Protein 2D1G (pdb70)

Organism: Francisella tularensis subsp. novicida (strain ATCC 15482 / CCUG 33449 / U112) (NCBI:txid401614)

Foldseek 3Di:
DQAADDLPDDDDFFDFLVVAAWPFLFSAEEEEAFAAAFCQQEDQCPPDDPPDPPFQDDDADPPQDDAPHQDPCQQPPNLEPDGADEDDQPDFAAFWDQFQVLLVVCCPVPSNYCLQPRRHDPCDPCCVPHRPSLRYHYHCSRLVQVSVLLQQFEWARQEFAQGGAGQLSLLLCLFAQFQALKAWPVGPVVQDDPSGGRYQAFASQALQQHSQAPLHDPPGIHMAHDDFFTVLVVCQVVSAFEAEAFAQLQAPDADVLRGYRHDWDAAPNRFIDGQDHRSNNNLSRYSQQRLHSSDDPPDLSCQRHDDNNSRYYHNVSQVSCQVVSRHGSYYYYAGRVQQSCGGPRHHSLSVLLVVQVVQLSCCPTPCLQNYKYKYKYSHNSSHRDSDPRDFAPCCPPPNRNDDGGHIIMTIRGLFFDTSYYHHDNFYSLLSVLQVCNTNPHDRRGPRRSVVVGHHPPVRGDSPDDGTRDRFRADSRRSHGD/DFADDADDAFDFLCVAAWPFLFSAEEEAAFAAAFCQQEDQCPPDDPPDPPFFDGDADPPQDDAPHQDPCQQPVNLAPDGEDEDDLPDFQAFWAQFQVLLVVCCPVPSNHCLQPRRHVRPCLRYHYHCSQLVQVSVQLQQFEWARFEFAQGGGHQLSLLQCLFAQFQAQKAWPVGPPVQDDLSGGRYQAFFNQALCCDPQEPLHDPPGTHMAHDDFDTNLVVCQVVSFQAAEAFFQLQAPDADVLGGYRHDWDAAPNGFIDGQDHRSNDNLSRYSQQHQHRSDAPPDLSQHSHDDNNSRYYHNVSQQSCQLVSRRTSYYYYYGRPQQSPGGPNHHSLSVLLVVQVVLLQCQQAPCLQNYKYKYKYSHNSSHRDNDSRDFAPCCVPINRNDRGGHIIITIRGQFFDTSYYDHDNFYSLLSVLQVCNTNVHDNRDPRRSSVVGDHPPVRGDSPDDGTRHRFRADSNRSHGDPSPD

InterPro domains:
  IPR007312 Phosphoesterase [PF04185] (55-470)
  IPR007312 Phosphoesterase [PTHR31956] (41-489)
  IPR017850 Alkaline-phosphatase-like, core domain superfamily [G3DSA:3.40.720.10] (44-214)
  IPR017850 Alkaline-phosphatase-like, core domain superfamily [G3DSA:3.40.720.10] (215-514)

B-factor: mean 25.63, std 3.67, range [2.12, 47.81]

CATH classification: 3.40.720.10

Solvent-accessible surface area: 31640 Å² total; per-residue (Å²): 55,50,144,36,42,119,34,49,91,151,157,140,97,21,104,50,1,71,100,28,189,23,83,12,50,0,46,1,0,0,0,0,1,0,1,1,4,0,0,1,6,1,0,4,30,10,19,98,23,140,51,37,108,88,41,12,139,8,108,34,104,153,131,24,28,76,14,12,7,16,39,140,53,3,44,91,99,14,58,10,101,86,60,10,70,51,5,50,48,112,58,41,2,19,25,0,13,27,79,11,90,59,5,56,43,2,5,24,16,16,16,10,28,75,4,47,80,54,0,17,67,134,80,87,41,22,57,100,107,10,110,8,12,4,1,3,26,2,2,0,0,0,2,0,0,5,0,17,0,2,4,34,0,0,0,0,2,9,0,0,4,4,10,16,6,4,2,0,1,3,1,0,1,0,0,2,0,3,1,3,21,0,61,11,79,57,36,82,114,146,20,5,33,75,78,20,0,6,38,31,0,5,0,27,18,0,1,0,0,0,34,42,3,152,0,14,60,59,139,36,6,1,0,42,15,71,73,20,117,0,0,0,15,50,0,39,154,108,20,5,10,2,0,0,0,1,2,8,4,143,21,78,58,100,72,73,76,29,0,16,1,45,26,100,26,81,6,96,70,53,51,67,17,71,20,1,5,0,22,3,0,0,0,0,0,13,90,94,5,9,3,24,57,5,66,62,20,52,72,50,140,43,3,0,2,43,18,101,0,37,0,0,1,18,25,44,16,0,31,78,1,6,96,75,72,46,4,0,0,0,0,0,0,2,2,17,0,48,19,1,4,22,5,29,40,0,0,6,24,4,1,5,26,17,0,0,72,4,0,18,106,0,0,107,21,169,16,12,87,19,0,0,0,0,0,1,0,3,5,1,1,3,2,8,0,15,17,60,12,17,41,3,42,23,6,74,67,135,1,3,54,2,12,0,8,0,1,0,1,0,0,0,0,4,32,0,36,61,22,42,5,0,10,28,13,1,3,1,0,0,1,0,69,0,0,10,87,1,5,54,19,52,43,1,19,160,33,0,0,1,102,66,8,37,26,0,55,31,0,8,42,62,145,70,109,103,111,14,148,106,13,53,0,34,29,128,36,0,57,103,148,72,141,36,58,137,90,146,142,95,15,102,50,1,67,103,30,120,23,83,11,52,0,44,1,0,0,0,0,0,0,1,2,3,0,0,2,8,1,0,4,36,10,18,96,24,139,47,38,107,88,30,13,138,9,108,36,97,114,137,20,33,72,14,11,6,16,41,151,58,4,42,104,102,16,59,10,101,93,61,10,73,56,13,55,33,98,143,49,7,25,45,13,40,30,87,10,93,54,4,57,40,3,6,25,16,17,16,11,29,76,4,40,82,54,0,57,97,134,6,34,1,2,3,26,3,4,0,0,0,2,0,0,5,0,19,0,2,4,32,0,0,0,0,3,8,0,0,5,4,11,16,6,4,3,0,1,3,2,0,1,0,0,3,0,4,1,3,18,6,54,18,100,64,34,78,115,145,20,6,49,73,82,22,0,6,40,30,0,4,0,38,40,0,1,0,1,13,34,54,5,154,0,15,60,78,138,43,12,12,0,18,18,82,73,22,112,1,0,0,46,46,0,42,134,114,20,5,11,1,0,0,0,1,2,7,3,135,14,78,57,112,71,70,81,23,0,15,1,47,24,104,25,83,6,71,60,54,50,68,14,76,20,1,5,0,24,5,0,0,0,0,0,20,61,78,9,11,3,22,55,4,58,62,19,51,76,56,47,46,3,0,2,43,18,101,0,38,0,0,1,17,24,40,15,0,30,77,0,6,41,79,76,50,3,0,0,0,0,0,0,1,3,15,0,49,20,0,4,23,5,29,40,0,0,6,34,10,1,5,45,15,0,0,71,3,0,19,53,0,0,60,4,118,16,7,96,20,0,0,0,0,0,1,0,4,5,1,1,4,1,8,0,16,18,60,12,18,41,3,41,26,5,71,68,128,0,4,54,3,14,0,9,0,1,0,1,0,0,0,0,4,32,0,42,61,24,45,5,0,10,26,12,2,2,1,0,0,1,0,68,0,0,10,85,1,7,54,21,50,42,1,20,142,37,0,0,1,112,72,9,39,26,0,59,31,0,9,44,61,144,57,166,156,88,16,146,88,17,50,0,40,26,148,36,0,60,100,138,179,87,84,176

Radius of gyration: 29.23 Å; Cα contacts (8 Å, |Δi|>4): 2659; chains: 2; bounding box: 73×78×80 Å

Secondary structure (DSSP, 8-state):
--SPPP-----BPPPPGGGS--SSS--EEEEEEE-S--HHHHHTTTT-----TTSPP-PPPTTPPP-S---HHHHHS-SSSS--EEPPTTS-PPP----HHHHHHHHGGGT---HHHHHS---HHHHHHHTTGGGEE--TTTSHHHHHHHHHSEEESSEE-SSSS-HHHHHHHHHHS---SEE-TT--TTTEETTEE-S-PEESS-GGGSTTSTTS-TTS-EEEE-S---HHHHHHHHT--EEEEETT-S-SEEETTEEE---EEE-TTS-EEES--GGG-GGGGSGGG--TT-PPPS-GGGTTSBSTTTTEEEHHHHHHHHHTT---SEEEEE--GGGS--TTT--HHHHHHHHHHHHHHHHTSTTGGGEEEEEEES--TT------PPPPTTTTSTT------B--EEEESTTBPTTEEE---EETHHHHHHHHHHHT---S-TT-GGGG---SGGGB-SS-SSPPPP--B-TTT-SB-/--PPP--BPPPPGGGS--SSS--EEEEEEE-S--HHHHHTTTT-----TTS----PPTTPPP-S---HHHHHS-SSSS--EEPPTTS-PPP----HHHHHHHHGGGT---HHHHH--TTGGGEE--TTTSHHHHHHHHHSEEESSEE-SSSS-HHHHHHHHHHS---SEE-TT-STTTEETTEE-S-PEESS-GGGSTTSTTS-TTS-EEEE-S---HHHHHHHHT--EEEEETT-S-SEEETTEEE---EEE-TTS-EEES--GGG-GGGGSSTT--TT-PPPS-GGGTTSBSTTTTEEETHHHHHHHHTT---SEEEEE--GGGS--TTT--HHHHHHHHHHHHHHHHHSTTGGGEEEEEEES--TT------PPPPTTTTSTT------B--EEEESTTBPSSEEE---EETHHHHHHHHHHHT---S-TT-GGGG---SGGGB-SS-SSPPPP--B-TTT--B-----

Structure (mmCIF, N/CA/C/O backbone):
data_2D1G
#
_entry.id   2D1G
#
_cell.length_a   112.081
_cell.length_b   144.399
_cell.length_c   123.859
_cell.angle_alpha   90.00
_cell.angle_beta   90.00
_cell.angle_gamma   90.00
#
_symmetry.space_group_name_H-M   'C 2 2 21'
#
loop_
_entity.id
_entity.type
_entity.pdbx_description
1 polymer 'acid phosphatase'
2 non-polymer 'VANADATE ION'
3 non-polymer 'UNKNOWN ATOM OR ION'
4 non-polymer 2-{2-[2-2-(METHOXY-ETHOXY)-ETHOXY]-ETHOXY}-ETHANOL
5 non-polymer 2-ETHOXYETHANOL
6 non-polymer DECAVANADATE
7 non-polymer 'TRIETHYLENE GLYCOL'
8 water water
#
loop_
_atom_site.group_PDB
_atom_site.id
_atom_site.type_symbol
_atom_site.label_atom_id
_atom_site.label_alt_id
_atom_site.label_comp_id
_atom_site.label_asym_id
_atom_site.label_entity_id
_atom_site.label_seq_id
_atom_site.pdbx_PDB_ins_code
_atom_site.Cartn_x
_atom_site.Cartn_y
_atom_site.Cartn_z
_atom_site.occupancy
_atom_site.B_iso_or_equiv
_atom_site.auth_seq_id
_atom_site.auth_comp_id
_atom_site.auth_asym_id
_atom_site.auth_atom_id
_atom_site.pdbx_PDB_model_num
ATOM 1 N N . ASN A 1 5 ? 35.993 31.459 -19.646 1.00 24.81 5 ASN A N 1
ATOM 2 C CA . ASN A 1 5 ? 37.384 31.911 -19.283 1.00 23.76 5 ASN A CA 1
ATOM 3 C C . ASN A 1 5 ? 38.398 30.764 -19.301 1.00 23.96 5 ASN A C 1
ATOM 4 O O . ASN A 1 5 ? 39.334 30.714 -18.487 1.00 22.80 5 ASN A O 1
ATOM 9 N N . SER A 1 6 ? 38.212 29.846 -20.248 1.00 24.22 6 SER A N 1
ATOM 10 C CA . SER A 1 6 ? 39.144 28.724 -20.368 1.00 24.70 6 SER A CA 1
ATOM 11 C C . SER A 1 6 ? 40.562 29.179 -20.712 1.00 24.59 6 SER A C 1
ATOM 12 O O . SER A 1 6 ? 41.527 28.514 -20.330 1.00 25.62 6 SER A O 1
ATOM 15 N N . LYS A 1 7 ? 40.681 30.301 -21.424 1.00 24.90 7 LYS A N 1
ATOM 16 C CA . LYS A 1 7 ? 41.995 30.864 -21.793 1.00 25.16 7 LYS A CA 1
ATOM 17 C C . LYS A 1 7 ? 42.119 32.322 -21.359 1.00 25.73 7 LYS A C 1
ATOM 18 O O . LYS A 1 7 ? 41.109 33.027 -21.271 1.00 25.04 7 LYS A O 1
ATOM 24 N N . PRO A 1 8 ? 43.356 32.775 -21.072 1.00 26.20 8 PRO A N 1
ATOM 25 C CA . PRO A 1 8 ? 43.608 34.160 -20.668 1.00 26.42 8 PRO A CA 1
ATOM 26 C C . PRO A 1 8 ? 43.116 35.192 -21.663 1.00 26.60 8 PRO A C 1
ATOM 27 O O . PRO A 1 8 ? 43.253 35.007 -22.876 1.00 26.08 8 PRO A O 1
ATOM 31 N N . ASN A 1 9 ? 42.533 36.266 -21.138 1.00 26.66 9 ASN A N 1
ATOM 32 C CA . ASN A 1 9 ? 42.192 37.427 -21.947 1.00 27.75 9 ASN A CA 1
ATOM 33 C C . ASN A 1 9 ? 43.447 38.075 -22.519 1.00 28.44 9 ASN A C 1
ATOM 34 O O . ASN A 1 9 ? 44.557 37.823 -22.043 1.00 28.22 9 ASN A O 1
ATOM 39 N N . ASP A 1 10 ? 43.272 38.885 -23.560 1.00 29.52 10 ASP A N 1
ATOM 40 C CA . ASP A 1 10 ? 44.328 39.778 -24.005 1.00 30.42 10 ASP A CA 1
ATOM 41 C C . ASP A 1 10 ? 44.457 40.944 -23.015 1.00 30.75 10 ASP A C 1
ATOM 42 O O . ASP A 1 10 ? 43.455 41.545 -22.635 1.00 30.85 10 ASP A O 1
ATOM 47 N N . TYR A 1 11 ? 45.684 41.272 -22.614 1.00 30.71 11 TYR A N 1
ATOM 48 C CA . TYR A 1 11 ? 45.924 42.319 -21.608 1.00 30.76 11 TYR A CA 1
ATOM 49 C C . TYR A 1 11 ? 46.123 43.724 -22.196 1.00 32.20 11 TYR A C 1
ATOM 50 O O . TYR A 1 11 ? 46.425 44.682 -21.470 1.00 31.75 11 TYR A O 1
ATOM 59 N N . GLY A 1 12 ? 45.941 43.837 -23.508 1.00 33.66 12 GLY A N 1
ATOM 60 C CA . GLY A 1 12 ? 45.927 45.132 -24.176 1.00 35.60 12 GLY A CA 1
ATOM 61 C C . GLY A 1 12 ? 47.307 45.730 -24.319 1.00 36.70 12 GLY A C 1
ATOM 62 O O . GLY A 1 12 ? 48.291 45.001 -24.463 1.00 36.71 12 GLY A O 1
ATOM 63 N N . THR A 1 13 ? 47.371 47.061 -24.256 1.00 37.84 13 THR A N 1
ATOM 64 C CA . THR A 1 13 ? 48.618 47.797 -24.479 1.00 38.63 13 THR A CA 1
ATOM 65 C C . THR A 1 13 ? 49.703 47.369 -23.491 1.00 39.21 13 THR A C 1
ATOM 66 O O . THR A 1 13 ? 49.533 47.477 -22.272 1.00 39.20 13 THR A O 1
ATOM 68 N N . LEU A 1 14 ? 50.800 46.854 -24.039 1.00 39.76 14 LEU A N 1
ATOM 69 C CA . LEU A 1 14 ? 51.944 46.412 -23.243 1.00 40.71 14 LEU A CA 1
ATOM 70 C C . LEU A 1 14 ? 52.818 47.597 -22.828 1.00 41.10 14 LEU A C 1
ATOM 71 O O . LEU A 1 14 ? 53.774 47.442 -22.062 1.00 41.87 14 LEU A O 1
ATOM 73 N N . GLN A 1 19 ? 62.521 49.684 -14.881 1.00 30.53 19 GLN A N 1
ATOM 74 C CA . GLN A 1 19 ? 63.401 49.134 -13.852 1.00 29.73 19 GLN A CA 1
ATOM 75 C C . GLN A 1 19 ? 64.084 50.231 -13.019 1.00 29.21 19 GLN A C 1
ATOM 76 O O . GLN A 1 19 ? 64.827 51.051 -13.543 1.00 29.35 19 GLN A O 1
ATOM 82 N N . LYS A 1 20 ? 63.797 50.251 -11.717 1.00 28.50 20 LYS A N 1
ATOM 83 C CA . LYS A 1 20 ? 64.290 51.299 -10.827 1.00 27.80 20 LYS A CA 1
ATOM 84 C C . LYS A 1 20 ? 64.419 50.790 -9.396 1.00 27.05 20 LYS A C 1
ATOM 85 O O . LYS A 1 20 ? 63.455 50.331 -8.782 1.00 26.08 20 LYS A O 1
ATOM 91 N N . LEU A 1 21 ? 65.635 50.899 -8.875 1.00 26.20 21 LEU A N 1
ATOM 92 C CA . LEU A 1 21 ? 65.963 50.408 -7.549 1.00 26.00 21 LEU A CA 1
ATOM 93 C C . LEU A 1 21 ? 65.591 51.449 -6.492 1.00 25.38 21 LEU A C 1
ATOM 94 O O . LEU A 1 21 ? 66.060 52.590 -6.538 1.00 25.69 21 LEU A O 1
ATOM 99 N N . PHE A 1 22 ? 64.739 51.053 -5.549 1.00 25.01 22 PHE A N 1
ATOM 100 C CA . PHE A 1 22 ? 64.335 51.940 -4.468 1.00 24.87 22 PHE A CA 1
ATOM 101 C C . PHE A 1 22 ? 65.376 51.924 -3.357 1.00 25.01 22 PHE A C 1
ATOM 102 O O . PHE A 1 22 ? 66.200 50.984 -3.280 1.00 25.19 22 PHE A O 1
ATOM 110 N N . ASN A 1 23 ? 65.370 52.969 -2.522 1.00 25.07 23 ASN A N 1
ATOM 111 C CA . ASN A 1 23 ? 66.309 53.041 -1.390 1.00 26.30 23 ASN A CA 1
ATOM 112 C C . ASN A 1 23 ? 65.804 52.068 -0.336 1.00 26.13 23 ASN A C 1
ATOM 113 O O . ASN A 1 23 ? 64.611 51.754 -0.304 1.00 25.97 23 ASN A O 1
ATOM 118 N N . ASN A 1 24 ? 66.713 51.603 0.518 1.00 25.95 24 ASN A N 1
ATOM 119 C CA . ASN A 1 24 ? 66.352 50.694 1.604 1.00 26.01 24 ASN A CA 1
ATOM 120 C C . ASN A 1 24 ? 65.314 51.310 2.555 1.00 25.57 24 ASN A C 1
ATOM 121 O O . ASN A 1 24 ? 65.437 52.479 2.943 1.00 25.09 24 ASN A O 1
ATOM 126 N N . ALA A 1 25 ? 64.299 50.520 2.922 1.00 25.46 25 ALA A N 1
ATOM 127 C CA . ALA A 1 25 ? 63.218 50.977 3.805 1.00 25.43 25 ALA A CA 1
ATOM 128 C C . ALA A 1 25 ? 63.720 51.633 5.086 1.00 25.55 25 ALA A C 1
ATOM 129 O O . ALA A 1 25 ? 63.071 52.538 5.610 1.00 25.86 25 ALA A O 1
ATOM 131 N N . ASN A 1 26 ? 64.884 51.194 5.567 1.00 25.72 26 ASN A N 1
ATOM 132 C CA . ASN A 1 26 ? 65.465 51.738 6.791 1.00 25.81 26 ASN A CA 1
ATOM 133 C C . ASN A 1 26 ? 65.940 53.184 6.675 1.00 26.00 26 ASN A C 1
ATOM 134 O O . ASN A 1 26 ? 66.180 53.837 7.688 1.00 26.36 26 ASN A O 1
ATOM 139 N N . THR A 1 27 ? 66.077 53.680 5.450 1.00 25.76 27 THR A N 1
ATOM 140 C CA . THR A 1 27 ? 66.562 55.045 5.219 1.00 26.04 27 THR A CA 1
ATOM 141 C C . THR A 1 27 ? 65.389 56.018 5.110 1.00 26.18 27 THR A C 1
ATOM 142 O O . THR A 1 27 ? 65.582 57.232 5.168 1.00 26.30 27 THR A O 1
ATOM 146 N N . LEU A 1 28 ? 64.183 55.467 4.952 1.00 26.17 28 LEU A N 1
ATOM 147 C CA . LEU A 1 28 ? 62.961 56.249 4.777 1.00 26.58 28 LEU A CA 1
ATOM 148 C C . LEU A 1 28 ? 62.558 57.078 5.999 1.00 27.24 28 LEU A C 1
ATOM 149 O O . LEU A 1 28 ? 62.674 56.623 7.150 1.00 27.94 28 LEU A O 1
ATOM 154 N N . LYS A 1 29 ? 62.073 58.292 5.735 1.00 27.70 29 LYS A N 1
ATOM 155 C CA . LYS A 1 29 ? 61.414 59.119 6.751 1.00 28.31 29 LYS A CA 1
ATOM 156 C C . LYS A 1 29 ? 60.013 58.559 7.065 1.00 27.29 29 LYS A C 1
ATOM 157 O O . LYS A 1 29 ? 59.190 58.339 6.152 1.00 27.35 29 LYS A O 1
ATOM 163 N N . THR A 1 30 ? 59.744 58.321 8.349 1.00 26.45 30 THR A N 1
ATOM 164 C CA . THR A 1 30 ? 58.423 57.773 8.777 1.00 26.40 30 THR A CA 1
ATOM 165 C C . THR A 1 30 ? 57.923 58.567 9.984 1.00 26.16 30 THR A C 1
ATOM 166 O O . THR A 1 30 ? 58.720 59.225 10.656 1.00 25.32 30 THR A O 1
ATOM 170 N N . THR A 1 31 ? 56.622 58.502 10.263 1.00 25.91 31 THR A N 1
ATOM 171 C CA . THR A 1 31 ? 56.026 59.276 11.361 1.00 25.57 31 THR A CA 1
ATOM 172 C C . THR A 1 31 ? 56.308 58.628 12.710 1.00 24.94 31 THR A C 1
ATOM 173 O O . THR A 1 31 ? 56.457 59.316 13.721 1.00 25.92 31 THR A O 1
ATOM 177 N N . THR A 1 32 ? 56.429 57.305 12.692 1.00 25.14 32 THR A N 1
ATOM 178 C CA . THR A 1 32 ? 56.644 56.478 13.882 1.00 25.52 32 THR A CA 1
ATOM 179 C C . THR A 1 32 ? 57.958 55.694 13.703 1.00 25.98 32 THR A C 1
ATOM 180 O O . THR A 1 32 ? 58.543 55.729 12.611 1.00 26.05 32 THR A O 1
ATOM 184 N N . PRO A 1 33 ? 58.433 55.000 14.768 1.00 26.18 33 PRO A N 1
ATOM 185 C CA . PRO A 1 33 ? 59.606 54.098 14.690 1.00 26.30 33 PRO A CA 1
ATOM 186 C C . PRO A 1 33 ? 59.472 52.897 13.751 1.00 25.66 33 PRO A C 1
ATOM 187 O O . PRO A 1 33 ? 60.483 52.222 13.478 1.00 25.05 33 PRO A O 1
ATOM 191 N N . ILE A 1 34 ? 58.257 52.634 13.264 1.00 25.83 34 ILE A N 1
ATOM 192 C CA . ILE A 1 34 ? 58.022 51.507 12.387 1.00 24.96 34 ILE A CA 1
ATOM 193 C C . ILE A 1 34 ? 58.571 51.817 11.004 1.00 25.40 34 ILE A C 1
ATOM 194 O O . ILE A 1 34 ? 58.103 52.748 10.325 1.00 25.32 34 ILE A O 1
ATOM 199 N N . LYS A 1 35 ? 59.571 51.038 10.607 1.00 24.28 35 LYS A N 1
ATOM 200 C CA . LYS A 1 35 ? 60.148 51.127 9.275 1.00 24.75 35 LYS A CA 1
ATOM 201 C C . LYS A 1 35 ? 59.659 50.000 8.371 1.00 24.43 35 LYS A C 1
ATOM 202 O O . LYS A 1 35 ? 59.898 50.019 7.165 1.00 24.21 35 LYS A O 1
ATOM 208 N N . HIS A 1 36 ? 59.020 49.004 8.967 1.00 24.36 36 HIS A N 1
ATOM 209 C CA . HIS A 1 36 ? 58.506 47.849 8.227 1.00 24.04 36 HIS A CA 1
ATOM 210 C C . HIS A 1 36 ? 57.168 47.406 8.794 1.00 24.05 36 HIS A C 1
ATOM 211 O O . HIS A 1 36 ? 57.064 47.114 9.984 1.00 24.06 36 HIS A O 1
ATOM 218 N N . VAL A 1 37 ? 56.144 47.373 7.951 1.00 23.62 37 VAL A N 1
ATOM 219 C CA . VAL A 1 37 ? 54.871 46.767 8.324 1.00 23.71 37 VAL A CA 1
ATOM 220 C C . VAL A 1 37 ? 54.690 45.480 7.522 1.00 23.78 37 VAL A C 1
ATOM 221 O O . VAL A 1 37 ? 54.982 45.432 6.314 1.00 24.28 37 VAL A O 1
ATOM 225 N N . VAL A 1 38 ? 54.267 44.421 8.214 1.00 24.02 38 VAL A N 1
ATOM 226 C CA . VAL A 1 38 ? 54.002 43.134 7.564 1.00 23.46 38 VAL A CA 1
ATOM 227 C C . VAL A 1 38 ? 52.551 42.797 7.827 1.00 23.15 38 VAL A C 1
ATOM 228 O O . VAL A 1 38 ? 52.152 42.652 8.982 1.00 23.57 38 VAL A O 1
ATOM 232 N N . ILE A 1 39 ? 51.768 42.693 6.765 1.00 23.53 39 ILE A N 1
ATOM 233 C CA . ILE A 1 39 ? 50.341 42.467 6.932 1.00 23.59 39 ILE A CA 1
ATOM 234 C C . ILE A 1 39 ? 50.035 41.026 6.532 1.00 23.65 39 ILE A C 1
ATOM 235 O O . ILE A 1 39 ? 50.047 40.686 5.342 1.00 24.41 39 ILE A O 1
ATOM 240 N N . ILE A 1 40 ? 49.754 40.188 7.534 1.00 23.76 40 ILE A N 1
ATOM 241 C CA . ILE A 1 40 ? 49.440 38.772 7.326 1.00 22.99 40 ILE A CA 1
ATOM 242 C C . ILE A 1 40 ? 47.929 38.652 7.194 1.00 23.77 40 ILE A C 1
ATOM 243 O O . ILE A 1 40 ? 47.171 38.779 8.182 1.00 23.61 40 ILE A O 1
ATOM 248 N N . PHE A 1 41 ? 47.487 38.440 5.956 1.00 23.01 41 PHE A N 1
ATOM 249 C CA . PHE A 1 41 ? 46.062 38.530 5.638 1.00 23.73 41 PHE A CA 1
ATOM 250 C C . PHE A 1 41 ? 45.410 37.148 5.606 1.00 24.46 41 PHE A C 1
ATOM 251 O O . PHE A 1 41 ? 45.415 36.479 4.580 1.00 24.99 41 PHE A O 1
ATOM 259 N N . GLN A 1 42 ? 44.859 36.722 6.746 1.00 24.18 42 GLN A N 1
ATOM 260 C CA . GLN A 1 42 ? 44.281 35.388 6.890 1.00 24.08 42 GLN A CA 1
ATOM 261 C C . GLN A 1 42 ? 42.819 35.362 6.418 1.00 23.58 42 GLN A C 1
ATOM 262 O O . GLN A 1 42 ? 42.233 36.412 6.132 1.00 24.23 42 GLN A O 1
ATOM 268 N N . GLU A 1 43 ? 42.218 34.170 6.387 1.00 23.75 43 GLU A N 1
ATOM 269 C CA . GLU A 1 43 ? 40.903 33.977 5.766 1.00 23.13 43 GLU A CA 1
ATOM 270 C C . GLU A 1 43 ? 39.831 33.521 6.728 1.00 22.95 43 GLU A C 1
ATOM 271 O O . GLU A 1 43 ? 40.037 32.584 7.507 1.00 23.61 43 GLU A O 1
ATOM 277 N N . ASN A 1 44 ? 38.675 34.171 6.658 1.00 23.13 44 ASN A N 1
ATOM 278 C CA . ASN A 1 44 ? 37.421 33.487 6.934 1.00 23.45 44 ASN A CA 1
ATOM 279 C C . ASN A 1 44 ? 37.189 33.032 8.361 1.00 23.83 44 ASN A C 1
ATOM 280 O O . ASN A 1 44 ? 36.850 31.876 8.610 1.00 24.04 44 ASN A O 1
ATOM 285 N N . ASN A 1 45 ? 37.332 33.960 9.294 1.00 24.50 45 ASN A N 1
ATOM 286 C CA . ASN A 1 45 ? 36.939 33.677 10.666 1.00 24.36 45 ASN A CA 1
ATOM 287 C C . ASN A 1 45 ? 36.429 34.946 11.305 1.00 24.19 45 ASN A C 1
ATOM 288 O O . ASN A 1 45 ? 37.041 36.001 11.151 1.00 24.08 45 ASN A O 1
ATOM 293 N N . SER A 1 46 ? 35.295 34.865 12.007 1.00 24.22 46 SER A N 1
ATOM 294 C CA . SER A 1 46 ? 34.761 36.071 12.656 1.00 24.03 46 SER A CA 1
ATOM 295 C C . SER A 1 46 ? 35.496 36.309 13.966 1.00 23.71 46 SER A C 1
ATOM 296 O O . SER A 1 46 ? 36.151 35.406 14.491 1.00 23.70 46 SER A O 1
ATOM 299 N N . PHE A 1 47 ? 35.334 37.505 14.526 1.00 23.29 47 PHE A N 1
ATOM 300 C CA . PHE A 1 47 ? 35.905 37.736 15.850 1.00 23.05 47 PHE A CA 1
ATOM 301 C C . PHE A 1 47 ? 35.411 36.701 16.883 1.00 23.55 47 PHE A C 1
ATOM 302 O O . PHE A 1 47 ? 36.213 36.060 17.573 1.00 23.60 47 PHE A O 1
ATOM 310 N N . ASP A 1 48 ? 34.097 36.502 16.971 1.00 23.09 48 ASP A N 1
ATOM 311 C CA . ASP A 1 48 ? 33.580 35.608 18.017 1.00 23.88 48 ASP A CA 1
ATOM 312 C C . ASP A 1 48 ? 34.071 34.186 17.835 1.00 23.80 48 ASP A C 1
ATOM 313 O O . ASP A 1 48 ? 34.292 33.467 18.821 1.00 23.75 48 ASP A O 1
ATOM 318 N N . ARG A 1 49 ? 34.276 33.781 16.583 1.00 23.79 49 ARG A N 1
ATOM 319 C CA . ARG A 1 49 ? 34.653 32.399 16.337 1.00 24.22 49 ARG A CA 1
ATOM 320 C C . ARG A 1 49 ? 36.034 32.136 16.912 1.00 24.39 49 ARG A C 1
ATOM 321 O O . ARG A 1 49 ? 36.281 31.075 17.474 1.00 24.88 49 ARG A O 1
ATOM 329 N N . TYR A 1 50 ? 36.928 33.103 16.772 1.00 24.58 50 TYR A N 1
ATOM 330 C CA . TYR A 1 50 ? 38.307 32.911 17.208 1.00 24.44 50 TYR A CA 1
ATOM 331 C C . TYR A 1 50 ? 38.577 33.457 18.615 1.00 24.51 50 TYR A C 1
ATOM 332 O O . TYR A 1 50 ? 39.396 32.891 19.342 1.00 24.87 50 TYR A O 1
ATOM 341 N N . PHE A 1 51 ? 37.895 34.537 18.995 1.00 24.07 51 PHE A N 1
ATOM 342 C CA . PHE A 1 51 ? 38.212 35.237 20.262 1.00 23.94 51 PHE A CA 1
ATOM 343 C C . PHE A 1 51 ? 37.005 35.509 21.184 1.00 24.25 51 PHE A C 1
ATOM 344 O O . PHE A 1 51 ? 37.175 36.112 22.252 1.00 23.73 51 PHE A O 1
ATOM 352 N N . GLY A 1 52 ? 35.796 35.112 20.758 1.00 23.58 52 GLY A N 1
ATOM 353 C CA . GLY A 1 52 ? 34.591 35.265 21.584 1.00 23.99 52 GLY A CA 1
ATOM 354 C C . GLY A 1 52 ? 34.707 34.686 22.982 1.00 23.71 52 GLY A C 1
ATOM 355 O O . GLY A 1 52 ? 34.185 35.255 23.937 1.00 23.23 52 GLY A O 1
ATOM 356 N N . MET A 1 53 ? 35.421 33.568 23.099 1.00 24.38 53 MET A N 1
ATOM 357 C CA . MET A 1 53 ? 35.616 32.882 24.383 1.00 25.45 53 MET A CA 1
ATOM 358 C C . MET A 1 53 ? 36.901 33.292 25.127 1.00 25.49 53 MET A C 1
ATOM 359 O O . MET A 1 53 ? 37.127 32.844 26.254 1.00 25.94 53 MET A O 1
ATOM 364 N N . TYR A 1 54 ? 37.727 34.137 24.496 1.00 25.13 54 TYR A N 1
ATOM 365 C CA . TYR A 1 54 ? 38.971 34.655 25.081 1.00 24.99 54 TYR A CA 1
ATOM 366 C C . TYR A 1 54 ? 38.738 35.397 26.396 1.00 25.16 54 TYR A C 1
ATOM 367 O O . TYR A 1 54 ? 37.832 36.219 26.474 1.00 24.93 54 TYR A O 1
ATOM 376 N N . PRO A 1 55 ? 39.584 35.148 27.417 1.00 25.21 55 PRO A N 1
ATOM 377 C CA . PRO A 1 55 ? 40.725 34.226 27.496 1.00 25.20 55 PRO A CA 1
ATOM 378 C C . PRO A 1 55 ? 40.458 32.892 28.229 1.00 25.33 55 PRO A C 1
ATOM 379 O O . PRO A 1 55 ? 41.335 32.413 28.967 1.00 25.11 55 PRO A O 1
ATOM 383 N N . ASN A 1 56 ? 39.266 32.314 28.045 1.00 25.52 56 ASN A N 1
ATOM 384 C CA . ASN A 1 56 ? 38.856 31.112 28.786 1.00 25.98 56 ASN A CA 1
ATOM 385 C C . ASN A 1 56 ? 38.823 29.868 27.912 1.00 25.99 56 ASN A C 1
ATOM 386 O O . ASN A 1 56 ? 37.961 29.733 27.037 1.00 25.94 56 ASN A O 1
ATOM 391 N N . ALA A 1 57 ? 39.772 28.973 28.149 1.00 25.68 57 ALA A N 1
ATOM 392 C CA . ALA A 1 57 ? 39.854 27.697 27.426 1.00 25.54 57 ALA A CA 1
ATOM 393 C C . ALA A 1 57 ? 39.406 26.529 28.294 1.00 25.54 57 ALA A C 1
ATOM 394 O O . ALA A 1 57 ? 39.518 26.576 29.522 1.00 25.17 57 ALA A O 1
ATOM 396 N N . LYS A 1 58 ? 38.922 25.471 27.648 1.00 25.75 58 LYS A N 1
ATOM 397 C CA . LYS A 1 58 ? 38.440 24.259 28.342 1.00 26.46 58 LYS A CA 1
ATOM 398 C C . LYS A 1 58 ? 39.575 23.433 28.961 1.00 26.13 58 LYS A C 1
ATOM 399 O O . LYS A 1 58 ? 39.412 22.823 30.038 1.00 26.41 58 LYS A O 1
ATOM 405 N N . ASN A 1 59 ? 40.719 23.405 28.281 1.00 25.44 59 ASN A N 1
ATOM 406 C CA . ASN A 1 59 ? 41.871 22.601 28.703 1.00 25.66 59 ASN A CA 1
ATOM 407 C C . ASN A 1 59 ? 41.550 21.116 28.974 1.00 25.49 59 ASN A C 1
ATOM 408 O O . ASN A 1 59 ? 41.871 20.587 30.048 1.00 25.95 59 ASN A O 1
ATOM 413 N N . PRO A 1 60 ? 40.924 20.423 27.997 1.00 25.53 60 PRO A N 1
ATOM 414 C CA . PRO A 1 60 ? 40.789 18.974 28.183 1.00 25.62 60 PRO A CA 1
ATOM 415 C C . PRO A 1 60 ? 42.154 18.300 28.067 1.00 25.70 60 PRO A C 1
ATOM 416 O O . PRO A 1 60 ? 43.050 18.840 27.411 1.00 25.45 60 PRO A O 1
ATOM 420 N N . GLU A 1 61 ? 42.309 17.148 28.719 1.00 25.94 61 GLU A N 1
ATOM 421 C CA . GLU A 1 61 ? 43.591 16.453 28.794 1.00 26.19 61 GLU A CA 1
ATOM 422 C C . GLU A 1 61 ? 44.188 16.216 27.408 1.00 26.23 61 GLU A C 1
ATOM 423 O O . GLU A 1 61 ? 43.478 15.848 26.467 1.00 26.17 61 GLU A O 1
ATOM 425 N N . GLY A 1 62 ? 45.486 16.480 27.282 1.00 26.36 62 GLY A N 1
ATOM 426 C CA . GLY A 1 62 ? 46.210 16.223 26.043 1.00 26.00 62 GLY A CA 1
ATOM 427 C C . GLY A 1 62 ? 46.229 17.348 25.023 1.00 26.08 62 GLY A C 1
ATOM 428 O O . GLY A 1 62 ? 47.058 17.336 24.114 1.00 26.48 62 GLY A O 1
ATOM 429 N N . GLU A 1 63 ? 45.317 18.313 25.146 1.00 25.63 63 GLU A N 1
ATOM 430 C CA . GLU A 1 63 ? 45.288 19.441 24.200 1.00 25.54 63 GLU A CA 1
ATOM 431 C C . GLU A 1 63 ? 46.208 20.556 24.707 1.00 25.49 63 GLU A C 1
ATOM 432 O O . GLU A 1 63 ? 46.428 20.657 25.921 1.00 25.17 63 GLU A O 1
ATOM 438 N N . PRO A 1 64 ? 46.779 21.374 23.790 1.00 25.20 64 PRO A N 1
ATOM 439 C CA . PRO A 1 64 ? 47.703 22.420 24.255 1.00 25.12 64 PRO A CA 1
ATOM 440 C C . PRO A 1 64 ? 47.043 23.337 25.300 1.00 25.35 64 PRO A C 1
ATOM 441 O O . PRO A 1 64 ? 45.967 23.879 25.056 1.00 24.71 64 PRO A O 1
ATOM 445 N N . LYS A 1 65 ? 47.670 23.472 26.470 1.00 25.41 65 LYS A N 1
ATOM 446 C CA . LYS A 1 65 ? 47.039 24.198 27.593 1.00 25.64 65 LYS A CA 1
ATOM 447 C C . LYS A 1 65 ? 47.174 25.731 27.501 1.00 25.99 65 LYS A C 1
ATOM 448 O O . LYS A 1 65 ? 48.251 26.242 27.173 1.00 26.05 65 LYS A O 1
ATOM 454 N N . PHE A 1 66 ? 46.067 26.436 27.776 1.00 25.46 66 PHE A N 1
ATOM 455 C CA . PHE A 1 66 ? 45.986 27.909 27.880 1.00 26.11 66 PHE A CA 1
ATOM 456 C C . PHE A 1 66 ? 45.309 28.097 29.253 1.00 26.50 66 PHE A C 1
ATOM 457 O O . PHE A 1 66 ? 44.115 27.859 29.395 1.00 27.68 66 PHE A O 1
ATOM 465 N N . VAL A 1 67 ? 46.001 28.596 30.264 1.00 27.62 67 VAL A N 1
ATOM 466 C CA . VAL A 1 67 ? 45.710 29.794 31.094 1.00 26.89 67 VAL A CA 1
ATOM 467 C C . VAL A 1 67 ? 46.113 31.264 30.884 1.00 25.83 67 VAL A C 1
ATOM 468 O O . VAL A 1 67 ? 47.279 31.602 30.651 1.00 25.64 67 VAL A O 1
ATOM 472 N N . ALA A 1 68 ? 45.115 32.126 31.080 1.00 24.35 68 ALA A N 1
ATOM 473 C CA . ALA A 1 68 ? 45.259 33.569 30.968 1.00 23.11 68 ALA A CA 1
ATOM 474 C C . ALA A 1 68 ? 46.183 34.125 32.043 1.00 22.64 68 ALA A C 1
ATOM 475 O O . ALA A 1 68 ? 46.183 33.676 33.209 1.00 21.63 68 ALA A O 1
ATOM 477 N N . LYS A 1 69 ? 46.966 35.112 31.625 1.00 22.12 69 LYS A N 1
ATOM 478 C CA . LYS A 1 69 ? 47.784 35.901 32.524 1.00 22.23 69 LYS A CA 1
ATOM 479 C C . LYS A 1 69 ? 46.910 36.752 33.424 1.00 22.51 69 LYS A C 1
ATOM 480 O O . LYS A 1 69 ? 45.754 37.078 33.081 1.00 22.07 69 LYS A O 1
ATOM 486 N N . GLU A 1 70 ? 47.463 37.089 34.585 1.00 22.48 70 GLU A N 1
ATOM 487 C CA . GLU A 1 70 ? 46.905 38.112 35.468 1.00 23.22 70 GLU A CA 1
ATOM 488 C C . GLU A 1 70 ? 46.670 39.403 34.686 1.00 23.79 70 GLU A C 1
ATOM 489 O O . GLU A 1 70 ? 47.505 39.803 33.869 1.00 23.98 70 GLU A O 1
ATOM 495 N N . ASN A 1 71 ? 45.541 40.053 34.959 1.00 24.05 71 ASN A N 1
ATOM 496 C CA . ASN A 1 71 ? 45.205 41.352 34.366 1.00 25.53 71 ASN A CA 1
ATOM 497 C C . ASN A 1 71 ? 45.002 41.309 32.842 1.00 25.19 71 ASN A C 1
ATOM 498 O O . ASN A 1 71 ? 45.233 42.301 32.160 1.00 26.01 71 ASN A O 1
ATOM 503 N N . THR A 1 72 ? 44.590 40.160 32.304 1.00 24.42 72 THR A N 1
ATOM 504 C CA . THR A 1 72 ? 44.144 40.099 30.906 1.00 24.14 72 THR A CA 1
ATOM 505 C C . THR A 1 72 ? 42.860 40.915 30.757 1.00 24.67 72 THR A C 1
ATOM 506 O O . THR A 1 72 ? 41.897 40.685 31.489 1.00 24.27 72 THR A O 1
ATOM 510 N N . PRO A 1 73 ? 42.861 41.903 29.844 1.00 25.11 73 PRO A N 1
ATOM 511 C CA . PRO A 1 73 ? 41.682 42.728 29.622 1.00 25.79 73 PRO A CA 1
ATOM 512 C C . PRO A 1 73 ? 40.544 41.903 29.039 1.00 26.00 73 PRO A C 1
ATOM 513 O O . PRO A 1 73 ? 40.778 40.851 28.431 1.00 26.27 73 PRO A O 1
ATOM 517 N N . ASN A 1 74 ? 39.317 42.362 29.247 1.00 26.31 74 ASN A N 1
ATOM 518 C CA . ASN A 1 74 ? 38.176 41.685 28.661 1.00 26.79 74 ASN A CA 1
ATOM 519 C C . ASN A 1 74 ? 37.940 42.150 27.236 1.00 26.43 74 ASN A C 1
ATOM 520 O O . ASN A 1 74 ? 38.288 43.288 26.882 1.00 26.00 74 ASN A O 1
ATOM 525 N N . VAL A 1 75 ? 37.407 41.237 26.430 1.00 24.82 75 VAL A N 1
ATOM 526 C CA . VAL A 1 75 ? 37.004 41.523 25.059 1.00 24.38 75 VAL A CA 1
ATOM 527 C C . VAL A 1 75 ? 35.486 41.582 25.006 1.00 23.57 75 VAL A C 1
ATOM 528 O O . VAL A 1 75 ? 34.804 41.019 25.878 1.00 23.57 75 VAL A O 1
ATOM 532 N N . ASN A 1 76 ? 34.971 42.282 24.001 1.00 23.45 76 ASN A N 1
ATOM 533 C CA . ASN A 1 76 ? 33.563 42.234 23.656 1.00 23.26 76 ASN A CA 1
ATOM 534 C C . ASN A 1 76 ? 33.249 40.874 23.011 1.00 23.36 76 ASN A C 1
ATOM 535 O O . ASN A 1 76 ? 33.138 40.750 21.782 1.00 23.04 76 ASN A O 1
ATOM 540 N N . GLY A 1 77 ? 33.101 39.847 23.855 1.00 23.81 77 GLY A N 1
ATOM 541 C CA . GLY A 1 77 ? 32.943 38.473 23.364 1.00 23.32 77 GLY A CA 1
ATOM 542 C C . GLY A 1 77 ? 31.618 37.837 23.766 1.00 24.05 77 GLY A C 1
ATOM 543 O O . GLY A 1 77 ? 30.623 38.536 23.973 1.00 23.08 77 GLY A O 1
ATOM 544 N N . LEU A 1 78 ? 31.643 36.513 23.902 1.00 23.99 78 LEU A N 1
ATOM 545 C CA . LEU A 1 78 ? 30.455 35.706 24.171 1.00 24.36 78 LEU A CA 1
ATOM 546 C C . LEU A 1 78 ? 30.169 35.612 25.666 1.00 24.36 78 LEU A C 1
ATOM 547 O O . LEU A 1 78 ? 30.849 34.897 26.409 1.00 26.77 78 LEU A O 1
ATOM 552 N N . THR A 1 79 ? 29.132 36.314 26.097 1.00 23.97 79 THR A N 1
ATOM 553 C CA . THR A 1 79 ? 28.751 36.387 27.499 1.00 23.40 79 THR A CA 1
ATOM 554 C C . THR A 1 79 ? 27.941 35.147 27.887 1.00 23.22 79 THR A C 1
ATOM 555 O O . THR A 1 79 ? 27.472 34.420 27.006 1.00 22.78 79 THR A O 1
ATOM 559 N N . LYS A 1 80 ? 27.752 34.943 29.189 1.00 22.81 80 LYS A N 1
ATOM 560 C CA . LYS A 1 80 ? 26.825 33.913 29.675 1.00 22.90 80 LYS A CA 1
ATOM 561 C C . LYS A 1 80 ? 25.492 33.958 28.901 1.00 22.58 80 LYS A C 1
ATOM 562 O O . LYS A 1 80 ? 24.992 32.921 28.467 1.00 22.59 80 LYS A O 1
ATOM 568 N N . GLN A 1 81 ? 24.945 35.162 28.711 1.00 22.21 81 GLN A N 1
ATOM 569 C CA . GLN A 1 81 ? 23.657 35.323 28.025 1.00 22.28 81 GLN A CA 1
ATOM 570 C C . GLN A 1 81 ? 23.695 34.921 26.539 1.00 21.99 81 GLN A C 1
ATOM 571 O O . GLN A 1 81 ? 22.761 34.283 26.028 1.00 22.09 81 GLN A O 1
ATOM 577 N N . LEU A 1 82 ? 24.747 35.339 25.840 1.00 21.83 82 LEU A N 1
ATOM 578 C CA . LEU A 1 82 ? 24.910 34.981 24.432 1.00 21.57 82 LEU A CA 1
ATOM 579 C C . LEU A 1 82 ? 25.177 33.485 24.282 1.00 22.60 82 LEU A C 1
ATOM 580 O O . LEU A 1 82 ? 24.781 32.889 23.276 1.00 22.54 82 LEU A O 1
ATOM 585 N N . LEU A 1 83 ? 25.809 32.884 25.294 1.00 22.97 83 LEU A N 1
ATOM 586 C CA . LEU A 1 83 ? 26.098 31.439 25.282 1.00 24.62 83 LEU A CA 1
ATOM 587 C C . LEU A 1 83 ? 24.900 30.561 25.586 1.00 24.82 83 LEU A C 1
ATOM 588 O O . LEU A 1 83 ? 24.782 29.455 25.033 1.00 25.63 83 LEU A O 1
ATOM 593 N N . GLU A 1 84 ? 24.018 31.028 26.469 1.00 25.08 84 GLU A N 1
ATOM 594 C CA . GLU A 1 84 ? 22.935 30.177 26.985 1.00 25.04 84 GLU A CA 1
ATOM 595 C C . GLU A 1 84 ? 21.565 30.503 26.416 1.00 24.52 84 GLU A C 1
ATOM 596 O O . GLU A 1 84 ? 20.675 29.649 26.424 1.00 24.16 84 GLU A O 1
ATOM 602 N N . ASN A 1 85 ? 21.394 31.744 25.960 1.00 23.75 85 ASN A N 1
ATOM 603 C CA . ASN A 1 85 ? 20.108 32.250 25.496 1.00 23.29 85 ASN A CA 1
ATOM 604 C C . ASN A 1 85 ? 20.318 33.066 24.228 1.00 23.13 85 ASN A C 1
ATOM 605 O O . ASN A 1 85 ? 19.828 34.190 24.094 1.00 22.52 85 ASN A O 1
ATOM 610 N N . ASN A 1 86 ? 21.076 32.492 23.305 1.00 22.74 86 ASN A N 1
ATOM 611 C CA . ASN A 1 86 ? 21.365 33.156 22.046 1.00 22.79 86 ASN A CA 1
ATOM 612 C C . ASN A 1 86 ? 20.100 33.372 21.219 1.00 22.72 86 ASN A C 1
ATOM 613 O O . ASN A 1 86 ? 19.220 32.531 21.230 1.00 23.04 86 ASN A O 1
ATOM 618 N N . PRO A 1 87 ? 19.998 34.520 20.516 1.00 23.15 87 PRO A N 1
ATOM 619 C CA . PRO A 1 87 ? 18.849 34.782 19.625 1.00 22.96 87 PRO A CA 1
ATOM 620 C C . PRO A 1 87 ? 18.724 33.814 18.436 1.00 22.39 87 PRO A C 1
ATOM 621 O O . PRO A 1 87 ? 17.650 33.698 17.866 1.00 22.57 87 PRO A O 1
ATOM 625 N N . ASN A 1 88 ? 19.811 33.141 18.064 1.00 22.63 88 ASN A N 1
ATOM 626 C CA . ASN A 1 88 ? 19.765 32.162 16.974 1.00 21.80 88 ASN A CA 1
ATOM 627 C C . ASN A 1 88 ? 19.106 30.852 17.397 1.00 22.61 88 ASN A C 1
ATOM 628 O O . ASN A 1 88 ? 18.923 30.598 18.593 1.00 22.11 88 ASN A O 1
ATOM 633 N N . THR A 1 89 ? 18.725 30.030 16.417 1.00 22.18 89 THR A N 1
ATOM 634 C CA . THR A 1 89 ? 18.042 28.761 16.699 1.00 23.20 89 THR A CA 1
ATOM 635 C C . THR A 1 89 ? 18.959 27.711 17.324 1.00 22.96 89 THR A C 1
ATOM 636 O O . THR A 1 89 ? 18.489 26.690 17.833 1.00 22.83 89 THR A O 1
ATOM 640 N N . LYS A 1 90 ? 20.261 27.994 17.311 1.00 22.99 90 LYS A N 1
ATOM 641 C CA . LYS A 1 90 ? 21.262 27.173 17.976 1.00 23.15 90 LYS A CA 1
ATOM 642 C C . LYS A 1 90 ? 22.185 28.095 18.755 1.00 23.27 90 LYS A C 1
ATOM 643 O O . LYS A 1 90 ? 22.590 29.139 18.239 1.00 23.49 90 LYS A O 1
ATOM 649 N N . ASN A 1 91 ? 22.517 27.708 19.990 1.00 23.36 91 ASN A N 1
ATOM 650 C CA . ASN A 1 91 ? 23.491 28.450 20.801 1.00 22.73 91 ASN A CA 1
ATOM 651 C C . ASN A 1 91 ? 24.914 28.240 20.318 1.00 23.13 91 ASN A C 1
ATOM 652 O O . ASN A 1 91 ? 25.236 27.176 19.771 1.00 22.50 91 ASN A O 1
ATOM 657 N N . PRO A 1 92 ? 25.791 29.241 20.546 1.00 23.24 92 PRO A N 1
ATOM 658 C CA . PRO A 1 92 ? 27.217 29.037 20.336 1.00 23.28 92 PRO A CA 1
ATOM 659 C C . PRO A 1 92 ? 27.667 27.776 21.076 1.00 23.69 92 PRO A C 1
ATOM 660 O O . PRO A 1 92 ? 27.112 27.451 22.129 1.00 24.03 92 PRO A O 1
ATOM 664 N N . TYR A 1 93 ? 28.635 27.058 20.507 1.00 23.66 93 TYR A N 1
ATOM 665 C CA . TYR A 1 93 ? 29.143 25.815 21.096 1.00 23.65 93 TYR A CA 1
ATOM 666 C C . TYR A 1 93 ? 30.610 25.641 20.704 1.00 23.58 93 TYR A C 1
ATOM 667 O O . TYR A 1 93 ? 31.041 26.162 19.666 1.00 23.83 93 TYR A O 1
ATOM 676 N N . ARG A 1 94 ? 31.377 24.940 21.546 1.00 23.91 94 ARG A N 1
ATOM 677 C CA . ARG A 1 94 ? 32.822 24.813 21.342 1.00 23.38 94 ARG A CA 1
ATOM 678 C C . ARG A 1 94 ? 33.133 23.764 20.294 1.00 23.94 94 ARG A C 1
ATOM 679 O O . ARG A 1 94 ? 32.719 22.606 20.404 1.00 23.06 94 ARG A O 1
ATOM 687 N N . LEU A 1 95 ? 33.880 24.190 19.288 1.00 24.62 95 LEU A N 1
ATOM 688 C CA . LEU A 1 95 ? 34.375 23.311 18.261 1.00 25.81 95 LEU A CA 1
ATOM 689 C C . LEU A 1 95 ? 35.641 22.674 18.756 1.00 26.91 95 LEU A C 1
ATOM 690 O O . LEU A 1 95 ? 36.424 23.291 19.503 1.00 27.56 95 LEU A O 1
ATOM 695 N N . ASP A 1 96 ? 35.838 21.450 18.293 1.00 27.64 96 ASP A N 1
ATOM 696 C CA . ASP A 1 96 ? 36.988 20.663 18.612 1.00 28.51 96 ASP A CA 1
ATOM 697 C C . ASP A 1 96 ? 38.102 20.896 17.586 1.00 29.07 96 ASP A C 1
ATOM 698 O O . ASP A 1 96 ? 37.853 21.196 16.415 1.00 29.42 96 ASP A O 1
ATOM 703 N N . ARG A 1 97 ? 39.320 20.747 18.083 1.00 29.56 97 ARG A N 1
ATOM 704 C CA . ARG A 1 97 ? 40.579 20.720 17.341 1.00 30.35 97 ARG A CA 1
ATOM 705 C C . ARG A 1 97 ? 40.615 19.680 16.214 1.00 30.60 97 ARG A C 1
ATOM 706 O O . ARG A 1 97 ? 41.279 19.878 15.187 1.00 31.40 97 ARG A O 1
ATOM 714 N N . ASN A 1 98 ? 39.883 18.589 16.419 1.00 29.92 98 ASN A N 1
ATOM 715 C CA . ASN A 1 98 ? 40.145 17.307 15.770 1.00 30.25 98 ASN A CA 1
ATOM 716 C C . ASN A 1 98 ? 39.377 16.982 14.490 1.00 30.09 98 ASN A C 1
ATOM 717 O O . ASN A 1 98 ? 39.445 15.846 14.000 1.00 29.69 98 ASN A O 1
ATOM 722 N N . PHE A 1 99 ? 38.649 17.957 13.951 1.00 29.45 99 PHE A N 1
ATOM 723 C CA . PHE A 1 99 ? 37.847 17.715 12.754 1.00 29.24 99 PHE A CA 1
ATOM 724 C C . PHE A 1 99 ? 38.071 18.854 11.759 1.00 28.85 99 PHE A C 1
ATOM 725 O O . PHE A 1 99 ? 38.415 19.975 12.146 1.00 29.23 99 PHE A O 1
ATOM 733 N N . GLN A 1 100 ? 37.891 18.542 10.480 1.00 28.29 100 GLN A N 1
ATOM 734 C CA . GLN A 1 100 ? 37.992 19.518 9.408 1.00 27.00 100 GLN A CA 1
ATOM 735 C C . GLN A 1 100 ? 36.774 20.444 9.425 1.00 26.84 100 GLN A C 1
ATOM 736 O O . GLN A 1 100 ? 35.667 20.017 9.072 1.00 27.09 100 GLN A O 1
ATOM 742 N N . PRO A 1 101 ? 36.971 21.732 9.803 1.00 25.81 101 PRO A N 1
ATOM 743 C CA . PRO A 1 101 ? 35.818 22.633 9.823 1.00 25.81 101 PRO A CA 1
ATOM 744 C C . PRO A 1 101 ? 35.283 22.853 8.408 1.00 25.67 101 PRO A C 1
ATOM 745 O O . PRO A 1 101 ? 36.061 22.898 7.463 1.00 26.15 101 PRO A O 1
ATOM 749 N N . CYS A 1 102 ? 33.969 22.981 8.265 1.00 25.42 102 CYS A N 1
ATOM 750 C CA . CYS A 1 102 ? 33.378 23.356 6.976 1.00 25.26 102 CYS A CA 1
ATOM 751 C C . CYS A 1 102 ? 33.518 24.849 6.716 1.00 24.99 102 CYS A C 1
ATOM 752 O O . CYS A 1 102 ? 33.785 25.620 7.642 1.00 25.45 102 CYS A O 1
ATOM 755 N N . SER A 1 103 ? 33.327 25.250 5.460 1.00 24.52 103 SER A N 1
ATOM 756 C CA . SER A 1 103 ? 33.172 26.674 5.125 1.00 24.27 103 SER A CA 1
ATOM 757 C C . SER A 1 103 ? 31.685 27.049 5.042 1.00 23.59 103 SER A C 1
ATOM 758 O O . SER A 1 103 ? 30.898 26.398 4.325 1.00 23.70 103 SER A O 1
ATOM 761 N N . GLN A 1 104 ? 31.341 28.101 5.785 1.00 23.97 104 GLN A N 1
ATOM 762 C CA . GLN A 1 104 ? 29.997 28.658 5.854 1.00 23.79 104 GLN A CA 1
ATOM 763 C C . GLN A 1 104 ? 29.762 29.600 4.665 1.00 24.50 104 GLN A C 1
ATOM 764 O O . GLN A 1 104 ? 30.673 29.821 3.866 1.00 24.53 104 GLN A O 1
ATOM 770 N N . ASN A 1 105 ? 28.545 30.137 4.555 1.00 24.50 105 ASN A N 1
ATOM 771 C CA . ASN A 1 105 ? 28.185 31.056 3.471 1.00 25.03 105 ASN A CA 1
ATOM 772 C C . ASN A 1 105 ? 28.562 32.507 3.806 1.00 25.28 105 ASN A C 1
ATOM 773 O O . ASN A 1 105 ? 27.990 33.101 4.725 1.00 24.76 105 ASN A O 1
ATOM 778 N N . HIS A 1 106 ? 29.527 33.061 3.064 1.00 25.43 106 HIS A N 1
ATOM 779 C CA . HIS A 1 106 ? 30.001 34.456 3.278 1.00 25.35 106 HIS A CA 1
ATOM 780 C C . HIS A 1 106 ? 29.594 35.372 2.119 1.00 25.54 106 HIS A C 1
ATOM 781 O O . HIS A 1 106 ? 30.224 36.414 1.862 1.00 26.28 106 HIS A O 1
ATOM 788 N N . GLU A 1 107 ? 28.513 34.995 1.451 1.00 25.73 107 GLU A N 1
ATOM 789 C CA . GLU A 1 107 ? 27.955 35.855 0.434 1.00 26.53 107 GLU A CA 1
ATOM 790 C C . GLU A 1 107 ? 27.466 37.192 1.024 1.00 25.06 107 GLU A C 1
ATOM 791 O O . GLU A 1 107 ? 26.950 37.245 2.140 1.00 25.25 107 GLU A O 1
ATOM 797 N N . TYR A 1 108 ? 27.648 38.255 0.246 1.00 24.62 108 TYR A N 1
ATOM 798 C CA . TYR A 1 108 ? 27.223 39.616 0.612 1.00 24.66 108 TYR A CA 1
ATOM 799 C C . TYR A 1 108 ? 25.776 39.640 1.134 1.00 24.76 108 TYR A C 1
ATOM 800 O O . TYR A 1 108 ? 25.514 40.048 2.276 1.00 24.42 108 TYR A O 1
ATOM 809 N N . HIS A 1 109 ? 24.823 39.206 0.312 1.00 24.71 109 HIS A N 1
ATOM 810 C CA . HIS A 1 109 ? 23.422 39.267 0.718 1.00 25.01 109 HIS A CA 1
ATOM 811 C C . HIS A 1 109 ? 23.034 38.313 1.837 1.00 24.74 109 HIS A C 1
ATOM 812 O O . HIS A 1 109 ? 22.208 38.656 2.679 1.00 24.74 109 HIS A O 1
ATOM 819 N N . GLN A 1 110 ? 23.630 37.123 1.854 1.00 24.73 110 GLN A N 1
ATOM 820 C CA . GLN A 1 110 ? 23.270 36.136 2.876 1.00 23.68 110 GLN A CA 1
ATOM 821 C C . GLN A 1 110 ? 23.741 36.636 4.251 1.00 23.54 110 GLN A C 1
ATOM 822 O O . GLN A 1 110 ? 23.059 36.467 5.239 1.00 23.38 110 GLN A O 1
ATOM 828 N N . GLU A 1 111 ? 24.914 37.261 4.298 1.00 23.28 111 GLU A N 1
ATOM 829 C CA . GLU A 1 111 ? 25.435 37.818 5.551 1.00 23.38 111 GLU A CA 1
ATOM 830 C C . GLU A 1 111 ? 24.544 38.912 6.110 1.00 23.71 111 GLU A C 1
ATOM 831 O O . GLU A 1 111 ? 24.319 38.988 7.331 1.00 23.57 111 GLU A O 1
ATOM 837 N N . ILE A 1 112 ? 24.054 39.777 5.221 1.00 23.00 112 ILE A N 1
ATOM 838 C CA . ILE A 1 112 ? 23.113 40.830 5.616 1.00 22.65 112 ILE A CA 1
ATOM 839 C C . ILE A 1 112 ? 21.826 40.204 6.176 1.00 22.68 112 ILE A C 1
ATOM 840 O O . ILE A 1 112 ? 21.294 40.672 7.189 1.00 22.26 112 ILE A O 1
ATOM 845 N N . SER A 1 113 ? 21.362 39.131 5.538 1.00 22.70 113 SER A N 1
ATOM 846 C CA . SER A 1 113 ? 20.196 38.385 6.034 1.00 23.13 113 SER A CA 1
ATOM 847 C C . SER A 1 113 ? 20.410 37.746 7.430 1.00 22.58 113 SER A C 1
ATOM 848 O O . SER A 1 113 ? 19.496 37.760 8.253 1.00 22.75 113 SER A O 1
ATOM 851 N N . SER A 1 114 ? 21.609 37.232 7.712 1.00 23.10 114 SER A N 1
ATOM 852 C CA . SER A 1 114 ? 21.921 36.732 9.067 1.00 22.20 114 SER A CA 1
ATOM 853 C C . SER A 1 114 ? 21.772 37.818 10.134 1.00 22.61 114 SER A C 1
ATOM 854 O O . SER A 1 114 ? 21.219 37.568 11.208 1.00 21.27 114 SER A O 1
ATOM 857 N N . PHE A 1 115 ? 22.291 39.010 9.834 1.00 22.27 115 PHE A N 1
ATOM 858 C CA . PHE A 1 115 ? 22.206 40.158 10.752 1.00 22.20 115 PHE A CA 1
ATOM 859 C C . PHE A 1 115 ? 20.745 40.543 11.023 1.00 22.32 115 PHE A C 1
ATOM 860 O O . PHE A 1 115 ? 20.408 41.044 12.114 1.00 22.13 115 PHE A O 1
ATOM 868 N N . ASN A 1 116 ? 19.894 40.308 10.025 1.00 22.79 116 ASN A N 1
ATOM 869 C CA . ASN A 1 116 ? 18.446 40.428 10.155 1.00 22.44 116 ASN A CA 1
ATOM 870 C C . ASN A 1 116 ? 17.997 41.724 10.839 1.00 22.60 116 ASN A C 1
ATOM 871 O O . ASN A 1 116 ? 17.258 41.702 11.839 1.00 22.71 116 ASN A O 1
ATOM 876 N N . GLY A 1 117 ? 18.452 42.853 10.297 1.00 22.80 117 GLY A N 1
ATOM 877 C CA . GLY A 1 117 ? 17.998 44.168 10.753 1.00 23.02 117 GLY A CA 1
ATOM 878 C C . GLY A 1 117 ? 18.396 44.509 12.183 1.00 23.65 117 GLY A C 1
ATOM 879 O O . GLY A 1 117 ? 17.790 45.389 12.802 1.00 24.12 117 GLY A O 1
ATOM 880 N N . GLY A 1 118 ? 19.416 43.825 12.708 1.00 22.47 118 GLY A N 1
ATOM 881 C CA . GLY A 1 118 ? 19.918 44.102 14.052 1.00 23.23 118 GLY A CA 1
ATOM 882 C C . GLY A 1 118 ? 19.565 43.031 15.065 1.00 23.37 118 GLY A C 1
ATOM 883 O O . GLY A 1 118 ? 20.099 43.032 16.166 1.00 23.76 118 GLY A O 1
ATOM 884 N N . LEU A 1 119 ? 18.637 42.139 14.705 1.00 23.59 119 LEU A N 1
ATOM 885 C CA . LEU A 1 119 ? 18.306 41.010 15.575 1.00 23.18 119 LEU A CA 1
ATOM 886 C C . LEU A 1 119 ? 19.454 39.998 15.706 1.00 22.90 119 LEU A C 1
ATOM 887 O O . LEU A 1 119 ? 19.513 39.265 16.700 1.00 23.58 119 LEU A O 1
ATOM 892 N N . MET A 1 120 ? 20.330 39.938 14.701 1.00 23.28 120 MET A N 1
ATOM 893 C CA . MET A 1 120 ? 21.536 39.074 14.725 1.00 22.61 120 MET A CA 1
ATOM 894 C C . MET A 1 120 ? 21.167 37.612 15.014 1.00 23.50 120 MET A C 1
ATOM 895 O O . MET A 1 120 ? 21.897 36.889 15.711 1.00 23.36 120 MET A O 1
ATOM 900 N N . ASN A 1 121 ? 20.046 37.180 14.438 1.00 22.55 121 ASN A N 1
ATOM 901 C CA . ASN A 1 121 ? 19.385 35.945 14.869 1.00 22.61 121 ASN A CA 1
ATOM 902 C C . ASN A 1 121 ? 19.055 34.926 13.766 1.00 22.32 121 ASN A C 1
ATOM 903 O O . ASN A 1 121 ? 18.319 33.948 14.010 1.00 22.05 121 ASN A O 1
ATOM 908 N N . LYS A 1 122 ? 19.575 35.163 12.559 1.00 21.95 122 LYS A N 1
ATOM 909 C CA . LYS A 1 122 ? 19.293 34.279 11.408 1.00 21.96 122 LYS A CA 1
ATOM 910 C C . LYS A 1 122 ? 20.556 33.633 10.800 1.00 22.30 122 LYS A C 1
ATOM 911 O O . LYS A 1 122 ? 20.599 33.296 9.609 1.00 21.95 122 LYS A O 1
ATOM 917 N N . PHE A 1 123 ? 21.573 33.446 11.638 1.00 21.96 123 PHE A N 1
ATOM 918 C CA . PHE A 1 123 ? 22.818 32.842 11.188 1.00 22.29 123 PHE A CA 1
ATOM 919 C C . PHE A 1 123 ? 22.671 31.381 10.785 1.00 22.56 123 PHE A C 1
ATOM 920 O O . PHE A 1 123 ? 23.312 30.944 9.823 1.00 23.34 123 PHE A O 1
ATOM 928 N N . VAL A 1 124 ? 21.880 30.608 11.526 1.00 22.37 124 VAL A N 1
ATOM 929 C CA . VAL A 1 124 ? 21.661 29.216 11.139 1.00 22.23 124 VAL A CA 1
ATOM 930 C C . VAL A 1 124 ? 20.989 29.209 9.769 1.00 22.97 124 VAL A C 1
ATOM 931 O O . VAL A 1 124 ? 21.333 28.400 8.904 1.00 22.87 124 VAL A O 1
ATOM 935 N N . GLU A 1 125 ? 20.048 30.130 9.568 1.00 21.85 125 GLU A N 1
ATOM 936 C CA . GLU A 1 125 ? 19.299 30.166 8.312 1.00 23.14 125 GLU A CA 1
ATOM 937 C C . GLU A 1 125 ? 20.148 30.619 7.118 1.00 23.23 125 GLU A C 1
ATOM 938 O O . GLU A 1 125 ? 19.957 30.114 6.009 1.00 23.61 125 GLU A O 1
ATOM 944 N N . HIS A 1 126 ? 21.058 31.565 7.330 1.00 23.55 126 HIS A N 1
ATOM 945 C CA . HIS A 1 126 ? 21.743 32.199 6.209 1.00 23.86 126 HIS A CA 1
ATOM 946 C C . HIS A 1 126 ? 23.251 31.971 6.182 1.00 24.66 126 HIS A C 1
ATOM 947 O O . HIS A 1 126 ? 23.892 32.258 5.179 1.00 24.04 126 HIS A O 1
ATOM 954 N N . GLY A 1 127 ? 23.804 31.466 7.279 1.00 25.42 127 GLY A N 1
ATOM 955 C CA . GLY A 1 127 ? 25.255 31.211 7.365 1.00 27.20 127 GLY A CA 1
ATOM 956 C C . GLY A 1 127 ? 25.599 29.840 6.809 1.00 28.05 127 GLY A C 1
ATOM 957 O O . GLY A 1 127 ? 26.751 29.562 6.505 1.00 27.20 127 GLY A O 1
ATOM 958 N N . GLY A 1 128 ? 24.599 28.973 6.694 1.00 30.11 128 GLY A N 1
ATOM 959 C CA . GLY A 1 128 ? 24.774 27.647 6.091 1.00 32.04 128 GLY A CA 1
ATOM 960 C C . GLY A 1 128 ? 24.667 27.627 4.577 1.00 33.33 128 GLY A C 1
ATOM 961 O O . GLY A 1 128 ? 24.442 28.659 3.946 1.00 34.31 128 GLY A O 1
ATOM 962 N N . HIS A 1 129 ? 24.857 26.453 3.989 1.00 34.38 129 HIS A N 1
ATOM 963 C CA . HIS A 1 129 ? 24.625 26.249 2.566 1.00 35.24 129 HIS A CA 1
ATOM 964 C C . HIS A 1 129 ? 23.465 25.269 2.408 1.00 36.66 129 HIS A C 1
ATOM 965 O O . HIS A 1 129 ? 23.412 24.251 3.113 1.00 36.99 129 HIS A O 1
ATOM 972 N N . ASP A 1 130 ? 22.541 25.577 1.490 1.00 38.06 130 ASP A N 1
ATOM 973 C CA . ASP A 1 130 ? 21.357 24.731 1.229 1.00 39.12 130 ASP A CA 1
ATOM 974 C C . ASP A 1 130 ? 21.713 23.643 0.227 1.00 39.94 130 ASP A C 1
ATOM 975 O O . ASP A 1 130 ? 21.561 23.798 -0.994 1.00 40.54 130 ASP A O 1
ATOM 978 N N . ASN A 1 131 ? 22.141 22.515 0.780 1.00 40.27 131 ASN A N 1
ATOM 979 C CA . ASN A 1 131 ? 23.112 21.644 0.149 1.00 40.22 131 ASN A CA 1
ATOM 980 C C . ASN A 1 131 ? 23.126 20.361 0.974 1.00 39.73 131 ASN A C 1
ATOM 981 O O . ASN A 1 131 ? 23.051 20.410 2.204 1.00 39.97 131 ASN A O 1
ATOM 986 N N . ASP A 1 132 ? 23.231 19.220 0.298 1.00 39.23 132 ASP A N 1
ATOM 987 C CA . ASP A 1 132 ? 22.873 17.928 0.887 1.00 38.26 132 ASP A CA 1
ATOM 988 C C . ASP A 1 132 ? 23.525 17.433 2.204 1.00 37.54 132 ASP A C 1
ATOM 989 O O . ASP A 1 132 ? 22.847 17.486 3.225 1.00 38.07 132 ASP A O 1
ATOM 991 N N . THR A 1 133 ? 24.794 17.010 2.276 1.00 36.03 133 THR A N 1
ATOM 992 C CA . THR A 1 133 ? 26.020 17.536 1.652 1.00 34.41 133 THR A CA 1
ATOM 993 C C . THR A 1 133 ? 26.555 18.506 2.712 1.00 33.39 133 THR A C 1
ATOM 994 O O . THR A 1 133 ? 27.344 18.103 3.567 1.00 33.99 133 THR A O 1
ATOM 996 N N . TYR A 1 134 ? 26.090 19.752 2.698 1.00 31.70 134 TYR A N 1
ATOM 997 C CA . TYR A 1 134 ? 26.379 20.671 3.809 1.00 30.15 134 TYR A CA 1
ATOM 998 C C . TYR A 1 134 ? 25.567 20.264 5.033 1.00 30.44 134 TYR A C 1
ATOM 999 O O . TYR A 1 134 ? 26.100 20.191 6.135 1.00 30.27 134 TYR A O 1
ATOM 1008 N N . LYS A 1 135 ? 24.273 20.020 4.831 1.00 30.25 135 LYS A N 1
ATOM 1009 C CA . LYS A 1 135 ? 23.373 19.617 5.913 1.00 31.05 135 LYS A CA 1
ATOM 1010 C C . LYS A 1 135 ? 23.897 18.398 6.684 1.00 31.13 135 LYS A C 1
ATOM 1011 O O . LYS A 1 135 ? 23.841 18.368 7.920 1.00 31.64 135 LYS A O 1
ATOM 1013 N N . GLN A 1 136 ? 24.430 17.409 5.966 1.00 31.10 136 GLN A N 1
ATOM 1014 C CA . GLN A 1 136 ? 24.879 16.177 6.619 1.00 30.68 136 GLN A CA 1
ATOM 1015 C C . GLN A 1 136 ? 26.277 16.274 7.239 1.00 30.16 136 GLN A C 1
ATOM 1016 O O . GLN A 1 136 ? 26.560 15.585 8.219 1.00 30.09 136 GLN A O 1
ATOM 1019 N N . ASN A 1 137 ? 27.139 17.113 6.664 1.00 29.11 137 ASN A N 1
ATOM 1020 C CA . ASN A 1 137 ? 28.528 17.209 7.115 1.00 29.21 137 ASN A CA 1
ATOM 1021 C C . ASN A 1 137 ? 28.817 18.381 8.026 1.00 28.07 137 ASN A C 1
ATOM 1022 O O . ASN A 1 137 ? 29.786 18.341 8.789 1.00 28.35 137 ASN A O 1
ATOM 1027 N N . CYS A 1 138 ? 27.985 19.421 7.945 1.00 27.54 138 CYS A N 1
ATOM 1028 C CA . CYS A 1 138 ? 28.335 20.730 8.508 1.00 26.54 138 CYS A CA 1
ATOM 1029 C C . CYS A 1 138 ? 27.310 21.349 9.436 1.00 26.72 138 CYS A C 1
ATOM 1030 O O . CYS A 1 138 ? 27.589 22.378 10.043 1.00 26.53 138 CYS A O 1
ATOM 1033 N N . ASP A 1 139 ? 26.138 20.736 9.565 1.00 26.84 139 ASP A N 1
ATOM 1034 C CA . ASP A 1 139 ? 25.059 21.350 10.324 1.00 27.35 139 ASP A CA 1
ATOM 1035 C C . ASP A 1 139 ? 25.482 22.023 11.621 1.00 26.63 139 ASP A C 1
ATOM 1036 O O . ASP A 1 139 ? 26.121 21.409 12.468 1.00 27.05 139 ASP A O 1
ATOM 1041 N N . GLY A 1 140 ? 25.122 23.294 11.748 1.00 26.06 140 GLY A N 1
ATOM 1042 C CA . GLY A 1 140 ? 25.321 24.046 12.974 1.00 24.82 140 GLY A CA 1
ATOM 1043 C C . GLY A 1 140 ? 26.651 24.757 13.123 1.00 24.09 140 GLY A C 1
ATOM 1044 O O . GLY A 1 140 ? 26.810 25.534 14.055 1.00 23.01 140 GLY A O 1
ATOM 1045 N N . GLN A 1 141 ? 27.601 24.509 12.215 1.00 22.83 141 GLN A N 1
ATOM 1046 C CA . GLN A 1 141 ? 28.954 25.024 12.389 1.00 23.46 141 GLN A CA 1
ATOM 1047 C C . GLN A 1 141 ? 29.047 26.545 12.336 1.00 23.04 141 GLN A C 1
ATOM 1048 O O . GLN A 1 141 ? 30.026 27.116 12.802 1.00 23.33 141 GLN A O 1
ATOM 1054 N N . VAL A 1 142 ? 28.024 27.201 11.786 1.00 23.13 142 VAL A N 1
ATOM 1055 C CA . VAL A 1 142 ? 28.002 28.678 11.799 1.00 23.17 142 VAL A CA 1
ATOM 1056 C C . VAL A 1 142 ? 28.084 29.202 13.245 1.00 23.46 142 VAL A C 1
ATOM 1057 O O . VAL A 1 142 ? 28.608 30.293 13.489 1.00 23.64 142 VAL A O 1
ATOM 1061 N N . MET A 1 143 ? 27.569 28.417 14.194 1.00 23.63 143 MET A N 1
ATOM 1062 C CA . MET A 1 143 ? 27.553 28.841 15.619 1.00 23.47 143 MET A CA 1
ATOM 1063 C C . MET A 1 143 ? 28.784 28.369 16.417 1.00 23.59 143 MET A C 1
ATOM 1064 O O . MET A 1 143 ? 28.933 28.699 17.608 1.00 23.28 143 MET A O 1
ATOM 1069 N N . GLY A 1 144 ? 29.664 27.610 15.773 1.00 23.01 144 GLY A N 1
ATOM 1070 C CA . GLY A 1 144 ? 30.855 27.084 16.448 1.00 23.59 144 GLY A CA 1
ATOM 1071 C C . GLY A 1 144 ? 31.841 28.179 16.838 1.00 24.08 144 GLY A C 1
ATOM 1072 O O . GLY A 1 144 ? 32.017 29.165 16.111 1.00 24.81 144 GLY A O 1
ATOM 1073 N N . TYR A 1 145 ? 32.506 27.989 17.971 1.00 23.71 145 TYR A N 1
ATOM 1074 C CA . TYR A 1 145 ? 33.645 28.825 18.342 1.00 23.85 145 TYR A CA 1
ATOM 1075 C C . TYR A 1 145 ? 34.815 27.960 18.773 1.00 23.41 145 TYR A C 1
ATOM 1076 O O . TYR A 1 145 ? 34.643 26.856 19.312 1.00 24.39 145 TYR A O 1
ATOM 1085 N N . TYR A 1 146 ? 36.006 28.485 18.537 1.00 23.21 146 TYR A N 1
ATOM 1086 C CA . TYR A 1 146 ? 37.224 27.850 19.005 1.00 23.71 146 TYR A CA 1
ATOM 1087 C C . TYR A 1 146 ? 37.720 28.514 20.307 1.00 23.24 146 TYR A C 1
ATOM 1088 O O . TYR A 1 146 ? 37.377 29.671 20.614 1.00 23.64 146 TYR A O 1
ATOM 1097 N N . ASP A 1 147 ? 38.523 27.786 21.074 1.00 23.07 147 ASP A N 1
ATOM 1098 C CA . ASP A 1 147 ? 39.220 28.426 22.188 1.00 23.03 147 ASP A CA 1
ATOM 1099 C C . ASP A 1 147 ? 40.735 28.201 22.105 1.00 23.03 147 ASP A C 1
ATOM 1100 O O . ASP A 1 147 ? 41.236 27.691 21.097 1.00 23.19 147 ASP A O 1
ATOM 1105 N N . GLY A 1 148 ? 41.448 28.560 23.170 1.00 23.35 148 GLY A N 1
ATOM 1106 C CA . GLY A 1 148 ? 42.911 28.509 23.183 1.00 23.50 148 GLY A CA 1
ATOM 1107 C C . GLY A 1 148 ? 43.542 27.133 23.066 1.00 23.32 148 GLY A C 1
ATOM 1108 O O . GLY A 1 148 ? 44.759 27.034 22.933 1.00 23.67 148 GLY A O 1
ATOM 1109 N N . ASN A 1 149 ? 42.721 26.081 23.116 1.00 23.54 149 ASN A N 1
ATOM 1110 C CA . ASN A 1 149 ? 43.170 24.709 22.900 1.00 23.80 149 ASN A CA 1
ATOM 1111 C C . ASN A 1 149 ? 43.263 24.375 21.414 1.00 24.15 149 ASN A C 1
ATOM 1112 O O . ASN A 1 149 ? 43.802 23.327 21.031 1.00 24.56 149 ASN A O 1
ATOM 1117 N N . THR A 1 150 ? 42.708 25.253 20.587 1.00 24.76 150 THR A N 1
ATOM 1118 C CA . THR A 1 150 ? 42.754 25.055 19.143 1.00 24.84 150 THR A CA 1
ATOM 1119 C C . THR A 1 150 ? 43.543 26.195 18.496 1.00 24.67 150 THR A C 1
ATOM 1120 O O . THR A 1 150 ? 44.551 25.947 17.834 1.00 25.27 150 THR A O 1
ATOM 1124 N N . VAL A 1 151 ? 43.105 27.433 18.728 1.00 24.11 151 VAL A N 1
ATOM 1125 C CA . VAL A 1 151 ? 43.791 28.624 18.211 1.00 23.67 151 VAL A CA 1
ATOM 1126 C C . VAL A 1 151 ? 44.802 29.103 19.253 1.00 23.22 151 VAL A C 1
ATOM 1127 O O . VAL A 1 151 ? 44.782 30.248 19.709 1.00 23.13 151 VAL A O 1
ATOM 1131 N N . THR A 1 152 ? 45.698 28.193 19.618 1.00 22.95 152 THR A N 1
ATOM 1132 C CA . THR A 1 152 ? 46.599 28.406 20.750 1.00 23.03 152 THR A CA 1
ATOM 1133 C C . THR A 1 152 ? 47.567 29.566 20.488 1.00 22.92 152 THR A C 1
ATOM 1134 O O . THR A 1 152 ? 47.714 30.483 21.323 1.00 22.51 152 THR A O 1
ATOM 1138 N N . ALA A 1 153 ? 48.220 29.522 19.327 1.00 23.16 153 ALA A N 1
ATOM 1139 C CA . ALA A 1 153 ? 49.114 30.598 18.902 1.00 23.32 153 ALA A CA 1
ATOM 1140 C C . ALA A 1 153 ? 48.433 31.965 18.901 1.00 23.26 153 ALA A C 1
ATOM 1141 O O . ALA A 1 153 ? 48.970 32.914 19.459 1.00 22.83 153 ALA A O 1
ATOM 1143 N N . LEU A 1 154 ? 47.252 32.064 18.284 1.00 22.76 154 LEU A N 1
ATOM 1144 C CA . LEU A 1 154 ? 46.562 33.351 18.216 1.00 22.80 154 LEU A CA 1
ATOM 1145 C C . LEU A 1 154 ? 46.225 33.894 19.618 1.00 23.33 154 LEU A C 1
ATOM 1146 O O . LEU A 1 154 ? 46.384 35.089 19.891 1.00 23.05 154 LEU A O 1
ATOM 1151 N N . TRP A 1 155 ? 45.783 33.013 20.516 1.00 23.33 155 TRP A N 1
ATOM 1152 C CA . TRP A 1 155 ? 45.484 33.430 21.900 1.00 23.04 155 TRP A CA 1
ATOM 1153 C C . TRP A 1 155 ? 46.758 33.871 22.625 1.00 23.25 155 TRP A C 1
ATOM 1154 O O . TRP A 1 155 ? 46.731 34.844 23.379 1.00 23.87 155 TRP A O 1
ATOM 1165 N N . ASN A 1 156 ? 47.859 33.159 22.384 1.00 23.58 156 ASN A N 1
ATOM 1166 C CA . ASN A 1 156 ? 49.156 33.542 22.957 1.00 23.92 156 ASN A CA 1
ATOM 1167 C C . ASN A 1 156 ? 49.730 34.840 22.365 1.00 23.47 156 ASN A C 1
ATOM 1168 O O . ASN A 1 156 ? 50.327 35.630 23.091 1.00 23.34 156 ASN A O 1
ATOM 1173 N N . TYR A 1 157 ? 49.499 35.102 21.077 1.00 23.59 157 TYR A N 1
ATOM 1174 C CA . TYR A 1 157 ? 49.812 36.436 20.530 1.00 23.04 157 TYR A CA 1
ATOM 1175 C C . TYR A 1 157 ? 49.043 37.551 21.240 1.00 23.60 157 TYR A C 1
ATOM 1176 O O . TYR A 1 157 ? 49.641 38.562 21.624 1.00 23.48 157 TYR A O 1
ATOM 1185 N N . ALA A 1 158 ? 47.735 37.362 21.433 1.00 23.05 158 ALA A N 1
ATOM 1186 C CA . ALA A 1 158 ? 46.935 38.339 22.207 1.00 23.23 158 ALA A CA 1
ATOM 1187 C C . ALA A 1 158 ? 47.454 38.548 23.635 1.00 23.02 158 ALA A C 1
ATOM 1188 O O . ALA A 1 158 ? 47.467 39.670 24.144 1.00 23.25 158 ALA A O 1
ATOM 1190 N N . GLN A 1 159 ? 47.883 37.464 24.279 1.00 22.76 159 GLN A N 1
ATOM 1191 C CA . GLN A 1 159 ? 48.415 37.517 25.643 1.00 23.47 159 GLN A CA 1
ATOM 1192 C C . GLN A 1 159 ? 49.731 38.276 25.777 1.00 23.34 159 GLN A C 1
ATOM 1193 O O . GLN A 1 159 ? 50.125 38.662 26.894 1.00 23.05 159 GLN A O 1
ATOM 1199 N N . ASN A 1 160 ? 50.434 38.446 24.654 1.00 23.43 160 ASN A N 1
ATOM 1200 C CA . ASN A 1 160 ? 51.786 39.010 24.676 1.00 24.21 160 ASN A CA 1
ATOM 1201 C C . ASN A 1 160 ? 51.936 40.294 23.849 1.00 23.87 160 ASN A C 1
ATOM 1202 O O . ASN A 1 160 ? 52.957 40.987 23.939 1.00 24.49 160 ASN A O 1
ATOM 1207 N N . PHE A 1 161 ? 50.890 40.613 23.094 1.00 24.19 161 PHE A N 1
ATOM 1208 C CA . PHE A 1 161 ? 50.864 41.757 22.188 1.00 23.84 161 PHE A CA 1
ATOM 1209 C C . PHE A 1 161 ? 49.474 42.407 22.241 1.00 23.86 161 PHE A C 1
ATOM 1210 O O . PHE A 1 161 ? 48.824 42.379 23.285 1.00 23.49 161 PHE A O 1
ATOM 1218 N N . ALA A 1 162 ? 49.030 42.993 21.134 1.00 23.25 162 ALA A N 1
ATOM 1219 C CA . ALA A 1 162 ? 47.775 43.755 21.082 1.00 23.00 162 ALA A CA 1
ATOM 1220 C C . ALA A 1 162 ? 46.720 43.112 20.181 1.00 22.88 162 ALA A C 1
ATOM 1221 O O . ALA A 1 162 ? 47.021 42.586 19.098 1.00 22.57 162 ALA A O 1
ATOM 1223 N N . LEU A 1 163 ? 45.480 43.201 20.629 1.00 22.31 163 LEU A N 1
ATOM 1224 C CA . LEU A 1 163 ? 44.317 42.648 19.919 1.00 23.04 163 LEU A CA 1
ATOM 1225 C C . LEU A 1 163 ? 43.297 43.767 19.833 1.00 22.44 163 LEU A C 1
ATOM 1226 O O . LEU A 1 163 ? 43.160 44.544 20.780 1.00 22.83 163 LEU A O 1
ATOM 1231 N N . ASN A 1 164 ? 42.579 43.854 18.721 1.00 22.85 164 ASN A N 1
ATOM 1232 C CA . ASN A 1 164 ? 41.469 44.793 18.625 1.00 22.93 164 ASN A CA 1
ATOM 1233 C C . ASN A 1 164 ? 40.141 44.023 18.493 1.00 22.72 164 ASN A C 1
ATOM 1234 O O . ASN A 1 164 ? 40.025 43.140 17.635 1.00 23.39 164 ASN A O 1
ATOM 1239 N N . ASP A 1 165 ? 39.161 44.352 19.344 1.00 22.76 165 ASP A N 1
ATOM 1240 C CA . ASP A 1 165 ? 37.834 43.678 19.365 1.00 23.32 165 ASP A CA 1
ATOM 1241 C C . ASP A 1 165 ? 36.702 44.524 18.786 1.00 23.26 165 ASP A C 1
ATOM 1242 O O . ASP A 1 165 ? 35.514 44.271 19.074 1.00 23.21 165 ASP A O 1
ATOM 1247 N N . ASN A 1 166 ? 37.079 45.510 17.969 1.00 23.13 166 ASN A N 1
ATOM 1248 C CA . ASN A 1 166 ? 36.136 46.432 17.333 1.00 22.70 166 ASN A CA 1
ATOM 1249 C C . ASN A 1 166 ? 36.561 46.712 15.885 1.00 22.95 166 ASN A C 1
ATOM 1250 O O . ASN A 1 166 ? 36.463 47.861 15.410 1.00 23.03 166 ASN A O 1
ATOM 1255 N N . THR A 1 167 ? 37.031 45.662 15.199 1.00 23.10 167 THR A N 1
ATOM 1256 C CA . THR A 1 167 ? 37.481 45.741 13.807 1.00 23.43 167 THR A CA 1
ATOM 1257 C C . THR A 1 167 ? 36.539 44.992 12.849 1.00 23.56 167 THR A C 1
ATOM 1258 O O . THR A 1 167 ? 36.237 43.830 13.059 1.00 24.09 167 THR A O 1
ATOM 1262 N N . PHE A 1 168 ? 36.115 45.654 11.773 1.00 23.26 168 PHE A N 1
ATOM 1263 C CA . PHE A 1 168 ? 35.099 45.076 10.885 1.00 22.61 168 PHE A CA 1
ATOM 1264 C C . PHE A 1 168 ? 35.554 45.007 9.443 1.00 23.47 168 PHE A C 1
ATOM 1265 O O . PHE A 1 168 ? 36.384 45.813 9.006 1.00 23.75 168 PHE A O 1
ATOM 1273 N N . GLY A 1 169 ? 34.949 44.088 8.687 1.00 23.76 169 GLY A N 1
ATOM 1274 C CA . GLY A 1 169 ? 35.051 44.124 7.216 1.00 24.03 169 GLY A CA 1
ATOM 1275 C C . GLY A 1 169 ? 34.564 45.475 6.703 1.00 23.91 169 GLY A C 1
ATOM 1276 O O . GLY A 1 169 ? 33.546 45.982 7.151 1.00 24.20 169 GLY A O 1
ATOM 1277 N N . THR A 1 170 ? 35.262 46.041 5.723 1.00 23.52 170 THR A N 1
ATOM 1278 C CA . THR A 1 170 ? 34.847 47.336 5.183 1.00 23.31 170 THR A CA 1
ATOM 1279 C C . THR A 1 170 ? 33.442 47.236 4.548 1.00 23.56 170 THR A C 1
ATOM 1280 O O . THR A 1 170 ? 32.612 48.144 4.694 1.00 23.96 170 THR A O 1
ATOM 1284 N N . THR A 1 171 ? 33.169 46.117 3.880 1.00 23.46 171 THR A N 1
ATOM 1285 C CA . THR A 1 171 ? 31.801 45.835 3.405 1.00 23.47 171 THR A CA 1
ATOM 1286 C C . THR A 1 171 ? 31.377 44.490 3.965 1.00 23.59 171 THR A C 1
ATOM 1287 O O . THR A 1 171 ? 32.207 43.770 4.532 1.00 24.96 171 THR A O 1
ATOM 1291 N N . PHE A 1 172 ? 30.096 44.149 3.813 1.00 23.86 172 PHE A N 1
ATOM 1292 C CA . PHE A 1 172 ? 29.692 42.752 3.906 1.00 23.57 172 PHE A CA 1
ATOM 1293 C C . PHE A 1 172 ? 30.373 41.957 2.797 1.00 24.27 172 PHE A C 1
ATOM 1294 O O . PHE A 1 172 ? 30.927 42.529 1.852 1.00 24.57 172 PHE A O 1
ATOM 1302 N N . GLY A 1 173 ? 30.313 40.636 2.893 1.00 24.01 173 GLY A N 1
ATOM 1303 C CA . GLY A 1 173 ? 30.652 39.799 1.763 1.00 23.66 173 GLY A CA 1
ATOM 1304 C C . GLY A 1 173 ? 31.988 39.069 1.895 1.00 23.34 173 GLY A C 1
ATOM 1305 O O . GLY A 1 173 ? 32.631 39.076 2.950 1.00 24.09 173 GLY A O 1
ATOM 1306 N N . PRO A 1 174 ? 32.382 38.387 0.817 1.00 24.03 174 PRO A N 1
ATOM 1307 C CA . PRO A 1 174 ? 33.475 37.408 0.833 1.00 24.06 174 PRO A CA 1
ATOM 1308 C C . PRO A 1 174 ? 34.884 37.965 0.599 1.00 24.28 174 PRO A C 1
ATOM 1309 O O . PRO A 1 174 ? 35.173 39.130 0.939 1.00 24.46 174 PRO A O 1
ATOM 1313 N N . SER A 1 175 ? 35.748 37.126 0.029 1.00 24.84 175 SER A N 1
ATOM 1314 C CA . SER A 1 175 ? 37.213 37.370 0.034 1.00 25.03 175 SER A CA 1
ATOM 1315 C C . SER A 1 175 ? 37.690 38.517 -0.852 1.00 24.79 175 SER A C 1
ATOM 1316 O O . SER A 1 175 ? 38.573 39.310 -0.466 1.00 25.11 175 SER A O 1
ATOM 1319 N N . THR A 1 176 ? 37.164 38.568 -2.071 1.00 24.23 176 THR A N 1
ATOM 1320 C CA . THR A 1 176 ? 37.593 39.600 -3.024 1.00 24.02 176 THR A CA 1
ATOM 1321 C C . THR A 1 176 ? 37.267 41.030 -2.545 1.00 23.86 176 THR A C 1
ATOM 1322 O O . THR A 1 176 ? 38.177 41.896 -2.547 1.00 23.99 176 THR A O 1
ATOM 1326 N N . PRO A 1 177 ? 36.017 41.285 -2.110 1.00 24.41 177 PRO A N 1
ATOM 1327 C CA . PRO A 1 177 ? 35.777 42.588 -1.502 1.00 24.04 177 PRO A CA 1
ATOM 1328 C C . PRO A 1 177 ? 36.720 42.893 -0.335 1.00 24.19 177 PRO A C 1
ATOM 1329 O O . PRO A 1 177 ? 37.266 44.011 -0.272 1.00 24.18 177 PRO A O 1
ATOM 1333 N N . GLY A 1 178 ? 36.996 41.900 0.526 1.00 22.95 178 GLY A N 1
ATOM 1334 C CA . GLY A 1 178 ? 37.934 42.100 1.628 1.00 23.73 178 GLY A CA 1
ATOM 1335 C C . GLY A 1 178 ? 39.328 42.496 1.175 1.00 23.70 178 GLY A C 1
ATOM 1336 O O . GLY A 1 178 ? 39.923 43.432 1.725 1.00 23.99 178 GLY A O 1
ATOM 1337 N N . ALA A 1 179 ? 39.865 41.779 0.184 1.00 23.28 179 ALA A N 1
ATOM 1338 C CA . ALA A 1 179 ? 41.212 42.046 -0.337 1.00 22.89 179 ALA A CA 1
ATOM 1339 C C . ALA A 1 179 ? 41.294 43.426 -1.009 1.00 23.40 179 ALA A C 1
ATOM 1340 O O . ALA A 1 179 ? 42.208 44.194 -0.728 1.00 22.32 179 ALA A O 1
ATOM 1342 N N . LEU A 1 180 ? 40.299 43.757 -1.825 1.00 23.12 180 LEU A N 1
ATOM 1343 C CA . LEU A 1 180 ? 40.244 45.099 -2.457 1.00 22.67 180 LEU A CA 1
ATOM 1344 C C . LEU A 1 180 ? 40.118 46.186 -1.386 1.00 23.47 180 LEU A C 1
ATOM 1345 O O . LEU A 1 180 ? 40.800 47.230 -1.445 1.00 23.09 180 LEU A O 1
ATOM 1350 N N . ASN A 1 181 ? 39.241 45.961 -0.406 1.00 23.38 181 ASN A N 1
ATOM 1351 C CA . ASN A 1 181 ? 39.105 46.918 0.693 1.00 23.13 181 ASN A CA 1
ATOM 1352 C C . ASN A 1 181 ? 40.381 47.123 1.518 1.00 23.74 181 ASN A C 1
ATOM 1353 O O . ASN A 1 181 ? 40.658 48.254 1.988 1.00 22.70 181 ASN A O 1
ATOM 1358 N N . LEU A 1 182 ? 41.165 46.053 1.674 1.00 23.52 182 LEU A N 1
ATOM 1359 C CA . LEU A 1 182 ? 42.430 46.138 2.407 1.00 24.68 182 LEU A CA 1
ATOM 1360 C C . LEU A 1 182 ? 43.426 47.089 1.730 1.00 25.14 182 LEU A C 1
ATOM 1361 O O . LEU A 1 182 ? 44.073 47.903 2.410 1.00 25.44 182 LEU A O 1
ATOM 1366 N N . VAL A 1 183 ? 43.514 47.006 0.399 1.00 24.32 183 VAL A N 1
ATOM 1367 C CA . VAL A 1 183 ? 44.559 47.729 -0.348 1.00 24.95 183 VAL A CA 1
ATOM 1368 C C . VAL A 1 183 ? 44.116 49.067 -0.960 1.00 24.59 183 VAL A C 1
ATOM 1369 O O . VAL A 1 183 ? 44.962 49.885 -1.345 1.00 24.76 183 VAL A O 1
ATOM 1373 N N . ALA A 1 184 ? 42.801 49.275 -1.043 1.00 24.28 184 ALA A N 1
ATOM 1374 C CA . ALA A 1 184 ? 42.230 50.493 -1.634 1.00 24.41 184 ALA A CA 1
ATOM 1375 C C . ALA A 1 184 ? 41.170 51.164 -0.773 1.00 23.80 184 ALA A C 1
ATOM 1376 O O . ALA A 1 184 ? 40.810 52.323 -1.021 1.00 24.49 184 ALA A O 1
ATOM 1378 N N . GLY A 1 185 ? 40.629 50.436 0.206 1.00 23.17 185 GLY A N 1
ATOM 1379 C CA . GLY A 1 185 ? 39.429 50.898 0.945 1.00 23.66 185 GLY A CA 1
ATOM 1380 C C . GLY A 1 185 ? 38.209 51.046 0.055 1.00 23.49 185 GLY A C 1
ATOM 1381 O O . GLY A 1 185 ? 37.264 51.758 0.403 1.00 25.00 185 GLY A O 1
ATOM 1382 N N . ALA A 1 186 ? 38.211 50.360 -1.082 1.00 23.62 186 ALA A N 1
ATOM 1383 C CA . ALA A 1 186 ? 37.084 50.407 -2.012 1.00 23.00 186 ALA A CA 1
ATOM 1384 C C . ALA A 1 186 ? 37.047 49.095 -2.795 1.00 23.67 186 ALA A C 1
ATOM 1385 O O . ALA A 1 186 ? 38.091 48.448 -2.999 1.00 23.07 186 ALA A O 1
ATOM 1387 N N . ASN A 1 187 ? 35.849 48.702 -3.210 1.00 23.50 187 ASN A N 1
ATOM 1388 C CA . ASN A 1 187 ? 35.651 47.454 -3.963 1.00 24.64 187 ASN A CA 1
ATOM 1389 C C . ASN A 1 187 ? 35.222 47.713 -5.407 1.00 24.73 187 ASN A C 1
ATOM 1390 O O . ASN A 1 187 ? 34.553 46.891 -6.048 1.00 24.83 187 ASN A O 1
ATOM 1395 N N . GLY A 1 188 ? 35.625 48.871 -5.909 1.00 24.55 188 GLY A N 1
ATOM 1396 C CA . GLY A 1 188 ? 35.305 49.302 -7.261 1.00 24.72 188 GLY A CA 1
ATOM 1397 C C . GLY A 1 188 ? 35.666 50.765 -7.400 1.00 25.48 188 GLY A C 1
ATOM 1398 O O . GLY A 1 188 ? 36.351 51.307 -6.525 1.00 25.97 188 GLY A O 1
ATOM 1399 N N . PRO A 1 189 ? 35.225 51.415 -8.493 1.00 25.89 189 PRO A N 1
ATOM 1400 C CA . PRO A 1 189 ? 34.363 50.889 -9.564 1.00 25.53 189 PRO A CA 1
ATOM 1401 C C . PRO A 1 189 ? 35.002 49.759 -10.344 1.00 25.35 189 PRO A C 1
ATOM 1402 O O . PRO A 1 189 ? 36.194 49.790 -10.584 1.00 24.24 189 PRO A O 1
ATOM 1406 N N . ALA A 1 190 ? 34.199 48.784 -10.766 1.00 24.40 190 ALA A N 1
ATOM 1407 C CA . ALA A 1 190 ? 34.757 47.594 -11.418 1.00 24.17 190 ALA A CA 1
ATOM 1408 C C . ALA A 1 190 ? 33.871 47.173 -12.572 1.00 23.59 190 ALA A C 1
ATOM 1409 O O . ALA A 1 190 ? 32.678 47.482 -12.587 1.00 23.69 190 ALA A O 1
ATOM 1411 N N . MET A 1 191 ? 34.455 46.472 -13.538 1.00 23.47 191 MET A N 1
ATOM 1412 C CA . MET A 1 191 ? 33.687 45.896 -14.645 0.50 23.43 191 MET A CA 1
ATOM 1413 C C . MET A 1 191 ? 34.138 44.462 -14.907 1.00 23.53 191 MET A C 1
ATOM 1414 O O . MET A 1 191 ? 35.302 44.116 -14.687 1.00 23.41 191 MET A O 1
ATOM 1419 N N . SER A 1 192 ? 33.204 43.629 -15.370 1.00 23.69 192 SER A N 1
ATOM 1420 C CA . SER A 1 192 ? 33.531 42.267 -15.815 1.00 23.58 192 SER A CA 1
ATOM 1421 C C . SER A 1 192 ? 33.040 42.053 -17.249 1.00 22.95 192 SER A C 1
ATOM 1422 O O . SER A 1 192 ? 31.907 42.478 -17.590 1.00 23.16 192 SER A O 1
ATOM 1425 N N . PRO A 1 193 ? 33.863 41.383 -18.092 1.00 23.45 193 PRO A N 1
ATOM 1426 C CA . PRO A 1 193 ? 33.429 41.030 -19.450 1.00 23.47 193 PRO A CA 1
ATOM 1427 C C . PRO A 1 193 ? 32.134 40.216 -19.443 1.00 24.11 193 PRO A C 1
ATOM 1428 O O . PRO A 1 193 ? 31.413 40.217 -20.422 1.00 24.01 193 PRO A O 1
ATOM 1432 N N . SER A 1 194 ? 31.846 39.547 -18.331 1.00 24.33 194 SER A N 1
ATOM 1433 C CA . SER A 1 194 ? 30.646 38.716 -18.207 1.00 25.14 194 SER A CA 1
ATOM 1434 C C . SER A 1 194 ? 29.432 39.498 -17.728 1.00 25.70 194 SER A C 1
ATOM 1435 O O . SER A 1 194 ? 28.328 38.934 -17.599 1.00 26.30 194 SER A O 1
ATOM 1438 N N . GLY A 1 195 ? 29.618 40.792 -17.477 1.00 26.12 195 GLY A N 1
ATOM 1439 C CA . GLY A 1 195 ? 28.561 41.604 -16.840 1.00 25.97 195 GLY A CA 1
ATOM 1440 C C . GLY A 1 195 ? 28.468 41.309 -15.343 1.00 26.16 195 GLY A C 1
ATOM 1441 O O . GLY A 1 195 ? 29.359 40.674 -14.775 1.00 26.08 195 GLY A O 1
ATOM 1442 N N . ASN A 1 196 ? 27.394 41.758 -14.692 1.00 25.49 196 ASN A N 1
ATOM 1443 C CA . ASN A 1 196 ? 27.287 41.636 -13.224 1.00 25.33 196 ASN A CA 1
ATOM 1444 C C . ASN A 1 196 ? 27.326 40.207 -12.725 1.00 25.55 196 ASN A C 1
ATOM 1445 O O . ASN A 1 196 ? 27.972 39.913 -11.718 1.00 24.53 196 ASN A O 1
ATOM 1450 N N . LEU A 1 197 ? 26.586 39.330 -13.408 1.00 26.12 197 LEU A N 1
ATOM 1451 C CA . LEU A 1 197 ? 26.212 38.037 -12.816 1.00 26.89 197 LEU A CA 1
ATOM 1452 C C . LEU A 1 197 ? 25.839 38.290 -11.344 1.00 26.54 197 LEU A C 1
ATOM 1453 O O . LEU A 1 197 ? 25.088 39.228 -11.065 1.00 27.17 197 LEU A O 1
ATOM 1458 N N . GLU A 1 198 ? 26.324 37.474 -10.415 1.00 27.30 198 GLU A N 1
ATOM 1459 C CA . GLU A 1 198 ? 26.070 37.726 -9.000 1.00 28.15 198 GLU A CA 1
ATOM 1460 C C . GLU A 1 198 ? 27.354 38.246 -8.340 1.00 27.10 198 GLU A C 1
ATOM 1461 O O . GLU A 1 198 ? 27.522 38.190 -7.102 1.00 27.00 198 GLU A O 1
ATOM 1467 N N . ASN A 1 199 ? 28.268 38.746 -9.174 1.00 25.93 199 ASN A N 1
ATOM 1468 C CA . ASN A 1 199 ? 29.589 39.228 -8.719 1.00 24.94 199 ASN A CA 1
ATOM 1469 C C . ASN A 1 199 ? 29.694 40.728 -8.407 1.00 24.10 199 ASN A C 1
ATOM 1470 O O . ASN A 1 199 ? 30.495 41.149 -7.554 1.00 23.83 199 ASN A O 1
ATOM 1475 N N . ILE A 1 200 ? 28.934 41.513 -9.160 1.00 23.95 200 ILE A N 1
ATOM 1476 C CA . ILE A 1 200 ? 28.999 42.966 -9.132 1.00 22.96 200 ILE A CA 1
ATOM 1477 C C . ILE A 1 200 ? 27.582 43.557 -8.998 1.00 22.64 200 ILE A C 1
ATOM 1478 O O . ILE A 1 200 ? 26.621 43.047 -9.602 1.00 22.04 200 ILE A O 1
ATOM 1483 N N . GLU A 1 201 ? 27.459 44.602 -8.174 1.00 22.07 201 GLU A N 1
ATOM 1484 C CA . GLU A 1 201 ? 26.250 45.456 -8.165 1.00 23.59 201 GLU A CA 1
ATOM 1485 C C . GLU A 1 201 ? 26.681 46.917 -8.248 1.00 22.83 201 GLU A C 1
ATOM 1486 O O . GLU A 1 201 ? 27.561 47.332 -7.497 1.00 24.12 201 GLU A O 1
ATOM 1492 N N . ASN A 1 202 ? 26.060 47.686 -9.141 1.00 23.56 202 ASN A N 1
ATOM 1493 C CA . ASN A 1 202 ? 26.338 49.123 -9.231 1.00 23.28 202 ASN A CA 1
ATOM 1494 C C . ASN A 1 202 ? 27.844 49.387 -9.406 1.00 23.42 202 ASN A C 1
ATOM 1495 O O . ASN A 1 202 ? 28.392 50.333 -8.843 1.00 23.89 202 ASN A O 1
ATOM 1500 N N . ASN A 1 203 ? 28.488 48.524 -10.192 1.00 23.05 203 ASN A N 1
ATOM 1501 C CA . ASN A 1 203 ? 29.949 48.551 -10.427 1.00 23.77 203 ASN A CA 1
ATOM 1502 C C . ASN A 1 203 ? 30.860 48.398 -9.209 1.00 23.65 203 ASN A C 1
ATOM 1503 O O . ASN A 1 203 ? 32.045 48.725 -9.258 1.00 23.04 203 ASN A O 1
ATOM 1508 N N . TYR A 1 204 ? 30.321 47.818 -8.142 1.00 23.56 204 TYR A N 1
ATOM 1509 C CA . TYR A 1 204 ? 31.136 47.399 -6.994 1.00 23.98 204 TYR A CA 1
ATOM 1510 C C . TYR A 1 204 ? 31.110 45.886 -6.873 1.00 23.87 204 TYR A C 1
ATOM 1511 O O . TYR A 1 204 ? 30.056 45.279 -7.028 1.00 23.87 204 TYR A O 1
ATOM 1520 N N . ILE A 1 205 ? 32.279 45.291 -6.646 1.00 22.84 205 ILE A N 1
ATOM 1521 C CA . ILE A 1 205 ? 32.400 43.846 -6.543 1.00 23.05 205 ILE A CA 1
ATOM 1522 C C . ILE A 1 205 ? 31.904 43.353 -5.182 1.00 23.17 205 ILE A C 1
ATOM 1523 O O . ILE A 1 205 ? 32.475 43.713 -4.144 1.00 24.49 205 ILE A O 1
ATOM 1528 N N . ILE A 1 206 ? 30.844 42.544 -5.217 1.00 23.56 206 ILE A N 1
ATOM 1529 C CA . ILE A 1 206 ? 30.237 41.956 -4.008 1.00 22.99 206 ILE A CA 1
ATOM 1530 C C . ILE A 1 206 ? 30.470 40.450 -3.817 1.00 24.09 206 ILE A C 1
ATOM 1531 O O . ILE A 1 206 ? 30.169 39.910 -2.752 1.00 23.30 206 ILE A O 1
ATOM 1536 N N . ASP A 1 207 ? 31.022 39.774 -4.830 1.00 24.85 207 ASP A N 1
ATOM 1537 C CA . ASP A 1 207 ? 31.419 38.364 -4.651 1.00 24.49 207 ASP A CA 1
ATOM 1538 C C . ASP A 1 207 ? 32.864 38.136 -5.131 1.00 24.47 207 ASP A C 1
ATOM 1539 O O . ASP A 1 207 ? 33.693 39.026 -4.966 1.00 23.30 207 ASP A O 1
ATOM 1544 N N . ASP A 1 208 ? 33.163 36.978 -5.727 1.00 23.66 208 ASP A N 1
ATOM 1545 C CA . ASP A 1 208 ? 34.554 36.595 -5.995 1.00 24.00 208 ASP A CA 1
ATOM 1546 C C . ASP A 1 208 ? 34.888 36.375 -7.480 1.00 23.35 208 ASP A C 1
ATOM 1547 O O . ASP A 1 208 ? 35.372 35.301 -7.842 1.00 25.09 208 ASP A O 1
ATOM 1552 N N . PRO A 1 209 ? 34.694 37.395 -8.332 1.00 23.08 209 PRO A N 1
ATOM 1553 C CA . PRO A 1 209 ? 35.253 37.240 -9.671 1.00 22.73 209 PRO A CA 1
ATOM 1554 C C . PRO A 1 209 ? 36.764 37.230 -9.560 1.00 22.91 209 PRO A C 1
ATOM 1555 O O . PRO A 1 209 ? 37.309 37.865 -8.659 1.00 23.38 209 PRO A O 1
ATOM 1559 N N . ASN A 1 210 ? 37.421 36.459 -10.420 1.00 22.67 210 ASN A N 1
ATOM 1560 C CA . ASN A 1 210 ? 38.893 36.397 -10.435 1.00 22.27 210 ASN A CA 1
ATOM 1561 C C . ASN A 1 210 ? 39.482 37.683 -11.001 1.00 22.65 210 ASN A C 1
ATOM 1562 O O . ASN A 1 210 ? 38.814 38.400 -11.727 1.00 22.28 210 ASN A O 1
ATOM 1567 N N . PRO A 1 211 ? 40.752 37.975 -10.699 1.00 22.50 211 PRO A N 1
ATOM 1568 C CA . PRO A 1 211 ? 41.346 39.161 -11.313 1.00 22.87 211 PRO A CA 1
ATOM 1569 C C . PRO A 1 211 ? 41.506 39.029 -12.829 1.00 23.47 211 PRO A C 1
ATOM 1570 O O . PRO A 1 211 ? 41.932 37.978 -13.324 1.00 24.80 211 PRO A O 1
ATOM 1574 N N . TYR A 1 212 ? 41.210 40.096 -13.562 1.00 23.22 212 TYR A N 1
ATOM 1575 C CA . TYR A 1 212 ? 41.429 40.094 -15.010 1.00 23.25 212 TYR A CA 1
ATOM 1576 C C . TYR A 1 212 ? 42.904 39.863 -15.395 1.00 23.06 212 TYR A C 1
ATOM 1577 O O . TYR A 1 212 ? 43.200 39.058 -16.285 1.00 22.57 212 TYR A O 1
ATOM 1586 N N . TYR A 1 213 ? 43.806 40.576 -14.719 1.00 22.12 213 TYR A N 1
ATOM 1587 C CA . TYR A 1 213 ? 45.215 40.616 -15.077 1.00 23.09 213 TYR A CA 1
ATOM 1588 C C . TYR A 1 213 ? 46.002 39.588 -14.290 1.00 22.73 213 TYR A C 1
ATOM 1589 O O . TYR A 1 213 ? 46.898 39.918 -13.487 1.00 23.19 213 TYR A O 1
ATOM 1598 N N . ASP A 1 214 ? 45.669 38.323 -14.540 1.00 22.90 214 ASP A N 1
ATOM 1599 C CA . ASP A 1 214 ? 46.322 37.207 -13.863 1.00 22.24 214 ASP A CA 1
ATOM 1600 C C . ASP A 1 214 ? 46.177 35.954 -14.721 1.00 22.10 214 ASP A C 1
ATOM 1601 O O . ASP A 1 214 ? 45.068 35.425 -14.851 1.00 21.66 214 ASP A O 1
ATOM 1606 N N . ASP A 1 215 ? 47.281 35.489 -15.324 1.00 21.98 215 ASP A N 1
ATOM 1607 C CA . ASP A 1 215 ? 47.230 34.263 -16.123 1.00 23.07 215 ASP A CA 1
ATOM 1608 C C . ASP A 1 215 ? 46.546 33.125 -15.358 1.00 22.87 215 ASP A C 1
ATOM 1609 O O . ASP A 1 215 ? 45.818 32.325 -15.946 1.00 22.77 215 ASP A O 1
ATOM 1614 N N . CYS A 1 216 ? 46.780 33.065 -14.053 1.00 22.38 216 CYS A N 1
ATOM 1615 C CA . CYS A 1 216 ? 46.350 31.916 -13.251 1.00 22.57 216 CYS A CA 1
ATOM 1616 C C . CYS A 1 216 ? 44.874 31.952 -12.839 1.00 22.23 216 CYS A C 1
ATOM 1617 O O . CYS A 1 216 ? 44.373 31.019 -12.206 1.00 22.36 216 CYS A O 1
ATOM 1620 N N . SER A 1 217 ? 44.187 33.020 -13.234 1.00 22.66 217 SER A N 1
ATOM 1621 C CA . SER A 1 217 ? 42.720 33.096 -13.153 1.00 22.02 217 SER A CA 1
ATOM 1622 C C . SER A 1 217 ? 42.010 32.133 -14.113 1.00 22.63 217 SER A C 1
ATOM 1623 O O . SER A 1 217 ? 40.863 31.735 -13.883 1.00 22.51 217 SER A O 1
ATOM 1626 N N . TYR A 1 218 ? 42.671 31.814 -15.212 1.00 22.63 218 TYR A N 1
ATOM 1627 C CA . TYR A 1 218 ? 41.995 31.170 -16.338 1.00 22.79 218 TYR A CA 1
ATOM 1628 C C . TYR A 1 218 ? 42.131 29.647 -16.296 1.00 23.31 218 TYR A C 1
ATOM 1629 O O . TYR A 1 218 ? 42.920 29.107 -15.499 1.00 22.94 218 TYR A O 1
ATOM 1638 N N . GLY A 1 219 ? 41.345 28.973 -17.137 1.00 23.59 219 GLY A N 1
ATOM 1639 C CA . GLY A 1 219 ? 41.153 27.531 -17.056 1.00 23.62 219 GLY A CA 1
ATOM 1640 C C . GLY A 1 219 ? 42.399 26.755 -17.402 1.00 24.30 219 GLY A C 1
ATOM 1641 O O . GLY A 1 219 ? 42.460 25.543 -17.195 1.00 24.84 219 GLY A O 1
ATOM 1642 N N . THR A 1 220 ? 43.382 27.470 -17.940 1.00 23.97 220 THR A N 1
ATOM 1643 C CA . THR A 1 220 ? 44.694 26.921 -18.234 1.00 23.85 220 THR A CA 1
ATOM 1644 C C . THR A 1 220 ? 45.432 26.483 -16.959 1.00 24.41 220 THR A C 1
ATOM 1645 O O . THR A 1 220 ? 46.268 25.590 -17.026 1.00 24.38 220 THR A O 1
ATOM 1649 N N . SER A 1 221 ? 45.101 27.099 -15.819 1.00 24.73 221 SER A N 1
ATOM 1650 C CA . SER A 1 221 ? 45.645 26.722 -14.510 1.00 25.40 221 SER A CA 1
ATOM 1651 C C . SER A 1 221 ? 44.620 25.978 -13.660 1.00 25.46 221 SER A C 1
ATOM 1652 O O . SER A 1 221 ? 43.422 26.271 -13.707 1.00 24.89 221 SER A O 1
ATOM 1655 N N . LYS A 1 222 ? 45.101 25.046 -12.836 1.00 25.11 222 LYS A N 1
ATOM 1656 C CA . LYS A 1 222 ? 44.232 24.391 -11.859 1.00 25.41 222 LYS A CA 1
ATOM 1657 C C . LYS A 1 222 ? 43.792 25.332 -10.728 1.00 25.06 222 LYS A C 1
ATOM 1658 O O . LYS A 1 222 ? 42.794 25.072 -10.032 1.00 25.12 222 LYS A O 1
ATOM 1664 N N . SER A 1 223 ? 44.517 26.442 -10.565 1.00 24.37 223 SER A N 1
ATOM 1665 C CA . SER A 1 223 ? 44.102 27.523 -9.649 1.00 24.40 223 SER A CA 1
ATOM 1666 C C . SER A 1 223 ? 42.966 28.356 -10.261 1.00 24.34 223 SER A C 1
ATOM 1667 O O . SER A 1 223 ? 42.258 29.091 -9.565 1.00 24.79 223 SER A O 1
ATOM 1670 N N . GLY A 1 224 ? 42.811 28.237 -11.573 1.00 24.39 224 GLY A N 1
ATOM 1671 C CA . GLY A 1 224 ? 41.840 29.043 -12.305 1.00 24.77 224 GLY A CA 1
ATOM 1672 C C . GLY A 1 224 ? 40.559 28.268 -12.498 1.00 25.76 224 GLY A C 1
ATOM 1673 O O . GLY A 1 224 ? 40.441 27.121 -12.040 1.00 25.41 224 GLY A O 1
ATOM 1674 N N . ASP A 1 225 ? 39.596 28.897 -13.173 1.00 25.43 225 ASP A N 1
ATOM 1675 C CA . ASP A 1 225 ? 38.326 28.262 -13.437 1.00 25.82 225 ASP A CA 1
ATOM 1676 C C . ASP A 1 225 ? 37.715 28.872 -14.673 1.00 25.95 225 ASP A C 1
ATOM 1677 O O . ASP A 1 225 ? 37.509 30.087 -14.743 1.00 25.54 225 ASP A O 1
ATOM 1682 N N . THR A 1 226 ? 37.432 28.007 -15.640 1.00 25.06 226 THR A N 1
ATOM 1683 C CA . THR A 1 226 ? 36.778 28.394 -16.886 1.00 25.56 226 THR A CA 1
ATOM 1684 C C . THR A 1 226 ? 35.440 29.099 -16.625 1.00 25.28 226 THR A C 1
ATOM 1685 O O . THR A 1 226 ? 35.078 30.032 -17.344 1.00 26.26 226 THR A O 1
ATOM 1689 N N . ASN A 1 227 ? 34.719 28.646 -15.602 1.00 25.65 227 ASN A N 1
ATOM 1690 C CA . ASN A 1 227 ? 33.349 29.115 -15.355 1.00 26.07 227 ASN A CA 1
ATOM 1691 C C . ASN A 1 227 ? 33.238 30.283 -14.369 1.00 25.54 227 ASN A C 1
ATOM 1692 O O . ASN A 1 227 ? 32.131 30.684 -13.995 1.00 25.82 227 ASN A O 1
ATOM 1697 N N . THR A 1 228 ? 34.386 30.819 -13.965 1.00 25.21 228 THR A N 1
ATOM 1698 C CA . THR A 1 228 ? 34.449 31.986 -13.085 1.00 24.99 228 THR A CA 1
ATOM 1699 C C . THR A 1 228 ? 34.769 33.238 -13.906 1.00 24.30 228 THR A C 1
ATOM 1700 O O . THR A 1 228 ? 35.745 33.262 -14.672 1.00 24.23 228 THR A O 1
ATOM 1704 N N . ALA A 1 229 ? 33.933 34.263 -13.744 1.00 23.32 229 ALA A N 1
ATOM 1705 C CA . ALA A 1 229 ? 34.117 35.519 -14.462 1.00 22.96 229 ALA A CA 1
ATOM 1706 C C . ALA A 1 229 ? 35.337 36.245 -13.906 1.00 23.16 229 ALA A C 1
ATOM 1707 O O . ALA A 1 229 ? 35.736 36.004 -12.765 1.00 23.01 229 ALA A O 1
ATOM 1709 N N . VAL A 1 230 ? 35.948 37.100 -14.723 1.00 21.90 230 VAL A N 1
ATOM 1710 C CA . VAL A 1 230 ? 37.043 37.958 -14.231 1.00 22.19 230 VAL A CA 1
ATOM 1711 C C . VAL A 1 230 ? 36.526 39.394 -14.126 1.00 22.36 230 VAL A C 1
ATOM 1712 O O . VAL A 1 230 ? 35.493 39.729 -14.713 1.00 23.20 230 VAL A O 1
ATOM 1716 N N . ALA A 1 231 ? 37.219 40.223 -13.350 1.00 23.15 231 ALA A N 1
ATOM 1717 C CA . ALA A 1 231 ? 36.844 41.623 -13.200 1.00 22.50 231 ALA A CA 1
ATOM 1718 C C . ALA A 1 231 ? 38.100 42.491 -13.084 1.00 23.27 231 ALA A C 1
ATOM 1719 O O . ALA A 1 231 ? 39.162 42.012 -12.690 1.00 22.00 231 ALA A O 1
ATOM 1721 N N . LYS A 1 232 ? 37.966 43.766 -13.433 1.00 23.72 232 LYS A N 1
ATOM 1722 C CA . LYS A 1 232 ? 39.050 44.740 -13.236 1.00 25.04 232 LYS A CA 1
ATOM 1723 C C . LYS A 1 232 ? 38.494 45.996 -12.580 1.00 24.93 232 LYS A C 1
ATOM 1724 O O . LYS A 1 232 ? 37.308 46.305 -12.703 1.00 25.24 232 LYS A O 1
ATOM 1729 N N . ILE A 1 233 ? 39.371 46.706 -11.883 1.00 24.73 233 ILE A N 1
ATOM 1730 C CA . ILE A 1 233 ? 39.059 48.020 -11.347 1.00 24.57 233 ILE A CA 1
ATOM 1731 C C . ILE A 1 233 ? 39.288 49.081 -12.419 1.00 24.25 233 ILE A C 1
ATOM 1732 O O . ILE A 1 233 ? 40.376 49.163 -13.010 1.00 25.17 233 ILE A O 1
ATOM 1737 N N . THR A 1 234 ? 38.247 49.895 -12.655 1.00 25.29 234 THR A N 1
ATOM 1738 C CA . THR A 1 234 ? 38.212 50.820 -13.788 1.00 25.61 234 THR A CA 1
ATOM 1739 C C . THR A 1 234 ? 38.530 52.268 -13.453 1.00 25.65 234 THR A C 1
ATOM 1740 O O . THR A 1 234 ? 38.787 53.060 -14.363 1.00 26.19 234 THR A O 1
ATOM 1744 N N . ASP A 1 235 ? 38.495 52.622 -12.168 1.00 26.23 235 ASP A N 1
ATOM 1745 C CA . ASP A 1 235 ? 38.867 53.962 -11.729 1.00 26.06 235 ASP A CA 1
ATOM 1746 C C . ASP A 1 235 ? 39.347 53.920 -10.292 1.00 26.08 235 ASP A C 1
ATOM 1747 O O . ASP A 1 235 ? 38.966 53.026 -9.544 1.00 25.11 235 ASP A O 1
ATOM 1752 N N . GLY A 1 236 ? 40.195 54.883 -9.917 1.00 25.95 236 GLY A N 1
ATOM 1753 C CA . GLY A 1 236 ? 40.653 54.991 -8.532 1.00 26.37 236 GLY A CA 1
ATOM 1754 C C . GLY A 1 236 ? 41.898 54.154 -8.292 1.00 26.97 236 GLY A C 1
ATOM 1755 O O . GLY A 1 236 ? 42.084 53.100 -8.900 1.00 27.38 236 GLY A O 1
ATOM 1756 N N . TYR A 1 237 ? 42.748 54.630 -7.397 1.00 26.85 237 TYR A N 1
ATOM 1757 C CA . TYR A 1 237 ? 44.025 53.961 -7.128 1.00 27.23 237 TYR A CA 1
ATOM 1758 C C . TYR A 1 237 ? 43.995 53.068 -5.898 1.00 26.17 237 TYR A C 1
ATOM 1759 O O . TYR A 1 237 ? 43.103 53.182 -5.044 1.00 26.85 237 TYR A O 1
ATOM 1768 N N . ASN A 1 238 ? 44.994 52.184 -5.818 1.00 25.02 238 ASN A N 1
ATOM 1769 C CA . ASN A 1 238 ? 45.298 51.473 -4.600 1.00 24.11 238 ASN A CA 1
ATOM 1770 C C . ASN A 1 238 ? 46.586 52.014 -3.975 1.00 23.72 238 ASN A C 1
ATOM 1771 O O . ASN A 1 238 ? 47.268 52.862 -4.571 1.00 23.59 238 ASN A O 1
ATOM 1776 N N . ILE A 1 239 ? 46.920 51.542 -2.774 1.00 23.51 239 ILE A N 1
ATOM 1777 C CA . ILE A 1 239 ? 48.096 52.041 -2.059 1.00 24.03 239 ILE A CA 1
ATOM 1778 C C . ILE A 1 239 ? 49.396 51.759 -2.823 1.00 23.73 239 ILE A C 1
ATOM 1779 O O . ILE A 1 239 ? 50.373 52.505 -2.690 1.00 22.21 239 ILE A O 1
ATOM 1784 N N . GLY A 1 240 ? 49.387 50.683 -3.619 1.00 23.65 240 GLY A N 1
ATOM 1785 C CA . GLY A 1 240 ? 50.553 50.288 -4.421 1.00 23.13 240 GLY A CA 1
ATOM 1786 C C . GLY A 1 240 ? 50.957 51.382 -5.389 1.00 23.15 240 GLY A C 1
ATOM 1787 O O . GLY A 1 240 ? 52.153 51.681 -5.531 1.00 23.67 240 GLY A O 1
ATOM 1788 N N . HIS A 1 241 ? 49.962 52.004 -6.038 1.00 23.36 241 HIS A N 1
ATOM 1789 C CA A HIS A 1 241 ? 50.191 53.140 -6.932 0.50 22.58 241 HIS A CA 1
ATOM 1790 C CA B HIS A 1 241 ? 50.230 53.143 -6.935 0.50 22.96 241 HIS A CA 1
ATOM 1791 C C . HIS A 1 241 ? 51.087 54.192 -6.247 1.00 22.64 241 HIS A C 1
ATOM 1792 O O . HIS A 1 241 ? 52.028 54.716 -6.850 1.00 21.85 241 HIS A O 1
ATOM 1805 N N . TYR A 1 242 ? 50.751 54.507 -4.993 1.00 22.70 242 TYR A N 1
ATOM 1806 C CA . TYR A 1 242 ? 51.407 55.574 -4.238 1.00 23.84 242 TYR A CA 1
ATOM 1807 C C . TYR A 1 242 ? 52.750 55.155 -3.686 1.00 23.71 242 TYR A C 1
ATOM 1808 O O . TYR A 1 242 ? 53.684 55.964 -3.621 1.00 24.33 242 TYR A O 1
ATOM 1817 N N . LEU A 1 243 ? 52.842 53.905 -3.257 1.00 23.42 243 LEU A N 1
ATOM 1818 C CA . LEU A 1 243 ? 54.108 53.404 -2.722 1.00 23.30 243 LEU A CA 1
ATOM 1819 C C . LEU A 1 243 ? 55.128 53.387 -3.857 1.00 23.89 243 LEU A C 1
ATOM 1820 O O . LEU A 1 243 ? 56.250 53.860 -3.687 1.00 24.90 243 LEU A O 1
ATOM 1825 N N . THR A 1 244 ? 54.721 52.889 -5.027 1.00 24.44 244 THR A N 1
ATOM 1826 C CA . THR A 1 244 ? 55.599 52.887 -6.220 1.00 24.84 244 THR A CA 1
ATOM 1827 C C . THR A 1 244 ? 56.049 54.299 -6.635 1.00 25.05 244 THR A C 1
ATOM 1828 O O . THR A 1 244 ? 57.234 54.533 -6.841 1.00 26.06 244 THR A O 1
ATOM 1832 N N . GLN A 1 245 ? 55.097 55.234 -6.738 1.00 25.52 245 GLN A N 1
ATOM 1833 C CA A GLN A 1 245 ? 55.356 56.632 -7.092 0.50 25.35 245 GLN A CA 1
ATOM 1834 C CA B GLN A 1 245 ? 55.431 56.594 -7.146 0.50 25.14 245 GLN A CA 1
ATOM 1835 C C . GLN A 1 245 ? 56.400 57.258 -6.162 1.00 25.04 245 GLN A C 1
ATOM 1836 O O . GLN A 1 245 ? 57.251 58.052 -6.582 1.00 24.95 245 GLN A O 1
ATOM 1847 N N . LYS A 1 246 ? 56.294 56.901 -4.882 1.00 25.23 246 LYS A N 1
ATOM 1848 C CA . LYS A 1 246 ? 57.095 57.484 -3.809 1.00 24.81 246 LYS A CA 1
ATOM 1849 C C . LYS A 1 246 ? 58.431 56.744 -3.598 1.00 24.65 246 LYS A C 1
ATOM 1850 O O . LYS A 1 246 ? 59.297 57.216 -2.852 1.00 24.55 246 LYS A O 1
ATOM 1856 N N . GLY A 1 247 ? 58.603 55.605 -4.268 1.00 24.13 247 GLY A N 1
ATOM 1857 C CA . GLY A 1 247 ? 59.839 54.820 -4.162 1.00 24.11 247 GLY A CA 1
ATOM 1858 C C . GLY A 1 247 ? 59.973 54.161 -2.805 1.00 23.69 247 GLY A C 1
ATOM 1859 O O . GLY A 1 247 ? 61.078 54.047 -2.249 1.00 23.48 247 GLY A O 1
ATOM 1860 N N . ILE A 1 248 ? 58.839 53.739 -2.263 1.00 23.13 248 ILE A N 1
ATOM 1861 C CA . ILE A 1 248 ? 58.808 52.989 -1.016 1.00 23.45 248 ILE A CA 1
ATOM 1862 C C . ILE A 1 248 ? 58.726 51.502 -1.352 1.00 23.32 248 ILE A C 1
ATOM 1863 O O . ILE A 1 248 ? 57.790 51.080 -2.046 1.00 23.01 248 ILE A O 1
ATOM 1868 N N . THR A 1 249 ? 59.691 50.714 -0.858 1.00 22.90 249 THR A N 1
ATOM 1869 C CA . THR A 1 249 ? 59.726 49.270 -1.147 1.00 22.79 249 THR A CA 1
ATOM 1870 C C . THR A 1 249 ? 58.471 48.562 -0.643 1.00 22.99 249 THR A C 1
ATOM 1871 O O . THR A 1 249 ? 58.060 48.750 0.506 1.00 23.37 249 THR A O 1
ATOM 1875 N N . TRP A 1 250 ? 57.865 47.745 -1.504 1.00 23.01 250 TRP A N 1
ATOM 1876 C CA . TRP A 1 250 ? 56.636 47.062 -1.137 1.00 22.93 250 TRP A CA 1
ATOM 1877 C C . TRP A 1 250 ? 56.400 45.840 -1.989 1.00 22.99 250 TRP A C 1
ATOM 1878 O O . TRP A 1 250 ? 56.903 45.743 -3.102 1.00 23.93 250 TRP A O 1
ATOM 1889 N N . GLY A 1 251 ? 55.625 44.900 -1.465 1.00 23.94 251 GLY A N 1
ATOM 1890 C CA . GLY A 1 251 ? 55.175 43.780 -2.278 1.00 23.71 251 GLY A CA 1
ATOM 1891 C C . GLY A 1 251 ? 54.002 43.047 -1.665 1.00 24.05 251 GLY A C 1
ATOM 1892 O O . GLY A 1 251 ? 53.744 43.165 -0.466 1.00 23.51 251 GLY A O 1
ATOM 1893 N N . TRP A 1 252 ? 53.305 42.303 -2.519 1.00 24.10 252 TRP A N 1
ATOM 1894 C CA . TRP A 1 252 ? 52.331 41.299 -2.128 1.00 24.53 252 TRP A CA 1
ATOM 1895 C C . TRP A 1 252 ? 53.020 39.954 -2.341 1.00 24.84 252 TRP A C 1
ATOM 1896 O O . TRP A 1 252 ? 53.505 39.666 -3.444 1.00 24.56 252 TRP A O 1
ATOM 1907 N N . PHE A 1 253 ? 53.094 39.154 -1.276 1.00 23.86 253 PHE A N 1
ATOM 1908 C CA . PHE A 1 253 ? 53.837 37.886 -1.302 1.00 24.06 253 PHE A CA 1
ATOM 1909 C C . PHE A 1 253 ? 52.902 36.755 -0.953 1.00 24.37 253 PHE A C 1
ATOM 1910 O O . PHE A 1 253 ? 52.409 36.701 0.180 1.00 24.82 253 PHE A O 1
ATOM 1918 N N . GLN A 1 254 ? 52.661 35.844 -1.896 1.00 24.16 254 GLN A N 1
ATOM 1919 C CA . GLN A 1 254 ? 51.604 34.845 -1.714 1.00 23.81 254 GLN A CA 1
ATOM 1920 C C . GLN A 1 254 ? 52.068 33.452 -2.062 1.00 23.46 254 GLN A C 1
ATOM 1921 O O . GLN A 1 254 ? 52.830 33.244 -3.036 1.00 24.07 254 GLN A O 1
ATOM 1927 N N . GLY A 1 255 ? 51.627 32.479 -1.272 1.00 22.67 255 GLY A N 1
ATOM 1928 C CA . GLY A 1 255 ? 51.945 31.082 -1.574 1.00 24.05 255 GLY A CA 1
ATOM 1929 C C . GLY A 1 255 ? 51.333 30.656 -2.903 1.00 24.32 255 GLY A C 1
ATOM 1930 O O . GLY A 1 255 ? 50.183 31.019 -3.222 1.00 25.27 255 GLY A O 1
ATOM 1931 N N . GLY A 1 256 ? 52.118 29.914 -3.688 1.00 23.93 256 GLY A N 1
ATOM 1932 C CA . GLY A 1 256 ? 51.674 29.381 -4.968 1.00 23.96 256 GLY A CA 1
ATOM 1933 C C . GLY A 1 256 ? 51.753 30.357 -6.124 1.00 23.96 256 GLY A C 1
ATOM 1934 O O . GLY A 1 256 ? 51.458 29.976 -7.254 1.00 24.60 256 GLY A O 1
ATOM 1935 N N . PHE A 1 257 ? 52.155 31.603 -5.853 1.00 23.53 257 PHE A N 1
ATOM 1936 C CA . PHE A 1 257 ? 52.337 32.598 -6.924 1.00 23.74 257 PHE A CA 1
ATOM 1937 C C . PHE A 1 257 ? 53.398 32.139 -7.956 1.00 23.33 257 PHE A C 1
ATOM 1938 O O . PHE A 1 257 ? 53.256 32.412 -9.154 1.00 22.99 257 PHE A O 1
ATOM 1946 N N . LYS A 1 258 ? 54.459 31.475 -7.499 1.00 23.00 258 LYS A N 1
ATOM 1947 C CA . LYS A 1 258 ? 55.470 30.939 -8.426 1.00 22.83 258 LYS A CA 1
ATOM 1948 C C . LYS A 1 258 ? 54.827 29.884 -9.352 1.00 23.14 258 LYS A C 1
ATOM 1949 O O . LYS A 1 258 ? 54.321 28.875 -8.869 1.00 23.28 258 LYS A O 1
ATOM 1955 N N . PRO A 1 259 ? 54.797 30.140 -10.678 1.00 23.86 259 PRO A N 1
ATOM 1956 C CA . PRO A 1 259 ? 54.176 29.167 -11.583 1.00 24.33 259 PRO A CA 1
ATOM 1957 C C . PRO A 1 259 ? 54.873 27.806 -11.562 1.00 24.75 259 PRO A C 1
ATOM 1958 O O . PRO A 1 259 ? 56.082 27.736 -11.371 1.00 24.14 259 PRO A O 1
ATOM 1962 N N . THR A 1 260 ? 54.103 26.736 -11.735 1.00 25.81 260 THR A N 1
ATOM 1963 C CA . THR A 1 260 ? 54.674 25.384 -11.827 1.00 26.57 260 THR A CA 1
ATOM 1964 C C . THR A 1 260 ? 55.144 25.056 -13.247 1.00 26.82 260 THR A C 1
ATOM 1965 O O . THR A 1 260 ? 55.948 24.135 -13.458 1.00 26.79 260 THR A O 1
ATOM 1969 N N . SER A 1 261 ? 54.626 25.805 -14.220 1.00 26.71 261 SER A N 1
ATOM 1970 C CA . SER A 1 261 ? 55.037 25.679 -15.622 1.00 27.11 261 SER A CA 1
ATOM 1971 C C . SER A 1 261 ? 54.574 26.902 -16.398 1.00 27.21 261 SER A C 1
ATOM 1972 O O . SER A 1 261 ? 53.812 27.717 -15.883 1.00 26.36 261 SER A O 1
ATOM 1975 N N . TYR A 1 262 ? 55.072 27.034 -17.627 1.00 28.17 262 TYR A N 1
ATOM 1976 C CA . TYR A 1 262 ? 54.589 28.048 -18.560 1.00 28.50 262 TYR A CA 1
ATOM 1977 C C . TYR A 1 262 ? 54.167 27.370 -19.852 1.00 28.66 262 TYR A C 1
ATOM 1978 O O . TYR A 1 262 ? 54.884 26.516 -20.364 1.00 28.61 262 TYR A O 1
ATOM 1987 N N . SER A 1 263 ? 52.997 27.746 -20.365 1.00 28.95 263 SER A N 1
ATOM 1988 C CA . SER A 1 263 ? 52.538 27.331 -21.690 1.00 29.15 263 SER A CA 1
ATOM 1989 C C . SER A 1 263 ? 52.707 28.532 -22.613 1.00 29.29 263 SER A C 1
ATOM 1990 O O . SER A 1 263 ? 51.864 29.430 -22.632 1.00 29.31 263 SER A O 1
ATOM 1993 N N . GLY A 1 264 ? 53.816 28.567 -23.351 1.00 29.59 264 GLY A N 1
ATOM 1994 C CA . GLY A 1 264 ? 54.203 29.785 -24.070 1.00 29.78 264 GLY A CA 1
ATOM 1995 C C . GLY A 1 264 ? 54.490 30.871 -23.041 1.00 29.69 264 GLY A C 1
ATOM 1996 O O . GLY A 1 264 ? 55.277 30.657 -22.118 1.00 29.69 264 GLY A O 1
ATOM 1997 N N . LYS A 1 265 ? 53.838 32.025 -23.184 1.00 29.09 265 LYS A N 1
ATOM 1998 C CA . LYS A 1 265 ? 54.023 33.128 -22.240 1.00 28.69 265 LYS A CA 1
ATOM 1999 C C . LYS A 1 265 ? 53.006 33.092 -21.091 1.00 27.90 265 LYS A C 1
ATOM 2000 O O . LYS A 1 265 ? 53.054 33.931 -20.185 1.00 28.40 265 LYS A O 1
ATOM 2002 N N . THR A 1 266 ? 52.103 32.115 -21.120 1.00 26.99 266 THR A N 1
ATOM 2003 C CA . THR A 1 266 ? 51.080 31.976 -20.077 1.00 26.18 266 THR A CA 1
ATOM 2004 C C . THR A 1 266 ? 51.619 31.200 -18.868 1.00 25.57 266 THR A C 1
ATOM 2005 O O . THR A 1 266 ? 52.096 30.072 -19.010 1.00 25.08 266 THR A O 1
ATOM 2009 N N . ALA A 1 267 ? 51.541 31.820 -17.682 1.00 24.71 267 ALA A N 1
ATOM 2010 C CA . ALA A 1 267 ? 51.923 31.143 -16.445 1.00 24.12 267 ALA A CA 1
ATOM 2011 C C . ALA A 1 267 ? 50.872 30.103 -16.084 1.00 24.06 267 ALA A C 1
ATOM 2012 O O . ALA A 1 267 ? 49.659 30.346 -16.247 1.00 23.35 267 ALA A O 1
ATOM 2014 N N . ILE A 1 268 ? 51.332 28.964 -15.578 1.00 23.23 268 ILE A N 1
ATOM 2015 C CA . ILE A 1 268 ? 50.443 27.933 -15.048 1.00 23.92 268 ILE A CA 1
ATOM 2016 C C . ILE A 1 268 ? 50.726 27.743 -13.561 1.00 24.02 268 ILE A C 1
ATOM 2017 O O . ILE A 1 268 ? 51.845 27.399 -13.169 1.00 23.66 268 ILE A O 1
ATOM 2022 N N . CYS A 1 269 ? 49.712 27.983 -12.732 1.00 24.08 269 CYS A N 1
ATOM 2023 C CA . CYS A 1 269 ? 49.874 27.908 -11.278 1.00 24.67 269 CYS A CA 1
ATOM 2024 C C . CYS A 1 269 ? 49.227 26.667 -10.685 1.00 25.57 269 CYS A C 1
ATOM 2025 O O . CYS A 1 269 ? 48.167 26.758 -10.049 1.00 26.76 269 CYS A O 1
ATOM 2028 N N . ASP A 1 270 ? 49.874 25.514 -10.842 1.00 25.09 270 ASP A N 1
ATOM 2029 C CA . ASP A 1 270 ? 49.254 24.244 -10.440 1.00 25.59 270 ASP A CA 1
ATOM 2030 C C . ASP A 1 270 ? 49.759 23.663 -9.129 1.00 25.46 270 ASP A C 1
ATOM 2031 O O . ASP A 1 270 ? 49.385 22.539 -8.775 1.00 25.61 270 ASP A O 1
ATOM 2036 N N . ALA A 1 271 ? 50.586 24.414 -8.402 1.00 25.90 271 ALA A N 1
ATOM 2037 C CA . ALA A 1 271 ? 51.074 23.948 -7.099 1.00 25.92 271 ALA A CA 1
ATOM 2038 C C . ALA A 1 271 ? 49.900 23.551 -6.192 1.00 26.11 271 ALA A C 1
ATOM 2039 O O . ALA A 1 271 ? 48.890 24.243 -6.132 1.00 25.68 271 ALA A O 1
ATOM 2041 N N . MET A 1 272 ? 50.046 22.419 -5.507 1.00 26.52 272 MET A N 1
ATOM 2042 C CA . MET A 1 272 ? 49.008 21.925 -4.604 1.00 27.13 272 MET A CA 1
ATOM 2043 C C . MET A 1 272 ? 49.641 21.443 -3.312 1.00 26.31 272 MET A C 1
ATOM 2044 O O . MET A 1 272 ? 50.799 21.035 -3.307 1.00 25.82 272 MET A O 1
ATOM 2049 N N . SER A 1 273 ? 48.865 21.495 -2.229 1.00 26.08 273 SER A N 1
ATOM 2050 C CA . SER A 1 273 ? 49.261 20.939 -0.929 1.00 25.12 273 SER A CA 1
ATOM 2051 C C . SER A 1 273 ? 48.104 20.173 -0.290 1.00 25.22 273 SER A C 1
ATOM 2052 O O . SER A 1 273 ? 46.940 20.394 -0.619 1.00 24.81 273 SER A O 1
ATOM 2055 N N . THR A 1 274 ? 48.434 19.300 0.653 1.00 25.09 274 THR A N 1
ATOM 2056 C CA . THR A 1 274 ? 47.435 18.522 1.373 1.00 25.77 274 THR A CA 1
ATOM 2057 C C . THR A 1 274 ? 47.447 18.974 2.826 1.00 25.83 274 THR A C 1
ATOM 2058 O O . THR A 1 274 ? 48.509 18.999 3.456 1.00 26.43 274 THR A O 1
ATOM 2062 N N . ASN A 1 275 ? 46.282 19.355 3.343 1.00 25.82 275 ASN A N 1
ATOM 2063 C CA . ASN A 1 275 ? 46.189 19.822 4.729 1.00 25.73 275 ASN A CA 1
ATOM 2064 C C . ASN A 1 275 ? 46.233 18.657 5.725 1.00 25.91 275 ASN A C 1
ATOM 2065 O O . ASN A 1 275 ? 46.343 17.504 5.317 1.00 25.46 275 ASN A O 1
ATOM 2070 N N . LYS A 1 276 ? 46.135 18.948 7.020 1.00 26.15 276 LYS A N 1
ATOM 2071 C CA . LYS A 1 276 ? 46.312 17.904 8.038 1.00 26.71 276 LYS A CA 1
ATOM 2072 C C . LYS A 1 276 ? 45.180 16.881 8.053 1.00 26.35 276 LYS A C 1
ATOM 2073 O O . LYS A 1 276 ? 45.340 15.786 8.591 1.00 27.01 276 LYS A O 1
ATOM 2079 N N . PHE A 1 277 ? 44.049 17.235 7.448 1.00 26.55 277 PHE A N 1
ATOM 2080 C CA . PHE A 1 277 ? 42.904 16.326 7.350 1.00 26.39 277 PHE A CA 1
ATOM 2081 C C . PHE A 1 277 ? 42.801 15.630 5.985 1.00 26.08 277 PHE A C 1
ATOM 2082 O O . PHE A 1 277 ? 41.764 15.054 5.659 1.00 25.94 277 PHE A O 1
ATOM 2090 N N . GLY A 1 278 ? 43.879 15.681 5.203 1.00 25.32 278 GLY A N 1
ATOM 2091 C CA . GLY A 1 278 ? 43.915 15.048 3.885 1.00 24.51 278 GLY A CA 1
ATOM 2092 C C . GLY A 1 278 ? 43.275 15.817 2.731 1.00 24.31 278 GLY A C 1
ATOM 2093 O O . GLY A 1 278 ? 43.232 15.299 1.610 1.00 23.60 278 GLY A O 1
ATOM 2094 N N . VAL A 1 279 ? 42.779 17.035 2.983 1.00 23.97 279 VAL A N 1
ATOM 2095 C CA . VAL A 1 279 ? 42.124 17.828 1.920 1.00 24.10 279 VAL A CA 1
ATOM 2096 C C . VAL A 1 279 ? 43.190 18.513 1.067 1.00 24.33 279 VAL A C 1
ATOM 2097 O O . VAL A 1 279 ? 43.978 19.309 1.576 1.00 24.24 279 VAL A O 1
ATOM 2101 N N . LYS A 1 280 ? 43.206 18.177 -0.223 1.00 24.45 280 LYS A N 1
ATOM 2102 C CA . LYS A 1 280 ? 44.145 18.749 -1.179 1.00 24.81 280 LYS A CA 1
ATOM 2103 C C . LYS A 1 280 ? 43.534 19.988 -1.852 1.00 25.42 280 LYS A C 1
ATOM 2104 O O . LYS A 1 280 ? 42.330 20.005 -2.182 1.00 25.48 280 LYS A O 1
ATOM 2107 N N . SER A 1 281 ? 44.348 21.037 -2.012 1.00 24.96 281 SER A N 1
ATOM 2108 C CA . SER A 1 281 ? 43.905 22.262 -2.703 1.00 24.97 281 SER A CA 1
ATOM 2109 C C . SER A 1 281 ? 45.063 22.990 -3.393 1.00 24.96 281 SER A C 1
ATOM 2110 O O . SER A 1 281 ? 46.236 22.746 -3.089 1.00 24.81 281 SER A O 1
ATOM 2113 N N . ARG A 1 282 ? 44.707 23.852 -4.345 1.00 25.21 282 ARG A N 1
ATOM 2114 C CA . ARG A 1 282 ? 45.605 24.818 -4.991 1.00 25.64 282 ARG A CA 1
ATOM 2115 C C . ARG A 1 282 ? 46.273 25.735 -3.957 1.00 24.98 282 ARG A C 1
ATOM 2116 O O . ARG A 1 282 ? 45.592 26.324 -3.119 1.00 25.19 282 ARG A O 1
ATOM 2124 N N . ASP A 1 283 ? 47.599 25.859 -4.015 1.00 24.71 283 ASP A N 1
ATOM 2125 C CA . ASP A 1 283 ? 48.299 26.842 -3.166 1.00 24.06 283 ASP A CA 1
ATOM 2126 C C . ASP A 1 283 ? 47.879 28.255 -3.542 1.00 23.76 283 ASP A C 1
ATOM 2127 O O . ASP A 1 283 ? 47.655 29.092 -2.680 1.00 23.94 283 ASP A O 1
ATOM 2132 N N . TYR A 1 284 ? 47.776 28.514 -4.845 1.00 23.87 284 TYR A N 1
ATOM 2133 C CA . TYR A 1 284 ? 47.483 29.868 -5.306 1.00 23.39 284 TYR A CA 1
ATOM 2134 C C . TYR A 1 284 ? 46.000 30.075 -5.448 1.00 23.23 284 TYR A C 1
ATOM 2135 O O . TYR A 1 284 ? 45.315 29.243 -6.031 1.00 23.28 284 TYR A O 1
ATOM 2144 N N . ILE A 1 285 ? 45.516 31.207 -4.938 1.00 22.98 285 ILE A N 1
ATOM 2145 C CA . ILE A 1 285 ? 44.097 31.562 -5.083 1.00 22.31 285 ILE A CA 1
ATOM 2146 C C . ILE A 1 285 ? 44.025 32.943 -5.735 1.00 22.74 285 ILE A C 1
ATOM 2147 O O . ILE A 1 285 ? 44.225 33.962 -5.063 1.00 22.92 285 ILE A O 1
ATOM 2152 N N . PRO A 1 286 ? 43.798 32.983 -7.056 1.00 23.92 286 PRO A N 1
ATOM 2153 C CA . PRO A 1 286 ? 43.801 34.259 -7.782 1.00 24.17 286 PRO A CA 1
ATOM 2154 C C . PRO A 1 286 ? 42.889 35.351 -7.202 1.00 24.13 286 PRO A C 1
ATOM 2155 O O . PRO A 1 286 ? 43.314 36.505 -7.115 1.00 25.39 286 PRO A O 1
ATOM 2159 N N . HIS A 1 287 ? 41.661 35.005 -6.810 1.00 23.63 287 HIS A N 1
ATOM 2160 C CA . HIS A 1 287 ? 40.718 36.033 -6.318 1.00 23.84 287 HIS A CA 1
ATOM 2161 C C . HIS A 1 287 ? 41.078 36.577 -4.919 1.00 23.31 287 HIS A C 1
ATOM 2162 O O . HIS A 1 287 ? 40.353 37.400 -4.361 1.00 24.25 287 HIS A O 1
ATOM 2169 N N . HIS A 1 288 ? 42.196 36.092 -4.366 1.00 23.73 288 HIS A N 1
ATOM 2170 C CA . HIS A 1 288 ? 42.771 36.638 -3.146 1.00 23.79 288 HIS A CA 1
ATOM 2171 C C . HIS A 1 288 ? 43.938 37.614 -3.449 1.00 23.77 288 HIS A C 1
ATOM 2172 O O . HIS A 1 288 ? 44.545 38.136 -2.529 1.00 24.26 288 HIS A O 1
ATOM 2179 N N . GLU A 1 289 ? 44.222 37.870 -4.724 1.00 24.32 289 GLU A N 1
ATOM 2180 C CA . GLU A 1 289 ? 45.370 38.722 -5.115 1.00 23.84 289 GLU A CA 1
ATOM 2181 C C . GLU A 1 289 ? 44.825 40.070 -5.609 1.00 24.15 289 GLU A C 1
ATOM 2182 O O . GLU A 1 289 ? 44.488 40.199 -6.796 1.00 24.43 289 GLU A O 1
ATOM 2188 N N . PRO A 1 290 ? 44.686 41.070 -4.698 1.00 24.05 290 PRO A N 1
ATOM 2189 C CA . PRO A 1 290 ? 43.941 42.284 -5.081 1.00 23.94 290 PRO A CA 1
ATOM 2190 C C . PRO A 1 290 ? 44.655 43.167 -6.110 1.00 23.86 290 PRO A C 1
ATOM 2191 O O . PRO A 1 290 ? 44.002 43.818 -6.920 1.00 23.57 290 PRO A O 1
ATOM 2195 N N . PHE A 1 291 ? 45.991 43.195 -6.075 1.00 23.48 291 PHE A N 1
ATOM 2196 C CA . PHE A 1 291 ? 46.727 44.070 -6.997 1.00 23.33 291 PHE A CA 1
ATOM 2197 C C . PHE A 1 291 ? 46.559 43.710 -8.470 1.00 24.12 291 PHE A C 1
ATOM 2198 O O . PHE A 1 291 ? 46.719 44.574 -9.335 1.00 24.41 291 PHE A O 1
ATOM 2206 N N . ASN A 1 292 ? 46.219 42.449 -8.745 1.00 23.91 292 ASN A N 1
ATOM 2207 C CA . ASN A 1 292 ? 46.002 41.988 -10.122 1.00 23.63 292 ASN A CA 1
ATOM 2208 C C . ASN A 1 292 ? 44.638 42.393 -10.688 1.00 23.42 292 ASN A C 1
ATOM 2209 O O . ASN A 1 292 ? 44.341 42.098 -11.844 1.00 23.30 292 ASN A O 1
ATOM 2214 N N . TYR A 1 293 ? 43.831 43.102 -9.891 1.00 23.17 293 TYR A N 1
ATOM 2215 C CA . TYR A 1 293 ? 42.551 43.630 -10.392 1.00 23.43 293 TYR A CA 1
ATOM 2216 C C . TYR A 1 293 ? 42.762 44.985 -11.070 1.00 23.79 293 TYR A C 1
ATOM 2217 O O . TYR A 1 293 ? 41.898 45.454 -11.792 1.00 23.95 293 TYR A O 1
ATOM 2226 N N . TRP A 1 294 ? 43.914 45.605 -10.826 1.00 24.36 294 TRP A N 1
ATOM 2227 C CA . TRP A 1 294 ? 44.275 46.845 -11.521 1.00 24.95 294 TRP A CA 1
ATOM 2228 C C . TRP A 1 294 ? 45.357 46.543 -12.545 1.00 25.01 294 TRP A C 1
ATOM 2229 O O . TRP A 1 294 ? 46.409 46.013 -12.184 1.00 25.49 294 TRP A O 1
ATOM 2240 N N . LYS A 1 295 ? 45.136 46.916 -13.805 1.00 25.40 295 LYS A N 1
ATOM 2241 C CA . LYS A 1 295 ? 46.188 46.755 -14.808 1.00 26.04 295 LYS A CA 1
ATOM 2242 C C . LYS A 1 295 ? 47.522 47.323 -14.301 1.0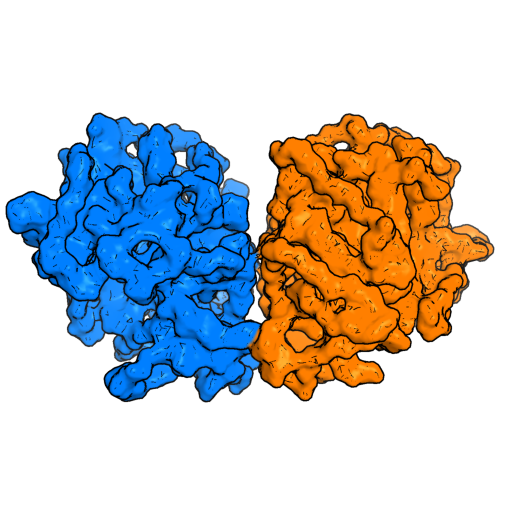0 25.90 295 LYS A C 1
ATOM 2243 O O . LYS A 1 295 ? 48.562 46.659 -14.378 1.00 26.28 295 LYS A O 1
ATOM 2249 N N . GLU A 1 296 ? 47.473 48.544 -13.767 1.00 25.53 296 GLU A N 1
ATOM 2250 C CA . GLU A 1 296 ? 48.675 49.278 -13.332 0.50 24.66 296 GLU A CA 1
ATOM 2251 C C . GLU A 1 296 ? 49.550 48.521 -12.338 1.00 25.09 296 GLU A C 1
ATOM 2252 O O . GLU A 1 296 ? 50.776 48.591 -12.428 1.00 25.37 296 GLU A O 1
ATOM 2258 N N . THR A 1 297 ? 48.930 47.806 -11.393 1.00 25.91 297 THR A N 1
ATOM 2259 C CA . THR A 1 297 ? 49.673 47.137 -10.302 1.00 25.07 297 THR A CA 1
ATOM 2260 C C . THR A 1 297 ? 49.767 45.617 -10.470 1.00 25.29 297 THR A C 1
ATOM 2261 O O . THR A 1 297 ? 50.106 44.886 -9.524 1.00 24.81 297 THR A O 1
ATOM 2265 N N . SER A 1 298 ? 49.484 45.136 -11.677 1.00 24.25 298 SER A N 1
ATOM 2266 C CA . SER A 1 298 ? 49.367 43.700 -11.912 1.00 24.34 298 SER A CA 1
ATOM 2267 C C . SER A 1 298 ? 50.665 43.061 -12.392 1.00 24.43 298 SER A C 1
ATOM 2268 O O . SER A 1 298 ? 51.529 43.728 -12.952 1.00 24.21 298 SER A O 1
ATOM 2271 N N . ASN A 1 299 ? 50.771 41.751 -12.192 1.00 24.36 299 ASN A N 1
ATOM 2272 C CA . ASN A 1 299 ? 51.837 40.953 -12.747 1.00 24.21 299 ASN A CA 1
ATOM 2273 C C . ASN A 1 299 ? 51.183 39.718 -13.373 1.00 24.69 299 ASN A C 1
ATOM 2274 O O . ASN A 1 299 ? 51.244 38.620 -12.799 1.00 24.22 299 ASN A O 1
ATOM 2279 N N . PRO A 1 300 ? 50.515 39.904 -14.540 1.00 24.66 300 PRO A N 1
ATOM 2280 C CA . PRO A 1 300 ? 49.646 38.849 -15.063 1.00 24.48 300 PRO A CA 1
ATOM 2281 C C . PRO A 1 300 ? 50.394 37.550 -15.414 1.00 23.49 300 PRO A C 1
ATOM 2282 O O . PRO A 1 300 ? 49.822 36.477 -15.261 1.00 24.17 300 PRO A O 1
ATOM 2286 N N . HIS A 1 301 ? 51.643 37.642 -15.855 1.00 23.71 301 HIS A N 1
ATOM 2287 C CA . HIS A 1 301 ? 52.422 36.441 -16.221 1.00 23.51 301 HIS A CA 1
ATOM 2288 C C . HIS A 1 301 ? 53.246 35.863 -15.066 1.00 23.76 301 HIS A C 1
ATOM 2289 O O . HIS A 1 301 ? 54.072 34.942 -15.270 1.00 24.07 301 HIS A O 1
ATOM 2296 N N . HIS A 1 302 ? 53.043 36.415 -13.868 1.00 23.43 302 HIS A N 1
ATOM 2297 C CA . HIS A 1 302 ? 53.729 35.952 -12.646 1.00 23.54 302 HIS A CA 1
ATOM 2298 C C . HIS A 1 302 ? 55.242 35.938 -12.821 1.00 23.51 302 HIS A C 1
ATOM 2299 O O . HIS A 1 302 ? 55.909 34.991 -12.398 1.00 24.08 302 HIS A O 1
ATOM 2306 N N . LEU A 1 303 ? 55.761 36.971 -13.476 1.00 23.59 303 LEU A N 1
ATOM 2307 C CA . LEU A 1 303 ? 57.202 37.076 -13.716 1.00 23.41 303 LEU A CA 1
ATOM 2308 C C . LEU A 1 303 ? 57.966 37.258 -12.407 1.00 23.14 303 LEU A C 1
ATOM 2309 O O . LEU A 1 303 ? 57.520 37.941 -11.482 1.00 23.47 303 LEU A O 1
ATOM 2314 N N . ALA A 1 304 ? 59.131 36.621 -12.357 1.00 22.68 304 ALA A N 1
ATOM 2315 C CA . ALA A 1 304 ? 60.010 36.685 -11.199 1.00 22.78 304 ALA A CA 1
ATOM 2316 C C . ALA A 1 304 ? 60.680 38.060 -11.075 1.00 22.93 304 ALA A C 1
ATOM 2317 O O . ALA A 1 304 ? 60.797 38.793 -12.071 1.00 23.07 304 ALA A O 1
ATOM 2319 N N . PRO A 1 305 ? 61.150 38.407 -9.858 1.00 22.72 305 PRO A N 1
ATOM 2320 C CA . PRO A 1 305 ? 62.011 39.587 -9.762 1.00 22.39 305 PRO A CA 1
ATOM 2321 C C . PRO A 1 305 ? 63.215 39.503 -10.696 1.00 22.29 305 PRO A C 1
ATOM 2322 O O . PRO A 1 305 ? 63.762 38.405 -10.942 1.00 22.05 305 PRO A O 1
ATOM 2326 N N . SER A 1 306 ? 63.620 40.656 -11.221 1.00 22.08 306 SER A N 1
ATOM 2327 C CA . SER A 1 306 ? 64.791 40.741 -12.079 1.00 21.78 306 SER A CA 1
ATOM 2328 C C . SER A 1 306 ? 66.035 40.277 -11.333 1.00 21.48 306 SER A C 1
ATOM 2329 O O . SER A 1 306 ? 66.981 39.736 -11.934 1.00 20.46 306 SER A O 1
ATOM 2332 N N . ASP A 1 307 ? 66.017 40.485 -10.017 1.00 21.36 307 ASP A N 1
ATOM 2333 C CA . ASP A 1 307 ? 67.084 40.015 -9.117 1.00 21.48 307 ASP A CA 1
ATOM 2334 C C . ASP A 1 307 ? 66.574 40.110 -7.694 1.00 21.59 307 ASP A C 1
ATOM 2335 O O . ASP A 1 307 ? 65.674 40.914 -7.411 1.00 22.05 307 ASP A O 1
ATOM 2340 N N . ASP A 1 308 ? 67.168 39.335 -6.781 1.00 21.86 308 ASP A N 1
ATOM 2341 C CA . ASP A 1 308 ? 66.792 39.443 -5.351 1.00 22.25 308 ASP A CA 1
ATOM 2342 C C . ASP A 1 308 ? 66.894 40.893 -4.845 1.00 21.80 308 ASP A C 1
ATOM 2343 O O . ASP A 1 308 ? 66.066 41.343 -4.046 1.00 21.70 308 ASP A O 1
ATOM 2348 N N . LYS A 1 309 ? 67.913 41.612 -5.325 1.00 22.42 309 LYS A N 1
ATOM 2349 C CA . LYS A 1 309 ? 68.156 42.987 -4.895 1.00 22.67 309 LYS A CA 1
ATOM 2350 C C . LYS A 1 309 ? 66.980 43.892 -5.229 1.00 22.41 309 LYS A C 1
ATOM 2351 O O . LYS A 1 309 ? 66.780 44.930 -4.578 1.00 22.39 309 LYS A O 1
ATOM 2357 N N . TYR A 1 310 ? 66.197 43.477 -6.226 1.00 22.11 310 TYR A N 1
ATOM 2358 C CA . TYR A 1 310 ? 65.041 44.253 -6.700 1.00 22.06 310 TYR A CA 1
ATOM 2359 C C . TYR A 1 310 ? 63.710 43.910 -6.053 1.00 21.94 310 TYR A C 1
ATOM 2360 O O . TYR A 1 310 ? 62.695 44.533 -6.388 1.00 21.68 310 TYR A O 1
ATOM 2369 N N . ILE A 1 311 ? 63.697 42.952 -5.127 1.00 21.88 311 ILE A N 1
ATOM 2370 C CA . ILE A 1 311 ? 62.443 42.625 -4.433 1.00 22.05 311 ILE A CA 1
ATOM 2371 C C . ILE A 1 311 ? 61.982 43.872 -3.677 1.00 22.73 311 ILE A C 1
ATOM 2372 O O . ILE A 1 311 ? 62.746 44.456 -2.904 1.00 22.94 311 ILE A O 1
ATOM 2377 N N . GLY A 1 312 ? 60.744 44.285 -3.932 1.00 22.64 312 GLY A N 1
ATOM 2378 C CA . GLY A 1 312 ? 60.208 45.497 -3.327 1.00 23.17 312 GLY A CA 1
ATOM 2379 C C . GLY A 1 312 ? 60.334 46.738 -4.180 1.00 22.83 312 GLY A C 1
ATOM 2380 O O . GLY A 1 312 ? 59.602 47.707 -3.963 1.00 23.65 312 GLY A O 1
ATOM 2381 N N . SER A 1 313 ? 61.267 46.716 -5.133 1.00 23.14 313 SER A N 1
ATOM 2382 C CA . SER 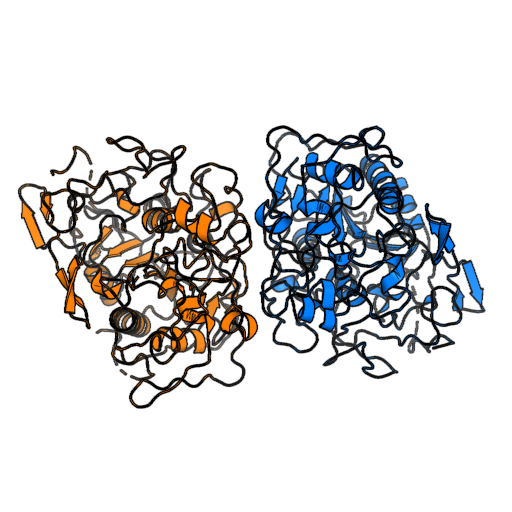A 1 313 ? 61.494 47.824 -6.066 1.00 23.31 313 SER A CA 1
ATOM 2383 C C . SER A 1 313 ? 60.739 47.627 -7.372 1.00 23.68 313 SER A C 1
ATOM 2384 O O . SER A 1 313 ? 59.871 46.750 -7.470 1.00 24.64 313 SER A O 1
ATOM 2387 N N . ASN A 1 314 ? 61.042 48.470 -8.358 1.00 23.95 314 ASN A N 1
ATOM 2388 C CA . ASN A 1 314 ? 60.353 48.460 -9.654 1.00 24.48 314 ASN A CA 1
ATOM 2389 C C . ASN A 1 314 ? 61.110 47.617 -10.668 1.00 23.68 314 ASN A C 1
ATOM 2390 O O . ASN A 1 314 ? 62.291 47.857 -10.932 1.00 23.58 314 ASN A O 1
ATOM 2395 N N . ASP A 1 315 ? 60.429 46.605 -11.196 1.00 23.29 315 ASP A N 1
ATOM 2396 C CA . ASP A 1 315 ? 60.923 45.790 -12.308 1.00 23.18 315 ASP A CA 1
ATOM 2397 C C . ASP A 1 315 ? 59.765 44.939 -12.850 1.00 23.07 315 ASP A C 1
ATOM 2398 O O . ASP A 1 315 ? 58.615 45.170 -12.473 1.00 23.34 315 ASP A O 1
ATOM 2403 N N . GLN A 1 316 ? 60.071 43.957 -13.697 1.00 23.29 316 GLN A N 1
ATOM 2404 C CA . GLN A 1 316 ? 59.050 43.120 -14.351 1.00 24.67 316 GLN A CA 1
ATOM 2405 C C . GLN A 1 316 ? 58.026 42.489 -13.397 1.00 23.70 316 GLN A C 1
ATOM 2406 O O . GLN A 1 316 ? 56.867 42.284 -13.786 1.00 24.73 316 GLN A O 1
ATOM 2412 N N . ALA A 1 317 ? 58.427 42.208 -12.151 1.00 23.12 317 ALA A N 1
ATOM 2413 C CA . ALA A 1 317 ? 57.524 41.570 -11.165 1.00 23.07 317 ALA A CA 1
ATOM 2414 C C . ALA A 1 317 ? 56.371 42.477 -10.758 1.00 23.06 317 ALA A C 1
ATOM 2415 O O . ALA A 1 317 ? 55.321 42.002 -10.300 1.00 22.72 317 ALA A O 1
ATOM 2417 N N . ASN A 1 318 ? 56.579 43.779 -10.931 1.00 23.22 318 ASN A N 1
ATOM 2418 C CA . ASN A 1 318 ? 55.609 44.809 -10.534 1.00 23.56 318 ASN A CA 1
ATOM 2419 C C . ASN A 1 318 ? 55.062 44.589 -9.115 1.00 23.66 318 ASN A C 1
ATOM 2420 O O . ASN A 1 318 ? 53.871 44.741 -8.854 1.00 22.55 318 ASN A O 1
ATOM 2425 N N . HIS A 1 319 ? 55.970 44.254 -8.196 1.00 23.24 319 HIS A N 1
ATOM 2426 C CA . HIS A 1 319 ? 55.663 44.135 -6.755 1.00 23.27 319 HIS A CA 1
ATOM 2427 C C . HIS A 1 319 ? 54.749 42.960 -6.372 1.00 23.27 319 HIS A C 1
ATOM 2428 O O . HIS A 1 319 ? 54.266 42.888 -5.239 1.00 23.80 319 HIS A O 1
ATOM 2435 N N . GLN A 1 320 ? 54.500 42.049 -7.313 1.00 22.95 320 GLN A N 1
ATOM 2436 C CA . GLN A 1 320 ? 53.720 40.833 -7.037 1.00 23.46 320 GLN A CA 1
ATOM 2437 C C . GLN A 1 320 ? 54.622 39.598 -7.022 1.00 22.92 320 GLN A C 1
ATOM 2438 O O . GLN A 1 320 ? 55.277 39.289 -8.018 1.00 23.51 320 GLN A O 1
ATOM 2444 N N . TYR A 1 321 ? 54.635 38.887 -5.893 1.00 23.27 321 TYR A N 1
ATOM 2445 C CA . TYR A 1 321 ? 55.667 37.885 -5.615 1.00 23.17 321 TYR A CA 1
ATOM 2446 C C . TYR A 1 321 ? 55.157 36.562 -5.041 1.00 23.52 321 TYR A C 1
ATOM 2447 O O . TYR A 1 321 ? 54.122 36.517 -4.357 1.00 23.72 321 TYR A O 1
ATOM 2456 N N . ASP A 1 322 ? 55.896 35.490 -5.321 1.00 23.95 322 ASP A N 1
ATOM 2457 C CA . ASP A 1 322 ? 55.793 34.257 -4.528 1.00 23.52 322 ASP A CA 1
ATOM 2458 C C . ASP A 1 322 ? 56.268 34.569 -3.119 1.00 23.78 322 ASP A C 1
ATOM 2459 O O . ASP A 1 322 ? 57.186 35.378 -2.933 1.00 23.73 322 ASP A O 1
ATOM 2464 N N . ILE A 1 323 ? 55.662 33.911 -2.137 1.00 23.07 323 ILE A N 1
ATOM 2465 C CA . ILE A 1 323 ? 56.036 34.072 -0.724 1.00 23.06 323 ILE A CA 1
ATOM 2466 C C . ILE A 1 323 ? 57.543 33.878 -0.503 1.00 23.30 323 ILE A C 1
ATOM 2467 O O . ILE A 1 323 ? 58.122 34.560 0.342 1.00 23.12 323 ILE A O 1
ATOM 2472 N N . SER A 1 324 ? 58.162 32.974 -1.273 1.00 22.83 324 SER A N 1
ATOM 2473 C CA . SER A 1 324 ? 59.609 32.717 -1.167 1.00 23.56 324 SER A CA 1
ATOM 2474 C C . SER A 1 324 ? 60.456 33.976 -1.296 1.00 23.72 324 SER A C 1
ATOM 2475 O O . SER A 1 324 ? 61.543 34.033 -0.738 1.00 23.81 324 SER A O 1
ATOM 2478 N N . GLU A 1 325 ? 59.971 34.970 -2.038 1.00 23.65 325 GLU A N 1
ATOM 2479 C CA . GLU A 1 325 ? 60.741 36.203 -2.261 1.00 23.51 325 GLU A CA 1
ATOM 2480 C C . GLU A 1 325 ? 60.836 37.057 -0.989 1.00 23.27 325 GLU A C 1
ATOM 2481 O O . GLU A 1 325 ? 61.826 37.759 -0.787 1.00 22.83 325 GLU A O 1
ATOM 2487 N N . PHE A 1 326 ? 59.797 37.020 -0.144 1.00 23.75 326 PHE A N 1
ATOM 2488 C CA . PHE A 1 326 ? 59.848 37.699 1.151 1.00 23.93 326 PHE A CA 1
ATOM 2489 C C . PHE A 1 326 ? 61.061 37.301 1.992 1.00 23.97 326 PHE A C 1
ATOM 2490 O O . PHE A 1 326 ? 61.831 38.164 2.448 1.00 24.28 326 PHE A O 1
ATOM 2498 N N . TRP A 1 327 ? 61.245 35.996 2.179 1.00 23.55 327 TRP A N 1
ATOM 2499 C CA . TRP A 1 327 ? 62.368 35.491 2.998 1.00 23.29 327 TRP A CA 1
ATOM 2500 C C . TRP A 1 327 ? 63.726 35.885 2.463 1.00 23.76 327 TRP A C 1
ATOM 2501 O O . TRP A 1 327 ? 64.635 36.183 3.235 1.00 22.71 327 TRP A O 1
ATOM 2512 N N . LYS A 1 328 ? 63.856 35.894 1.138 1.00 23.92 328 LYS A N 1
ATOM 2513 C CA . LYS A 1 328 ? 65.089 36.336 0.488 1.00 25.00 328 LYS A CA 1
ATOM 2514 C C . LYS A 1 328 ? 65.407 37.785 0.833 1.00 24.67 328 LYS A C 1
ATOM 2515 O O . LYS A 1 328 ? 66.535 38.089 1.227 1.00 25.00 328 LYS A O 1
ATOM 2521 N N . ALA A 1 329 ? 64.404 38.659 0.669 1.00 24.86 329 ALA A N 1
ATOM 2522 C CA . ALA A 1 329 ? 64.509 40.085 0.990 1.00 25.12 329 ALA A CA 1
ATOM 2523 C C . ALA A 1 329 ? 64.882 40.289 2.453 1.00 25.57 329 ALA A C 1
ATOM 2524 O O . ALA A 1 329 ? 65.762 41.090 2.774 1.00 25.38 329 ALA A O 1
ATOM 2526 N N . LEU A 1 330 ? 64.208 39.549 3.330 1.00 26.42 330 LEU A N 1
ATOM 2527 C CA . LEU A 1 330 ? 64.478 39.565 4.768 1.00 27.31 330 LEU A CA 1
ATOM 2528 C C . LEU A 1 330 ? 65.927 39.161 5.075 1.00 27.32 330 LEU A C 1
ATOM 2529 O O . LEU A 1 330 ? 66.680 39.921 5.709 1.00 27.31 330 LEU A O 1
ATOM 2534 N N . ASP A 1 331 ? 66.319 37.978 4.602 1.00 27.37 331 ASP A N 1
ATOM 2535 C CA . ASP A 1 331 ? 67.664 37.443 4.876 1.00 27.52 331 ASP A CA 1
ATOM 2536 C C . ASP A 1 331 ? 68.810 38.262 4.288 1.00 27.40 331 ASP A C 1
ATOM 2537 O O . ASP A 1 331 ? 69.951 38.157 4.743 1.00 27.01 331 ASP A O 1
ATOM 2542 N N . GLN A 1 332 ? 68.518 39.065 3.274 1.00 27.15 332 GLN A N 1
ATOM 2543 C CA . GLN A 1 332 ? 69.538 39.866 2.614 1.00 27.11 332 GLN A CA 1
ATOM 2544 C C . GLN A 1 332 ? 69.435 41.350 2.996 1.00 27.23 332 GLN A C 1
ATOM 2545 O O . GLN A 1 332 ? 69.933 42.220 2.282 1.00 27.48 332 GLN A O 1
ATOM 2551 N N . ASN A 1 333 ? 68.791 41.624 4.132 1.00 26.73 333 ASN A N 1
ATOM 2552 C CA . ASN A 1 333 ? 68.709 42.973 4.701 1.00 26.64 333 ASN A CA 1
ATOM 2553 C C . ASN A 1 333 ? 68.025 43.983 3.776 1.00 26.34 333 ASN A C 1
ATOM 2554 O O . ASN A 1 333 ? 68.364 45.172 3.771 1.00 25.74 333 ASN A O 1
ATOM 2559 N N . ASN A 1 334 ? 67.074 43.488 2.986 1.00 26.58 334 ASN A N 1
ATOM 2560 C CA . ASN A 1 334 ? 66.277 44.318 2.087 1.00 26.70 334 ASN A CA 1
ATOM 2561 C C . ASN A 1 334 ? 64.792 44.133 2.366 1.00 26.23 334 ASN A C 1
ATOM 2562 O O . ASN A 1 334 ? 63.984 44.138 1.445 1.00 26.60 334 ASN A O 1
ATOM 2567 N N . MET A 1 335 ? 64.440 43.951 3.636 1.00 25.35 335 MET A N 1
ATOM 2568 C CA . MET A 1 335 ? 63.031 43.850 4.021 1.00 24.78 335 MET A CA 1
ATOM 2569 C C . MET A 1 335 ? 62.240 45.034 3.438 1.00 24.30 335 MET A C 1
ATOM 2570 O O . MET A 1 335 ? 62.679 46.176 3.584 1.00 24.57 335 MET A O 1
ATOM 2575 N N . PRO A 1 336 ? 61.100 44.762 2.760 1.00 23.53 336 PRO A N 1
ATOM 2576 C CA . PRO A 1 336 ? 60.280 45.885 2.276 1.00 23.41 336 PRO A CA 1
ATOM 2577 C C . PRO A 1 336 ? 59.760 46.781 3.398 1.00 23.02 336 PRO A C 1
ATOM 2578 O O . PRO A 1 336 ? 59.616 46.342 4.539 1.00 23.06 336 PRO A O 1
ATOM 2582 N N . ALA A 1 337 ? 59.477 48.036 3.065 1.00 22.91 337 ALA A N 1
ATOM 2583 C CA . ALA A 1 337 ? 58.772 48.916 3.967 1.00 23.55 337 ALA A CA 1
ATOM 2584 C C . ALA A 1 337 ? 57.366 48.361 4.203 1.00 23.16 337 ALA A C 1
ATOM 2585 O O . ALA A 1 337 ? 56.903 48.314 5.336 1.00 23.73 337 ALA A O 1
ATOM 2587 N N . VAL A 1 338 ? 56.699 47.923 3.132 1.00 23.61 338 VAL A N 1
ATOM 2588 C CA . VAL A 1 338 ? 55.321 47.427 3.241 1.00 22.90 338 VAL A CA 1
ATOM 2589 C C . VAL A 1 338 ? 55.219 46.046 2.589 1.00 23.34 338 VAL A C 1
ATOM 2590 O O . VAL A 1 338 ? 55.453 45.923 1.391 1.00 23.16 338 VAL A O 1
ATOM 2594 N N . SER A 1 339 ? 54.882 45.016 3.375 1.00 23.26 339 SER A N 1
ATOM 2595 C CA . SER A 1 339 ? 54.769 43.646 2.883 1.00 23.22 339 SER A CA 1
ATOM 2596 C C . SER A 1 339 ? 53.419 43.042 3.234 1.00 23.82 339 SER A C 1
ATOM 2597 O O . SER A 1 339 ? 53.029 43.027 4.394 1.00 24.96 339 SER A O 1
ATOM 2600 N N . TYR A 1 340 ? 52.736 42.507 2.230 1.00 24.07 340 TYR A N 1
ATOM 2601 C CA . TYR A 1 340 ? 51.529 41.714 2.460 1.00 24.67 340 TYR A CA 1
ATOM 2602 C C . TYR A 1 340 ? 51.911 40.245 2.304 1.00 24.39 340 TYR A C 1
ATOM 2603 O O . TYR A 1 340 ? 52.491 39.854 1.277 1.00 23.74 340 TYR A O 1
ATOM 2612 N N . LEU A 1 341 ? 51.599 39.436 3.316 1.00 24.07 341 LEU A N 1
ATOM 2613 C CA . LEU A 1 341 ? 51.831 37.996 3.252 1.00 24.60 341 LEU A CA 1
ATOM 2614 C C . LEU A 1 341 ? 50.511 37.250 3.155 1.00 24.43 341 LEU A C 1
ATOM 2615 O O . LEU A 1 341 ? 49.621 37.474 3.960 1.00 25.14 341 LEU A O 1
ATOM 2620 N N . LYS A 1 342 ? 50.411 36.371 2.156 1.00 24.04 342 LYS A N 1
ATOM 2621 C CA . LYS A 1 342 ? 49.222 35.524 1.972 1.00 23.95 342 LYS A CA 1
ATOM 2622 C C . LYS A 1 342 ? 49.675 34.071 1.903 1.00 24.29 342 LYS A C 1
ATOM 2623 O O . LYS A 1 342 ? 50.466 33.704 1.028 1.00 23.60 342 LYS A O 1
ATOM 2629 N N . ALA A 1 343 ? 49.155 33.247 2.815 1.00 24.16 343 ALA A N 1
ATOM 2630 C CA . ALA A 1 343 ? 49.542 31.840 2.921 1.00 24.04 343 ALA A CA 1
ATOM 2631 C C . ALA A 1 343 ? 49.172 31.070 1.660 1.00 23.73 343 ALA A C 1
ATOM 2632 O O . ALA A 1 343 ? 48.249 31.487 0.947 1.00 23.60 343 ALA A O 1
ATOM 2634 N N . PRO A 1 344 ? 49.867 29.936 1.406 1.00 23.59 344 PRO A N 1
ATOM 2635 C CA . PRO A 1 344 ? 49.322 28.960 0.458 1.00 23.73 344 PRO A CA 1
ATOM 2636 C C . PRO A 1 344 ? 47.946 28.521 0.979 1.00 23.80 344 PRO A C 1
ATOM 2637 O O . PRO A 1 344 ? 47.729 28.513 2.201 1.00 23.92 344 PRO A O 1
ATOM 2641 N N . GLY A 1 345 ? 47.009 28.231 0.073 1.00 23.75 345 GLY A N 1
ATOM 2642 C CA . GLY A 1 345 ? 45.615 27.991 0.473 1.00 23.52 345 GLY A CA 1
ATOM 2643 C C . GLY A 1 345 ? 45.480 27.099 1.706 1.00 22.90 345 GLY A C 1
ATOM 2644 O O . GLY A 1 345 ? 44.746 27.431 2.638 1.00 23.09 345 GLY A O 1
ATOM 2645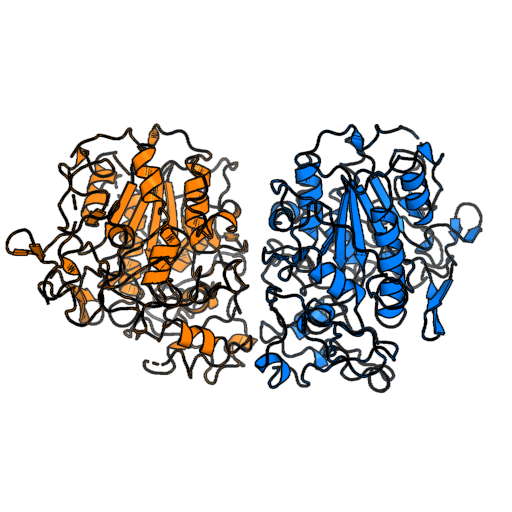 N N . TYR A 1 346 ? 46.192 25.974 1.734 1.00 22.87 346 TYR A N 1
ATOM 2646 C CA . TYR A 1 346 ? 45.963 25.004 2.823 1.00 22.70 346 TYR A CA 1
ATOM 2647 C C . TYR A 1 346 ? 46.220 25.554 4.219 1.00 22.68 346 TYR A C 1
ATOM 2648 O O . TYR A 1 346 ? 45.759 24.969 5.204 1.00 23.35 346 TYR A O 1
ATOM 2657 N N . GLN A 1 347 ? 46.942 26.677 4.295 1.00 22.16 347 GLN A N 1
ATOM 2658 C CA . GLN A 1 347 ? 47.296 27.285 5.586 1.00 21.79 347 GLN A CA 1
ATOM 2659 C C . GLN A 1 347 ? 46.645 28.652 5.812 1.00 23.13 347 GLN A C 1
ATOM 2660 O O . GLN A 1 347 ? 46.981 29.352 6.792 1.00 22.99 347 GLN A O 1
ATOM 2666 N N . ASP A 1 348 ? 45.719 29.038 4.928 1.00 22.89 348 ASP A N 1
ATOM 2667 C CA . ASP A 1 348 ? 45.168 30.399 5.002 1.00 23.14 348 ASP A CA 1
ATOM 2668 C C . ASP A 1 348 ? 44.067 30.603 6.082 1.00 23.45 348 ASP A C 1
ATOM 2669 O O . ASP A 1 348 ? 43.660 31.743 6.352 1.00 24.11 348 ASP A O 1
ATOM 2674 N N . GLY A 1 349 ? 43.629 29.509 6.720 1.00 22.43 349 GLY A N 1
ATOM 2675 C CA . GLY A 1 349 ? 42.629 29.584 7.801 1.00 22.88 349 GLY A CA 1
ATOM 2676 C C . GLY A 1 349 ? 41.192 29.343 7.347 1.00 22.22 349 GLY A C 1
ATOM 2677 O O . GLY A 1 349 ? 40.290 29.154 8.179 1.00 22.63 349 GLY A O 1
ATOM 2678 N N . HIS A 1 350 ? 40.966 29.373 6.029 1.00 22.89 350 HIS A N 1
ATOM 2679 C CA . HIS A 1 350 ? 39.624 29.194 5.428 1.00 23.39 350 HIS A CA 1
ATOM 2680 C C . HIS A 1 350 ? 39.056 27.803 5.709 1.00 23.61 350 HIS A C 1
ATOM 2681 O O . HIS A 1 350 ? 39.748 26.812 5.523 1.00 23.42 350 HIS A O 1
ATOM 2688 N N . GLY A 1 351 ? 37.793 27.730 6.147 1.00 23.50 351 GLY A N 1
ATOM 2689 C CA . GLY A 1 351 ? 37.086 26.435 6.275 1.00 24.01 351 GLY A CA 1
ATOM 2690 C C . GLY A 1 351 ? 37.127 25.557 5.029 1.00 23.54 351 GLY A C 1
ATOM 2691 O O . GLY A 1 351 ? 37.440 26.025 3.924 1.00 23.29 351 GLY A O 1
ATOM 2692 N N . GLY A 1 352 ? 36.835 24.273 5.197 1.00 23.23 352 GLY A N 1
ATOM 2693 C CA . GLY A 1 352 ? 36.821 23.356 4.060 1.00 23.17 352 GLY A CA 1
ATOM 2694 C C . GLY A 1 352 ? 38.188 22.869 3.607 1.00 22.86 352 GLY A C 1
ATOM 2695 O O . GLY A 1 352 ? 38.462 21.665 3.619 1.00 23.44 352 GLY A O 1
ATOM 2696 N N . TYR A 1 353 ? 39.036 23.785 3.148 1.00 22.47 353 TYR A N 1
ATOM 2697 C CA . TYR A 1 353 ? 40.380 23.383 2.674 1.00 23.14 353 TYR A CA 1
ATOM 2698 C C . TYR A 1 353 ? 41.542 23.753 3.608 1.00 23.06 353 TYR A C 1
ATOM 2699 O O . TYR A 1 353 ? 42.666 23.265 3.419 1.00 23.37 353 TYR A O 1
ATOM 2708 N N . SER A 1 354 ? 41.286 24.646 4.570 1.00 23.33 354 SER A N 1
ATOM 2709 C CA . SER A 1 354 ? 42.253 24.915 5.641 1.00 23.31 354 SER A CA 1
ATOM 2710 C C . SER A 1 354 ? 41.584 24.665 6.999 1.00 23.66 354 SER A C 1
ATOM 2711 O O . SER A 1 354 ? 40.482 24.126 7.070 1.00 23.25 354 SER A O 1
ATOM 2714 N N . ASN A 1 355 ? 42.258 25.038 8.075 1.00 23.62 355 ASN A N 1
ATOM 2715 C CA . ASN A 1 355 ? 41.807 24.745 9.429 1.00 23.42 355 ASN A CA 1
ATOM 2716 C C . ASN A 1 355 ? 42.741 25.485 10.384 1.00 23.45 355 ASN A C 1
ATOM 2717 O O . ASN A 1 355 ? 43.788 25.967 9.948 1.00 22.83 355 ASN A O 1
ATOM 2722 N N . PRO A 1 356 ? 42.375 25.582 11.680 1.00 23.62 356 PRO A N 1
ATOM 2723 C CA . PRO A 1 356 ? 43.235 26.324 12.631 1.00 23.94 356 PRO A CA 1
ATOM 2724 C C . PRO A 1 356 ? 44.644 25.769 12.816 1.00 23.85 356 PRO A C 1
ATOM 2725 O O . PRO A 1 356 ? 45.571 26.529 13.148 1.00 24.03 356 PRO A O 1
ATOM 2729 N N . LEU A 1 357 ? 44.808 24.465 12.620 1.00 23.56 357 LEU A N 1
ATOM 2730 C CA . LEU A 1 357 ? 46.089 23.825 12.908 1.00 23.31 357 LEU A CA 1
ATOM 2731 C C . LEU A 1 357 ? 47.131 24.056 11.794 1.00 23.31 357 LEU A C 1
ATOM 2732 O O . LEU A 1 357 ? 48.296 24.353 12.080 1.00 23.25 357 LEU A O 1
ATOM 2737 N N . ASP A 1 358 ? 46.724 23.892 10.537 1.00 22.75 358 ASP A N 1
ATOM 2738 C CA . ASP A 1 358 ? 47.580 24.283 9.409 1.00 23.15 358 ASP A CA 1
ATOM 2739 C C . ASP A 1 358 ? 47.835 25.790 9.406 1.00 22.98 358 ASP A C 1
ATOM 2740 O O . ASP A 1 358 ? 48.955 26.243 9.134 1.00 22.92 358 ASP A O 1
ATOM 2745 N N . GLU A 1 359 ? 46.793 26.569 9.699 1.00 23.30 359 GLU A N 1
ATOM 2746 C CA . GLU A 1 359 ? 46.956 28.023 9.784 1.00 23.16 359 GLU A CA 1
ATOM 2747 C C . GLU A 1 359 ? 47.987 28.376 10.856 1.00 22.85 359 GLU A C 1
ATOM 2748 O O . GLU A 1 359 ? 48.865 29.233 10.651 1.00 22.68 359 GLU A O 1
ATOM 2754 N N . GLN A 1 360 ? 47.841 27.731 12.012 1.00 22.13 360 GLN A N 1
ATOM 2755 C CA . GLN A 1 360 ? 48.719 27.988 13.166 1.00 23.00 360 GLN A CA 1
ATOM 2756 C C . GLN A 1 360 ? 50.186 27.675 12.817 1.00 23.07 360 GLN A C 1
ATOM 2757 O O . GLN A 1 360 ? 51.103 28.409 13.205 1.00 23.25 360 GLN A O 1
ATOM 2763 N N . GLU A 1 361 ? 50.407 26.594 12.076 1.00 23.66 361 GLU A N 1
ATOM 2764 C CA . GLU A 1 361 ? 51.747 26.247 11.642 1.00 23.83 361 GLU A CA 1
ATOM 2765 C C . GLU A 1 361 ? 52.360 27.359 10.774 1.00 23.63 361 GLU A C 1
ATOM 2766 O O . GLU A 1 361 ? 53.513 27.772 11.005 1.00 23.54 361 GLU A O 1
ATOM 2772 N N . TRP A 1 362 ? 51.586 27.832 9.792 1.00 23.40 362 TRP A N 1
ATOM 2773 C CA . TRP A 1 362 ? 51.960 28.985 8.964 1.00 23.33 362 TRP A CA 1
ATOM 2774 C C . TRP A 1 362 ? 52.245 30.214 9.831 1.00 23.18 362 TRP A C 1
ATOM 2775 O O . TRP A 1 362 ? 53.279 30.846 9.669 1.00 23.37 362 TRP A O 1
ATOM 2786 N N . LEU A 1 363 ? 51.331 30.546 10.744 1.00 23.08 363 LEU A N 1
ATOM 2787 C CA . LEU A 1 363 ? 51.478 31.778 11.523 1.00 22.92 363 LEU A CA 1
ATOM 2788 C C . LEU A 1 363 ? 52.736 31.726 12.364 1.00 22.63 363 LEU A C 1
ATOM 2789 O O . LEU A 1 363 ? 53.522 32.681 12.382 1.00 23.38 363 LEU A O 1
ATOM 2794 N N . VAL A 1 364 ? 52.923 30.606 13.058 1.00 22.81 364 VAL A N 1
ATOM 2795 C CA . VAL A 1 364 ? 54.052 30.476 13.968 1.00 23.06 364 VAL A CA 1
ATOM 2796 C C . VAL A 1 364 ? 55.396 30.494 13.230 1.00 23.63 364 VAL A C 1
ATOM 2797 O O . VAL A 1 364 ? 56.318 31.227 13.612 1.00 24.08 364 VAL A O 1
ATOM 2801 N N . ASN A 1 365 ? 55.517 29.692 12.182 1.00 23.31 365 ASN A N 1
ATOM 2802 C CA . ASN A 1 365 ? 56.761 29.672 11.428 1.00 23.09 365 ASN A CA 1
ATOM 2803 C C . ASN A 1 365 ? 57.092 31.048 10.849 1.00 22.99 365 ASN A C 1
ATOM 2804 O O . ASN A 1 365 ? 58.240 31.499 10.924 1.00 22.77 365 ASN A O 1
ATOM 2809 N N . THR A 1 366 ? 56.075 31.720 10.322 1.00 22.06 366 THR A N 1
ATOM 2810 C CA . THR A 1 366 ? 56.216 33.058 9.730 1.00 22.21 366 THR A CA 1
ATOM 2811 C C . THR A 1 366 ? 56.659 34.118 10.755 1.00 22.66 366 THR A C 1
ATOM 2812 O O . THR A 1 366 ? 57.669 34.812 10.563 1.00 21.99 366 THR A O 1
ATOM 2816 N N . ILE A 1 367 ? 55.912 34.188 11.855 1.00 23.16 367 ILE A N 1
ATOM 2817 C CA . ILE A 1 367 ? 56.121 35.179 12.896 1.00 23.53 367 ILE A CA 1
ATOM 2818 C C . ILE A 1 367 ? 57.401 34.903 13.700 1.00 23.91 367 ILE A C 1
ATOM 2819 O O . ILE A 1 367 ? 58.168 35.836 13.996 1.00 24.32 367 ILE A O 1
ATOM 2824 N N . ASN A 1 368 ? 57.661 33.634 14.024 1.00 23.17 368 ASN A N 1
ATOM 2825 C CA . ASN A 1 368 ? 58.973 33.273 14.598 1.00 23.70 368 ASN A CA 1
ATOM 2826 C C . ASN A 1 368 ? 60.076 33.862 13.723 1.00 24.07 368 ASN A C 1
ATOM 2827 O O . ASN A 1 368 ? 60.979 34.540 14.221 1.00 24.90 368 ASN A O 1
ATOM 2832 N N . ARG A 1 369 ? 59.991 33.602 12.414 1.00 23.55 369 ARG A N 1
ATOM 2833 C CA . ARG A 1 369 ? 61.080 33.941 11.488 1.00 23.95 369 ARG A CA 1
ATOM 2834 C C . ARG A 1 369 ? 61.312 35.452 11.330 1.00 23.39 369 ARG A C 1
ATOM 2835 O O . ARG A 1 369 ? 62.458 35.891 11.223 1.00 22.57 369 ARG A O 1
ATOM 2843 N N . ILE A 1 370 ? 60.225 36.227 11.281 1.00 23.85 370 ILE A N 1
ATOM 2844 C CA . ILE A 1 370 ? 60.290 37.699 11.297 1.00 24.12 370 ILE A CA 1
ATOM 2845 C C . ILE A 1 370 ? 60.903 38.225 12.606 1.00 24.70 370 ILE A C 1
ATOM 2846 O O . ILE A 1 370 ? 61.744 39.110 12.577 1.00 23.72 370 ILE A O 1
ATOM 2851 N N . GLN A 1 371 ? 60.481 37.667 13.741 1.00 25.46 371 GLN A N 1
ATOM 2852 C CA . GLN A 1 371 ? 61.043 38.045 15.054 1.00 26.16 371 GLN A CA 1
ATOM 2853 C C . GLN A 1 371 ? 62.544 37.782 15.169 1.00 26.85 371 GLN A C 1
ATOM 2854 O O . GLN A 1 371 ? 63.263 38.515 15.865 1.00 26.86 371 GLN A O 1
ATOM 2860 N N . GLN A 1 372 ? 63.006 36.722 14.495 1.00 27.46 372 GLN A N 1
ATOM 2861 C CA . GLN A 1 372 ? 64.417 36.320 14.487 1.00 28.74 372 GLN A CA 1
ATOM 2862 C C . GLN A 1 372 ? 65.283 37.164 13.566 1.00 28.47 372 GLN A C 1
ATOM 2863 O O . GLN A 1 372 ? 66.505 37.093 13.635 1.00 28.71 372 GLN A O 1
ATOM 2869 N N . SER A 1 373 ? 64.656 37.952 12.703 1.00 28.51 373 SER A N 1
ATOM 2870 C CA . SER A 1 373 ? 65.398 38.728 11.716 1.00 28.34 373 SER A CA 1
ATOM 2871 C C . SER A 1 373 ? 65.956 40.018 12.305 1.00 28.21 373 SER A C 1
ATOM 2872 O O . SER A 1 373 ? 65.539 40.465 13.378 1.00 27.92 373 SER A O 1
ATOM 2875 N N . LYS A 1 374 ? 66.869 40.629 11.558 1.00 28.13 374 LYS A N 1
ATOM 2876 C CA . LYS A 1 374 ? 67.607 41.806 11.997 1.00 28.47 374 LYS A CA 1
ATOM 2877 C C . LYS A 1 374 ? 66.750 43.055 12.131 1.00 28.21 374 LYS A C 1
ATOM 2878 O O . LYS A 1 374 ? 67.141 44.009 12.816 1.00 28.08 374 LYS A O 1
ATOM 2884 N N . ASP A 1 375 ? 65.593 43.038 11.477 1.00 27.66 375 ASP A N 1
ATOM 2885 C CA . ASP A 1 375 ? 64.729 44.207 11.354 1.00 27.56 375 ASP A CA 1
ATOM 2886 C C . ASP A 1 375 ? 63.473 44.135 12.240 1.00 27.01 375 ASP A C 1
ATOM 2887 O O . ASP A 1 375 ? 62.602 45.009 12.161 1.00 26.04 375 ASP A O 1
ATOM 2892 N N . TRP A 1 376 ? 63.388 43.109 13.089 1.00 26.61 376 TRP A N 1
ATOM 2893 C CA . TRP A 1 376 ? 62.264 42.981 14.036 1.00 26.62 376 TRP A CA 1
ATOM 2894 C C . TRP A 1 376 ? 62.142 44.225 14.928 1.00 26.48 376 TRP A C 1
ATOM 2895 O O . TRP A 1 376 ? 61.032 44.644 15.290 1.00 26.70 376 TRP A O 1
ATOM 2906 N N . ASP A 1 377 ? 63.288 44.817 15.258 1.00 26.83 377 ASP A N 1
ATOM 2907 C CA . ASP A 1 377 ? 63.336 46.002 16.106 1.00 26.98 377 ASP A CA 1
ATOM 2908 C C . ASP A 1 377 ? 62.537 47.187 15.542 1.00 26.41 377 ASP A C 1
ATOM 2909 O O . ASP A 1 377 ? 62.060 48.032 16.307 1.00 26.23 377 ASP A O 1
ATOM 2914 N N . SER A 1 378 ? 62.386 47.245 14.216 1.00 25.54 378 SER A N 1
ATOM 2915 C CA . SER A 1 378 ? 61.599 48.314 13.581 1.00 25.19 378 SER A CA 1
ATOM 2916 C C . SER A 1 378 ? 60.367 47.792 12.863 1.00 24.90 378 SER A C 1
ATOM 2917 O O . SER A 1 378 ? 59.792 48.499 12.021 1.00 25.21 378 SER A O 1
ATOM 2920 N N . THR A 1 379 ? 59.927 46.583 13.216 1.00 24.91 379 THR A N 1
ATOM 2921 C CA . THR A 1 379 ? 58.773 45.963 12.527 1.00 23.90 379 THR A CA 1
ATOM 2922 C C . THR A 1 379 ? 57.461 45.990 13.324 1.00 24.47 379 THR A C 1
ATOM 2923 O O . THR A 1 379 ? 57.464 45.914 14.549 1.00 24.37 379 THR A O 1
ATOM 2927 N N . ALA A 1 380 ? 56.351 46.137 12.601 1.00 23.74 380 ALA A N 1
ATOM 2928 C CA . ALA A 1 380 ? 55.023 45.835 13.127 1.00 23.92 380 ALA A CA 1
ATOM 2929 C C . ALA A 1 380 ? 54.366 44.779 12.235 1.00 24.15 380 ALA A C 1
ATOM 2930 O O . ALA A 1 380 ? 54.256 44.941 11.007 1.00 24.14 380 ALA A O 1
ATOM 2932 N N . ILE A 1 381 ? 53.938 43.690 12.856 1.00 24.48 381 ILE A N 1
ATOM 2933 C CA . ILE A 1 381 ? 53.165 42.669 12.157 1.00 23.55 381 ILE A CA 1
ATOM 2934 C C . ILE A 1 381 ? 51.689 42.833 12.502 1.00 24.61 381 ILE A C 1
ATOM 2935 O O . ILE A 1 381 ? 51.308 42.897 13.674 1.00 24.66 381 ILE A O 1
ATOM 2940 N N . ILE A 1 382 ? 50.864 42.929 11.470 1.00 24.40 382 ILE A N 1
ATOM 2941 C CA . ILE A 1 382 ? 49.412 42.946 11.646 1.00 24.82 382 ILE A CA 1
ATOM 2942 C C . ILE A 1 382 ? 48.847 41.623 11.167 1.00 25.10 382 ILE A C 1
ATOM 2943 O O . ILE A 1 382 ? 49.138 41.196 10.048 1.00 26.44 382 ILE A O 1
ATOM 2948 N N . ILE A 1 383 ? 48.024 40.983 12.001 1.00 25.14 383 ILE A N 1
ATOM 2949 C CA . ILE A 1 383 ? 47.238 39.851 11.548 1.00 23.97 383 ILE A CA 1
ATOM 2950 C C . ILE A 1 383 ? 45.827 40.398 11.446 1.00 24.71 383 ILE A C 1
ATOM 2951 O O . ILE A 1 383 ? 45.307 40.956 12.414 1.00 23.84 383 ILE A O 1
ATOM 2956 N N . ILE A 1 384 ? 45.234 40.281 10.261 1.00 23.34 384 ILE A N 1
ATOM 2957 C CA . ILE A 1 384 ? 43.828 40.687 10.053 1.00 24.08 384 ILE A CA 1
ATOM 2958 C C . ILE A 1 384 ? 43.181 39.720 9.053 1.00 23.78 384 ILE A C 1
ATOM 2959 O O . ILE A 1 384 ? 43.890 39.120 8.227 1.00 24.62 384 ILE A O 1
ATOM 2964 N N . TYR A 1 385 ? 41.858 39.578 9.123 1.00 24.30 385 TYR A N 1
ATOM 2965 C CA . TYR A 1 385 ? 41.126 38.621 8.273 1.00 23.96 385 TYR A CA 1
ATOM 2966 C C . TYR A 1 385 ? 40.393 39.334 7.128 1.00 23.99 385 TYR A C 1
ATOM 2967 O O . TYR A 1 385 ? 40.073 40.524 7.230 1.00 24.51 385 TYR A O 1
ATOM 2976 N N . ASP A 1 386 ? 40.133 38.598 6.050 1.00 24.78 386 ASP A N 1
ATOM 2977 C CA . ASP A 1 386 ? 39.467 39.158 4.865 1.00 24.26 386 ASP A CA 1
ATOM 2978 C C . ASP A 1 386 ? 37.948 39.208 4.995 1.00 24.37 386 ASP A C 1
ATOM 2979 O O . ASP A 1 386 ? 37.299 40.095 4.450 1.00 24.26 386 ASP A O 1
ATOM 2984 N N . ASP A 1 387 ? 37.405 38.220 5.691 1.00 24.51 387 ASP A N 1
ATOM 2985 C CA . ASP A 1 387 ? 35.972 38.032 5.825 1.00 23.91 387 ASP A CA 1
ATOM 2986 C C . ASP A 1 387 ? 35.772 37.054 6.963 1.00 24.17 387 ASP A C 1
ATOM 2987 O O . ASP A 1 387 ? 36.748 36.478 7.470 1.00 24.08 387 ASP A O 1
ATOM 2992 N N . SER A 1 388 ? 34.524 36.886 7.381 1.00 23.99 388 SER A N 1
ATOM 2993 C CA . SER A 1 388 ? 34.184 36.114 8.580 1.00 24.09 388 SER A CA 1
ATOM 2994 C C . SER A 1 388 ? 33.767 34.670 8.271 1.00 23.90 388 SER A C 1
ATOM 2995 O O . SER A 1 388 ? 33.343 33.948 9.176 1.00 24.62 388 SER A O 1
ATOM 2998 N N . ASP A 1 389 ? 33.793 34.287 6.993 1.00 23.59 389 ASP A N 1
ATOM 2999 C CA . ASP A 1 389 ? 33.210 33.019 6.500 1.00 23.34 389 ASP A CA 1
ATOM 3000 C C . ASP A 1 389 ? 31.668 33.013 6.515 1.00 23.39 389 ASP A C 1
ATOM 3001 O O . ASP A 1 389 ? 31.054 32.061 6.046 1.00 23.53 389 ASP A O 1
ATOM 3006 N N . GLY A 1 390 ? 31.062 34.079 7.052 1.00 23.67 390 GLY A N 1
ATOM 3007 C CA . GLY A 1 390 ? 29.637 34.081 7.392 1.00 24.13 390 GLY A CA 1
ATOM 3008 C C . GLY A 1 390 ? 29.368 33.507 8.782 1.00 24.04 390 GLY A C 1
ATOM 3009 O O . GLY A 1 390 ? 28.215 33.265 9.157 1.00 24.99 390 GLY A O 1
ATOM 3010 N N . ASP A 1 391 ? 30.437 33.277 9.540 1.00 24.16 391 ASP A N 1
ATOM 3011 C CA . ASP A 1 391 ? 30.328 32.679 10.873 1.00 23.65 391 ASP A CA 1
ATOM 3012 C C . ASP A 1 391 ? 29.685 33.622 11.863 1.00 23.16 391 ASP A C 1
ATOM 3013 O O . ASP A 1 391 ? 29.738 34.841 11.704 1.00 23.75 391 ASP A O 1
ATOM 3018 N N . TYR A 1 392 ? 29.083 33.053 12.900 1.00 23.72 392 TYR A N 1
ATOM 3019 C CA . TYR A 1 392 ? 28.461 33.867 13.931 1.00 22.79 392 TYR A CA 1
ATOM 3020 C C . TYR A 1 392 ? 29.415 34.910 14.545 1.00 23.27 392 TYR A C 1
ATOM 3021 O O . TYR A 1 392 ? 30.560 34.603 14.926 1.00 22.92 392 TYR A O 1
ATOM 3030 N N . ASP A 1 393 ? 28.929 36.150 14.600 1.00 23.43 393 ASP A N 1
ATOM 3031 C CA . ASP A 1 393 ? 29.473 37.167 15.498 1.00 23.17 393 ASP A CA 1
ATOM 3032 C C . ASP A 1 393 ? 28.295 37.988 16.008 1.00 23.20 393 ASP A C 1
ATOM 3033 O O . ASP A 1 393 ? 27.359 38.239 15.252 1.00 23.49 393 ASP A O 1
ATOM 3038 N N . HIS A 1 394 ? 28.331 38.394 17.282 1.00 22.81 394 HIS A N 1
ATOM 3039 C CA . HIS A 1 394 ? 27.146 39.028 17.921 1.00 22.94 394 HIS A CA 1
ATOM 3040 C C . HIS A 1 394 ? 26.992 40.517 17.605 1.00 23.20 394 HIS A C 1
ATOM 3041 O O . HIS A 1 394 ? 25.926 41.121 17.851 1.00 23.68 394 HIS A O 1
ATOM 3048 N N . VAL A 1 395 ? 28.063 41.116 17.090 1.00 23.45 395 VAL A N 1
ATOM 3049 C CA . VAL A 1 395 ? 28.068 42.572 16.904 1.00 23.60 395 VAL A CA 1
ATOM 3050 C C . VAL A 1 395 ? 27.387 43.051 15.616 1.00 23.83 395 VAL A C 1
ATOM 3051 O O . VAL A 1 395 ? 27.819 42.731 14.503 1.00 23.75 395 VAL A O 1
ATOM 3055 N N . TYR A 1 396 ? 26.312 43.817 15.804 1.00 23.76 396 TYR A N 1
ATOM 3056 C CA . TYR A 1 396 ? 25.593 44.456 14.709 1.00 23.56 396 TYR A CA 1
ATOM 3057 C C . TYR A 1 396 ? 26.432 45.643 14.290 1.00 23.72 396 TYR A C 1
ATOM 3058 O O . TYR A 1 396 ? 26.386 46.722 14.891 1.00 23.96 396 TYR A O 1
ATOM 3067 N N . SER A 1 397 ? 27.225 45.422 13.254 1.00 23.83 397 SER A N 1
ATOM 3068 C CA . SER A 1 397 ? 28.290 46.376 12.890 1.00 24.39 397 SER A CA 1
ATOM 3069 C C . SER A 1 397 ? 27.743 47.773 12.573 1.00 24.45 397 SER A C 1
ATOM 3070 O O . SER A 1 397 ? 26.661 47.899 11.981 1.00 24.88 397 SER A O 1
ATOM 3073 N N . PRO A 1 398 ? 28.481 48.834 12.971 1.00 24.96 398 PRO A N 1
ATOM 3074 C CA . PRO A 1 398 ? 27.985 50.167 12.630 1.00 24.72 398 PRO A CA 1
ATOM 3075 C C . PRO A 1 398 ? 28.164 50.448 11.129 1.00 24.88 398 PRO A C 1
ATOM 3076 O O . PRO A 1 398 ? 28.874 49.697 10.423 1.00 25.59 398 PRO A O 1
ATOM 3080 N N . LYS A 1 399 ? 27.520 51.501 10.644 1.00 24.57 399 LYS A N 1
ATOM 3081 C CA . LYS A 1 399 ? 27.538 51.782 9.213 1.00 24.37 399 LYS A CA 1
ATOM 3082 C C . LYS A 1 399 ? 28.826 52.472 8.808 1.00 23.90 399 LYS A C 1
ATOM 3083 O O . LYS A 1 399 ? 29.400 53.225 9.581 1.00 23.76 399 LYS A O 1
ATOM 3089 N N . SER A 1 400 ? 29.262 52.212 7.578 1.00 23.06 400 SER A N 1
ATOM 3090 C CA . SER A 1 400 ? 30.332 52.990 6.974 1.00 23.26 400 SER A CA 1
ATOM 3091 C C . SER A 1 400 ? 29.737 54.192 6.262 1.00 22.39 400 SER A C 1
ATOM 3092 O O . SER A 1 400 ? 28.524 54.278 6.043 1.00 21.11 400 SER A O 1
ATOM 3095 N N . GLN A 1 401 ? 30.599 55.112 5.848 1.00 22.13 401 GLN A N 1
ATOM 3096 C CA . GLN A 1 401 ? 30.102 56.276 5.110 1.00 23.23 401 GLN A CA 1
ATOM 3097 C C . GLN A 1 401 ? 29.609 55.939 3.703 1.00 23.50 401 GLN A C 1
ATOM 3098 O O . GLN A 1 401 ? 28.962 56.775 3.057 1.00 23.60 401 GLN A O 1
ATOM 3104 N N . PHE A 1 402 ? 29.899 54.722 3.251 1.00 23.62 402 PHE A N 1
ATOM 3105 C CA . PHE A 1 402 ? 29.436 54.239 1.938 1.00 25.02 402 PHE A CA 1
ATOM 3106 C C . PHE A 1 402 ? 28.232 53.316 1.980 1.00 25.90 402 PHE A C 1
ATOM 3107 O O . PHE A 1 402 ? 27.798 52.812 0.940 1.00 26.13 402 PHE A O 1
ATOM 3115 N N . SER A 1 403 ? 27.651 53.151 3.162 1.00 26.14 403 SER A N 1
ATOM 3116 C CA A SER A 1 403 ? 26.620 52.137 3.349 0.50 26.91 403 SER A CA 1
ATOM 3117 C CA B SER A 1 403 ? 26.599 52.167 3.390 0.50 27.33 403 SER A CA 1
ATOM 3118 C C . SER A 1 403 ? 25.338 52.380 2.543 1.00 27.71 403 SER A C 1
ATOM 3119 O O . SER A 1 403 ? 24.602 51.427 2.282 1.00 30.00 403 SER A O 1
ATOM 3124 N N . ASP A 1 404 ? 25.071 53.627 2.143 1.00 27.23 404 ASP A N 1
ATOM 3125 C CA . ASP A 1 404 ? 23.896 53.935 1.303 1.00 27.88 404 ASP A CA 1
ATOM 3126 C C . ASP A 1 404 ? 24.174 53.768 -0.197 1.00 26.74 404 ASP A C 1
ATOM 3127 O O . ASP A 1 404 ? 23.293 54.013 -1.029 1.00 26.92 404 ASP A O 1
ATOM 3132 N N . ILE A 1 405 ? 25.385 53.348 -0.548 1.00 25.22 405 ILE A N 1
ATOM 3133 C CA A ILE A 1 405 ? 25.718 53.134 -1.947 0.50 25.50 405 ILE A CA 1
ATOM 3134 C CA B ILE A 1 405 ? 25.753 53.132 -1.941 0.50 25.21 405 ILE A CA 1
ATOM 3135 C C . ILE A 1 405 ? 25.567 51.655 -2.266 1.00 25.20 405 ILE A C 1
ATOM 3136 O O . ILE A 1 405 ? 26.149 50.798 -1.597 1.00 25.43 405 ILE A O 1
ATOM 3145 N N . LYS A 1 406 ? 24.763 51.364 -3.290 1.00 25.14 406 LYS A N 1
ATOM 3146 C CA . LYS A 1 406 ? 24.560 49.966 -3.683 1.00 24.36 406 LYS A CA 1
ATOM 3147 C C . LYS A 1 406 ? 25.889 49.267 -4.024 1.00 24.31 406 LYS A C 1
ATOM 3148 O O . LYS A 1 406 ? 26.716 49.807 -4.784 1.00 24.65 406 LYS A O 1
ATOM 3154 N N . GLY A 1 407 ? 26.083 48.075 -3.451 1.00 22.67 407 GLY A N 1
ATOM 3155 C CA . GLY A 1 407 ? 27.317 47.300 -3.644 1.00 23.76 407 GLY A CA 1
ATOM 3156 C C . GLY A 1 407 ? 28.358 47.603 -2.578 1.00 23.29 407 GLY A C 1
ATOM 3157 O O . GLY A 1 407 ? 29.423 46.965 -2.538 1.00 23.46 407 GLY A O 1
ATOM 3158 N N . ARG A 1 408 ? 28.069 48.582 -1.711 1.00 22.58 408 ARG A N 1
ATOM 3159 C CA . ARG A 1 408 ? 29.030 48.988 -0.665 1.00 23.48 408 ARG A CA 1
ATOM 3160 C C . ARG A 1 408 ? 28.481 48.909 0.764 1.00 23.73 408 ARG A C 1
ATOM 3161 O O . ARG A 1 408 ? 29.013 49.538 1.698 1.00 23.66 408 ARG A O 1
ATOM 3169 N N . GLN A 1 409 ? 27.408 48.146 0.946 1.00 24.56 409 GLN A N 1
ATOM 3170 C CA . GLN A 1 409 ? 26.861 47.994 2.294 1.00 24.85 409 GLN A CA 1
ATOM 3171 C C . GLN A 1 409 ? 27.938 47.559 3.307 1.00 24.47 409 GLN A C 1
ATOM 3172 O O . GLN A 1 409 ? 28.750 46.679 3.034 1.00 23.88 409 GLN A O 1
ATOM 3178 N N . GLY A 1 410 ? 27.951 48.205 4.464 1.00 24.25 410 GLY A N 1
ATOM 3179 C CA . GLY A 1 410 ? 28.950 47.879 5.505 1.00 23.37 410 GLY A CA 1
ATOM 3180 C C . GLY A 1 410 ? 28.737 48.849 6.653 1.00 23.45 410 GLY A C 1
ATOM 3181 O O . GLY A 1 410 ? 27.849 49.696 6.573 1.00 24.14 410 GLY A O 1
ATOM 3182 N N . TYR A 1 411 ? 29.519 48.724 7.718 1.00 23.21 411 TYR A N 1
ATOM 3183 C CA . TYR A 1 411 ? 30.570 47.686 7.807 1.00 23.67 411 TYR A CA 1
ATOM 3184 C C . TYR A 1 411 ? 30.016 46.271 7.890 1.00 23.58 411 TYR A C 1
ATOM 3185 O O . TYR A 1 411 ? 28.881 46.070 8.317 1.00 24.17 411 TYR A O 1
ATOM 3194 N N . GLY A 1 412 ? 30.811 45.315 7.427 1.00 23.62 412 GLY A N 1
ATOM 3195 C CA . GLY A 1 412 ? 30.447 43.916 7.448 1.00 24.27 412 GLY A CA 1
ATOM 3196 C C . GLY A 1 412 ? 30.808 43.318 8.794 1.00 23.75 412 GLY A C 1
ATOM 3197 O O . GLY A 1 412 ? 31.143 44.048 9.732 1.00 24.30 412 GLY A O 1
ATOM 3198 N N . PRO A 1 413 ? 30.756 41.988 8.892 1.00 23.62 413 PRO A N 1
ATOM 3199 C CA . PRO A 1 413 ? 31.056 41.278 10.156 1.00 23.61 413 PRO A CA 1
ATOM 3200 C C . PRO A 1 413 ? 32.406 41.602 10.794 1.00 23.74 413 PRO A C 1
ATOM 3201 O O . PRO A 1 413 ? 33.373 41.916 10.099 1.00 23.57 413 PRO A O 1
ATOM 3205 N N . ARG A 1 414 ? 32.454 41.461 12.112 1.00 23.95 414 ARG A N 1
ATOM 3206 C CA . ARG A 1 414 ? 33.626 41.803 12.920 1.00 25.11 414 ARG A CA 1
ATOM 3207 C C . ARG A 1 414 ? 34.661 40.693 12.760 1.00 24.38 414 ARG A C 1
ATOM 3208 O O . ARG A 1 414 ? 34.294 39.507 12.646 1.00 25.02 414 ARG A O 1
ATOM 3216 N N . LEU A 1 415 ? 35.932 41.081 12.755 1.00 24.49 415 LEU A N 1
ATOM 3217 C CA . LEU A 1 415 ? 37.042 40.176 12.408 1.00 24.80 415 LEU A CA 1
ATOM 3218 C C . LEU A 1 415 ? 38.137 40.238 13.471 1.00 24.59 415 LEU A C 1
ATOM 3219 O O . LEU A 1 415 ? 38.265 41.269 14.125 1.00 24.21 415 LEU A O 1
ATOM 3224 N N . PRO A 1 416 ? 38.960 39.162 13.615 1.00 23.91 416 PRO A N 1
ATOM 3225 C CA . PRO A 1 416 ? 40.147 39.276 14.459 1.00 23.67 416 PRO A CA 1
ATOM 3226 C C . PRO A 1 416 ? 41.178 40.247 13.866 1.00 23.20 416 PRO A C 1
ATOM 3227 O O . PRO A 1 416 ? 41.330 40.338 12.638 1.00 23.79 416 PRO A O 1
ATOM 3231 N N . MET A 1 417 ? 41.824 40.980 14.757 1.00 23.41 417 MET A N 1
ATOM 3232 C CA A MET A 1 417 ? 42.856 41.933 14.372 0.50 23.18 417 MET A CA 1
ATOM 3233 C CA B MET A 1 417 ? 42.821 41.977 14.395 0.50 23.81 417 MET A CA 1
ATOM 3234 C C . MET A 1 417 ? 43.873 41.994 15.506 1.00 23.80 417 MET A C 1
ATOM 3235 O O . MET A 1 417 ? 43.509 42.204 16.676 1.00 23.54 417 MET A O 1
ATOM 3244 N N . LEU A 1 418 ? 45.140 41.772 15.139 1.00 23.55 418 LEU A N 1
ATOM 3245 C CA . LEU A 1 418 ? 46.279 41.777 16.068 1.00 24.11 418 LEU A CA 1
ATOM 3246 C C . LEU A 1 418 ? 47.440 42.587 15.526 1.00 24.23 418 LEU A C 1
ATOM 3247 O O . LEU A 1 418 ? 47.655 42.639 14.313 1.00 24.26 418 LEU A O 1
ATOM 3252 N N . VAL A 1 419 ? 48.190 43.190 16.451 1.00 24.07 419 VAL A N 1
ATOM 3253 C CA . VAL A 1 419 ? 49.419 43.900 16.150 1.00 24.18 419 VAL A CA 1
ATOM 3254 C C . VAL A 1 419 ? 50.510 43.312 17.035 1.00 24.85 419 VAL A C 1
ATOM 3255 O O . VAL A 1 419 ? 50.406 43.330 18.286 1.00 24.94 419 VAL A O 1
ATOM 3259 N N . ILE A 1 420 ? 51.539 42.789 16.363 1.00 24.98 420 ILE A N 1
ATOM 3260 C CA . ILE A 1 420 ? 52.649 42.093 16.993 1.00 24.54 420 ILE A CA 1
ATOM 3261 C C . ILE A 1 420 ? 53.938 42.855 16.632 1.00 24.69 420 ILE A C 1
ATOM 3262 O O . ILE A 1 420 ? 54.300 42.986 15.445 1.00 24.22 420 ILE A O 1
ATOM 3267 N N . SER A 1 421 ? 54.608 43.380 17.653 1.00 24.72 421 SER A N 1
ATOM 3268 C CA . SER A 1 421 ? 55.644 44.382 17.459 1.00 24.26 421 SER A CA 1
ATOM 3269 C C . SER A 1 421 ? 56.393 44.591 18.779 1.00 24.95 421 SER A C 1
ATOM 3270 O O . SER A 1 421 ? 55.804 44.392 19.844 1.00 24.08 421 SER A O 1
ATOM 3273 N N . PRO A 1 422 ? 57.684 44.986 18.716 1.00 24.76 422 PRO A N 1
ATOM 3274 C CA . PRO A 1 422 ? 58.363 45.407 19.960 1.00 25.15 422 PRO A CA 1
ATOM 3275 C C . PRO A 1 422 ? 57.764 46.708 20.498 1.00 25.79 422 PRO A C 1
ATOM 3276 O O . PRO A 1 422 ? 58.005 47.084 21.646 1.00 25.46 422 PRO A O 1
ATOM 3280 N N . TYR A 1 423 ? 56.919 47.333 19.677 1.00 26.25 423 TYR A N 1
ATOM 3281 C CA . TYR A 1 423 ? 56.244 48.564 20.055 1.00 26.69 423 TYR A CA 1
ATOM 3282 C C . TYR A 1 423 ? 54.776 48.355 20.431 1.00 26.01 423 TYR A C 1
ATOM 3283 O O . TYR A 1 423 ? 54.115 49.294 20.861 1.00 25.97 423 TYR A O 1
ATOM 3292 N N . ALA A 1 424 ? 54.276 47.131 20.266 1.00 26.11 424 ALA A N 1
ATOM 3293 C CA . ALA A 1 424 ? 52.898 46.802 20.613 1.00 26.16 424 ALA A CA 1
ATOM 3294 C C . ALA A 1 424 ? 52.727 46.799 22.136 1.00 26.53 424 ALA A C 1
ATOM 3295 O O . ALA A 1 424 ? 53.588 46.290 22.874 1.00 25.44 424 ALA A O 1
ATOM 3297 N N . LYS A 1 425 ? 51.630 47.399 22.595 1.00 26.21 425 LYS A N 1
ATOM 3298 C CA . LYS A 1 425 ? 51.188 47.252 23.981 1.00 25.78 425 LYS A CA 1
ATOM 3299 C C . LYS A 1 425 ? 50.992 45.755 24.237 1.00 25.24 425 LYS A C 1
ATOM 3300 O O . LYS A 1 425 ? 50.441 45.056 23.379 1.00 25.69 425 LYS A O 1
ATOM 3306 N N . ALA A 1 426 ? 51.440 45.273 25.396 1.00 24.55 426 ALA A N 1
ATOM 3307 C CA . ALA A 1 426 ? 51.440 43.835 25.678 1.00 24.20 426 ALA A CA 1
ATOM 3308 C C . ALA A 1 426 ? 50.197 43.408 26.462 1.00 23.54 426 ALA A C 1
ATOM 3309 O O . ALA A 1 426 ? 49.897 43.993 27.508 1.00 23.24 426 ALA A O 1
ATOM 3311 N N . ASN A 1 427 ? 49.519 42.367 25.986 1.00 23.21 427 ASN A N 1
ATOM 3312 C CA . ASN A 1 427 ? 48.292 41.864 26.636 1.00 23.17 427 ASN A CA 1
ATOM 3313 C C . ASN A 1 427 ? 47.259 42.987 26.751 1.00 23.76 427 ASN A C 1
ATOM 3314 O O . ASN A 1 427 ? 46.650 43.212 27.805 1.00 23.50 427 ASN A O 1
ATOM 3319 N N . TYR A 1 428 ? 47.095 43.693 25.641 1.00 24.09 428 TYR A N 1
ATOM 3320 C CA . TYR A 1 428 ? 46.246 44.886 25.563 1.00 24.79 428 TYR A CA 1
ATOM 3321 C C . TYR A 1 428 ? 45.143 44.693 24.545 1.00 23.82 428 TYR A C 1
ATOM 3322 O O . TYR A 1 428 ? 45.390 44.234 23.416 1.00 24.10 428 TYR A O 1
ATOM 3331 N N . VAL A 1 429 ? 43.912 45.034 24.935 1.00 23.73 429 VAL A N 1
ATOM 3332 C CA . VAL A 1 429 ? 42.806 44.991 24.000 1.00 23.58 429 VAL A CA 1
ATOM 3333 C C . VAL A 1 429 ? 42.406 46.420 23.627 1.00 23.38 429 VAL A C 1
ATOM 3334 O O . VAL A 1 429 ? 41.931 47.180 24.463 1.00 23.19 429 VAL A O 1
ATOM 3338 N N . ASP A 1 430 ? 42.680 46.787 22.381 1.00 23.27 430 ASP A N 1
ATOM 3339 C CA . ASP A 1 430 ? 42.264 48.079 21.856 1.00 24.11 430 ASP A CA 1
ATOM 3340 C C . ASP A 1 430 ? 40.805 47.957 21.416 1.00 23.54 430 ASP A C 1
ATOM 3341 O O . ASP A 1 430 ? 40.444 47.027 20.697 1.00 24.33 430 ASP A O 1
ATOM 3346 N N . HIS A 1 431 ? 39.972 48.895 21.874 1.00 24.03 431 HIS A N 1
ATOM 3347 C CA . HIS A 1 431 ? 38.559 48.935 21.522 1.00 22.96 431 HIS A CA 1
ATOM 3348 C C . HIS A 1 431 ? 38.250 49.988 20.452 1.00 23.13 431 HIS A C 1
ATOM 3349 O O . HIS A 1 431 ? 37.100 50.211 20.111 1.00 22.91 431 HIS A O 1
ATOM 3356 N N . SER A 1 432 ? 39.277 50.623 19.907 1.00 23.65 432 SER A N 1
ATOM 3357 C CA . SER A 1 432 ? 39.041 51.597 18.827 1.00 23.53 432 SER A CA 1
ATOM 3358 C C . SER A 1 432 ? 38.280 50.985 17.651 1.00 23.19 432 SER A C 1
ATOM 3359 O O . SER A 1 432 ? 38.528 49.836 17.279 1.00 23.61 432 SER A O 1
ATOM 3362 N N . LEU A 1 433 ? 37.364 51.759 17.058 1.00 23.54 433 LEU A N 1
ATOM 3363 C CA . LEU A 1 433 ? 36.631 51.302 15.874 1.00 22.80 433 LEU A CA 1
ATOM 3364 C C . LEU A 1 433 ? 37.582 51.237 14.659 1.00 23.38 433 LEU A C 1
ATOM 3365 O O . LEU A 1 433 ? 38.058 52.274 14.188 1.00 23.42 433 LEU A O 1
ATOM 3370 N N . LEU A 1 434 ? 37.845 50.034 14.167 1.00 22.77 434 LEU A N 1
ATOM 3371 C CA . LEU A 1 434 ? 38.682 49.876 12.965 1.00 23.62 434 LEU A CA 1
ATOM 3372 C C . LEU A 1 434 ? 37.876 49.202 11.883 1.00 23.97 434 LEU A C 1
ATOM 3373 O O . LEU A 1 434 ? 36.830 48.601 12.140 1.00 24.52 434 LEU A O 1
ATOM 3378 N N . ASN A 1 435 ? 38.356 49.339 10.657 1.00 23.94 435 ASN A N 1
ATOM 3379 C CA . ASN A 1 435 ? 37.902 48.457 9.588 1.00 24.46 435 ASN A CA 1
ATOM 3380 C C . ASN A 1 435 ? 39.113 48.075 8.760 1.00 24.40 435 ASN A C 1
ATOM 3381 O O . ASN A 1 435 ? 40.241 48.451 9.095 1.00 24.12 435 ASN A O 1
ATOM 3386 N N . GLN A 1 436 ? 38.924 47.307 7.688 1.00 24.73 436 GLN A N 1
ATOM 3387 C CA . GLN A 1 436 ? 40.109 46.866 6.945 1.00 24.71 436 GLN A CA 1
ATOM 3388 C C . GLN A 1 436 ? 40.946 48.018 6.392 1.00 24.31 436 GLN A C 1
ATOM 3389 O O . GLN A 1 436 ? 42.185 47.924 6.379 1.00 24.28 436 GLN A O 1
ATOM 3395 N N . ALA A 1 437 ? 40.279 49.112 6.022 1.00 23.97 437 ALA A N 1
ATOM 3396 C CA . ALA A 1 437 ? 40.964 50.328 5.556 1.00 23.66 437 ALA A CA 1
ATOM 3397 C C . ALA A 1 437 ? 41.758 51.080 6.652 1.00 23.84 437 ALA A C 1
ATOM 3398 O O . ALA A 1 437 ? 42.470 52.050 6.367 1.00 23.78 437 ALA A O 1
ATOM 3400 N N . SER A 1 438 ? 41.657 50.626 7.904 1.00 23.42 438 SER A N 1
ATOM 3401 C CA . SER A 1 438 ? 42.502 51.173 8.981 1.00 22.87 438 SER A CA 1
ATOM 3402 C C . SER A 1 438 ? 43.965 50.777 8.775 1.00 23.85 438 SER A C 1
ATOM 3403 O O . SER A 1 438 ? 44.873 51.503 9.193 1.00 24.84 438 SER A O 1
ATOM 3406 N N . VAL A 1 439 ? 44.181 49.636 8.120 1.00 23.67 439 VAL A N 1
ATOM 3407 C CA . VAL A 1 439 ? 45.534 49.174 7.783 1.00 24.42 439 VAL A CA 1
ATOM 3408 C C . VAL A 1 439 ? 46.114 50.115 6.740 1.00 24.43 439 VAL A C 1
ATOM 3409 O O . VAL A 1 439 ? 47.245 50.568 6.853 1.00 24.89 439 VAL A O 1
ATOM 3413 N N . LEU A 1 440 ? 45.289 50.431 5.751 1.00 25.16 440 LEU A N 1
ATOM 3414 C CA . LEU A 1 440 ? 45.595 51.445 4.760 1.00 25.74 440 LEU A CA 1
ATOM 3415 C C . LEU A 1 440 ? 45.906 52.798 5.402 1.00 26.05 440 LEU A C 1
ATOM 3416 O O . LEU A 1 440 ? 46.930 53.417 5.064 1.00 24.92 440 LEU A O 1
ATOM 3421 N N . LYS A 1 441 ? 45.058 53.239 6.340 1.00 25.79 441 LYS A N 1
ATOM 3422 C CA . LYS A 1 441 ? 45.278 54.488 7.104 1.00 25.78 441 LYS A CA 1
ATOM 3423 C C . LYS A 1 441 ? 46.648 54.499 7.790 1.00 25.42 441 LYS A C 1
ATOM 3424 O O . LYS A 1 441 ? 47.367 55.513 7.743 1.00 25.10 441 LYS A O 1
ATOM 3430 N N . PHE A 1 442 ? 47.023 53.377 8.409 1.00 24.62 442 PHE A N 1
ATOM 3431 C CA . PHE A 1 442 ? 48.349 53.326 9.046 1.00 24.54 442 PHE A CA 1
ATOM 3432 C C . PHE A 1 442 ? 49.505 53.560 8.066 1.00 24.60 442 PHE A C 1
ATOM 3433 O O . PHE A 1 442 ? 50.445 54.324 8.365 1.00 23.82 442 PHE A O 1
ATOM 3441 N N . ILE A 1 443 ? 49.456 52.883 6.919 1.00 25.07 443 ILE A N 1
ATOM 3442 C CA . ILE A 1 443 ? 50.489 53.029 5.879 1.00 24.95 443 ILE A CA 1
ATOM 3443 C C . ILE A 1 443 ? 50.613 54.484 5.423 1.00 24.61 443 ILE A C 1
ATOM 3444 O O . ILE A 1 443 ? 51.715 55.036 5.355 1.00 25.16 443 ILE A O 1
ATOM 3449 N N . GLU A 1 444 ? 49.458 55.096 5.159 1.00 25.35 444 GLU A N 1
ATOM 3450 C CA . GLU A 1 444 ? 49.348 56.477 4.706 1.00 24.43 444 GLU A CA 1
ATOM 3451 C C . GLU A 1 444 ? 49.920 57.448 5.734 1.00 24.42 444 GLU A C 1
ATOM 3452 O O . GLU A 1 444 ? 50.730 58.318 5.397 1.00 24.80 444 GLU A O 1
ATOM 3458 N N . TYR A 1 445 ? 49.520 57.265 6.992 1.00 24.31 445 TYR A N 1
ATOM 3459 C CA . TYR A 1 445 ? 50.013 58.065 8.108 1.00 24.37 445 TYR A CA 1
ATOM 3460 C C . TYR A 1 445 ? 51.516 57.926 8.286 1.00 23.99 445 TYR A C 1
ATOM 3461 O O . TYR A 1 445 ? 52.215 58.918 8.457 1.00 25.05 445 TYR A O 1
ATOM 3470 N N . ASN A 1 446 ? 51.998 56.686 8.259 1.00 24.76 446 ASN A N 1
ATOM 3471 C CA . ASN A 1 446 ? 53.391 56.400 8.598 1.00 24.19 446 ASN A CA 1
ATOM 3472 C C . ASN A 1 446 ? 54.372 56.863 7.529 1.00 24.38 446 ASN A C 1
ATOM 3473 O O . ASN A 1 446 ? 55.435 57.432 7.833 1.00 24.85 446 ASN A O 1
ATOM 3478 N N . TRP A 1 447 ? 54.027 56.608 6.272 1.00 24.38 447 TRP A N 1
ATOM 3479 C CA . TRP A 1 447 ? 54.922 56.961 5.170 1.00 24.43 447 TRP A CA 1
ATOM 3480 C C . TRP A 1 447 ? 54.594 58.281 4.426 1.00 24.77 447 TRP A C 1
ATOM 3481 O O . TRP A 1 447 ? 55.267 58.638 3.441 1.00 24.93 447 TRP A O 1
ATOM 3492 N N . GLY A 1 448 ? 53.583 59.011 4.901 1.00 25.26 448 GLY A N 1
ATOM 3493 C CA . GLY A 1 448 ? 53.304 60.352 4.375 1.00 24.90 448 GLY A CA 1
ATOM 3494 C C . GLY A 1 448 ? 52.530 60.361 3.066 1.00 24.82 448 GLY A C 1
ATOM 3495 O O . GLY A 1 448 ? 52.867 61.102 2.135 1.00 25.41 448 GLY A O 1
ATOM 3496 N N . ILE A 1 449 ? 51.503 59.524 2.994 1.00 24.25 449 ILE A N 1
ATOM 3497 C CA . ILE A 1 449 ? 50.645 59.448 1.819 1.00 23.84 449 ILE A CA 1
ATOM 3498 C C . ILE A 1 449 ? 49.250 59.873 2.256 1.00 24.10 449 ILE A C 1
ATOM 3499 O O . ILE A 1 449 ? 48.851 59.627 3.401 1.00 24.18 449 ILE A O 1
ATOM 3504 N N . GLY A 1 450 ? 48.518 60.539 1.356 1.00 24.19 450 GLY A N 1
ATOM 3505 C CA . GLY A 1 450 ? 47.130 60.932 1.649 1.00 23.56 450 GLY A CA 1
ATOM 3506 C C . GLY A 1 450 ? 46.186 59.831 1.239 1.00 23.57 450 GLY A C 1
ATOM 3507 O O . GLY A 1 450 ? 46.603 58.675 1.101 1.00 24.07 450 GLY A O 1
ATOM 3508 N N . SER A 1 451 ? 44.903 60.179 1.092 1.00 22.83 451 SER A N 1
ATOM 3509 C CA . SER A 1 451 ? 43.882 59.235 0.634 1.00 22.76 451 SER A CA 1
ATOM 3510 C C . SER A 1 451 ? 44.172 58.762 -0.778 1.00 22.86 451 SER A C 1
ATOM 3511 O O . SER A 1 451 ? 44.641 59.555 -1.620 1.00 22.62 451 SER A O 1
ATOM 3514 N N . VAL A 1 452 ? 43.903 57.482 -1.031 1.00 23.48 452 VAL A N 1
ATOM 3515 C CA . VAL A 1 452 ? 44.228 56.890 -2.326 1.00 23.53 452 VAL A CA 1
ATOM 3516 C C . VAL A 1 452 ? 43.283 57.321 -3.450 1.00 23.62 452 VAL A C 1
ATOM 3517 O O . VAL A 1 452 ? 43.693 57.371 -4.606 1.00 23.62 452 VAL A O 1
ATOM 3521 N N . SER A 1 453 ? 42.029 57.616 -3.113 1.00 24.29 453 SER A N 1
ATOM 3522 C CA . SER A 1 453 ? 41.037 57.976 -4.123 1.00 24.49 453 SER A CA 1
ATOM 3523 C C . SER A 1 453 ? 39.763 58.524 -3.500 1.00 24.80 453 SER A C 1
ATOM 3524 O O . SER A 1 453 ? 39.514 58.372 -2.296 1.00 25.03 453 SER A O 1
ATOM 3527 N N . LYS A 1 454 ? 38.932 59.128 -4.343 1.00 24.68 454 LYS A N 1
ATOM 3528 C CA . LYS A 1 454 ? 37.648 59.612 -3.882 1.00 25.87 454 LYS A CA 1
ATOM 3529 C C . LYS A 1 454 ? 36.739 58.469 -3.461 1.00 26.00 454 LYS A C 1
ATOM 3530 O O . LYS A 1 454 ? 35.725 58.711 -2.821 1.00 27.31 454 LYS A O 1
ATOM 3536 N N . TYR A 1 455 ? 37.084 57.236 -3.832 1.00 25.68 455 TYR A N 1
ATOM 3537 C CA . TYR A 1 455 ? 36.227 56.080 -3.538 1.00 25.37 455 TYR A CA 1
ATOM 3538 C C . TYR A 1 455 ? 36.559 55.415 -2.206 1.00 24.85 455 TYR A C 1
ATOM 3539 O O . TYR A 1 455 ? 35.821 54.558 -1.735 1.00 26.02 455 TYR A O 1
ATOM 3548 N N . SER A 1 456 ? 37.684 55.794 -1.618 1.00 23.81 456 SER A N 1
ATOM 3549 C CA . SER A 1 456 ? 38.259 55.030 -0.526 1.00 23.37 456 SER A CA 1
ATOM 3550 C C . SER A 1 456 ? 37.655 55.357 0.826 1.00 23.13 456 SER A C 1
ATOM 3551 O O . SER A 1 456 ? 37.412 56.535 1.136 1.00 23.03 456 SER A O 1
ATOM 3554 N N . ASN A 1 457 ? 37.511 54.318 1.651 1.00 23.39 457 ASN A N 1
ATOM 3555 C CA . ASN A 1 457 ? 37.152 54.514 3.046 1.00 24.11 457 ASN A CA 1
ATOM 3556 C C . ASN A 1 457 ? 38.342 54.916 3.936 1.00 23.31 457 ASN A C 1
ATOM 3557 O O . ASN A 1 457 ? 38.169 55.134 5.137 1.00 23.32 457 ASN A O 1
ATOM 3562 N N . ASP A 1 458 ? 39.549 54.953 3.386 1.00 23.48 458 ASP A N 1
ATOM 3563 C CA . ASP A 1 458 ? 40.707 55.349 4.200 1.00 24.27 458 ASP A CA 1
ATOM 3564 C C . ASP A 1 458 ? 40.493 56.682 4.927 1.00 24.69 458 ASP A C 1
ATOM 3565 O O . ASP A 1 458 ? 40.860 56.824 6.105 1.00 25.29 458 ASP A O 1
ATOM 3570 N N . LYS A 1 459 ? 39.863 57.631 4.242 1.00 25.20 459 LYS A N 1
ATOM 3571 C CA . LYS A 1 459 ? 39.611 58.950 4.824 1.00 26.23 459 LYS A CA 1
ATOM 3572 C C . LYS A 1 459 ? 38.654 58.962 6.022 1.00 25.75 459 LYS A C 1
ATOM 3573 O O . LYS A 1 459 ? 38.622 59.956 6.766 1.00 26.18 459 LYS A O 1
ATOM 3579 N N . TYR A 1 460 ? 37.903 57.871 6.219 1.00 24.29 460 TYR A N 1
ATOM 3580 C CA . TYR A 1 460 ? 36.970 57.762 7.344 1.00 24.32 460 TYR A CA 1
ATOM 3581 C C . TYR A 1 460 ? 37.439 56.759 8.393 1.00 24.90 460 TYR A C 1
ATOM 3582 O O . TYR A 1 460 ? 36.758 56.564 9.417 1.00 26.21 460 TYR A O 1
ATOM 3591 N N . SER A 1 461 ? 38.612 56.171 8.168 1.00 23.64 461 SER A N 1
ATOM 3592 C CA . SER A 1 461 ? 39.092 55.071 9.007 1.00 23.61 461 SER A CA 1
ATOM 3593 C C . SER A 1 461 ? 39.982 55.569 10.124 1.00 23.85 461 SER A C 1
ATOM 3594 O O . SER A 1 461 ? 40.863 56.436 9.903 1.00 23.08 461 SER A O 1
ATOM 3597 N N . ASN A 1 462 ? 39.767 55.022 11.322 1.00 22.45 462 ASN A N 1
ATOM 3598 C CA . ASN A 1 462 ? 40.680 55.329 12.416 1.00 23.08 462 ASN A CA 1
ATOM 3599 C C . ASN A 1 462 ? 42.001 54.605 12.178 1.00 22.63 462 ASN A C 1
ATOM 3600 O O . ASN A 1 462 ? 42.052 53.578 11.507 1.00 23.01 462 ASN A O 1
ATOM 3605 N N . ASN A 1 463 ? 43.056 55.175 12.734 1.00 23.61 463 ASN A N 1
ATOM 3606 C CA . ASN A 1 463 ? 44.370 54.589 12.692 1.00 24.02 463 ASN A CA 1
ATOM 3607 C C . ASN A 1 463 ? 44.461 53.496 13.768 1.00 24.50 463 ASN A C 1
ATOM 3608 O O . ASN A 1 463 ? 43.506 53.290 14.545 1.00 24.88 463 ASN A O 1
ATOM 3613 N N . ILE A 1 464 ? 45.599 52.811 13.829 1.00 24.29 464 ILE A N 1
ATOM 3614 C CA . ILE A 1 464 ? 45.785 51.698 14.771 1.00 24.08 464 ILE A CA 1
ATOM 3615 C C . ILE A 1 464 ? 46.731 52.082 15.922 1.00 24.85 464 ILE A C 1
ATOM 3616 O O . ILE A 1 464 ? 47.298 51.220 16.626 1.00 24.73 464 ILE A O 1
ATOM 3621 N N . LEU A 1 465 ? 46.898 53.382 16.122 1.00 24.63 465 LEU A N 1
ATOM 3622 C CA . LEU A 1 465 ? 47.953 53.843 17.025 1.00 24.84 465 LEU A CA 1
ATOM 3623 C C . LEU A 1 465 ? 47.731 53.503 18.503 1.00 25.13 465 LEU A C 1
ATOM 3624 O O . LEU A 1 465 ? 48.695 53.463 19.263 1.00 25.27 465 LEU A O 1
ATOM 3629 N N . ASN A 1 466 ? 46.483 53.240 18.904 1.00 25.01 466 ASN A N 1
ATOM 3630 C CA . ASN A 1 466 ? 46.233 52.829 20.296 1.00 25.11 466 ASN A CA 1
ATOM 3631 C C . ASN A 1 466 ? 46.756 51.418 20.619 1.00 25.51 466 ASN A C 1
ATOM 3632 O O . ASN A 1 466 ? 46.742 50.995 21.775 1.00 25.47 466 ASN A O 1
ATOM 3637 N N . MET A 1 467 ? 47.193 50.682 19.594 1.00 24.87 467 MET A N 1
ATOM 3638 C CA . MET A 1 467 ? 47.767 49.367 19.809 1.00 24.91 467 MET A CA 1
ATOM 3639 C C . MET A 1 467 ? 49.274 49.434 20.015 1.00 25.39 467 MET A C 1
ATOM 3640 O O . MET A 1 467 ? 49.891 48.426 20.365 1.00 25.62 467 MET A O 1
ATOM 3645 N N . PHE A 1 468 ? 49.842 50.629 19.818 1.00 25.33 468 PHE A N 1
ATOM 3646 C CA . PHE A 1 468 ? 51.269 50.890 20.011 1.00 25.85 468 PHE A CA 1
ATOM 3647 C C . PHE A 1 468 ? 51.525 51.795 21.220 1.00 26.01 468 PHE A C 1
ATOM 3648 O O . PHE A 1 468 ? 50.736 52.681 21.526 1.00 26.66 468 PHE A O 1
ATOM 3656 N N . ASP A 1 469 ? 52.646 51.572 21.887 1.00 26.37 469 ASP A N 1
ATOM 3657 C CA . ASP A 1 469 ? 53.157 52.537 22.836 1.00 27.07 469 ASP A CA 1
ATOM 3658 C C . ASP A 1 469 ? 54.592 52.843 22.411 1.00 27.37 469 ASP A C 1
ATOM 3659 O O . ASP A 1 469 ? 55.495 52.058 22.678 1.00 26.91 469 ASP A O 1
ATOM 3664 N N . PHE A 1 470 ? 54.784 53.969 21.723 1.00 27.64 470 PHE A N 1
ATOM 3665 C CA . PHE A 1 470 ? 56.106 54.350 21.230 1.00 28.90 470 PHE A CA 1
ATOM 3666 C C . PHE A 1 470 ? 56.918 55.072 22.317 1.00 29.30 470 PHE A C 1
ATOM 3667 O O . PHE A 1 470 ? 58.100 55.403 22.115 1.00 29.96 470 PHE A O 1
ATOM 3675 N N . ASN A 1 471 ? 56.285 55.300 23.469 1.00 29.81 471 ASN A N 1
ATOM 3676 C CA . ASN A 1 471 ? 56.906 56.044 24.581 1.00 31.06 471 ASN A CA 1
ATOM 3677 C C . ASN A 1 471 ? 57.480 55.181 25.708 1.00 31.30 471 ASN A C 1
ATOM 3678 O O . ASN A 1 471 ? 58.330 55.649 26.457 1.00 31.33 471 ASN A O 1
ATOM 3683 N N . LYS A 1 472 ? 56.999 53.944 25.853 1.00 31.95 472 LYS A N 1
ATOM 3684 C CA . LYS A 1 472 ? 57.432 53.079 26.960 1.00 32.70 472 LYS A CA 1
ATOM 3685 C C . LYS A 1 472 ? 58.921 52.737 26.869 1.00 32.80 472 LYS A C 1
ATOM 3686 O O . LYS A 1 472 ? 59.479 52.613 25.772 1.00 32.80 472 LYS A O 1
ATOM 3692 N N . GLU A 1 473 ? 59.553 52.614 28.032 1.00 33.01 473 GLU A N 1
ATOM 3693 C CA . GLU A 1 473 ? 61.004 52.483 28.117 1.00 32.85 473 GLU A CA 1
ATOM 3694 C C . GLU A 1 473 ? 61.513 51.087 27.771 1.00 32.80 473 GLU A C 1
ATOM 3695 O O . GLU A 1 473 ? 62.646 50.941 27.303 1.00 33.72 473 GLU A O 1
ATOM 3697 N N . GLN A 1 474 ? 60.693 50.067 28.017 1.00 32.21 474 GLN A N 1
ATOM 3698 C CA . GLN A 1 474 ? 61.093 48.682 27.761 1.00 31.69 474 GLN A CA 1
ATOM 3699 C C . GLN A 1 474 ? 60.331 48.098 26.565 1.00 30.79 474 GLN A C 1
ATOM 3700 O O . GLN A 1 474 ? 59.096 48.165 26.509 1.00 31.31 474 GLN A O 1
ATOM 3703 N N . LYS A 1 475 ? 61.076 47.558 25.602 1.00 29.98 475 LYS A N 1
ATOM 3704 C CA . LYS A 1 475 ? 60.489 46.965 24.397 1.00 29.21 475 LYS A CA 1
ATOM 3705 C C . LYS A 1 475 ? 59.727 45.703 24.735 1.00 28.41 475 LYS A C 1
ATOM 3706 O O . LYS A 1 475 ? 60.080 44.977 25.668 1.00 27.60 475 LYS A O 1
ATOM 3712 N N . THR A 1 476 ? 58.681 45.463 23.951 1.00 26.82 476 THR A N 1
ATOM 3713 C CA . THR A 1 476 ? 57.862 44.266 24.039 1.00 25.91 476 THR A CA 1
ATOM 3714 C C . THR A 1 476 ? 58.691 43.088 23.522 1.00 25.43 476 THR A C 1
ATOM 3715 O O . THR A 1 476 ? 59.314 43.169 22.460 1.00 25.03 476 THR A O 1
ATOM 3719 N N . LEU A 1 477 ? 58.690 42.009 24.294 1.00 24.56 477 LEU A N 1
ATOM 3720 C CA . LEU A 1 477 ? 59.531 40.842 24.045 1.00 24.86 477 LEU A CA 1
ATOM 3721 C C . LEU A 1 477 ? 59.032 39.999 22.882 1.00 24.43 477 LEU A C 1
ATOM 3722 O O . LEU A 1 477 ? 57.843 39.996 22.581 1.00 23.92 477 LEU A O 1
ATOM 3727 N N . LYS A 1 478 ? 59.952 39.258 22.263 1.00 24.27 478 LYS A N 1
ATOM 3728 C CA . LYS A 1 478 ? 59.585 38.266 21.237 1.00 24.30 478 LYS A CA 1
ATOM 3729 C C . LYS A 1 478 ? 58.797 37.118 21.875 1.00 23.92 478 LYS A C 1
ATOM 3730 O O . LYS A 1 478 ? 58.983 36.798 23.059 1.00 24.30 478 LYS A O 1
ATOM 3736 N N . LEU A 1 479 ? 57.950 36.478 21.086 1.00 23.87 479 LEU A N 1
ATOM 3737 C CA . LEU A 1 479 ? 57.241 35.298 21.542 1.00 23.93 479 LEU A CA 1
ATOM 3738 C C . LEU A 1 479 ? 57.482 34.190 20.539 1.00 24.25 479 LEU A C 1
ATOM 3739 O O . LEU A 1 479 ? 56.907 34.209 19.451 1.00 24.43 479 LEU A O 1
ATOM 3744 N N . ILE A 1 480 ? 58.356 33.256 20.914 1.00 24.75 480 ILE A N 1
ATOM 3745 C CA . ILE A 1 480 ? 58.718 32.144 20.046 1.00 24.75 480 ILE A CA 1
ATOM 3746 C C . ILE A 1 480 ? 57.872 30.935 20.409 1.00 24.82 480 ILE A C 1
ATOM 3747 O O . ILE A 1 480 ? 57.887 30.482 21.555 1.00 25.63 480 ILE A O 1
ATOM 3752 N N . LEU A 1 481 ? 57.114 30.437 19.432 1.00 24.27 481 LEU A N 1
ATOM 3753 C CA . LEU A 1 481 ? 56.173 29.343 19.667 1.00 23.94 481 LEU A CA 1
ATOM 3754 C C . LEU A 1 481 ? 56.518 28.091 18.878 1.00 23.95 481 LEU A C 1
ATOM 3755 O O . LEU A 1 481 ? 57.249 28.150 17.882 1.00 24.49 481 LEU A O 1
ATOM 3760 N N . ASP A 1 482 ? 55.972 26.969 19.344 1.00 23.81 482 ASP A N 1
ATOM 3761 C CA . ASP A 1 482 ? 56.041 25.680 18.665 1.00 23.77 482 ASP A CA 1
ATOM 3762 C C . ASP A 1 482 ? 54.970 25.664 17.575 1.00 23.92 482 ASP A C 1
ATOM 3763 O O . ASP A 1 482 ? 53.775 25.786 17.888 1.00 23.50 482 ASP A O 1
ATOM 3768 N N . PRO A 1 483 ? 55.380 25.539 16.291 1.00 24.31 483 PRO A N 1
ATOM 3769 C CA . PRO A 1 483 ? 54.380 25.603 15.206 1.00 24.44 483 PRO A CA 1
ATOM 3770 C C . PRO A 1 483 ? 53.302 24.518 15.248 1.00 24.87 483 PRO A C 1
ATOM 3771 O O . PRO A 1 483 ? 52.225 24.697 14.651 1.00 24.52 483 PRO A O 1
ATOM 3775 N N . LYS A 1 484 ? 53.598 23.422 15.946 1.00 25.03 484 LYS A N 1
ATOM 3776 C CA . LYS A 1 484 ? 52.714 22.264 16.057 1.00 26.04 484 LYS A CA 1
ATOM 3777 C C . LYS A 1 484 ? 51.629 22.425 17.125 1.00 26.22 484 LYS A C 1
ATOM 3778 O O . LYS A 1 484 ? 50.571 21.778 17.034 1.00 26.66 484 LYS A O 1
ATOM 3784 N N . THR A 1 485 ? 51.893 23.281 18.121 1.00 25.44 485 THR A N 1
ATOM 3785 C CA . THR A 1 485 ? 51.006 23.417 19.296 1.00 25.18 485 THR A CA 1
ATOM 3786 C C . THR A 1 485 ? 50.573 24.852 19.599 1.00 24.95 485 THR A C 1
ATOM 3787 O O . THR A 1 485 ? 49.586 25.061 20.313 1.00 24.56 485 THR A O 1
ATOM 3791 N N . GLY A 1 486 ? 51.333 25.822 19.094 1.00 24.21 486 GLY A N 1
ATOM 3792 C CA . GLY A 1 486 ? 51.164 27.224 19.446 1.00 25.62 486 GLY A CA 1
ATOM 3793 C C . GLY A 1 486 ? 51.562 27.587 20.867 1.00 26.12 486 GLY A C 1
ATOM 3794 O O . GLY A 1 486 ? 51.272 28.701 21.326 1.00 26.27 486 GLY A O 1
ATOM 3795 N N . LEU A 1 487 ? 52.220 26.655 21.559 1.00 26.08 487 LEU A N 1
ATOM 3796 C CA . LEU A 1 487 ? 52.724 26.878 22.911 1.00 27.04 487 LEU A CA 1
ATOM 3797 C C . LEU A 1 487 ? 54.115 27.500 22.862 1.00 27.60 487 LEU A C 1
ATOM 3798 O O . LEU A 1 487 ? 54.837 27.332 21.884 1.00 27.04 487 LEU A O 1
ATOM 3803 N N . VAL A 1 488 ? 54.498 28.194 23.935 1.00 29.16 488 VAL A N 1
ATOM 3804 C CA . VAL A 1 488 ? 55.816 28.817 24.029 1.00 30.53 488 VAL A CA 1
ATOM 3805 C C . VAL A 1 488 ? 56.911 27.751 23.871 1.00 31.40 488 VAL A C 1
ATOM 3806 O O . VAL A 1 488 ? 56.852 26.688 24.500 1.00 31.12 488 VAL A O 1
ATOM 3810 N N . MET A 1 489 ? 57.897 28.041 23.023 1.00 32.51 489 MET A N 1
ATOM 3811 C CA . MET A 1 489 ? 58.931 27.069 22.646 1.00 33.99 489 MET A CA 1
ATOM 3812 C C . MET A 1 489 ? 59.948 26.851 23.762 1.00 34.60 489 MET A C 1
ATOM 3813 O O . MET A 1 489 ? 60.533 27.799 24.286 1.00 35.70 489 MET A O 1
ATOM 3818 N N . SER B 1 6 ? 20.722 69.349 55.683 1.00 32.67 6 SER B N 1
ATOM 3819 C CA . SER B 1 6 ? 19.729 70.453 55.562 1.00 32.84 6 SER B CA 1
ATOM 3820 C C . SER B 1 6 ? 20.377 71.836 55.448 1.00 32.89 6 SER B C 1
ATOM 3821 O O . SER B 1 6 ? 19.684 72.821 55.077 1.00 33.07 6 SER B O 1
ATOM 3824 N N . LYS B 1 7 ? 21.710 71.914 55.658 1.00 32.92 7 LYS B N 1
ATOM 3825 C CA . LYS B 1 7 ? 22.449 73.191 55.537 1.00 33.09 7 LYS B CA 1
ATOM 3826 C C . LYS B 1 7 ? 23.822 73.051 54.860 1.00 32.93 7 LYS B C 1
ATOM 3827 O O . LYS B 1 7 ? 24.476 72.008 54.990 1.00 32.83 7 LYS B O 1
ATOM 3833 N N . PRO B 1 8 ? 24.256 74.100 54.128 1.00 32.76 8 PRO B N 1
ATOM 3834 C CA . PRO B 1 8 ? 25.539 74.082 53.412 1.00 32.81 8 PRO B CA 1
ATOM 3835 C C . PRO B 1 8 ? 26.741 73.715 54.277 1.00 32.86 8 PRO B C 1
ATOM 3836 O O . PRO B 1 8 ? 26.874 74.208 55.401 1.00 32.46 8 PRO B O 1
ATOM 3840 N N . ASN B 1 9 ? 27.593 72.841 53.737 1.00 33.05 9 ASN B N 1
ATOM 3841 C CA . ASN B 1 9 ? 28.835 72.438 54.386 1.00 33.19 9 ASN B CA 1
ATOM 3842 C C . ASN B 1 9 ? 29.877 73.560 54.365 1.00 33.22 9 ASN B C 1
ATOM 3843 O O . ASN B 1 9 ? 29.655 74.645 53.704 1.00 33.22 9 ASN B O 1
ATOM 3848 N N . ASP B 1 10 ? 31.011 73.295 55.089 1.00 33.56 10 ASP B N 1
ATOM 3849 C CA . ASP B 1 10 ? 32.131 74.231 55.102 1.00 33.86 10 ASP B CA 1
ATOM 3850 C C . ASP B 1 10 ? 32.976 74.032 53.840 1.00 33.65 10 ASP B C 1
ATOM 3851 O O . ASP B 1 10 ? 33.404 72.899 53.550 1.00 33.95 10 ASP B O 1
ATOM 3856 N N . TYR B 1 11 ? 33.212 75.132 53.098 1.00 33.64 11 TYR B N 1
ATOM 3857 C CA . TYR B 1 11 ? 34.001 75.072 51.853 1.00 33.60 11 TYR B CA 1
ATOM 3858 C C . TYR B 1 11 ? 35.495 75.264 52.121 1.00 33.63 11 TYR B C 1
ATOM 3859 O O . TYR B 1 11 ? 36.309 75.363 51.133 1.00 33.49 11 TYR B O 1
ATOM 3868 N N . GLN B 1 19 ? 39.357 89.753 39.679 1.00 26.89 19 GLN B N 1
ATOM 3869 C CA . GLN B 1 19 ? 39.052 90.176 38.317 1.00 27.32 19 GLN B CA 1
ATOM 3870 C C . GLN B 1 19 ? 40.262 90.095 37.391 1.00 27.38 19 GLN B C 1
ATOM 3871 O O . GLN B 1 19 ? 41.302 90.692 37.654 1.00 27.05 19 GLN B O 1
ATOM 3877 N N . LYS B 1 20 ? 40.115 89.347 36.303 1.00 27.62 20 LYS B N 1
ATOM 3878 C CA . LYS B 1 20 ? 41.126 89.311 35.251 1.00 27.69 20 LYS B CA 1
ATOM 3879 C C . LYS B 1 20 ? 40.440 89.161 33.898 1.00 27.75 20 LYS B C 1
ATOM 3880 O O . LYS B 1 20 ? 39.770 88.155 33.639 1.00 27.24 20 LYS B O 1
ATOM 3886 N N . LEU B 1 21 ? 40.605 90.167 33.046 1.00 27.47 21 LEU B N 1
ATOM 3887 C CA . LEU B 1 21 ? 39.888 90.210 31.779 1.00 27.65 21 LEU B CA 1
ATOM 3888 C C . LEU B 1 21 ? 40.622 89.423 30.696 1.00 27.47 21 LEU B C 1
ATOM 3889 O O . LEU B 1 21 ? 41.790 89.694 30.404 1.00 27.31 21 LEU B O 1
ATOM 3894 N N . PHE B 1 22 ? 39.923 88.448 30.111 1.00 27.20 22 PHE B N 1
ATOM 3895 C CA . PHE B 1 22 ? 40.457 87.630 29.030 1.00 27.21 22 PHE B CA 1
ATOM 3896 C C . PHE B 1 22 ? 40.302 88.334 27.681 1.00 27.63 22 PHE B C 1
ATOM 3897 O O . PHE B 1 22 ? 39.332 89.074 27.460 1.00 27.62 22 PHE B O 1
ATOM 3905 N N . ASN B 1 23 ? 41.250 88.083 26.776 1.00 27.97 23 ASN B N 1
ATOM 3906 C CA . ASN B 1 23 ? 41.136 88.520 25.377 1.00 28.24 23 ASN B CA 1
ATOM 3907 C C . ASN B 1 23 ? 39.887 87.944 24.706 1.00 28.25 23 ASN B C 1
ATOM 3908 O O . ASN B 1 23 ? 39.413 86.861 25.072 1.00 28.17 23 ASN B O 1
ATOM 3913 N N . ASN B 1 24 ? 39.360 88.672 23.730 1.00 28.12 24 ASN B N 1
ATOM 3914 C CA . ASN B 1 24 ? 38.176 88.233 23.011 1.00 28.32 24 ASN B CA 1
ATOM 3915 C C . ASN B 1 24 ? 38.442 86.914 22.290 1.00 28.03 24 ASN B C 1
ATOM 3916 O O . ASN B 1 24 ? 39.489 86.746 21.673 1.00 27.82 24 ASN B O 1
ATOM 3921 N N . ALA B 1 25 ? 37.497 85.979 22.390 1.00 28.11 25 ALA B N 1
ATOM 3922 C CA . ALA B 1 25 ? 37.611 84.677 21.716 1.00 28.15 25 ALA B CA 1
ATOM 3923 C C . ALA B 1 25 ? 37.987 84.782 20.233 1.00 28.39 25 ALA B C 1
ATOM 3924 O O . ALA B 1 25 ? 38.737 83.946 19.716 1.00 28.99 25 ALA B O 1
ATOM 3926 N N . ASN B 1 26 ? 37.449 85.790 19.552 1.00 28.22 26 ASN B N 1
ATOM 3927 C CA . ASN B 1 26 ? 37.734 86.019 18.131 1.00 28.36 26 ASN B CA 1
ATOM 3928 C C . ASN B 1 26 ? 39.211 86.253 17.805 1.00 28.17 26 ASN B C 1
ATOM 3929 O O . ASN B 1 26 ? 39.625 86.089 16.658 1.00 28.61 26 ASN B O 1
ATOM 3934 N N . THR B 1 27 ? 39.997 86.635 18.807 1.00 28.08 27 THR B N 1
ATOM 3935 C CA . THR B 1 27 ? 41.415 86.936 18.578 1.00 28.06 27 THR B CA 1
ATOM 3936 C C . THR B 1 27 ? 42.324 85.733 18.811 1.00 27.70 27 THR B C 1
ATOM 3937 O O . THR B 1 27 ? 43.509 85.781 18.472 1.00 27.70 27 THR B O 1
ATOM 3941 N N . LEU B 1 28 ? 41.774 84.665 19.398 1.00 27.00 28 LEU B N 1
ATOM 3942 C CA . LEU B 1 28 ? 42.559 83.496 19.780 1.00 27.31 28 LEU B CA 1
ATOM 3943 C C . LEU B 1 28 ? 42.986 82.667 18.574 1.00 26.82 28 LEU B C 1
ATOM 3944 O O . LEU B 1 28 ? 42.247 82.541 17.591 1.00 26.51 28 LEU B O 1
ATOM 3949 N N . LYS B 1 29 ? 44.179 82.090 18.674 1.00 26.07 29 LYS B N 1
ATOM 3950 C CA . LYS B 1 29 ? 44.654 81.109 17.706 1.00 25.36 29 LYS B CA 1
ATOM 3951 C C . LYS B 1 29 ? 43.916 79.774 17.890 1.00 24.81 29 LYS B C 1
ATOM 3952 O O . LYS B 1 29 ? 43.930 79.174 18.976 1.00 24.72 29 LYS B O 1
ATOM 3955 N N . THR B 1 30 ? 43.265 79.322 16.821 1.00 24.45 30 THR B N 1
ATOM 3956 C CA . THR B 1 30 ? 42.542 78.050 16.814 1.00 23.75 30 THR B CA 1
ATOM 3957 C C . THR B 1 30 ? 42.995 77.184 15.631 1.00 24.04 30 THR B C 1
ATOM 3958 O O . THR B 1 30 ? 43.450 77.714 14.615 1.00 24.46 30 THR B O 1
ATOM 3962 N N . THR B 1 31 ? 42.869 75.862 15.766 1.00 23.84 31 THR B N 1
ATOM 3963 C CA . THR B 1 31 ? 43.254 74.906 14.710 1.00 23.76 31 THR B CA 1
ATOM 3964 C C . THR B 1 31 ? 42.291 74.939 13.504 1.00 23.56 31 THR B C 1
ATOM 3965 O O . THR B 1 31 ? 42.696 74.701 12.360 1.00 23.88 31 THR B O 1
ATOM 3969 N N . THR B 1 32 ? 41.025 75.235 13.780 1.00 23.85 32 THR B N 1
ATOM 3970 C CA . THR B 1 32 ? 39.982 75.321 12.759 1.00 23.96 32 THR B CA 1
ATOM 3971 C C . THR B 1 32 ? 39.396 76.739 12.739 1.00 24.01 32 THR B C 1
ATOM 3972 O O . THR B 1 32 ? 39.688 77.538 13.631 1.00 24.14 32 THR B O 1
ATOM 3976 N N . PRO B 1 33 ? 38.568 77.070 11.725 1.00 24.37 33 PRO B N 1
ATOM 3977 C CA . PRO B 1 33 ? 37.856 78.356 11.723 1.00 24.46 33 PRO B CA 1
ATOM 3978 C C . PRO B 1 33 ? 36.886 78.596 12.891 1.00 24.91 33 PRO B C 1
ATOM 3979 O O . PRO B 1 33 ? 36.406 79.726 13.054 1.00 24.59 33 PRO B O 1
ATOM 3983 N N . ILE B 1 34 ? 36.592 77.550 13.665 1.00 24.83 34 ILE B N 1
ATOM 3984 C CA . ILE B 1 34 ? 35.679 77.655 14.797 1.00 25.13 34 ILE B CA 1
ATOM 3985 C C . ILE B 1 34 ? 36.327 78.486 15.904 1.00 25.31 34 ILE B C 1
ATOM 3986 O O . ILE B 1 34 ? 37.384 78.101 16.413 1.00 25.75 34 ILE B O 1
ATOM 3991 N N . LYS B 1 35 ? 35.698 79.613 16.253 1.00 25.43 35 LYS B N 1
ATOM 3992 C CA . LYS B 1 35 ? 36.179 80.478 17.354 1.00 25.22 35 LYS B CA 1
ATOM 3993 C C . LYS B 1 35 ? 35.303 80.384 18.596 1.00 25.15 35 LYS B C 1
ATOM 3994 O O . LYS B 1 35 ? 35.671 80.877 19.674 1.00 24.96 35 LYS B O 1
ATOM 4000 N N . HIS B 1 36 ? 34.110 79.823 18.421 1.00 24.89 36 HIS B N 1
ATOM 4001 C CA . HIS B 1 36 ? 33.154 79.675 19.505 1.00 24.72 36 HIS B CA 1
ATOM 4002 C C . HIS B 1 36 ? 32.496 78.317 19.356 1.00 25.10 36 HIS B C 1
ATOM 4003 O O . HIS B 1 36 ? 31.894 78.031 18.315 1.00 24.67 36 HIS B O 1
ATOM 4010 N N . VAL B 1 37 ? 32.644 77.483 20.384 1.00 25.07 37 VAL B N 1
ATOM 4011 C CA . VAL B 1 37 ? 31.858 76.261 20.494 1.00 24.95 37 VAL B CA 1
ATOM 4012 C C . VAL B 1 37 ? 30.797 76.445 21.580 1.00 24.90 37 VAL B C 1
ATOM 4013 O O . VAL B 1 37 ? 31.071 77.005 22.649 1.00 24.92 37 VAL B O 1
ATOM 4017 N N . VAL B 1 38 ? 29.575 76.034 21.260 1.00 25.04 38 VAL B N 1
ATOM 4018 C CA . VAL B 1 38 ? 28.456 76.108 22.188 1.00 25.30 38 VAL B CA 1
ATOM 4019 C C . VAL B 1 38 ? 27.931 74.699 22.352 1.00 25.01 38 VAL B C 1
ATOM 4020 O O . VAL B 1 38 ? 27.508 74.065 21.385 1.00 25.03 38 VAL B O 1
ATOM 4024 N N . ILE B 1 39 ? 27.946 74.213 23.589 1.00 25.19 39 ILE B N 1
ATOM 4025 C CA . ILE B 1 39 ? 27.542 72.845 23.873 1.00 24.57 39 ILE B CA 1
ATOM 4026 C C . ILE B 1 39 ? 26.209 72.895 24.596 1.00 24.25 39 ILE B C 1
ATOM 4027 O O . ILE B 1 39 ? 26.131 73.320 25.746 1.00 24.05 39 ILE B O 1
ATOM 4032 N N . ILE B 1 40 ? 25.156 72.499 23.897 1.00 24.13 40 ILE B N 1
ATOM 4033 C CA . ILE B 1 40 ? 23.820 72.500 24.474 1.00 24.40 40 ILE B CA 1
ATOM 4034 C C . ILE B 1 40 ? 23.593 71.080 25.000 1.00 24.22 40 ILE B C 1
ATOM 4035 O O . ILE B 1 40 ? 23.385 70.132 24.233 1.00 25.17 40 ILE B O 1
ATOM 4040 N N . PHE B 1 41 ? 23.676 70.952 26.321 1.00 24.01 41 PHE B N 1
ATOM 4041 C CA . PHE B 1 41 ? 23.755 69.650 26.984 1.00 23.97 41 PHE B CA 1
ATOM 4042 C C . PHE B 1 41 ? 22.374 69.251 27.480 1.00 23.84 41 PHE B C 1
ATOM 4043 O O . PHE B 1 41 ? 21.955 69.615 28.590 1.00 23.99 41 PHE B O 1
ATOM 4051 N N . GLN B 1 42 ? 21.650 68.532 26.633 1.00 23.33 42 GLN B N 1
ATOM 4052 C CA . GLN B 1 42 ? 20.279 68.152 26.940 1.00 23.76 42 GLN B CA 1
ATOM 4053 C C . GLN B 1 42 ? 20.236 66.868 27.775 1.00 23.92 42 GLN B C 1
ATOM 4054 O O . GLN B 1 42 ? 21.270 66.223 27.992 1.00 24.25 42 GLN B O 1
ATOM 4060 N N . GLU B 1 43 ? 19.042 66.496 28.229 1.00 24.15 43 GLU B N 1
ATOM 4061 C CA . GLU B 1 43 ? 18.882 65.401 29.184 1.00 24.24 43 GLU B CA 1
ATOM 4062 C C . GLU B 1 43 ? 18.085 64.219 28.640 1.00 24.28 43 GLU B C 1
ATOM 4063 O O . GLU B 1 43 ? 17.065 64.405 27.970 1.00 25.21 43 GLU B O 1
ATOM 4069 N N . ASN B 1 44 ? 18.574 63.005 28.916 1.00 24.30 44 ASN B N 1
ATOM 4070 C CA . ASN B 1 44 ? 17.724 61.817 29.039 1.00 23.83 44 ASN B CA 1
ATOM 4071 C C . ASN B 1 44 ? 16.926 61.352 27.850 1.00 23.75 44 ASN B C 1
ATOM 4072 O O . ASN B 1 44 ? 15.702 61.166 27.939 1.00 23.16 44 ASN B O 1
ATOM 4077 N N . ASN B 1 45 ? 17.630 61.109 26.751 1.00 23.81 45 ASN B N 1
ATOM 4078 C CA . ASN B 1 45 ? 17.027 60.502 25.580 1.00 24.15 45 ASN B CA 1
ATOM 4079 C C . ASN B 1 45 ? 18.078 59.672 24.881 1.00 24.03 45 ASN B C 1
ATOM 4080 O O . ASN B 1 45 ? 19.214 60.107 24.736 1.00 23.89 45 ASN B O 1
ATOM 4085 N N . SER B 1 46 ? 17.703 58.441 24.534 1.00 24.56 46 SER B N 1
ATOM 4086 C CA . SER B 1 46 ? 18.577 57.555 23.779 1.00 24.17 46 SER B CA 1
ATOM 4087 C C . SER B 1 46 ? 18.601 58.008 22.331 1.00 23.68 46 SER B C 1
ATOM 4088 O O . SER B 1 46 ? 17.733 58.761 21.887 1.00 23.37 46 SER B O 1
ATOM 4091 N N . PHE B 1 47 ? 19.584 57.524 21.576 1.00 23.45 47 PHE B N 1
ATOM 4092 C CA . PHE B 1 47 ? 19.548 57.781 20.149 1.00 23.11 47 PHE B CA 1
ATOM 4093 C C . PHE B 1 47 ? 18.258 57.268 19.506 1.00 22.90 47 PHE B C 1
ATOM 4094 O O . PHE B 1 47 ? 17.619 58.006 18.757 1.00 23.43 47 PHE B O 1
ATOM 4102 N N . ASP B 1 48 ? 17.876 56.016 19.773 1.00 22.39 48 ASP B N 1
ATOM 4103 C CA . ASP B 1 48 ? 16.712 55.444 19.088 1.00 23.13 48 ASP B CA 1
ATOM 4104 C C . ASP B 1 48 ? 15.405 56.173 19.421 1.00 22.99 48 ASP B C 1
ATOM 4105 O O . ASP B 1 48 ? 14.529 56.290 18.565 1.00 23.70 48 ASP B O 1
ATOM 4110 N N . ARG B 1 49 ? 15.290 56.678 20.643 1.00 23.18 49 ARG B N 1
ATOM 4111 C CA . ARG B 1 49 ? 14.045 57.323 21.067 1.00 23.30 49 ARG B CA 1
ATOM 4112 C C . ARG B 1 49 ? 13.775 58.574 20.229 1.00 23.31 49 ARG B C 1
ATOM 4113 O O . ARG B 1 49 ? 12.621 58.875 19.894 1.00 23.59 49 ARG B O 1
ATOM 4121 N N . TYR B 1 50 ? 14.844 59.297 19.912 1.00 23.14 50 TYR B N 1
ATOM 4122 C CA . TYR B 1 50 ? 14.753 60.568 19.179 1.00 23.95 50 TYR B CA 1
ATOM 4123 C C . TYR B 1 50 ? 14.960 60.458 17.671 1.00 24.21 50 TYR B C 1
ATOM 4124 O O . TYR B 1 50 ? 14.291 61.173 16.909 1.00 24.28 50 TYR B O 1
ATOM 4133 N N . PHE B 1 51 ? 15.889 59.582 17.263 1.00 24.65 51 PHE B N 1
ATOM 4134 C CA . PHE B 1 51 ? 16.282 59.396 15.846 1.00 24.86 51 PHE B CA 1
ATOM 4135 C C . PHE B 1 51 ? 16.141 57.977 15.278 1.00 25.33 51 PHE B C 1
ATOM 4136 O O . PHE B 1 51 ? 16.497 57.734 14.126 1.00 24.84 51 PHE B O 1
ATOM 4144 N N . GLY B 1 52 ? 15.587 57.048 16.055 1.00 24.95 52 GLY B N 1
ATOM 4145 C CA . GLY B 1 52 ? 15.472 55.665 15.580 1.00 25.63 52 GLY B CA 1
ATOM 4146 C C . GLY B 1 52 ? 14.616 55.537 14.333 1.00 25.44 52 GLY B C 1
ATOM 4147 O O . GLY B 1 52 ? 14.856 54.680 13.497 1.00 25.02 52 GLY B O 1
ATOM 4148 N N . MET B 1 53 ? 13.619 56.412 14.216 1.00 25.55 53 MET B N 1
ATOM 4149 C CA . MET B 1 53 ? 12.672 56.370 13.118 1.00 26.34 53 MET B CA 1
ATOM 4150 C C . MET B 1 53 ? 12.993 57.365 12.012 1.00 26.12 53 MET B C 1
ATOM 4151 O O . MET B 1 53 ? 12.286 57.442 11.001 1.00 25.60 53 MET B O 1
ATOM 4156 N N . TYR B 1 54 ? 14.075 58.115 12.205 1.00 25.61 54 TYR B N 1
ATOM 4157 C CA . TYR B 1 54 ? 14.468 59.145 11.252 1.00 25.59 54 TYR B CA 1
ATOM 4158 C C . TYR B 1 54 ? 14.790 58.530 9.895 1.00 25.41 54 TYR B C 1
ATOM 4159 O O . TYR B 1 54 ? 15.482 57.495 9.833 1.00 26.60 54 TYR B O 1
ATOM 4168 N N . PRO B 1 55 ? 14.355 59.195 8.797 1.00 25.71 55 PRO B N 1
ATOM 4169 C CA . PRO B 1 55 ? 13.564 60.429 8.706 1.00 24.97 55 PRO B CA 1
ATOM 4170 C C . PRO B 1 55 ? 12.087 60.223 8.328 1.00 25.28 55 PRO B C 1
ATOM 4171 O O . PRO B 1 55 ? 11.557 60.936 7.476 1.00 24.73 55 PRO B O 1
ATOM 4175 N N . ASN B 1 56 ? 11.437 59.259 8.969 1.00 24.91 56 ASN B N 1
ATOM 4176 C CA . ASN B 1 56 ? 10.044 58.936 8.662 1.00 25.52 56 ASN B CA 1
ATOM 4177 C C . ASN B 1 56 ? 9.119 59.281 9.812 1.00 25.42 56 ASN B C 1
ATOM 4178 O O . ASN B 1 56 ? 9.261 58.753 10.916 1.00 25.60 56 ASN B O 1
ATOM 4183 N N . ALA B 1 57 ? 8.167 60.165 9.531 1.00 25.19 57 ALA B N 1
ATOM 4184 C CA . ALA B 1 57 ? 7.167 60.599 10.513 1.00 25.10 57 ALA B CA 1
ATOM 4185 C C . ALA B 1 57 ? 5.764 60.143 10.109 1.00 24.93 57 ALA B C 1
ATOM 4186 O O . ALA B 1 57 ? 5.485 59.982 8.919 1.00 24.58 57 ALA B O 1
ATOM 4188 N N . LYS B 1 58 ? 4.888 59.938 11.099 1.00 24.31 58 LYS B N 1
ATOM 4189 C CA . LYS B 1 58 ? 3.504 59.519 10.858 1.00 24.96 58 LYS B CA 1
ATOM 4190 C C . LYS B 1 58 ? 2.685 60.570 10.108 1.00 24.74 58 LYS B C 1
ATOM 4191 O O . LYS B 1 58 ? 1.858 60.228 9.258 1.00 26.00 58 LYS B O 1
ATOM 4197 N N . ASN B 1 59 ? 2.908 61.838 10.447 1.00 24.14 59 ASN B N 1
ATOM 4198 C CA . ASN B 1 59 ? 2.159 62.970 9.904 1.00 24.17 59 ASN B CA 1
ATOM 4199 C C . ASN B 1 59 ? 0.649 62.847 10.074 1.00 24.36 59 ASN B C 1
ATOM 4200 O O . ASN B 1 59 ? -0.077 62.899 9.080 1.00 24.64 59 ASN B O 1
ATOM 4205 N N . PRO B 1 60 ? 0.173 62.685 11.328 1.00 24.62 60 PRO B N 1
ATOM 4206 C CA . PRO B 1 60 ? -1.280 62.688 11.515 1.00 24.82 60 PRO B CA 1
ATOM 4207 C C . PRO B 1 60 ? -1.833 64.106 11.435 1.00 25.33 60 PRO B C 1
ATOM 4208 O O . PRO B 1 60 ? -1.064 65.064 11.458 1.00 24.92 60 PRO B O 1
ATOM 4212 N N . GLU B 1 61 ? -3.158 64.233 11.350 1.00 25.56 61 GLU B N 1
ATOM 4213 C CA . GLU B 1 61 ? -3.800 65.542 11.251 1.00 26.57 61 GLU B CA 1
ATOM 4214 C C . GLU B 1 61 ? -3.441 66.413 12.454 1.00 27.08 61 GLU B C 1
ATOM 4215 O O . GLU B 1 61 ? -3.382 65.928 13.587 1.00 27.55 61 GLU B O 1
ATOM 4217 N N . GLY B 1 62 ? -3.165 67.686 12.193 1.00 27.24 62 GLY B N 1
ATOM 4218 C CA . GLY B 1 62 ? -3.015 68.675 13.260 1.00 27.44 62 GLY B CA 1
ATOM 4219 C C . GLY B 1 62 ? -1.668 68.734 13.960 1.00 27.22 62 GLY B C 1
ATOM 4220 O O . GLY B 1 62 ? -1.474 69.578 14.843 1.00 27.77 62 GLY B O 1
ATOM 4221 N N . GLU B 1 63 ? -0.746 67.845 13.579 1.00 26.62 63 GLU B N 1
ATOM 4222 C CA . GLU B 1 63 ? 0.634 67.869 14.076 1.00 26.20 63 GLU B CA 1
ATOM 4223 C C . GLU B 1 63 ? 1.586 68.425 13.012 1.00 25.74 63 GLU B C 1
ATOM 4224 O O . GLU B 1 63 ? 1.359 68.236 11.815 1.00 25.42 63 GLU B O 1
ATOM 4230 N N . PRO B 1 64 ? 2.658 69.117 13.444 1.00 25.70 64 PRO B N 1
ATOM 4231 C CA . PRO B 1 64 ? 3.654 69.641 12.494 1.00 25.41 64 PRO B CA 1
ATOM 4232 C C . PRO B 1 64 ? 4.081 68.562 11.486 1.00 25.01 64 PRO B C 1
ATOM 4233 O O . PRO B 1 64 ? 4.477 67.473 11.879 1.00 24.80 64 PRO B O 1
ATOM 4237 N N . LYS B 1 65 ? 3.954 68.861 10.196 1.00 24.77 65 LYS B N 1
ATOM 4238 C CA . LYS B 1 65 ? 4.253 67.884 9.162 1.00 24.26 65 LYS B CA 1
ATOM 4239 C C . LYS B 1 65 ? 5.757 67.815 8.929 1.00 23.95 65 LYS B C 1
ATOM 4240 O O . LYS B 1 65 ? 6.434 68.853 8.860 1.00 23.73 65 LYS B O 1
ATOM 4246 N N . PHE B 1 66 ? 6.258 66.587 8.825 1.00 22.93 66 PHE B N 1
ATOM 4247 C CA . PHE B 1 66 ? 7.651 66.338 8.460 1.00 23.09 66 PHE B CA 1
ATOM 4248 C C . PHE B 1 66 ? 7.731 65.467 7.211 1.00 23.27 66 PHE B C 1
ATOM 4249 O O . PHE B 1 66 ? 7.104 64.405 7.142 1.00 22.96 66 PHE B O 1
ATOM 4257 N N . VAL B 1 67 ? 8.508 65.927 6.229 1.00 23.58 67 VAL B N 1
ATOM 4258 C CA . VAL B 1 67 ? 8.735 65.188 4.993 1.00 24.04 67 VAL B CA 1
ATOM 4259 C C . VAL B 1 67 ? 10.242 65.271 4.683 1.00 24.02 67 VAL B C 1
ATOM 4260 O O . VAL B 1 67 ? 10.796 66.360 4.531 1.00 24.47 67 VAL B O 1
ATOM 4264 N N . ALA B 1 68 ? 10.896 64.118 4.624 1.00 23.83 68 ALA B N 1
ATOM 4265 C CA . ALA B 1 68 ? 12.345 64.086 4.441 1.00 24.45 68 ALA B CA 1
ATOM 4266 C C . ALA B 1 68 ? 12.755 64.599 3.057 1.00 24.85 68 ALA B C 1
ATOM 4267 O O . ALA B 1 68 ? 12.060 64.381 2.055 1.00 24.14 68 ALA B O 1
ATOM 4269 N N . LYS B 1 69 ? 13.891 65.289 3.014 1.00 25.81 69 LYS B N 1
ATOM 4270 C CA . LYS B 1 69 ? 14.511 65.648 1.750 1.00 27.19 69 LYS B CA 1
ATOM 4271 C C . LYS B 1 69 ? 14.913 64.386 0.993 1.00 27.82 69 LYS B C 1
ATOM 4272 O O . LYS B 1 69 ? 15.219 63.356 1.597 1.00 27.69 69 LYS B O 1
ATOM 4278 N N . GLU B 1 70 ? 14.904 64.476 -0.331 1.00 28.77 70 GLU B N 1
ATOM 4279 C CA . GLU B 1 70 ? 15.378 63.392 -1.167 1.00 30.17 70 GLU B CA 1
ATOM 4280 C C . GLU B 1 70 ? 16.856 63.172 -0.830 1.00 30.20 70 GLU B C 1
ATOM 4281 O O . GLU B 1 70 ? 17.581 64.129 -0.557 1.00 30.34 70 GLU B O 1
ATOM 4284 N N . ASN B 1 71 ? 17.276 61.911 -0.827 1.00 31.54 71 ASN B N 1
ATOM 4285 C CA . ASN B 1 71 ? 18.669 61.517 -0.530 1.00 31.83 71 ASN B CA 1
ATOM 4286 C C . ASN B 1 71 ? 19.129 61.835 0.908 1.00 31.14 71 ASN B C 1
ATOM 4287 O O . ASN B 1 71 ? 20.298 62.144 1.140 1.00 31.23 71 ASN B O 1
ATOM 4292 N N . THR B 1 72 ? 18.204 61.780 1.867 1.00 29.75 72 THR B N 1
ATOM 4293 C CA . THR B 1 72 ? 18.579 61.825 3.277 1.00 27.87 72 THR B CA 1
ATOM 4294 C C . THR B 1 72 ? 19.306 60.518 3.605 1.00 27.74 72 THR B C 1
ATOM 4295 O O . THR B 1 72 ? 18.758 59.442 3.390 1.00 26.91 72 THR B O 1
ATOM 4299 N N . PRO B 1 73 ? 20.558 60.607 4.108 1.00 27.66 73 PRO B N 1
ATOM 4300 C CA . PRO B 1 73 ? 21.314 59.407 4.423 1.00 28.42 73 PRO B CA 1
ATOM 4301 C C . PRO B 1 73 ? 20.691 58.644 5.571 1.00 28.99 73 PRO B C 1
ATOM 4302 O O . PRO B 1 73 ? 19.957 59.217 6.392 1.00 29.59 73 PRO B O 1
ATOM 4306 N N . ASN B 1 74 ? 20.983 57.358 5.634 1.00 29.46 74 ASN B N 1
ATOM 4307 C CA . ASN B 1 74 ? 20.370 56.563 6.666 1.00 30.11 74 ASN B CA 1
ATOM 4308 C C . ASN B 1 74 ? 21.137 56.597 7.979 1.00 29.09 74 ASN B C 1
ATOM 4309 O O . ASN B 1 74 ? 22.351 56.889 8.016 1.00 29.26 74 ASN B O 1
ATOM 4314 N N . VAL B 1 75 ? 20.386 56.362 9.049 1.00 27.62 75 VAL B N 1
ATOM 4315 C CA . VAL B 1 75 ? 20.930 56.185 10.380 1.00 26.78 75 VAL B CA 1
ATOM 4316 C C . VAL B 1 75 ? 20.819 54.728 10.793 1.00 25.35 75 VAL B C 1
ATOM 4317 O O . VAL B 1 75 ? 19.971 53.970 10.277 1.00 24.46 75 VAL B O 1
ATOM 4321 N N . ASN B 1 76 ? 21.689 54.346 11.722 1.00 24.18 76 ASN B N 1
ATOM 4322 C CA . ASN B 1 76 ? 21.590 53.068 12.393 1.00 23.56 76 ASN B CA 1
ATOM 4323 C C . ASN B 1 76 ? 20.427 53.154 13.398 1.00 23.27 76 ASN B C 1
ATOM 4324 O O . ASN B 1 76 ? 20.610 53.400 14.609 1.00 23.16 76 ASN B O 1
ATOM 4329 N N . GLY B 1 77 ? 19.216 52.970 12.883 1.00 23.96 77 GLY B N 1
ATOM 4330 C CA . GLY B 1 77 ? 18.014 53.160 13.696 1.00 23.22 77 GLY B CA 1
ATOM 4331 C C . GLY B 1 77 ? 17.114 51.937 13.796 1.00 23.97 77 GLY B C 1
ATOM 4332 O O . GLY B 1 77 ? 17.582 50.799 13.762 1.00 23.44 77 GLY B O 1
ATOM 4333 N N . LEU B 1 78 ? 15.808 52.180 13.932 1.00 24.54 78 LEU B N 1
ATOM 4334 C CA . LEU B 1 78 ? 14.846 51.113 14.148 1.00 25.76 78 LEU B CA 1
ATOM 4335 C C . LEU B 1 78 ? 14.304 50.490 12.860 1.00 26.50 78 LEU B C 1
ATOM 4336 O O . LEU B 1 78 ? 13.356 51.020 12.227 1.00 28.31 78 LEU B O 1
ATOM 4341 N N . THR B 1 79 ? 14.854 49.332 12.524 1.00 25.60 79 THR B N 1
ATOM 4342 C CA . THR B 1 79 ? 14.457 48.577 11.344 1.00 24.77 79 THR B CA 1
ATOM 4343 C C . THR B 1 79 ? 13.099 47.894 11.536 1.00 25.32 79 THR B C 1
ATOM 4344 O O . THR B 1 79 ? 12.536 47.879 12.641 1.00 25.75 79 THR B O 1
ATOM 4348 N N . LYS B 1 80 ? 12.587 47.329 10.446 1.00 25.06 80 LYS B N 1
ATOM 4349 C CA . LYS B 1 80 ? 11.343 46.577 10.449 1.00 24.70 80 LYS B CA 1
ATOM 4350 C C . LYS B 1 80 ? 11.425 45.449 11.475 1.00 24.24 80 LYS B C 1
ATOM 4351 O O . LYS B 1 80 ? 10.482 45.205 12.219 1.00 24.51 80 LYS B O 1
ATOM 4357 N N . GLN B 1 81 ? 12.581 44.788 11.540 1.00 23.86 81 GLN B N 1
ATOM 4358 C CA . GLN B 1 81 ? 12.767 43.664 12.471 1.00 23.62 81 GLN B CA 1
ATOM 4359 C C . GLN B 1 81 ? 12.761 44.123 13.926 1.00 23.57 81 GLN B C 1
ATOM 4360 O O . GLN B 1 81 ? 12.158 43.475 14.788 1.00 23.54 81 GLN B O 1
ATOM 4366 N N . LEU B 1 82 ? 13.405 45.256 14.186 1.00 23.40 82 LEU B N 1
ATOM 4367 C CA . LEU B 1 82 ? 13.469 45.811 15.533 1.00 24.46 82 LEU B CA 1
ATOM 4368 C C . LEU B 1 82 ? 12.107 46.339 15.975 1.00 24.87 82 LEU B C 1
ATOM 4369 O O . LEU B 1 82 ? 11.751 46.213 17.133 1.00 24.91 82 LEU B O 1
ATOM 4374 N N . LEU B 1 83 ? 11.364 46.911 15.032 1.00 25.22 83 LEU B N 1
ATOM 4375 C CA . LEU B 1 83 ? 10.008 47.410 15.283 1.00 26.94 83 LEU B CA 1
ATOM 4376 C C . LEU B 1 83 ? 8.981 46.302 15.531 1.00 26.91 83 LEU B C 1
ATOM 4377 O O . LEU B 1 83 ? 8.086 46.452 16.372 1.00 28.59 83 LEU B O 1
ATOM 4382 N N . GLU B 1 84 ? 9.101 45.183 14.825 1.00 27.04 84 GLU B N 1
ATOM 4383 C CA . GLU B 1 84 ? 8.066 44.144 14.857 1.00 27.03 84 GLU B CA 1
ATOM 4384 C C . GLU B 1 84 ? 8.391 42.877 15.649 1.00 26.47 84 GLU B C 1
ATOM 4385 O O . GLU B 1 84 ? 7.489 42.185 16.144 1.00 25.69 84 GLU B O 1
ATOM 4391 N N . ASN B 1 85 ? 9.676 42.565 15.760 1.00 26.03 85 ASN B N 1
ATOM 4392 C CA . ASN B 1 85 ? 10.124 41.382 16.478 1.00 26.19 85 ASN B CA 1
ATOM 4393 C C . ASN B 1 85 ? 11.246 41.735 17.430 1.00 25.66 85 ASN B C 1
ATOM 4394 O O . ASN B 1 85 ? 12.302 41.106 17.422 1.00 24.53 85 ASN B O 1
ATOM 4399 N N . ASN B 1 86 ? 11.005 42.759 18.246 1.00 25.22 86 ASN B N 1
ATOM 4400 C CA . ASN B 1 86 ? 11.996 43.198 19.210 1.00 24.97 86 ASN B CA 1
ATOM 4401 C C . ASN B 1 86 ? 12.263 42.082 20.233 1.00 24.40 86 ASN B C 1
ATOM 4402 O O . ASN B 1 86 ? 11.349 41.349 20.582 1.00 24.85 86 ASN B O 1
ATOM 4407 N N . PRO B 1 87 ? 13.528 41.927 20.673 1.00 24.42 87 PRO B N 1
ATOM 4408 C CA . PRO B 1 87 ? 13.868 40.936 21.691 1.00 24.22 87 PRO B CA 1
ATOM 4409 C C . PRO B 1 87 ? 13.271 41.260 23.054 1.00 23.98 87 PRO B C 1
ATOM 4410 O O . PRO B 1 87 ? 13.213 40.382 23.908 1.00 23.91 87 PRO B O 1
ATOM 4414 N N . ASN B 1 88 ? 12.878 42.517 23.263 1.00 24.13 88 ASN B N 1
ATOM 4415 C CA . ASN B 1 88 ? 12.219 42.939 24.507 1.00 24.26 88 ASN B CA 1
ATOM 4416 C C . ASN B 1 88 ? 10.779 42.430 24.588 1.00 24.63 88 ASN B C 1
ATOM 4417 O O . ASN B 1 88 ? 10.237 41.940 23.596 1.00 24.67 88 ASN B O 1
ATOM 4422 N N . THR B 1 89 ? 10.167 42.524 25.766 1.00 25.40 89 THR B N 1
ATOM 4423 C CA . THR B 1 89 ? 8.811 41.990 25.953 1.00 25.59 89 THR B CA 1
ATOM 4424 C C . THR B 1 89 ? 7.717 42.877 25.347 1.00 25.94 89 THR B C 1
ATOM 4425 O O . THR B 1 89 ? 6.562 42.453 25.214 1.00 25.88 89 THR B O 1
ATOM 4429 N N . LYS B 1 90 ? 8.091 44.102 24.996 1.00 25.99 90 LYS B N 1
ATOM 4430 C CA . LYS B 1 90 ? 7.225 45.009 24.253 1.00 26.31 90 LYS B CA 1
ATOM 4431 C C . LYS B 1 90 ? 8.000 45.574 23.060 1.00 25.26 90 LYS B C 1
ATOM 4432 O O . LYS B 1 90 ? 9.190 45.897 23.185 1.00 25.35 90 LYS B O 1
ATOM 4438 N N . ASN B 1 91 ? 7.329 45.691 21.916 1.00 24.64 91 ASN B N 1
ATOM 4439 C CA . ASN B 1 91 ? 7.925 46.340 20.739 1.00 24.55 91 ASN B CA 1
ATOM 4440 C C . ASN B 1 91 ? 8.020 47.849 20.905 1.00 24.38 91 ASN B C 1
ATOM 4441 O O . ASN B 1 91 ? 7.213 48.453 21.623 1.00 24.06 91 ASN B O 1
ATOM 4446 N N . PRO B 1 92 ? 9.001 48.471 20.231 1.00 23.96 92 PRO B N 1
ATOM 4447 C CA . PRO B 1 92 ? 9.002 49.924 20.071 1.00 24.15 92 PRO B CA 1
ATOM 4448 C C . PRO B 1 92 ? 7.647 50.402 19.537 1.00 24.44 92 PRO B C 1
ATOM 4449 O O . PRO B 1 92 ? 7.001 49.687 18.759 1.00 24.52 92 PRO B O 1
ATOM 4453 N N . TYR B 1 93 ? 7.224 51.581 19.979 1.00 24.52 93 TYR B N 1
ATOM 4454 C CA . TYR B 1 93 ? 5.972 52.192 19.531 1.00 24.82 93 TYR B CA 1
ATOM 4455 C C . TYR B 1 93 ? 6.118 53.720 19.537 1.00 24.93 93 TYR B C 1
ATOM 4456 O O . TYR B 1 93 ? 6.974 54.270 20.237 1.00 24.92 93 TYR B O 1
ATOM 4465 N N . ARG B 1 94 ? 5.291 54.391 18.740 1.00 25.16 94 ARG B N 1
ATOM 4466 C CA . ARG B 1 94 ? 5.309 55.858 18.619 1.00 25.45 94 ARG B CA 1
ATOM 4467 C C . ARG B 1 94 ? 4.619 56.574 19.787 1.00 25.81 94 ARG B C 1
ATOM 4468 O O . ARG B 1 94 ? 3.397 56.420 20.017 1.00 25.37 94 ARG B O 1
ATOM 4476 N N . LEU B 1 95 ? 5.407 57.362 20.515 1.00 26.08 95 LEU B N 1
ATOM 4477 C CA . LEU B 1 95 ? 4.902 58.180 21.622 1.00 26.77 95 LEU B CA 1
ATOM 4478 C C . LEU B 1 95 ? 4.094 59.351 21.096 1.00 27.16 95 LEU B C 1
ATOM 4479 O O . LEU B 1 95 ? 4.376 59.876 20.028 1.00 27.87 95 LEU B O 1
ATOM 4484 N N . ASP B 1 96 ? 3.083 59.754 21.854 1.00 28.23 96 ASP B N 1
ATOM 4485 C CA . ASP B 1 96 ? 2.230 60.857 21.462 1.00 28.90 96 ASP B CA 1
ATOM 4486 C C . ASP B 1 96 ? 2.862 62.181 21.905 1.00 29.21 96 ASP B C 1
ATOM 4487 O O . ASP B 1 96 ? 3.445 62.253 22.997 1.00 29.33 96 ASP B O 1
ATOM 4492 N N . ARG B 1 97 ? 2.773 63.218 21.065 1.00 29.69 97 ARG B N 1
ATOM 4493 C CA . ARG B 1 97 ? 3.284 64.539 21.457 1.00 30.15 97 ARG B CA 1
ATOM 4494 C C . ARG B 1 97 ? 2.393 65.235 22.486 1.00 30.96 97 ARG B C 1
ATOM 4495 O O . ARG B 1 97 ? 2.844 66.135 23.188 1.00 31.77 97 ARG B O 1
ATOM 4503 N N . ASN B 1 98 ? 1.137 64.799 22.579 1.00 31.06 98 ASN B N 1
ATOM 4504 C CA . ASN B 1 98 ? 0.146 65.436 23.451 1.00 31.62 98 ASN B CA 1
ATOM 4505 C C . ASN B 1 98 ? 0.120 64.912 24.897 1.00 31.65 98 ASN B C 1
ATOM 4506 O O . ASN B 1 98 ? -0.676 65.377 25.713 1.00 31.65 98 ASN B O 1
ATOM 4511 N N . PHE B 1 99 ? 0.985 63.951 25.212 1.00 31.84 99 PHE B N 1
ATOM 4512 C CA . PHE B 1 99 ? 1.036 63.348 26.553 1.00 32.08 99 PHE B CA 1
ATOM 4513 C C . PHE B 1 99 ? 2.375 63.679 27.222 1.00 31.32 99 PHE B C 1
ATOM 4514 O O . PHE B 1 99 ? 3.389 63.813 26.539 1.00 31.64 99 PHE B O 1
ATOM 4522 N N . GLN B 1 100 ? 2.370 63.796 28.550 1.00 29.95 100 GLN B N 1
ATOM 4523 C CA . GLN B 1 100 ? 3.591 64.026 29.334 1.00 29.07 100 GLN B CA 1
ATOM 4524 C C . GLN B 1 100 ? 4.382 62.712 29.508 1.00 28.62 100 GLN B C 1
ATOM 4525 O O . GLN B 1 100 ? 3.898 61.782 30.161 1.00 27.73 100 GLN B O 1
ATOM 4531 N N . PRO B 1 101 ? 5.594 62.623 28.913 1.00 28.21 101 PRO B N 1
ATOM 4532 C CA . PRO B 1 101 ? 6.397 61.397 29.068 1.00 27.96 101 PRO B CA 1
ATOM 4533 C C . PRO B 1 101 ? 6.968 61.229 30.476 1.00 27.79 101 PRO B C 1
ATOM 4534 O O . PRO B 1 101 ? 7.395 62.200 31.095 1.00 28.00 101 PRO B O 1
ATOM 4538 N N . CYS B 1 102 ? 6.987 59.997 30.971 1.00 27.88 102 CYS B N 1
ATOM 4539 C CA . CYS B 1 102 ? 7.600 59.711 32.266 1.00 27.40 102 CYS B CA 1
ATOM 4540 C C . CYS B 1 102 ? 9.115 59.650 32.145 1.00 27.47 102 CYS B C 1
ATOM 4541 O O . CYS B 1 102 ? 9.656 59.620 31.039 1.00 27.35 102 CYS B O 1
ATOM 4544 N N . SER B 1 103 ? 9.803 59.622 33.284 1.00 27.37 103 SER B N 1
ATOM 4545 C CA . SER B 1 103 ? 11.227 59.302 33.271 1.00 27.49 103 SER B CA 1
ATOM 4546 C C . SER B 1 103 ? 11.421 57.816 33.580 1.00 27.46 103 SER B C 1
ATOM 4547 O O . SER B 1 103 ? 10.772 57.263 34.496 1.00 26.96 103 SER B O 1
ATOM 4550 N N . GLN B 1 104 ? 12.300 57.185 32.797 1.00 27.33 104 GLN B N 1
ATOM 4551 C CA . GLN B 1 104 ? 12.685 55.791 32.980 1.00 27.30 104 GLN B CA 1
ATOM 4552 C C . GLN B 1 104 ? 13.885 55.671 33.926 1.00 27.08 104 GLN B C 1
ATOM 4553 O O . GLN B 1 104 ? 14.393 56.674 34.437 1.00 27.02 104 GLN B O 1
ATOM 4559 N N . ASN B 1 105 ? 14.335 54.440 34.153 1.00 26.46 105 ASN B N 1
ATOM 4560 C CA . ASN B 1 105 ? 15.404 54.177 35.105 1.00 26.14 105 ASN B CA 1
ATOM 4561 C C . ASN B 1 105 ? 16.790 54.221 34.470 1.00 25.91 105 ASN B C 1
ATOM 4562 O O . ASN B 1 105 ? 17.117 53.370 33.649 1.00 25.66 105 ASN B O 1
ATOM 4567 N N . HIS B 1 106 ? 17.603 55.198 34.876 1.00 25.43 106 HIS B N 1
ATOM 4568 C CA . HIS B 1 106 ? 18.948 55.381 34.298 1.00 24.66 106 HIS B CA 1
ATOM 4569 C C . HIS B 1 106 ? 20.095 55.103 35.278 1.00 24.53 106 HIS B C 1
ATOM 4570 O O . HIS B 1 106 ? 21.212 55.586 35.094 1.00 24.57 106 HIS B O 1
ATOM 4577 N N . GLU B 1 107 ? 19.811 54.331 36.322 1.00 24.66 107 GLU B N 1
ATOM 4578 C CA . GLU B 1 107 ? 20.852 53.892 37.249 1.00 25.28 107 GLU B CA 1
ATOM 4579 C C . GLU B 1 107 ? 21.884 53.047 36.509 1.00 25.11 107 GLU B C 1
ATOM 4580 O O . GLU B 1 107 ? 21.536 52.272 35.624 1.00 25.40 107 GLU B O 1
ATOM 4586 N N . TYR B 1 108 ? 23.142 53.213 36.895 1.00 25.08 108 TYR B N 1
ATOM 4587 C CA . TYR B 1 108 ? 24.300 52.504 36.332 1.00 24.72 108 TYR B CA 1
ATOM 4588 C C . TYR B 1 108 ? 24.077 50.995 36.213 1.00 24.35 108 TYR B C 1
ATOM 4589 O O . TYR B 1 108 ? 24.122 50.434 35.115 1.00 23.62 108 TYR B O 1
ATOM 4598 N N . HIS B 1 109 ? 23.805 50.351 37.345 1.00 23.95 109 HIS B N 1
ATOM 4599 C CA . HIS B 1 109 ? 23.622 48.909 37.371 1.00 23.60 109 HIS B CA 1
ATOM 4600 C C . HIS B 1 109 ? 22.358 48.434 36.649 1.00 23.36 109 HIS B C 1
ATOM 4601 O O . HIS B 1 109 ? 22.397 47.415 35.957 1.00 22.50 109 HIS B O 1
ATOM 4608 N N . GLN B 1 110 ? 21.254 49.176 36.794 1.00 23.11 110 GLN B N 1
ATOM 4609 C CA . GLN B 1 110 ? 20.021 48.875 36.046 1.00 23.17 110 GLN B CA 1
ATOM 4610 C C . GLN B 1 110 ? 20.205 48.902 34.505 1.00 22.85 110 GLN B C 1
ATOM 4611 O O . GLN B 1 110 ? 19.681 48.038 33.791 1.00 22.55 110 GLN B O 1
ATOM 4617 N N . GLU B 1 111 ? 20.943 49.887 34.004 1.00 22.59 111 GLU B N 1
ATOM 4618 C CA . GLU B 1 111 ? 21.154 50.013 32.552 1.00 22.62 111 GLU B CA 1
ATOM 4619 C C . GLU B 1 111 ? 21.950 48.845 31.989 1.00 22.26 111 GLU B C 1
ATOM 4620 O O . GLU B 1 111 ? 21.650 48.334 30.907 1.00 21.85 111 GLU B O 1
ATOM 4626 N N . ILE B 1 112 ? 22.972 48.438 32.733 1.00 22.18 112 ILE B N 1
ATOM 4627 C CA . ILE B 1 112 ? 23.790 47.277 32.383 1.00 21.67 112 ILE B CA 1
ATOM 4628 C C . ILE B 1 112 ? 22.880 46.054 32.345 1.00 21.41 112 ILE B C 1
ATOM 4629 O O . ILE B 1 112 ? 22.982 45.238 31.440 1.00 20.74 112 ILE B O 1
ATOM 4634 N N . SER B 1 113 ? 21.950 45.960 33.298 1.00 21.16 113 SER B N 1
ATOM 4635 C CA . SER B 1 113 ? 21.013 44.837 33.314 1.00 21.60 113 SER B CA 1
ATOM 4636 C C . SER B 1 113 ? 20.123 44.796 32.065 1.00 21.42 113 SER B C 1
ATOM 4637 O O . SER B 1 113 ? 19.874 43.707 31.511 1.00 21.35 113 SER B O 1
ATOM 4640 N N . SER B 1 114 ? 19.654 45.968 31.625 1.00 21.15 114 SER B N 1
ATOM 4641 C CA . SER B 1 114 ? 18.880 46.075 30.379 1.00 21.46 114 SER B CA 1
ATOM 4642 C C . SER B 1 114 ? 19.637 45.509 29.183 1.00 21.22 114 SER B C 1
ATOM 4643 O O . SER B 1 114 ? 19.071 44.778 28.375 1.00 21.81 114 SER B O 1
ATOM 4646 N N . PHE B 1 115 ? 20.919 45.864 29.082 1.00 21.19 115 PHE B N 1
ATOM 4647 C CA . PHE B 1 115 ? 21.804 45.376 28.024 1.00 21.32 115 PHE B CA 1
ATOM 4648 C C . PHE B 1 115 ? 21.968 43.853 28.065 1.00 21.61 115 PHE B C 1
ATOM 4649 O O . PHE B 1 115 ? 22.205 43.223 27.033 1.00 22.07 115 PHE B O 1
ATOM 4657 N N . ASN B 1 116 ? 21.833 43.268 29.259 1.00 21.36 116 ASN B N 1
ATOM 4658 C CA . ASN B 1 116 ? 21.789 41.821 29.434 1.00 21.43 116 ASN B CA 1
ATOM 4659 C C . ASN B 1 116 ? 22.833 41.044 28.622 1.00 21.37 116 ASN B C 1
ATOM 4660 O O . ASN B 1 116 ? 22.503 40.092 27.901 1.00 21.58 116 ASN B O 1
ATOM 4665 N N . GLY B 1 117 ? 24.096 41.452 28.733 1.00 21.10 117 GLY B N 1
ATOM 4666 C CA . GLY B 1 117 ? 25.183 40.679 28.134 1.00 21.57 117 GLY B CA 1
ATOM 4667 C C . GLY B 1 117 ? 25.186 40.649 26.611 1.00 21.84 117 GLY B C 1
ATOM 4668 O O . GLY B 1 117 ? 25.786 39.756 26.009 1.00 22.36 117 GLY B O 1
ATOM 4669 N N . GLY B 1 118 ? 24.496 41.590 25.985 1.00 22.01 118 GLY B N 1
ATOM 4670 C CA . GLY B 1 118 ? 24.469 41.665 24.517 1.00 22.92 118 GLY B CA 1
ATOM 4671 C C . GLY B 1 118 ? 23.117 41.363 23.896 1.00 22.99 118 GLY B C 1
ATOM 4672 O O . GLY B 1 118 ? 22.891 41.655 22.704 1.00 23.29 118 GLY B O 1
ATOM 4673 N N . LEU B 1 119 ? 22.235 40.761 24.692 1.00 22.77 119 LEU B N 1
ATOM 4674 C CA . LEU B 1 119 ? 20.894 40.404 24.248 1.00 22.35 119 LEU B CA 1
ATOM 4675 C C . LEU B 1 119 ? 19.987 41.631 24.061 1.00 22.42 119 LEU B C 1
ATOM 4676 O O . LEU B 1 119 ? 19.057 41.595 23.246 1.00 22.62 119 LEU B O 1
ATOM 4681 N N . MET B 1 120 ? 20.274 42.705 24.800 1.00 21.20 120 MET B N 1
ATOM 4682 C CA . MET B 1 120 ? 19.573 43.991 24.667 1.00 21.49 120 MET B CA 1
ATOM 4683 C C . MET B 1 120 ? 18.060 43.804 24.811 1.00 21.62 120 MET B C 1
ATOM 4684 O O . MET B 1 120 ? 17.264 44.436 24.119 1.00 22.13 120 MET B O 1
ATOM 4689 N N . ASN B 1 121 ? 17.675 42.928 25.732 1.00 21.87 121 ASN B N 1
ATOM 4690 C CA . ASN B 1 121 ? 16.315 42.421 25.744 1.00 22.21 121 ASN B CA 1
ATOM 4691 C C . ASN B 1 121 ? 15.640 42.501 27.099 1.00 22.51 121 ASN B C 1
ATOM 4692 O O . ASN B 1 121 ? 14.561 41.941 27.279 1.00 22.87 121 ASN B O 1
ATOM 4697 N N . LYS B 1 122 ? 16.255 43.205 28.048 1.00 22.81 122 LYS B N 1
ATOM 4698 C CA . LYS B 1 122 ? 15.641 43.348 29.378 1.00 22.88 122 LYS B CA 1
ATOM 4699 C C . LYS B 1 122 ? 15.307 44.788 29.747 1.00 22.80 122 LYS B C 1
ATOM 4700 O O . LYS B 1 122 ? 15.311 45.141 30.921 1.00 23.39 122 LYS B O 1
ATOM 4706 N N . PHE B 1 123 ? 15.015 45.617 28.741 1.00 22.70 123 PHE B N 1
ATOM 4707 C CA . PHE B 1 123 ? 14.664 47.027 28.969 1.00 22.77 123 PHE B CA 1
ATOM 4708 C C . PHE B 1 123 ? 13.336 47.221 29.691 1.00 22.45 123 PHE B C 1
ATOM 4709 O O . PHE B 1 123 ? 13.237 48.092 30.547 1.00 21.89 123 PHE B O 1
ATOM 4717 N N . VAL B 1 124 ? 12.326 46.419 29.353 1.00 22.65 124 VAL B N 1
ATOM 4718 C CA . VAL B 1 124 ? 11.024 46.509 30.056 1.00 22.64 124 VAL B CA 1
ATOM 4719 C C . VAL B 1 124 ? 11.215 46.190 31.541 1.00 23.04 124 VAL B C 1
ATOM 4720 O O . VAL B 1 124 ? 10.656 46.873 32.416 1.00 22.62 124 VAL B O 1
ATOM 4724 N N . GLU B 1 125 ? 12.042 45.183 31.813 1.00 23.15 125 GLU B N 1
ATOM 4725 C CA . GLU B 1 125 ? 12.341 44.744 33.179 1.00 23.89 125 GLU B CA 1
ATOM 4726 C C . GLU B 1 125 ? 13.152 45.744 33.992 1.00 24.25 125 GLU B C 1
ATOM 4727 O O . GLU B 1 125 ? 12.842 45.963 35.154 1.00 24.78 125 GLU B O 1
ATOM 4733 N N . HIS B 1 126 ? 14.167 46.358 33.382 1.00 24.12 126 HIS B N 1
ATOM 4734 C CA . HIS B 1 126 ? 15.125 47.181 34.129 1.00 24.43 126 HIS B CA 1
ATOM 4735 C C . HIS B 1 126 ? 15.099 48.687 33.825 1.00 24.67 126 HIS B C 1
ATOM 4736 O O . HIS B 1 126 ? 15.728 49.475 34.535 1.00 24.69 126 HIS B O 1
ATOM 4743 N N . GLY B 1 127 ? 14.377 49.077 32.777 1.00 25.01 127 GLY B N 1
ATOM 4744 C CA . GLY B 1 127 ? 14.253 50.474 32.379 1.00 25.76 127 GLY B CA 1
ATOM 4745 C C . GLY B 1 127 ? 12.947 51.060 32.876 1.00 26.71 127 GLY B C 1
ATOM 4746 O O . GLY B 1 127 ? 12.820 52.279 33.021 1.00 25.93 127 GLY B O 1
ATOM 4747 N N . GLY B 1 128 ? 11.980 50.174 33.120 1.00 27.91 128 GLY B N 1
ATOM 4748 C CA . GLY B 1 128 ? 10.720 50.518 33.773 1.00 29.44 128 GLY B CA 1
ATOM 4749 C C . GLY B 1 128 ? 10.909 50.888 35.237 1.00 30.73 128 GLY B C 1
ATOM 4750 O O . GLY B 1 128 ? 12.012 50.759 35.787 1.00 31.96 128 GLY B O 1
ATOM 4751 N N . CYS B 1 138 ? 3.170 54.521 33.684 1.00 29.08 138 CYS B N 1
ATOM 4752 C CA . CYS B 1 138 ? 4.321 54.764 32.794 1.00 29.32 138 CYS B CA 1
ATOM 4753 C C . CYS B 1 138 ? 4.856 53.520 32.082 1.00 29.90 138 CYS B C 1
ATOM 4754 O O . CYS B 1 138 ? 5.369 53.626 30.969 1.00 29.66 138 CYS B O 1
ATOM 4757 N N . ASP B 1 139 ? 4.770 52.348 32.719 1.00 30.69 139 ASP B N 1
ATOM 4758 C CA . ASP B 1 139 ? 5.524 51.179 32.231 1.00 31.47 139 ASP B CA 1
ATOM 4759 C C . ASP B 1 139 ? 5.301 50.867 30.736 1.00 31.04 139 ASP B C 1
ATOM 4760 O O . ASP B 1 139 ? 4.186 50.997 30.211 1.00 31.59 139 ASP B O 1
ATOM 4765 N N . GLY B 1 140 ? 6.388 50.508 30.062 1.00 30.19 140 GLY B N 1
ATOM 4766 C CA . GLY B 1 140 ? 6.381 50.304 28.614 1.00 28.37 140 GLY B CA 1
ATOM 4767 C C . GLY B 1 140 ? 6.921 51.480 27.812 1.00 27.81 140 GLY B C 1
ATOM 4768 O O . GLY B 1 140 ? 7.355 51.296 26.667 1.00 26.22 140 GLY B O 1
ATOM 4769 N N . GLN B 1 141 ? 6.901 52.673 28.416 1.00 26.80 141 GLN B N 1
ATOM 4770 C CA . GLN B 1 141 ? 7.431 53.890 27.792 1.00 26.68 141 GLN B CA 1
ATOM 4771 C C . GLN B 1 141 ? 8.928 53.818 27.542 1.00 26.15 141 GLN B C 1
ATOM 4772 O O . GLN B 1 141 ? 9.461 54.572 26.719 1.00 26.20 141 GLN B O 1
ATOM 4778 N N . VAL B 1 142 ? 9.608 52.915 28.249 1.00 25.54 142 VAL B N 1
ATOM 4779 C CA . VAL B 1 142 ? 11.008 52.614 27.916 1.00 24.90 142 VAL B CA 1
ATOM 4780 C C . VAL B 1 142 ? 11.144 52.247 26.429 1.00 24.86 142 VAL B C 1
ATOM 4781 O O . VAL B 1 142 ? 12.171 52.541 25.805 1.00 24.52 142 VAL B O 1
ATOM 4785 N N . MET B 1 143 ? 10.114 51.619 25.858 1.00 24.35 143 MET B N 1
ATOM 4786 C CA . MET B 1 143 ? 10.171 51.221 24.442 1.00 24.06 143 MET B CA 1
ATOM 4787 C C . MET B 1 143 ? 9.697 52.311 23.450 1.00 24.03 143 MET B C 1
ATOM 4788 O O . MET B 1 143 ? 9.790 52.128 22.230 1.00 24.39 143 MET B O 1
ATOM 4793 N N . GLY B 1 144 ? 9.206 53.428 23.975 1.00 24.30 144 GLY B N 1
ATOM 4794 C CA . GLY B 1 144 ? 8.632 54.495 23.152 1.00 25.07 144 GLY B CA 1
ATOM 4795 C C . GLY B 1 144 ? 9.667 55.237 22.311 1.00 25.58 144 GLY B C 1
ATOM 4796 O O . GLY B 1 144 ? 10.817 55.407 22.733 1.00 26.24 144 GLY B O 1
ATOM 4797 N N . TYR B 1 145 ? 9.263 55.642 21.104 1.00 25.52 145 TYR B N 1
ATOM 4798 C CA . TYR B 1 145 ? 10.068 56.532 20.269 1.00 25.56 145 TYR B CA 1
ATOM 4799 C C . TYR B 1 145 ? 9.223 57.723 19.833 1.00 25.11 145 TYR B C 1
ATOM 4800 O O . TYR B 1 145 ? 7.978 57.679 19.827 1.00 24.64 145 TYR B O 1
ATOM 4809 N N . TYR B 1 146 ? 9.915 58.795 19.490 1.00 24.78 146 TYR B N 1
ATOM 4810 C CA . TYR B 1 146 ? 9.301 59.955 18.891 1.00 24.65 146 TYR B CA 1
ATOM 4811 C C . TYR B 1 146 ? 9.740 60.025 17.433 1.00 24.64 146 TYR B C 1
ATOM 4812 O O . TYR B 1 146 ? 10.790 59.481 17.075 1.00 24.49 146 TYR B O 1
ATOM 4821 N N . ASP B 1 147 ? 8.917 60.673 16.607 1.00 24.90 147 ASP B N 1
ATOM 4822 C CA . ASP B 1 147 ? 9.285 61.017 15.234 1.00 24.70 147 ASP B CA 1
ATOM 4823 C C . ASP B 1 147 ? 9.190 62.529 15.003 1.00 24.81 147 ASP B C 1
ATOM 4824 O O . ASP B 1 147 ? 8.998 63.306 15.948 1.00 23.32 147 ASP B O 1
ATOM 4829 N N . GLY B 1 148 ? 9.328 62.925 13.735 1.00 24.57 148 GLY B N 1
ATOM 4830 C CA . GLY B 1 148 ? 9.376 64.330 13.330 1.00 24.90 148 GLY B CA 1
ATOM 4831 C C . GLY B 1 148 ? 8.118 65.155 13.553 1.00 24.47 148 GLY B C 1
ATOM 4832 O O . GLY B 1 148 ? 8.127 66.355 13.334 1.00 24.76 148 GLY B O 1
ATOM 4833 N N . ASN B 1 149 ? 7.022 64.524 13.968 1.00 24.38 149 ASN B N 1
ATOM 4834 C CA . ASN B 1 149 ? 5.835 65.281 14.346 1.00 24.37 149 ASN B CA 1
ATOM 4835 C C . ASN B 1 149 ? 5.995 65.864 15.747 1.00 24.47 149 ASN B C 1
ATOM 4836 O O . ASN B 1 149 ? 5.313 66.823 16.115 1.00 25.51 149 ASN B O 1
ATOM 4841 N N . THR B 1 150 ? 6.919 65.284 16.515 1.00 24.63 150 THR B N 1
ATOM 4842 C CA . THR B 1 150 ? 7.162 65.720 17.887 1.00 24.60 150 THR B CA 1
ATOM 4843 C C . THR B 1 150 ? 8.515 66.387 18.070 1.00 23.81 150 THR B C 1
ATOM 4844 O O . THR B 1 150 ? 8.571 67.537 18.500 1.00 23.56 150 THR B O 1
ATOM 4848 N N . VAL B 1 151 ? 9.598 65.665 17.767 1.00 23.69 151 VAL B N 1
ATOM 4849 C CA . VAL B 1 151 ? 10.944 66.256 17.795 1.00 23.46 151 VAL B CA 1
ATOM 4850 C C . VAL B 1 151 ? 11.245 66.914 16.450 1.00 23.73 151 VAL B C 1
ATOM 4851 O O . VAL B 1 151 ? 12.251 66.629 15.793 1.00 23.04 151 VAL B O 1
ATOM 4855 N N . THR B 1 152 ? 10.367 67.839 16.078 1.00 23.47 152 THR B N 1
ATOM 4856 C CA . THR B 1 152 ? 10.355 68.415 14.742 1.00 23.55 152 THR B CA 1
ATOM 4857 C C . THR B 1 152 ? 11.628 69.213 14.463 1.00 23.87 152 THR B C 1
ATOM 4858 O O . THR B 1 152 ? 12.259 69.024 13.414 1.00 23.60 152 THR B O 1
ATOM 4862 N N . ALA B 1 153 ? 12.005 70.078 15.404 1.00 23.56 153 ALA B N 1
ATOM 4863 C CA . ALA B 1 153 ? 13.222 70.892 15.281 1.00 23.74 153 ALA B CA 1
ATOM 4864 C C . ALA B 1 153 ? 14.489 70.054 15.177 1.00 24.48 153 ALA B C 1
ATOM 4865 O O . ALA B 1 153 ? 15.328 70.285 14.309 1.00 24.26 153 ALA B O 1
ATOM 4867 N N . LEU B 1 154 ? 14.632 69.095 16.091 1.00 24.59 154 LEU B N 1
ATOM 4868 C CA . LEU B 1 154 ? 15.771 68.196 16.074 1.00 24.16 154 LEU B CA 1
ATOM 4869 C C . LEU B 1 154 ? 15.888 67.501 14.722 1.00 24.28 154 LEU B C 1
ATOM 4870 O O . LEU B 1 154 ? 16.980 67.432 14.150 1.00 24.51 154 LEU B O 1
ATOM 4875 N N . TRP B 1 155 ? 14.761 67.032 14.188 1.00 23.94 155 TRP B N 1
ATOM 4876 C CA . TRP B 1 155 ? 14.768 66.382 12.876 1.00 23.54 155 TRP B CA 1
ATOM 4877 C C . TRP B 1 155 ? 15.090 67.360 11.758 1.00 23.40 155 TRP B C 1
ATOM 4878 O O . TRP B 1 155 ? 15.790 67.005 10.808 1.00 22.91 155 TRP B O 1
ATOM 4889 N N . ASN B 1 156 ? 14.579 68.591 11.861 1.00 23.31 156 ASN B N 1
ATOM 4890 C CA . ASN B 1 156 ? 14.930 69.622 10.873 1.00 24.06 156 ASN B CA 1
ATOM 4891 C C . ASN B 1 156 ? 16.398 70.051 10.951 1.00 23.89 156 ASN B C 1
ATOM 4892 O O . ASN B 1 156 ? 17.022 70.317 9.915 1.00 23.96 156 ASN B O 1
ATOM 4897 N N . TYR B 1 157 ? 16.960 70.085 12.162 1.00 24.07 157 TYR B N 1
ATOM 4898 C CA . TYR B 1 157 ? 18.411 70.306 12.321 1.00 23.73 157 TYR B CA 1
ATOM 4899 C C . TYR B 1 157 ? 19.237 69.218 11.645 1.00 24.21 157 TYR B C 1
ATOM 4900 O O . TYR B 1 157 ? 20.195 69.544 10.953 1.00 24.15 157 TYR B O 1
ATOM 4909 N N . ALA B 1 158 ? 18.872 67.945 11.836 1.00 23.73 158 ALA B N 1
ATOM 4910 C CA . ALA B 1 158 ? 19.565 66.843 11.145 1.00 23.64 158 ALA B CA 1
ATOM 4911 C C . ALA B 1 158 ? 19.451 66.974 9.609 1.00 23.63 158 ALA B C 1
ATOM 4912 O O . ALA B 1 158 ? 20.406 66.723 8.878 1.00 22.75 158 ALA B O 1
ATOM 4914 N N . GLN B 1 159 ? 18.281 67.407 9.138 1.00 23.01 159 GLN B N 1
ATOM 4915 C CA . GLN B 1 159 ? 18.033 67.629 7.704 1.00 22.91 159 GLN B CA 1
ATOM 4916 C C . GLN B 1 159 ? 18.899 68.724 7.073 1.00 23.13 159 GLN B C 1
ATOM 4917 O O . GLN B 1 159 ? 19.019 68.792 5.834 1.00 23.42 159 GLN B O 1
ATOM 4923 N N . ASN B 1 160 ? 19.440 69.611 7.907 1.00 22.91 160 ASN B N 1
ATOM 4924 C CA . ASN B 1 160 ? 20.186 70.780 7.422 1.00 23.53 160 ASN B CA 1
ATOM 4925 C C . ASN B 1 160 ? 21.629 70.882 7.922 1.00 23.15 160 ASN B C 1
ATOM 4926 O O . ASN B 1 160 ? 22.410 71.702 7.418 1.00 22.60 160 ASN B O 1
ATOM 4931 N N . PHE B 1 161 ? 21.978 70.040 8.894 1.00 22.56 161 PHE B N 1
ATOM 4932 C CA . PHE B 1 161 ? 23.314 70.075 9.489 1.00 22.40 161 PHE B CA 1
ATOM 4933 C C . PHE B 1 161 ? 23.799 68.641 9.663 1.00 22.39 161 PHE B C 1
ATOM 4934 O O . PHE B 1 161 ? 23.482 67.779 8.830 1.00 22.06 161 PHE B O 1
ATOM 4942 N N . ALA B 1 162 ? 24.573 68.382 10.712 1.00 22.81 162 ALA B N 1
ATOM 4943 C CA . ALA B 1 162 ? 25.184 67.065 10.877 1.00 23.07 162 ALA B CA 1
ATOM 4944 C C . ALA B 1 162 ? 24.669 66.329 12.111 1.00 23.26 162 ALA B C 1
ATOM 4945 O O . ALA B 1 162 ? 24.478 66.927 13.158 1.00 22.78 162 ALA B O 1
ATOM 4947 N N . LEU B 1 163 ? 24.493 65.015 11.966 1.00 23.69 163 LEU B N 1
ATOM 4948 C CA . LEU B 1 163 ? 24.039 64.134 13.037 1.00 22.89 163 LEU B CA 1
ATOM 4949 C C . LEU B 1 163 ? 25.034 62.984 13.141 1.00 24.23 163 LEU B C 1
ATOM 4950 O O . LEU B 1 163 ? 25.507 62.499 12.115 1.00 23.83 163 LEU B O 1
ATOM 4955 N N . ASN B 1 164 ? 25.367 62.577 14.367 1.00 23.69 164 ASN B N 1
ATOM 4956 C CA . ASN B 1 164 ? 26.186 61.367 14.574 1.00 23.34 164 ASN B CA 1
ATOM 4957 C C . ASN B 1 164 ? 25.366 60.239 15.194 1.00 23.86 164 ASN B C 1
ATOM 4958 O O . ASN B 1 164 ? 24.671 60.437 16.218 1.00 22.61 164 ASN B O 1
ATOM 4963 N N . ASP B 1 165 ? 25.427 59.058 14.582 1.00 22.81 165 ASP B N 1
ATOM 4964 C CA . ASP B 1 165 ? 24.586 57.954 15.056 1.00 23.89 165 ASP B CA 1
ATOM 4965 C C . ASP B 1 165 ? 25.413 56.855 15.730 1.00 23.37 165 ASP B C 1
ATOM 4966 O O . ASP B 1 165 ? 24.997 55.689 15.772 1.00 23.45 165 ASP B O 1
ATOM 4971 N N . ASN B 1 166 ? 26.590 57.238 16.230 1.00 22.74 166 ASN B N 1
ATOM 4972 C CA . ASN B 1 166 ? 27.522 56.289 16.826 1.00 22.77 166 ASN B CA 1
ATOM 4973 C C . ASN B 1 166 ? 28.224 56.958 18.000 1.00 22.91 166 ASN B C 1
ATOM 4974 O O . ASN B 1 166 ? 29.433 56.785 18.188 1.00 22.74 166 ASN B O 1
ATOM 4979 N N . THR B 1 167 ? 27.444 57.747 18.756 1.00 22.75 167 THR B N 1
ATOM 4980 C CA . THR B 1 167 ? 27.902 58.483 19.946 1.00 23.04 167 THR B CA 1
ATOM 4981 C C . THR B 1 167 ? 27.316 57.840 21.218 1.00 23.04 167 THR B C 1
ATOM 4982 O O . THR B 1 167 ? 26.110 57.609 21.302 1.00 23.85 167 THR B O 1
ATOM 4986 N N . PHE B 1 168 ? 28.170 57.608 22.213 1.00 23.14 168 PHE B N 1
ATOM 4987 C CA . PHE B 1 168 ? 27.792 56.906 23.444 1.00 23.00 168 PHE B CA 1
ATOM 4988 C C . PHE B 1 168 ? 28.127 57.692 24.709 1.00 23.16 168 PHE B C 1
ATOM 4989 O O . PHE B 1 168 ? 29.069 58.496 24.727 1.00 22.59 168 PHE B O 1
ATOM 4997 N N . GLY B 1 169 ? 27.361 57.437 25.768 1.00 23.37 169 GLY B N 1
ATOM 4998 C CA . GLY B 1 169 ? 27.747 57.897 27.099 1.00 23.98 169 GLY B CA 1
ATOM 4999 C C . GLY B 1 169 ? 29.103 57.283 27.416 1.00 24.08 169 GLY B C 1
ATOM 5000 O O . GLY B 1 169 ? 29.340 56.117 27.115 1.00 24.05 169 GLY B O 1
ATOM 5001 N N . THR B 1 170 ? 29.998 58.067 28.014 1.00 23.86 170 THR B N 1
ATOM 5002 C CA . THR B 1 170 ? 31.340 57.601 28.346 1.00 23.36 170 THR B CA 1
ATOM 5003 C C . THR B 1 170 ? 31.277 56.418 29.325 1.00 23.64 170 THR B C 1
ATOM 5004 O O . THR B 1 170 ? 32.043 55.466 29.203 1.00 23.15 170 THR B O 1
ATOM 5008 N N . THR B 1 171 ? 30.362 56.493 30.287 1.00 23.45 171 THR B N 1
ATOM 5009 C CA . THR B 1 171 ? 30.048 55.328 31.123 1.00 23.49 171 THR B CA 1
ATOM 5010 C C . THR B 1 171 ? 28.563 55.020 31.015 1.00 23.23 171 THR B C 1
ATOM 5011 O O . THR B 1 171 ? 27.809 55.790 30.431 1.00 23.38 171 THR B O 1
ATOM 5015 N N . PHE B 1 172 ? 28.143 53.881 31.555 1.00 23.09 172 PHE B N 1
ATOM 5016 C CA . PHE B 1 172 ? 26.743 53.684 31.894 1.00 23.28 172 PHE B CA 1
ATOM 5017 C C . PHE B 1 172 ? 26.313 54.696 32.965 1.00 23.15 172 PHE B C 1
ATOM 5018 O O . PHE B 1 172 ? 27.153 55.329 33.599 1.00 23.00 172 PHE B O 1
ATOM 5026 N N . GLY B 1 173 ? 25.011 54.844 33.161 1.00 23.58 173 GLY B N 1
ATOM 5027 C CA . GLY B 1 173 ? 24.530 55.582 34.317 1.00 24.04 173 GLY B CA 1
ATOM 5028 C C . GLY B 1 173 ? 23.853 56.916 34.032 1.00 24.50 173 GLY B C 1
ATOM 5029 O O . GLY B 1 173 ? 23.637 57.295 32.883 1.00 24.73 173 GLY B O 1
ATOM 5030 N N . PRO B 1 174 ? 23.497 57.618 35.111 1.00 24.68 174 PRO B N 1
ATOM 5031 C CA . PRO B 1 174 ? 22.664 58.802 35.117 1.00 24.82 174 PRO B CA 1
ATOM 5032 C C . PRO B 1 174 ? 23.382 60.098 34.774 1.00 24.91 174 PRO B C 1
ATOM 5033 O O . PRO B 1 174 ? 24.434 60.107 34.121 1.00 24.95 174 PRO B O 1
ATOM 5037 N N . SER B 1 175 ? 22.800 61.192 35.253 1.00 25.35 175 SER B N 1
ATOM 5038 C CA . SER B 1 175 ? 23.160 62.493 34.762 1.00 24.83 175 SER B CA 1
ATOM 5039 C C . SER B 1 175 ? 24.502 63.029 35.304 1.00 25.16 175 SER B C 1
ATOM 5040 O O . SER B 1 175 ? 25.231 63.681 34.564 1.00 25.60 175 SER B O 1
ATOM 5043 N N . THR B 1 176 ? 24.853 62.724 36.558 1.00 25.28 176 THR B N 1
ATOM 5044 C CA . THR B 1 176 ? 26.128 63.221 37.127 1.00 25.03 176 THR B CA 1
ATOM 5045 C C . THR B 1 176 ? 27.396 62.612 36.480 1.00 25.13 176 THR B C 1
ATOM 5046 O O . THR B 1 176 ? 28.327 63.349 36.138 1.00 24.86 176 THR B O 1
ATOM 5050 N N . PRO B 1 177 ? 27.453 61.271 36.318 1.00 24.68 177 PRO B N 1
ATOM 5051 C CA . PRO B 1 177 ? 28.571 60.748 35.516 1.00 24.46 177 PRO B CA 1
ATOM 5052 C C . PRO B 1 177 ? 28.623 61.396 34.118 1.00 24.38 177 PRO B C 1
ATOM 5053 O O . PRO B 1 177 ? 29.711 61.732 33.643 1.00 24.30 177 PRO B O 1
ATOM 5057 N N . GLY B 1 178 ? 27.456 61.604 33.501 1.00 24.37 178 GLY B N 1
ATOM 5058 C CA . GLY B 1 178 ? 27.348 62.214 32.164 1.00 24.35 178 GLY B CA 1
ATOM 5059 C C . GLY B 1 178 ? 27.997 63.585 32.087 1.00 24.70 178 GLY B C 1
ATOM 5060 O O . GLY B 1 178 ? 28.797 63.860 31.188 1.00 24.00 178 GLY B O 1
ATOM 5061 N N . ALA B 1 179 ? 27.668 64.437 33.063 1.00 24.11 179 ALA B N 1
ATOM 5062 C CA . ALA B 1 179 ? 28.203 65.795 33.131 1.00 24.55 179 ALA B CA 1
ATOM 5063 C C . ALA B 1 179 ? 29.711 65.827 33.415 1.00 24.18 179 ALA B C 1
ATOM 5064 O O . ALA B 1 179 ? 30.439 66.579 32.769 1.00 24.76 179 ALA B O 1
ATOM 5066 N N . LEU B 1 180 ? 30.169 65.002 34.360 1.00 24.25 180 LEU B N 1
ATOM 5067 C CA . LEU B 1 180 ? 31.598 64.876 34.686 1.00 23.73 180 LEU B CA 1
ATOM 5068 C C . LEU B 1 180 ? 32.406 64.350 33.502 1.00 23.93 180 LEU B C 1
ATOM 5069 O O . LEU B 1 180 ? 33.495 64.856 33.197 1.00 24.34 180 LEU B O 1
ATOM 5074 N N . ASN B 1 181 ? 31.865 63.344 32.824 1.00 23.68 181 ASN B N 1
ATOM 5075 C CA . ASN B 1 181 ? 32.515 62.808 31.624 1.00 23.56 181 ASN B CA 1
ATOM 5076 C C . ASN B 1 181 ? 32.608 63.826 30.492 1.00 23.84 181 ASN B C 1
ATOM 5077 O O . ASN B 1 181 ? 33.606 63.860 29.777 1.00 23.93 181 ASN B O 1
ATOM 5082 N N . LEU B 1 182 ? 31.581 64.660 30.338 1.00 24.03 182 LEU B N 1
ATOM 5083 C CA . LEU B 1 182 ? 31.608 65.699 29.303 1.00 24.04 182 LEU B CA 1
ATOM 5084 C C . LEU B 1 182 ? 32.754 66.692 29.540 1.00 24.63 182 LEU B C 1
ATOM 5085 O O . LEU B 1 182 ? 33.445 67.081 28.601 1.00 24.54 182 LEU B O 1
ATOM 5090 N N . VAL B 1 183 ? 32.965 67.106 30.794 1.00 24.42 183 VAL B N 1
ATOM 5091 C CA . VAL B 1 183 ? 33.951 68.162 31.048 1.00 24.59 183 VAL B CA 1
ATOM 5092 C C . VAL B 1 183 ? 35.353 67.649 31.445 1.00 24.53 183 VAL B C 1
ATOM 5093 O O . VAL B 1 183 ? 36.334 68.401 31.369 1.00 25.04 183 VAL B O 1
ATOM 5097 N N . ALA B 1 184 ? 35.445 66.386 31.872 1.00 24.68 184 ALA B N 1
ATOM 5098 C CA . ALA B 1 184 ? 36.728 65.792 32.286 1.00 24.01 184 ALA B CA 1
ATOM 5099 C C . ALA B 1 184 ? 37.056 64.470 31.569 1.00 24.23 184 ALA B C 1
ATOM 5100 O O . ALA B 1 184 ? 38.211 64.039 31.548 1.00 23.65 184 ALA B O 1
ATOM 5102 N N . GLY B 1 185 ? 36.044 63.840 30.978 1.00 24.48 185 GLY B N 1
ATOM 5103 C CA . GLY B 1 185 ? 36.199 62.482 30.418 1.00 24.14 185 GLY B CA 1
ATOM 5104 C C . GLY B 1 185 ? 36.443 61.423 31.487 1.00 24.17 185 GLY B C 1
ATOM 5105 O O . GLY B 1 185 ? 36.971 60.354 31.195 1.00 25.11 185 GLY B O 1
ATOM 5106 N N . ALA B 1 186 ? 36.080 61.745 32.728 1.00 24.48 186 ALA B N 1
ATOM 5107 C CA . ALA B 1 186 ? 36.287 60.869 33.884 1.00 24.39 186 ALA B CA 1
ATOM 5108 C C . ALA B 1 186 ? 35.212 61.199 34.925 1.00 24.71 186 ALA B C 1
ATOM 5109 O O . ALA B 1 186 ? 34.760 62.353 35.010 1.00 23.85 186 ALA B O 1
ATOM 5111 N N . ASN B 1 187 ? 34.780 60.181 35.670 1.00 24.70 187 ASN B N 1
ATOM 5112 C CA . ASN B 1 187 ? 33.725 60.325 36.679 1.00 25.56 187 ASN B CA 1
ATOM 5113 C C . ASN B 1 187 ? 34.263 60.205 38.111 1.00 25.75 187 ASN B C 1
ATOM 5114 O O . ASN B 1 187 ? 33.527 59.921 39.061 1.00 26.59 187 ASN B O 1
ATOM 5119 N N . GLY B 1 188 ? 35.564 60.427 38.245 1.00 25.79 188 GLY B N 1
ATOM 5120 C CA . GLY B 1 188 ? 36.241 60.403 39.532 1.00 25.83 188 GLY B CA 1
ATOM 5121 C C . GLY B 1 188 ? 37.717 60.623 39.281 1.00 26.07 188 GLY B C 1
ATOM 5122 O O . GLY B 1 188 ? 38.090 61.028 38.168 1.00 26.35 188 GLY B O 1
ATOM 5123 N N . PRO B 1 189 ? 38.572 60.345 40.288 1.00 26.30 189 PRO B N 1
ATOM 5124 C CA . PRO B 1 189 ? 38.253 59.839 41.636 1.00 26.38 189 PRO B CA 1
ATOM 5125 C C . PRO B 1 189 ? 37.440 60.828 42.482 1.00 26.78 189 PRO B C 1
ATOM 5126 O O . PRO B 1 189 ? 37.540 62.040 42.275 1.00 26.61 189 PRO B O 1
ATOM 5130 N N . ALA B 1 190 ? 36.647 60.306 43.420 1.00 26.72 190 ALA B N 1
ATOM 5131 C CA . ALA B 1 190 ? 35.707 61.128 44.184 1.00 26.73 190 ALA B CA 1
ATOM 5132 C C . ALA B 1 190 ? 35.452 60.614 45.595 1.00 26.95 190 ALA B C 1
ATOM 5133 O O . ALA B 1 190 ? 35.506 59.402 45.847 1.00 26.85 190 ALA B O 1
ATOM 5135 N N . MET B 1 191 ? 35.162 61.553 46.502 1.00 27.30 191 MET B N 1
ATOM 5136 C CA . MET B 1 191 ? 34.798 61.217 47.884 1.00 27.29 191 MET B CA 1
ATOM 5137 C C . MET B 1 191 ? 33.478 61.889 48.304 1.00 27.42 191 MET B C 1
ATOM 5138 O O . MET B 1 191 ? 33.097 62.926 47.737 1.00 27.53 191 MET B O 1
ATOM 5140 N N . SER B 1 192 ? 32.787 61.288 49.308 1.00 27.53 192 SER B N 1
ATOM 5141 C CA . SER B 1 192 ? 31.592 61.891 49.897 1.00 27.46 192 SER B CA 1
ATOM 5142 C C . SER B 1 192 ? 31.687 61.862 51.424 1.00 27.91 192 SER B C 1
ATOM 5143 O O . SER B 1 192 ? 32.184 60.882 51.993 1.00 27.85 192 SER B O 1
ATOM 5146 N N . PRO B 1 193 ? 31.222 62.934 52.104 1.00 28.06 193 PRO B N 1
ATOM 5147 C CA . PRO B 1 193 ? 31.166 62.860 53.576 1.00 28.40 193 PRO B CA 1
ATOM 5148 C C . PRO B 1 193 ? 30.241 61.740 54.074 1.00 28.61 193 PRO B C 1
ATOM 5149 O O . PRO B 1 193 ? 30.456 61.200 55.181 1.00 28.87 193 PRO B O 1
ATOM 5153 N N . SER B 1 194 ? 29.234 61.395 53.260 1.00 29.02 194 SER B N 1
ATOM 5154 C CA . SER B 1 194 ? 28.321 60.278 53.574 1.00 29.34 194 SER B CA 1
ATOM 5155 C C . SER B 1 194 ? 28.905 58.880 53.279 1.00 29.55 194 SER B C 1
ATOM 5156 O O . SER B 1 194 ? 28.239 57.869 53.578 1.00 29.78 194 SER B O 1
ATOM 5159 N N . GLY B 1 195 ? 30.145 58.826 52.715 1.00 29.51 195 GLY B N 1
ATOM 5160 C CA . GLY B 1 195 ? 30.724 57.558 52.273 1.00 29.56 195 GLY B CA 1
ATOM 5161 C C . GLY B 1 195 ? 30.272 57.250 50.856 1.00 29.62 195 GLY B C 1
ATOM 5162 O O . GLY B 1 195 ? 29.785 58.138 50.160 1.00 29.90 195 GLY B O 1
ATOM 5163 N N . ASN B 1 196 ? 30.423 55.997 50.426 1.00 29.54 196 ASN B N 1
ATOM 5164 C CA . ASN B 1 196 ? 30.064 55.613 49.054 1.00 29.43 196 ASN B CA 1
ATOM 5165 C C . ASN B 1 196 ? 28.560 55.509 48.805 1.00 28.87 196 ASN B C 1
ATOM 5166 O O . ASN B 1 196 ? 28.068 55.950 47.762 1.00 28.46 196 ASN B O 1
ATOM 5171 N N . LEU B 1 197 ? 27.837 54.938 49.770 1.00 28.48 197 LEU B N 1
ATOM 5172 C CA . LEU B 1 197 ? 26.417 54.613 49.603 1.00 28.38 197 LEU B CA 1
ATOM 5173 C C . LEU B 1 197 ? 26.243 53.850 48.293 1.00 28.47 197 LEU B C 1
ATOM 5174 O O . LEU B 1 197 ? 27.030 52.946 48.000 1.00 28.66 197 LEU B O 1
ATOM 5179 N N . GLU B 1 198 ? 2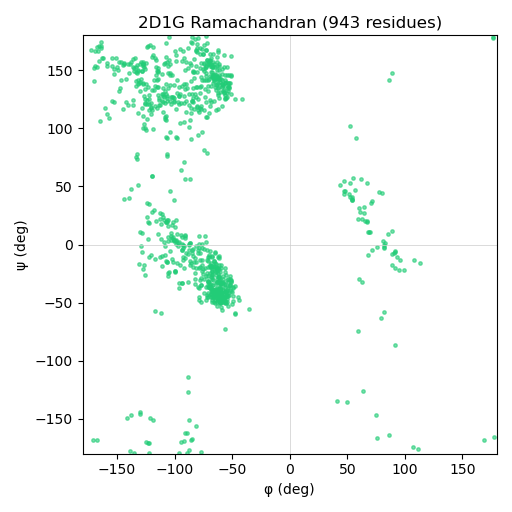5.231 54.206 47.508 1.00 28.75 198 GLU B N 1
ATOM 5180 C CA . GLU B 1 198 ? 25.089 53.664 46.153 1.00 28.69 198 GLU B CA 1
ATOM 5181 C C . GLU B 1 198 ? 25.432 54.727 45.113 1.00 28.33 198 GLU B C 1
ATOM 5182 O O . GLU B 1 198 ? 25.050 54.618 43.940 1.00 28.41 198 GLU B O 1
ATOM 5188 N N . ASN B 1 199 ? 26.161 55.751 45.555 1.00 27.82 199 ASN B N 1
ATOM 5189 C CA . ASN B 1 199 ? 26.579 56.861 44.702 1.00 27.44 199 ASN B CA 1
ATOM 5190 C C . ASN B 1 199 ? 27.959 56.665 44.080 1.00 27.45 199 ASN B C 1
ATOM 5191 O O . ASN B 1 199 ? 28.218 57.138 42.981 1.00 26.72 199 ASN B O 1
ATOM 5196 N N . ILE B 1 200 ? 28.847 55.996 44.813 1.00 27.75 200 ILE B N 1
ATOM 5197 C CA . ILE B 1 200 ? 30.252 55.878 44.425 1.00 28.05 200 ILE B CA 1
ATOM 5198 C C . ILE B 1 200 ? 30.713 54.428 44.524 1.00 28.20 200 ILE B C 1
ATOM 5199 O O . ILE B 1 200 ? 30.371 53.715 45.470 1.00 27.57 200 ILE B O 1
ATOM 5204 N N . GLU B 1 201 ? 31.486 54.001 43.531 1.00 28.43 201 GLU B N 1
ATOM 5205 C CA . GLU B 1 201 ? 32.027 52.654 43.486 1.00 28.61 201 GLU B CA 1
ATOM 5206 C C . GLU B 1 201 ? 33.493 52.735 43.064 1.00 28.10 201 GLU B C 1
ATOM 5207 O O . GLU B 1 201 ? 33.803 53.318 42.021 1.00 27.89 201 GLU B O 1
ATOM 5213 N N . ASN B 1 202 ? 34.389 52.172 43.878 1.00 27.57 202 ASN B N 1
ATOM 5214 C CA . ASN B 1 202 ? 35.833 52.171 43.589 1.00 27.17 202 ASN B CA 1
ATOM 5215 C C . ASN B 1 202 ? 36.369 53.580 43.280 1.00 27.07 202 ASN B C 1
ATOM 5216 O O . ASN B 1 202 ? 37.209 53.756 42.394 1.00 26.70 202 ASN B O 1
ATOM 5221 N N . ASN B 1 203 ? 35.882 54.567 44.043 1.00 26.38 203 ASN B N 1
ATOM 5222 C CA . ASN B 1 203 ? 36.229 55.993 43.880 1.00 26.69 203 ASN B CA 1
ATOM 5223 C C . ASN B 1 203 ? 35.570 56.733 42.706 1.00 26.28 203 ASN B C 1
ATOM 5224 O O . ASN B 1 203 ? 35.781 57.930 42.545 1.00 25.94 203 ASN B O 1
ATOM 5229 N N . TYR B 1 204 ? 34.779 56.037 41.891 1.00 25.93 204 TYR B N 1
ATOM 5230 C CA . TYR B 1 204 ? 34.131 56.683 40.735 1.00 25.36 204 TYR B CA 1
ATOM 5231 C C . TYR B 1 204 ? 32.639 56.871 40.963 1.00 25.13 204 TYR B C 1
ATOM 5232 O O . TYR B 1 204 ? 31.968 55.995 41.515 1.00 25.12 204 TYR B O 1
ATOM 5241 N N . ILE B 1 205 ? 32.134 58.038 40.576 1.00 25.46 205 ILE B N 1
ATOM 5242 C CA . ILE B 1 205 ? 30.729 58.377 40.795 1.00 25.50 205 ILE B CA 1
ATOM 5243 C C . ILE B 1 205 ? 29.852 57.658 39.769 1.00 25.38 205 ILE B C 1
ATOM 5244 O O . ILE B 1 205 ? 30.004 57.854 38.559 1.00 25.41 205 ILE B O 1
ATOM 5249 N N . ILE B 1 206 ? 28.944 56.823 40.272 1.00 25.00 206 ILE B N 1
ATOM 5250 C CA . ILE B 1 206 ? 28.039 56.052 39.430 1.00 24.81 206 ILE B CA 1
ATOM 5251 C C . ILE B 1 206 ? 26.570 56.482 39.512 1.00 25.12 206 ILE B C 1
ATOM 5252 O O . ILE B 1 206 ? 25.755 56.009 38.718 1.00 25.50 206 ILE B O 1
ATOM 5257 N N . ASP B 1 207 ? 26.227 57.356 40.466 1.00 25.60 207 ASP B N 1
ATOM 5258 C CA . ASP B 1 207 ? 24.865 57.895 40.546 1.00 25.50 207 ASP B CA 1
ATOM 5259 C C . ASP B 1 207 ? 24.860 59.432 40.655 1.00 25.52 207 ASP B C 1
ATOM 5260 O O . ASP B 1 207 ? 25.724 60.091 40.072 1.00 24.71 207 ASP B O 1
ATOM 5265 N N . ASP B 1 208 ? 23.907 60.004 41.395 1.00 25.36 208 ASP B N 1
ATOM 5266 C CA . ASP B 1 208 ? 23.733 61.467 41.382 1.00 25.40 208 ASP B CA 1
ATOM 5267 C C . ASP B 1 208 ? 23.904 62.144 42.738 1.00 25.52 208 ASP B C 1
ATOM 5268 O O . ASP B 1 208 ? 22.973 62.813 43.191 1.00 25.17 208 ASP B O 1
ATOM 5273 N N . PRO B 1 209 ? 25.083 62.007 43.387 1.00 25.65 209 PRO B N 1
ATOM 5274 C CA . PRO B 1 209 ? 25.233 62.841 44.574 1.00 25.83 209 PRO B CA 1
ATOM 5275 C C . PRO B 1 209 ? 25.308 64.289 44.108 1.00 26.17 209 PRO B C 1
ATOM 5276 O O . PRO B 1 209 ? 25.804 64.549 43.001 1.00 26.26 209 PRO B O 1
ATOM 5280 N N . ASN B 1 210 ? 24.811 65.216 44.926 1.00 26.34 210 ASN B N 1
ATOM 5281 C CA . ASN B 1 210 ? 24.916 66.634 44.591 1.00 26.43 210 ASN B CA 1
ATOM 5282 C C . ASN B 1 210 ? 26.373 67.102 44.681 1.00 26.60 210 ASN B C 1
ATOM 5283 O O . ASN B 1 210 ? 27.181 66.455 45.361 1.00 26.64 210 ASN B O 1
ATOM 5288 N N . PRO B 1 211 ? 26.715 68.212 43.991 1.00 26.93 211 PRO B N 1
ATOM 5289 C CA . PRO B 1 211 ? 28.038 68.818 44.123 1.00 26.81 211 PRO B CA 1
ATOM 5290 C C . PRO B 1 211 ? 28.240 69.430 45.502 1.00 26.86 211 PRO B C 1
ATOM 5291 O O . PRO B 1 211 ? 27.339 70.118 46.032 1.00 26.57 211 PRO B O 1
ATOM 5295 N N . TYR B 1 212 ? 29.423 69.186 46.063 1.00 26.78 212 TYR B N 1
ATOM 5296 C CA . TYR B 1 212 ? 29.806 69.736 47.363 1.00 27.22 212 TYR B CA 1
ATOM 5297 C C . TYR B 1 212 ? 29.766 71.264 47.388 1.00 27.19 212 TYR B C 1
ATOM 5298 O O . TYR B 1 212 ? 29.169 71.868 48.294 1.00 27.16 212 TYR B O 1
ATOM 5307 N N . TYR B 1 213 ? 30.396 71.886 46.394 1.00 27.27 213 TYR B N 1
ATOM 5308 C CA . TYR B 1 213 ? 30.598 73.341 46.389 1.00 27.23 213 TYR B CA 1
ATOM 5309 C C . TYR B 1 213 ? 29.466 74.056 45.664 1.00 27.08 213 TYR B C 1
ATOM 5310 O O . TYR B 1 213 ? 29.643 74.590 44.548 1.00 27.01 213 TYR B O 1
ATOM 5319 N N . ASP B 1 214 ? 28.297 74.048 46.319 1.00 26.78 214 ASP B N 1
ATOM 5320 C CA . ASP B 1 214 ? 27.065 74.591 45.752 1.00 26.87 214 ASP B CA 1
ATOM 5321 C C . ASP B 1 214 ? 26.028 74.782 46.870 1.00 26.95 214 ASP B C 1
ATOM 5322 O O . ASP B 1 214 ? 25.455 73.799 47.355 1.00 26.52 214 ASP B O 1
ATOM 5327 N N . ASP B 1 215 ? 25.784 76.040 47.256 1.00 27.12 215 ASP B N 1
ATOM 5328 C CA . ASP B 1 215 ? 24.803 76.364 48.312 1.00 27.92 215 ASP B CA 1
ATOM 5329 C C . ASP B 1 215 ? 23.475 75.661 48.023 1.00 28.29 215 ASP B C 1
ATOM 5330 O O . ASP B 1 215 ? 22.823 75.138 48.934 1.00 28.13 215 ASP B O 1
ATOM 5335 N N . CYS B 1 216 ? 23.094 75.650 46.743 1.00 28.27 216 CYS B N 1
ATOM 5336 C CA . CYS B 1 216 ? 21.762 75.194 46.329 1.00 28.83 216 CYS B CA 1
ATOM 5337 C C . CYS B 1 216 ? 21.578 73.659 46.340 1.00 29.09 216 CYS B C 1
ATOM 5338 O O . CYS B 1 216 ? 20.491 73.164 46.037 1.00 29.26 216 CYS B O 1
ATOM 5341 N N . SER B 1 217 ? 22.637 72.929 46.732 1.00 29.70 217 SER B N 1
ATOM 5342 C CA . SER B 1 217 ? 22.557 71.470 46.955 1.00 30.12 217 SER B CA 1
ATOM 5343 C C . SER B 1 217 ? 21.839 71.126 48.263 1.00 30.47 217 SER B C 1
ATOM 5344 O O . SER B 1 217 ? 21.330 70.002 48.436 1.00 30.60 217 SER B O 1
ATOM 5347 N N . TYR B 1 218 ? 21.803 72.104 49.180 1.00 30.63 218 TYR B N 1
ATOM 5348 C CA . TYR B 1 218 ? 21.422 71.850 50.566 1.00 30.96 218 TYR B CA 1
ATOM 5349 C C . TYR B 1 218 ? 19.954 72.225 50.861 1.00 31.21 218 TYR B C 1
ATOM 5350 O O . TYR B 1 218 ? 19.287 72.903 50.053 1.00 31.53 218 TYR B O 1
ATOM 5359 N N . GLY B 1 219 ? 19.458 71.765 52.011 1.00 31.44 219 GLY B N 1
ATOM 5360 C CA . GLY B 1 219 ? 18.023 71.866 52.346 1.00 31.69 219 GLY B CA 1
ATOM 5361 C C . GLY B 1 219 ? 17.437 73.275 52.452 1.00 32.01 219 GLY B C 1
ATOM 5362 O O . GLY B 1 219 ? 16.208 73.441 52.531 1.00 31.99 219 GLY B O 1
ATOM 5363 N N . THR B 1 220 ? 18.314 74.292 52.442 1.00 31.87 220 THR B N 1
ATOM 5364 C CA . THR B 1 220 ? 17.873 75.698 52.477 1.00 32.38 220 THR B CA 1
ATOM 5365 C C . THR B 1 220 ? 17.237 76.117 51.133 1.00 32.57 220 THR B C 1
ATOM 5366 O O . THR B 1 220 ? 16.413 77.054 51.089 1.00 32.89 220 THR B O 1
ATOM 5370 N N . SER B 1 221 ? 17.614 75.410 50.062 1.00 32.65 221 SER B N 1
ATOM 5371 C CA . SER B 1 221 ? 17.011 75.596 48.729 1.00 32.80 221 SER B CA 1
ATOM 5372 C C . SER B 1 221 ? 15.929 74.544 48.441 1.00 33.04 221 SER B C 1
ATOM 5373 O O . SER B 1 221 ? 16.092 73.365 48.776 1.00 32.94 221 SER B O 1
ATOM 5376 N N . LYS B 1 222 ? 14.833 74.979 47.772 1.00 33.30 222 LYS B N 1
ATOM 5377 C CA . LYS B 1 222 ? 13.835 74.072 47.201 1.00 33.94 222 LYS B CA 1
ATOM 5378 C C . LYS B 1 222 ? 14.434 73.178 46.123 1.00 33.79 222 LYS B C 1
ATOM 5379 O O . LYS B 1 222 ? 13.918 72.089 45.843 1.00 34.38 222 LYS B O 1
ATOM 5385 N N . SER B 1 223 ? 15.523 73.645 45.508 1.00 33.56 223 SER B N 1
ATOM 5386 C CA . SER B 1 223 ? 16.268 72.890 44.484 1.00 32.79 223 SER B CA 1
ATOM 5387 C C . SER B 1 223 ? 17.255 71.899 45.122 1.00 32.70 223 SER B C 1
ATOM 5388 O O . SER B 1 223 ? 17.804 71.020 44.436 1.00 32.52 223 SER B O 1
ATOM 5391 N N . GLY B 1 224 ? 17.513 72.080 46.426 1.00 32.62 224 GLY B N 1
ATOM 5392 C CA . GLY B 1 224 ? 18.418 71.211 47.185 1.00 32.63 224 GLY B CA 1
ATOM 5393 C C . GLY B 1 224 ? 17.691 69.973 47.781 1.00 32.54 224 GLY B C 1
ATOM 5394 O O . GLY B 1 224 ? 16.487 69.746 47.549 1.00 32.45 224 GLY B O 1
ATOM 5395 N N . ASP B 1 225 ? 18.425 69.166 48.546 1.00 32.47 225 ASP B N 1
ATOM 5396 C CA . ASP B 1 225 ? 17.852 67.982 49.204 1.00 32.78 225 ASP B CA 1
ATOM 5397 C C . ASP B 1 225 ? 18.700 67.537 50.379 1.00 32.80 225 ASP B C 1
ATOM 5398 O O . ASP B 1 225 ? 19.825 67.052 50.206 1.00 32.41 225 ASP B O 1
ATOM 5403 N N . THR B 1 226 ? 18.126 67.693 51.569 1.00 32.67 226 THR B N 1
ATOM 5404 C CA . THR B 1 226 ? 18.706 67.222 52.830 1.00 33.04 226 THR B CA 1
ATOM 5405 C C . THR B 1 226 ? 19.204 65.774 52.765 1.00 33.36 226 THR B C 1
ATOM 5406 O O . THR B 1 226 ? 20.273 65.444 53.404 1.00 33.71 226 THR B O 1
ATOM 5410 N N . ASN B 1 227 ? 18.438 64.923 51.986 1.00 33.57 227 ASN B N 1
ATOM 5411 C CA . ASN B 1 227 ? 18.704 63.478 51.944 1.00 33.50 227 ASN B CA 1
ATOM 5412 C C . ASN B 1 227 ? 19.436 62.998 50.693 1.00 33.22 227 ASN B C 1
ATOM 5413 O O . ASN B 1 227 ? 19.546 61.773 50.473 1.00 33.03 227 ASN B O 1
ATOM 5418 N N . THR B 1 228 ? 19.908 63.968 49.915 1.00 32.27 228 THR B N 1
ATOM 5419 C CA . THR B 1 228 ? 20.851 63.620 48.814 1.00 31.95 228 THR B CA 1
ATOM 5420 C C . THR B 1 228 ? 22.275 63.888 49.356 1.00 31.28 228 THR B C 1
ATOM 5421 O O . THR B 1 228 ? 22.574 64.968 49.962 1.00 31.41 228 THR B O 1
ATOM 5425 N N . ALA B 1 229 ? 23.144 62.895 49.180 1.00 30.56 229 ALA B N 1
ATOM 5426 C CA . ALA B 1 229 ? 24.559 63.050 49.573 1.00 29.86 229 ALA B CA 1
ATOM 5427 C C . ALA B 1 229 ? 25.237 64.039 48.634 1.00 29.46 229 ALA B C 1
ATOM 5428 O O . ALA B 1 229 ? 24.742 64.297 47.521 1.00 28.65 229 ALA B O 1
ATOM 5430 N N . VAL B 1 230 ? 26.353 64.612 49.090 1.00 29.14 230 VAL B N 1
ATOM 5431 C CA . VAL B 1 230 ? 27.175 65.470 48.227 1.00 28.70 230 VAL B CA 1
ATOM 5432 C C . VAL B 1 230 ? 28.556 64.835 48.018 1.00 28.70 230 VAL B C 1
ATOM 5433 O O . VAL B 1 230 ? 29.032 64.060 48.865 1.00 29.03 230 VAL B O 1
ATOM 5437 N N . ALA B 1 231 ? 29.178 65.142 46.882 1.00 28.47 231 ALA B N 1
ATOM 5438 C CA . ALA B 1 231 ? 30.475 64.569 46.524 1.00 28.16 231 ALA B CA 1
ATOM 5439 C C . ALA B 1 231 ? 31.411 65.608 45.907 1.00 28.19 231 ALA B C 1
ATOM 5440 O O . ALA B 1 231 ? 30.959 66.613 45.336 1.00 28.20 231 ALA B O 1
ATOM 5442 N N . LYS B 1 232 ? 32.713 65.356 46.020 1.00 27.85 232 LYS B N 1
ATOM 5443 C CA . LYS B 1 232 ? 33.727 66.203 45.392 1.00 27.60 232 LYS B CA 1
ATOM 5444 C C . LYS B 1 232 ? 34.744 65.342 44.654 1.00 27.84 232 LYS B C 1
ATOM 5445 O O . LYS B 1 232 ? 35.021 64.208 45.062 1.00 28.24 232 LYS B O 1
ATOM 5447 N N . ILE B 1 233 ? 35.284 65.872 43.559 1.00 27.41 233 ILE B N 1
ATOM 5448 C CA . ILE B 1 233 ? 36.353 65.193 42.820 1.00 27.12 233 ILE B CA 1
ATOM 5449 C C . ILE B 1 233 ? 37.668 65.411 43.580 1.00 27.04 233 ILE B C 1
ATOM 5450 O O . ILE B 1 233 ? 37.960 66.523 44.030 1.00 26.67 233 ILE B O 1
ATOM 5455 N N . THR B 1 234 ? 38.448 64.344 43.732 1.00 26.75 234 THR B N 1
ATOM 5456 C CA . THR B 1 234 ? 39.610 64.362 44.627 1.00 26.68 234 THR B CA 1
ATOM 5457 C C . THR B 1 234 ? 40.964 64.394 43.917 1.00 26.45 234 THR B C 1
ATOM 5458 O O . THR B 1 234 ? 41.984 64.665 44.545 1.00 26.01 234 THR B O 1
ATOM 5462 N N . ASP B 1 235 ? 40.966 64.112 42.616 1.00 26.45 235 ASP B N 1
ATOM 5463 C CA . ASP B 1 235 ? 42.179 64.163 41.795 1.00 26.41 235 ASP B CA 1
ATOM 5464 C C . ASP B 1 235 ? 41.811 64.308 40.318 1.00 26.10 235 ASP B C 1
ATOM 5465 O O . ASP B 1 235 ? 40.726 63.904 39.905 1.00 25.86 235 ASP B O 1
ATOM 5470 N N . GLY B 1 236 ? 42.717 64.893 39.536 1.00 26.11 236 GLY B N 1
ATOM 5471 C CA . GLY B 1 236 ? 42.489 65.131 38.109 1.00 26.43 236 GLY B CA 1
ATOM 5472 C C . GLY B 1 236 ? 41.755 66.429 37.816 1.00 27.07 236 GLY B C 1
ATOM 5473 O O . GLY B 1 236 ? 40.835 66.824 38.544 1.00 27.72 236 GLY B O 1
ATOM 5474 N N . TYR B 1 237 ? 42.164 67.098 36.743 1.00 27.12 237 TYR B N 1
ATOM 5475 C CA . TYR B 1 237 ? 41.548 68.351 36.333 1.00 27.04 237 TYR B CA 1
ATOM 5476 C C . TYR B 1 237 ? 40.402 68.121 35.342 1.00 26.80 237 TYR B C 1
ATOM 5477 O O . TYR B 1 237 ? 40.315 67.069 34.726 1.00 26.23 237 TYR B O 1
ATOM 5486 N N . ASN B 1 238 ? 39.524 69.113 35.204 1.00 26.05 238 ASN B N 1
ATOM 5487 C CA . ASN B 1 238 ? 38.554 69.138 34.120 1.00 25.39 238 ASN B CA 1
ATOM 5488 C C . ASN B 1 238 ? 39.029 70.168 33.087 1.00 25.74 238 ASN B C 1
ATOM 5489 O O . ASN B 1 238 ? 40.062 70.830 33.294 1.00 26.43 238 ASN B O 1
ATOM 5494 N N . ILE B 1 239 ? 38.285 70.327 31.991 1.00 25.30 239 ILE B N 1
ATOM 5495 C CA . ILE B 1 239 ? 38.685 71.261 30.939 1.00 25.17 239 ILE B CA 1
ATOM 5496 C C . ILE B 1 239 ? 38.794 72.725 31.409 1.00 24.81 239 ILE B C 1
ATOM 5497 O O . ILE B 1 239 ? 39.646 73.474 30.926 1.00 24.77 239 ILE B O 1
ATOM 5502 N N . GLY B 1 240 ? 37.947 73.107 32.363 1.00 24.50 240 GLY B N 1
ATOM 5503 C CA . GLY B 1 240 ? 37.918 74.463 32.894 1.00 24.26 240 GLY B CA 1
ATOM 5504 C C . GLY B 1 240 ? 39.239 74.918 33.484 1.00 24.31 240 GLY B C 1
ATOM 5505 O O . GLY B 1 240 ? 39.629 76.064 33.297 1.00 23.44 240 GLY B O 1
ATOM 5506 N N . HIS B 1 241 ? 39.935 74.017 34.188 1.00 24.46 241 HIS B N 1
ATOM 5507 C CA . HIS B 1 241 ? 41.290 74.298 34.678 1.00 25.03 241 HIS B CA 1
ATOM 5508 C C . HIS B 1 241 ? 42.195 74.847 33.577 1.00 25.21 241 HIS B C 1
ATOM 5509 O O . HIS B 1 241 ? 42.930 75.824 33.785 1.00 25.73 241 HIS B O 1
ATOM 5516 N N . TYR B 1 242 ? 42.115 74.221 32.404 1.00 25.29 242 TYR B N 1
ATOM 5517 C CA . TYR B 1 242 ? 42.988 74.521 31.275 1.00 25.18 242 TYR B CA 1
ATOM 5518 C C . TYR B 1 242 ? 42.568 75.760 30.488 1.00 24.61 242 TYR B C 1
ATOM 5519 O O . TYR B 1 242 ? 43.417 76.506 29.995 1.00 24.55 242 TYR B O 1
ATOM 5528 N N . LEU B 1 243 ? 41.259 75.958 30.360 1.00 24.13 243 LEU B N 1
ATOM 5529 C CA . LEU B 1 243 ? 40.701 77.146 29.710 1.00 23.89 243 LEU B CA 1
ATOM 5530 C C . LEU B 1 243 ? 40.962 78.406 30.540 1.00 24.10 243 LEU B C 1
ATOM 5531 O O . LEU B 1 243 ? 41.322 79.457 29.993 1.00 24.28 243 LEU B O 1
ATOM 5536 N N . THR B 1 244 ? 40.774 78.295 31.855 1.00 24.27 244 THR B N 1
ATOM 5537 C CA . THR B 1 244 ? 41.099 79.404 32.767 1.00 24.26 244 THR B CA 1
ATOM 5538 C C . THR B 1 244 ? 42.589 79.744 32.702 1.00 24.73 244 THR B C 1
ATOM 5539 O O . THR B 1 244 ? 42.952 80.912 32.535 1.00 24.46 244 THR B O 1
ATOM 5543 N N . GLN B 1 245 ? 43.435 78.722 32.805 1.00 25.03 245 GLN B N 1
ATOM 5544 C CA . GLN B 1 245 ? 44.891 78.880 32.746 1.00 26.34 245 GLN B CA 1
ATOM 5545 C C . GLN B 1 245 ? 45.384 79.559 31.469 1.00 26.25 245 GLN B C 1
ATOM 5546 O O . GLN B 1 245 ? 46.278 80.400 31.523 1.00 26.42 245 GLN B O 1
ATOM 5552 N N . LYS B 1 246 ? 44.796 79.198 30.329 1.00 26.76 246 LYS B N 1
ATOM 5553 C CA . LYS B 1 246 ? 45.229 79.719 29.029 1.00 26.95 246 LYS B CA 1
ATOM 5554 C C . LYS B 1 246 ? 44.592 81.077 28.679 1.00 26.65 246 LYS B C 1
ATOM 5555 O O . LYS B 1 246 ? 44.935 81.685 27.660 1.00 26.80 246 LYS B O 1
ATOM 5561 N N . GLY B 1 247 ? 43.674 81.554 29.523 1.00 26.20 247 GLY B N 1
ATOM 5562 C CA . GLY B 1 247 ? 42.952 82.809 29.270 1.00 25.03 247 GLY B CA 1
ATOM 5563 C C . GLY B 1 247 ? 41.938 82.704 28.137 1.00 24.71 247 GLY B C 1
ATOM 5564 O O . GLY B 1 247 ? 41.762 83.646 27.358 1.00 24.22 247 GLY B O 1
ATOM 5565 N N . ILE B 1 248 ? 41.275 81.555 28.051 1.00 24.02 248 ILE B N 1
ATOM 5566 C CA . ILE B 1 248 ? 40.264 81.309 27.035 1.00 23.78 248 ILE B CA 1
ATOM 5567 C C . ILE B 1 248 ? 38.875 81.539 27.642 1.00 23.63 248 ILE B C 1
ATOM 5568 O O . ILE B 1 248 ? 38.474 80.813 28.551 1.00 23.62 248 ILE B O 1
ATOM 5573 N N . THR B 1 249 ? 38.137 82.532 27.136 1.00 23.41 249 THR B N 1
ATOM 5574 C CA . THR B 1 249 ? 36.801 82.816 27.678 1.00 23.51 249 THR B CA 1
ATOM 5575 C C . THR B 1 249 ? 35.887 81.580 27.653 1.00 23.51 249 THR B C 1
ATOM 5576 O O . THR B 1 249 ? 35.705 80.935 26.610 1.00 23.29 249 THR B O 1
ATOM 5580 N N . TRP B 1 250 ? 35.325 81.254 28.813 1.00 23.89 250 TRP B N 1
ATOM 5581 C CA . TRP B 1 250 ? 34.471 80.078 28.946 1.00 23.32 250 TRP B CA 1
ATOM 5582 C C . TRP B 1 250 ? 33.459 80.199 30.084 1.00 23.62 250 TRP B C 1
ATOM 5583 O O . TRP B 1 250 ? 33.613 81.020 30.993 1.00 22.98 250 TRP B O 1
ATOM 5594 N N . GLY B 1 251 ? 32.412 79.385 30.014 1.00 23.54 251 GLY B N 1
ATOM 5595 C CA . GLY B 1 251 ? 31.399 79.386 31.053 1.00 24.13 251 GLY B CA 1
ATOM 5596 C C . GLY B 1 251 ? 30.422 78.235 30.956 1.00 24.01 251 GLY B C 1
ATOM 5597 O O . GLY B 1 251 ? 30.195 77.667 29.875 1.00 24.36 251 GLY B O 1
ATOM 5598 N N . TRP B 1 252 ? 29.876 77.883 32.112 1.00 24.20 252 TRP B N 1
ATOM 5599 C CA . TRP B 1 252 ? 28.745 76.993 32.218 1.00 24.29 252 TRP B CA 1
ATOM 5600 C C . TRP B 1 252 ? 27.553 77.897 32.504 1.00 24.02 252 TRP B C 1
ATOM 5601 O O . TRP B 1 252 ? 27.573 78.652 33.472 1.00 23.93 252 TRP B O 1
ATOM 5612 N N . PHE B 1 253 ? 26.543 77.857 31.637 1.00 24.23 253 PHE B N 1
ATOM 5613 C CA . PHE B 1 253 ? 25.403 78.767 31.746 1.00 24.20 253 PHE B CA 1
ATOM 5614 C C . PHE B 1 253 ? 24.131 77.947 31.908 1.00 24.00 253 PHE B C 1
ATOM 5615 O O . PHE B 1 253 ? 23.719 77.246 30.973 1.00 24.80 253 PHE B O 1
ATOM 5623 N N . GLN B 1 254 ? 23.514 78.027 33.082 1.00 23.96 254 GLN B N 1
ATOM 5624 C CA . GLN B 1 254 ? 22.403 77.138 33.413 1.00 23.33 254 GLN B CA 1
ATOM 5625 C C . GLN B 1 254 ? 21.145 77.870 33.882 1.00 23.06 254 GLN B C 1
ATOM 5626 O O . GLN B 1 254 ? 21.231 78.810 34.661 1.00 22.16 254 GLN B O 1
ATOM 5632 N N . GLY B 1 255 ? 19.982 77.421 33.407 1.00 23.00 255 GLY B N 1
ATOM 5633 C CA . GLY B 1 255 ? 18.688 77.938 33.873 1.00 23.32 255 GLY B CA 1
ATOM 5634 C C . GLY B 1 255 ? 18.453 77.682 35.354 1.00 23.29 255 GLY B C 1
ATOM 5635 O O . GLY B 1 255 ? 18.621 76.556 35.826 1.00 23.93 255 GLY B O 1
ATOM 5636 N N . GLY B 1 256 ? 18.088 78.728 36.100 1.00 22.91 256 GLY B N 1
ATOM 5637 C CA . GLY B 1 256 ? 17.858 78.592 37.538 1.00 23.12 256 GLY B CA 1
ATOM 5638 C C . GLY B 1 256 ? 19.078 78.833 38.408 1.00 23.17 256 GLY B C 1
ATOM 5639 O O . GLY B 1 256 ? 18.954 78.886 39.638 1.00 22.76 256 GLY B O 1
ATOM 5640 N N . PHE B 1 257 ? 20.255 78.992 37.780 1.00 23.25 257 PHE B N 1
ATOM 5641 C CA . PHE B 1 257 ? 21.500 79.254 38.521 1.00 23.10 257 PHE B CA 1
ATOM 5642 C C . PHE B 1 257 ? 21.411 80.548 39.319 1.00 22.73 257 PHE B C 1
ATOM 5643 O O . PHE B 1 257 ? 21.941 80.630 40.419 1.00 22.50 257 PHE B O 1
ATOM 5651 N N . LYS B 1 258 ? 20.751 81.555 38.751 1.00 23.03 258 LYS B N 1
ATOM 5652 C CA . LYS B 1 258 ? 20.491 82.804 39.458 1.00 22.72 258 LYS B CA 1
ATOM 5653 C C . LYS B 1 258 ? 19.575 82.549 40.666 1.00 23.33 258 LYS B C 1
ATOM 5654 O O . LYS B 1 258 ? 18.422 82.145 40.485 1.00 23.54 258 LYS B O 1
ATOM 5660 N N . PRO B 1 259 ? 20.085 82.777 41.903 1.00 23.71 259 PRO B N 1
ATOM 5661 C CA . PRO B 1 259 ? 19.271 82.602 43.121 1.00 23.98 259 PRO B CA 1
ATOM 5662 C C . PRO B 1 259 ? 18.015 83.473 43.148 1.00 24.36 259 PRO B C 1
ATOM 5663 O O . PRO B 1 259 ? 18.069 84.634 42.722 1.00 24.42 259 PRO B O 1
ATOM 5667 N N . THR B 1 260 ? 16.902 82.924 43.663 1.00 24.72 260 THR B N 1
ATOM 5668 C CA . THR B 1 260 ? 15.682 83.722 43.881 1.00 25.09 260 THR B CA 1
ATOM 5669 C C . THR B 1 260 ? 15.776 84.581 45.141 1.00 25.70 260 THR B C 1
ATOM 5670 O O . THR B 1 260 ? 15.019 85.547 45.304 1.00 25.06 260 THR B O 1
ATOM 5674 N N . SER B 1 261 ? 16.695 84.209 46.035 1.00 26.31 261 SER B N 1
ATOM 5675 C CA . SER B 1 261 ? 16.958 84.974 47.262 1.00 26.81 261 SER B CA 1
ATOM 5676 C C . SER B 1 261 ? 18.292 84.574 47.908 1.00 27.17 261 SER B C 1
ATOM 5677 O O . SER B 1 261 ? 18.966 83.615 47.419 1.00 26.91 261 SER B O 1
ATOM 5680 N N . TYR B 1 262 ? 18.668 85.335 49.007 1.00 28.14 262 TYR B N 1
ATOM 5681 C CA . TYR B 1 262 ? 19.837 84.978 49.814 1.00 28.67 262 TYR B CA 1
ATOM 5682 C C . TYR B 1 262 ? 19.463 84.921 51.283 1.00 29.43 262 TYR B C 1
ATOM 5683 O O . TYR B 1 262 ? 18.579 85.662 51.739 1.00 29.38 262 TYR B O 1
ATOM 5692 N N . SER B 1 263 ? 20.146 84.046 52.018 1.00 30.06 263 SER B N 1
ATOM 5693 C CA . SER B 1 263 ? 19.894 83.861 53.440 1.00 30.94 263 SER B CA 1
ATOM 5694 C C . SER B 1 263 ? 21.254 83.868 54.211 1.00 31.26 263 SER B C 1
ATOM 5695 O O . SER B 1 263 ? 21.762 82.770 54.513 1.00 31.94 263 SER B O 1
ATOM 5698 N N . GLY B 1 264 ? 21.834 85.146 54.427 1.00 31.73 264 GLY B N 1
ATOM 5699 C CA . GLY B 1 264 ? 23.168 85.249 55.091 1.00 31.65 264 GLY B CA 1
ATOM 5700 C C . GLY B 1 264 ? 24.245 84.451 54.333 1.00 31.91 264 GLY B C 1
ATOM 5701 O O . GLY B 1 264 ? 24.425 83.225 54.600 1.00 32.57 264 GLY B O 1
ATOM 5702 N N . LYS B 1 265 ? 24.956 85.112 53.387 1.00 31.73 265 LYS B N 1
ATOM 5703 C CA . LYS B 1 265 ? 25.985 84.463 52.506 1.00 31.59 265 LYS B CA 1
ATOM 5704 C C . LYS B 1 265 ? 25.455 83.329 51.619 1.00 31.31 265 LYS B C 1
ATOM 5705 O O . LYS B 1 265 ? 25.988 83.094 50.513 1.00 31.17 265 LYS B O 1
ATOM 5707 N N . THR B 1 266 ? 24.408 82.641 52.108 1.00 30.99 266 THR B N 1
ATOM 5708 C CA . THR B 1 266 ? 23.914 81.435 51.456 1.00 30.57 266 THR B CA 1
ATOM 5709 C C . THR B 1 266 ? 22.841 81.733 50.413 1.00 30.39 266 THR B C 1
ATOM 5710 O O . THR B 1 266 ? 21.800 82.345 50.662 1.00 29.74 266 THR B O 1
ATOM 5714 N N . ALA B 1 267 ? 23.124 81.276 49.192 1.00 29.88 267 ALA B N 1
ATOM 5715 C CA . ALA B 1 267 ? 22.230 81.436 48.038 1.00 30.13 267 ALA B CA 1
ATOM 5716 C C . ALA B 1 267 ? 21.051 80.436 48.107 1.00 30.09 267 ALA B C 1
ATOM 5717 O O . ALA B 1 267 ? 21.223 79.164 48.419 1.00 29.72 267 ALA B O 1
ATOM 5719 N N . ILE B 1 268 ? 19.867 81.005 47.786 1.00 30.05 268 ILE B N 1
ATOM 5720 C CA . ILE B 1 268 ? 18.634 80.202 47.695 1.00 29.91 268 ILE B CA 1
ATOM 5721 C C . ILE B 1 268 ? 18.113 80.193 46.246 1.00 29.94 268 ILE B C 1
ATOM 5722 O O . ILE B 1 268 ? 17.750 81.250 45.691 1.00 29.76 268 ILE B O 1
ATOM 5727 N N . CYS B 1 269 ? 18.072 78.991 45.660 1.00 29.65 269 CYS B N 1
ATOM 5728 C CA . CYS B 1 269 ? 17.648 78.795 44.268 1.00 29.46 269 CYS B CA 1
ATOM 5729 C C . CYS B 1 269 ? 16.250 78.163 44.193 1.00 29.48 269 CYS B C 1
ATOM 5730 O O . CYS B 1 269 ? 16.110 76.956 43.937 1.00 28.80 269 CYS B O 1
ATOM 5733 N N . ASP B 1 270 ? 15.211 78.974 44.415 1.00 29.37 270 ASP B N 1
ATOM 5734 C CA . ASP B 1 270 ? 13.841 78.431 44.418 1.00 29.43 270 ASP B CA 1
ATOM 5735 C C . ASP B 1 270 ? 13.034 78.718 43.132 1.00 29.59 270 ASP B C 1
ATOM 5736 O O . ASP B 1 270 ? 11.801 78.569 43.134 1.00 29.20 270 ASP B O 1
ATOM 5741 N N . ALA B 1 271 ? 13.731 79.103 42.034 1.00 29.45 271 ALA B N 1
ATOM 5742 C CA . ALA B 1 271 ? 13.048 79.385 40.768 1.00 29.73 271 ALA B CA 1
ATOM 5743 C C . ALA B 1 271 ? 12.350 78.137 40.242 1.00 30.04 271 ALA B C 1
ATOM 5744 O O . ALA B 1 271 ? 12.947 77.054 40.181 1.00 30.48 271 ALA B O 1
ATOM 5746 N N . MET B 1 272 ? 11.080 78.294 39.878 1.00 30.37 272 MET B N 1
ATOM 5747 C CA . MET B 1 272 ? 10.304 77.190 39.312 1.00 31.17 272 MET B CA 1
ATOM 5748 C C . MET B 1 272 ? 9.555 77.600 38.052 1.00 30.14 272 MET B C 1
ATOM 5749 O O . MET B 1 272 ? 9.174 78.767 37.884 1.00 29.20 272 MET B O 1
ATOM 5754 N N . SER B 1 273 ? 9.365 76.632 37.161 1.00 29.02 273 SER B N 1
ATOM 5755 C CA . SER B 1 273 ? 8.535 76.837 35.986 1.00 28.53 273 SER B CA 1
ATOM 5756 C C . SER B 1 273 ? 7.525 75.720 35.863 1.00 28.40 273 SER B C 1
ATOM 5757 O O . SER B 1 273 ? 7.717 74.638 36.410 1.00 28.75 273 SER B O 1
ATOM 5760 N N . THR B 1 274 ? 6.439 76.000 35.155 1.00 28.26 274 THR B N 1
ATOM 5761 C CA . THR B 1 274 ? 5.440 74.991 34.847 1.00 27.84 274 THR B CA 1
ATOM 5762 C C . THR B 1 274 ? 5.596 74.639 33.368 1.00 27.69 274 THR B C 1
ATOM 5763 O O . THR B 1 274 ? 5.652 75.530 32.509 1.00 27.38 274 THR B O 1
ATOM 5767 N N . ASN B 1 275 ? 5.714 73.349 33.073 1.00 27.33 275 ASN B N 1
ATOM 5768 C CA . ASN B 1 275 ? 5.899 72.919 31.691 1.00 27.44 275 ASN B CA 1
ATOM 5769 C C . ASN B 1 275 ? 4.564 72.881 30.941 1.00 27.38 275 ASN B C 1
ATOM 5770 O O . ASN B 1 275 ? 3.506 73.070 31.546 1.00 27.67 275 ASN B O 1
ATOM 5775 N N . LYS B 1 276 ? 4.620 72.646 29.633 1.00 27.62 276 LYS B N 1
ATOM 5776 C CA . LYS B 1 276 ? 3.426 72.631 28.787 1.00 27.52 276 LYS B CA 1
ATOM 5777 C C . LYS B 1 276 ? 2.332 71.722 29.342 1.00 27.55 276 LYS B C 1
ATOM 5778 O O . LYS B 1 276 ? 1.148 72.011 29.175 1.00 27.60 276 LYS B O 1
ATOM 5780 N N . PHE B 1 277 ? 2.742 70.643 30.010 1.00 27.73 277 PHE B N 1
ATOM 5781 C CA . PHE B 1 277 ? 1.816 69.646 30.554 1.00 28.32 277 PHE B CA 1
ATOM 5782 C C . PHE B 1 277 ? 1.536 69.825 32.057 1.00 28.33 277 PHE B C 1
ATOM 5783 O O . PHE B 1 277 ? 1.098 68.894 32.745 1.00 28.12 277 PHE B O 1
ATOM 5791 N N . GLY B 1 278 ? 1.776 71.035 32.553 1.00 28.19 278 GLY B N 1
ATOM 5792 C CA . GLY B 1 278 ? 1.334 71.422 33.886 1.00 28.52 278 GLY B CA 1
ATOM 5793 C C . GLY B 1 278 ? 2.221 71.007 35.039 1.00 28.44 278 GLY B C 1
ATOM 5794 O O . GLY B 1 278 ? 1.897 71.291 36.201 1.00 28.04 278 GLY B O 1
ATOM 5795 N N . VAL B 1 279 ? 3.334 70.349 34.733 1.00 28.27 279 VAL B N 1
ATOM 5796 C CA . VAL B 1 279 ? 4.283 69.947 35.769 1.00 28.32 279 VAL B CA 1
ATOM 5797 C C . VAL B 1 279 ? 5.147 71.149 36.145 1.00 28.18 279 VAL B C 1
ATOM 5798 O O . VAL B 1 279 ? 5.887 71.678 35.316 1.00 28.23 279 VAL B O 1
ATOM 5802 N N . LYS B 1 280 ? 5.015 71.595 37.392 1.00 28.24 280 LYS B N 1
ATOM 5803 C CA . LYS B 1 280 ? 5.901 72.614 37.947 1.00 28.17 280 LYS B CA 1
ATOM 5804 C C . LYS B 1 280 ? 7.138 71.887 38.457 1.00 28.25 280 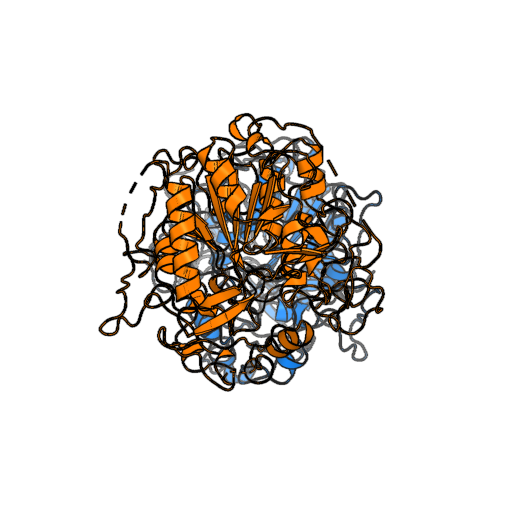LYS B C 1
ATOM 5805 O O . LYS B 1 280 ? 6.992 70.820 39.095 1.00 28.41 280 LYS B O 1
ATOM 5807 N N . SER B 1 281 ? 8.357 72.441 38.146 1.00 28.26 281 SER B N 1
ATOM 5808 C CA . SER B 1 281 ? 9.645 71.808 38.504 1.00 27.82 281 SER B CA 1
ATOM 5809 C C . SER B 1 281 ? 10.672 72.923 38.801 1.00 27.91 281 SER B C 1
ATOM 5810 O O . SER B 1 281 ? 10.484 74.134 38.352 1.00 28.04 281 SER B O 1
ATOM 5813 N N . ARG B 1 282 ? 11.712 72.529 39.602 1.00 28.03 282 ARG B N 1
ATOM 5814 C CA . ARG B 1 282 ? 12.854 73.476 39.828 1.00 27.30 282 ARG B CA 1
ATOM 5815 C C . ARG B 1 282 ? 13.541 73.833 38.506 1.00 26.94 282 ARG B C 1
ATOM 5816 O O . ARG B 1 282 ? 13.736 72.955 37.631 1.00 26.69 282 ARG B O 1
ATOM 5824 N N . ASP B 1 283 ? 13.909 75.116 38.357 1.00 26.33 283 ASP B N 1
ATOM 5825 C CA . ASP B 1 283 ? 14.707 75.548 37.199 1.00 25.82 283 ASP B CA 1
ATOM 5826 C C . ASP B 1 283 ? 16.140 75.019 37.348 1.00 25.48 283 ASP B C 1
ATOM 5827 O O . ASP B 1 283 ? 16.725 74.485 36.389 1.00 24.90 283 ASP B O 1
ATOM 5832 N N . TYR B 1 284 ? 16.684 75.161 38.563 1.00 25.15 284 TYR B N 1
ATOM 5833 C CA . TYR B 1 284 ? 18.059 74.748 38.842 1.00 24.39 284 TYR B CA 1
ATOM 5834 C C . TYR B 1 284 ? 18.171 73.314 39.355 1.00 23.86 284 TYR B C 1
ATOM 5835 O O . TYR B 1 284 ? 17.509 72.931 40.326 1.00 23.59 284 TYR B O 1
ATOM 5844 N N . ILE B 1 285 ? 19.030 72.533 38.696 1.00 23.96 285 ILE B N 1
ATOM 5845 C CA . ILE B 1 285 ? 19.318 71.167 39.111 1.00 24.26 285 ILE B CA 1
ATOM 5846 C C . ILE B 1 285 ? 20.820 71.061 39.450 1.00 24.35 285 ILE B C 1
ATOM 5847 O O . ILE B 1 285 ? 21.644 70.949 38.551 1.00 23.94 285 ILE B O 1
ATOM 5852 N N . PRO B 1 286 ? 21.177 71.127 40.754 1.00 24.44 286 PRO B N 1
ATOM 5853 C CA . PRO B 1 286 ? 22.589 71.132 41.186 1.00 24.49 286 PRO B CA 1
ATOM 5854 C C . PRO B 1 286 ? 23.461 69.975 40.655 1.00 24.60 286 PRO B C 1
ATOM 5855 O O . PRO B 1 286 ? 24.590 70.213 40.205 1.00 24.39 286 PRO B O 1
ATOM 5859 N N . HIS B 1 287 ? 22.953 68.743 40.680 1.00 24.40 287 HIS B N 1
ATOM 5860 C CA . HIS B 1 287 ? 23.756 67.614 40.206 1.00 24.84 287 HIS B CA 1
ATOM 5861 C C . HIS B 1 287 ? 23.910 67.571 38.680 1.00 24.57 287 HIS B C 1
ATOM 5862 O O . HIS B 1 287 ? 24.451 66.604 38.136 1.00 24.65 287 HIS B O 1
ATOM 5869 N N . HIS B 1 288 ? 23.446 68.620 37.996 1.00 24.96 288 HIS B N 1
ATOM 5870 C CA . HIS B 1 288 ? 23.716 68.785 36.571 1.00 25.04 288 HIS B CA 1
ATOM 5871 C C . HIS B 1 288 ? 24.850 69.779 36.337 1.00 25.21 288 HIS B C 1
ATOM 5872 O O . HIS B 1 288 ? 25.173 70.071 35.202 1.00 24.86 288 HIS B O 1
ATOM 5879 N N . GLU B 1 289 ? 25.449 70.279 37.420 1.00 25.49 289 GLU B N 1
ATOM 5880 C CA . GLU B 1 289 ? 26.484 71.321 37.352 1.00 25.47 289 GLU B CA 1
ATOM 5881 C C . GLU B 1 289 ? 27.851 70.696 37.663 1.00 25.21 289 GLU B C 1
ATOM 5882 O O . GLU B 1 289 ? 28.243 70.626 38.828 1.00 25.45 289 GLU B O 1
ATOM 5888 N N . PRO B 1 290 ? 28.593 70.252 36.623 1.00 25.57 290 PRO B N 1
ATOM 5889 C CA . PRO B 1 290 ? 29.793 69.429 36.874 1.00 25.06 290 PRO B CA 1
ATOM 5890 C C . PRO B 1 290 ? 30.959 70.205 37.494 1.00 24.83 290 PRO B C 1
ATOM 5891 O O . PRO B 1 290 ? 31.744 69.646 38.268 1.00 24.51 290 PRO B O 1
ATOM 5895 N N . PHE B 1 291 ? 31.067 71.486 37.164 1.00 24.22 291 PHE B N 1
ATOM 5896 C CA . PHE B 1 291 ? 32.206 72.274 37.606 1.00 23.94 291 PHE B CA 1
ATOM 5897 C C . PHE B 1 291 ? 32.218 72.535 39.114 1.00 24.04 291 PHE B C 1
ATOM 5898 O O . PHE B 1 291 ? 33.283 72.737 39.695 1.00 24.04 291 PHE B O 1
ATOM 5906 N N . ASN B 1 292 ? 31.037 72.486 39.735 1.00 24.18 292 ASN B N 1
ATOM 5907 C CA . ASN B 1 292 ? 30.896 72.619 41.189 1.00 23.65 292 ASN B CA 1
ATOM 5908 C C . ASN B 1 292 ? 31.233 71.342 41.983 1.00 23.72 292 ASN B C 1
ATOM 5909 O O . ASN B 1 292 ? 30.990 71.278 43.188 1.00 23.24 292 ASN B O 1
ATOM 5914 N N . TYR B 1 293 ? 31.756 70.321 41.299 1.00 23.60 293 TYR B N 1
ATOM 5915 C CA . TYR B 1 293 ? 32.276 69.111 41.957 1.00 23.60 293 TYR B CA 1
ATOM 5916 C C . TYR B 1 293 ? 33.774 69.235 42.256 1.00 23.67 293 TYR B C 1
ATOM 5917 O O . TYR B 1 293 ? 34.302 68.509 43.090 1.00 23.87 293 TYR B O 1
ATOM 5926 N N . TRP B 1 294 ? 34.451 70.143 41.552 1.00 24.02 294 TRP B N 1
ATOM 5927 C CA . TRP B 1 294 ? 35.820 70.512 41.882 1.00 23.74 294 TRP B CA 1
ATOM 5928 C C . TRP B 1 294 ? 35.775 71.825 42.647 1.00 24.20 294 TRP B C 1
ATOM 5929 O O . TRP B 1 294 ? 35.048 72.751 42.266 1.00 23.65 294 TRP B O 1
ATOM 5940 N N . LYS B 1 295 ? 36.581 71.905 43.700 1.00 23.99 295 LYS B N 1
ATOM 5941 C CA . LYS B 1 295 ? 36.733 73.140 44.478 1.00 24.70 295 LYS B CA 1
ATOM 5942 C C . LYS B 1 295 ? 37.227 74.284 43.591 1.00 25.06 295 LYS B C 1
ATOM 5943 O O . LYS B 1 295 ? 36.696 75.402 43.647 1.00 25.04 295 LYS B O 1
ATOM 5945 N 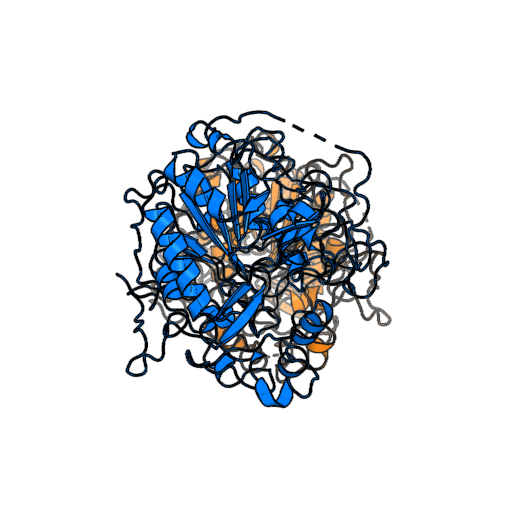N . GLU B 1 296 ? 38.220 73.982 42.753 1.00 25.40 296 GLU B N 1
ATOM 5946 C CA . GLU B 1 296 ? 38.854 74.976 41.890 1.00 25.95 296 GLU B CA 1
ATOM 5947 C C . GLU B 1 296 ? 37.889 75.664 40.912 1.00 26.03 296 GLU B C 1
ATOM 5948 O O . GLU B 1 296 ? 37.964 76.873 40.735 1.00 26.20 296 GLU B O 1
ATOM 5950 N N . THR B 1 297 ? 36.980 74.895 40.315 1.00 26.11 297 THR B N 1
ATOM 5951 C CA . THR B 1 297 ? 36.092 75.393 39.249 1.00 26.27 297 THR B CA 1
ATOM 5952 C C . THR B 1 297 ? 34.691 75.798 39.734 1.00 26.30 297 THR B C 1
ATOM 5953 O O . THR B 1 297 ? 33.807 76.100 38.924 1.00 26.64 297 THR B O 1
ATOM 5957 N N . SER B 1 298 ? 34.502 75.830 41.052 1.00 26.00 298 SER B N 1
ATOM 5958 C CA . SER B 1 298 ? 33.182 76.046 41.639 1.00 25.66 298 SER B CA 1
ATOM 5959 C C . SER B 1 298 ? 32.823 77.516 41.897 1.00 25.36 298 SER B C 1
ATOM 5960 O O . SER B 1 298 ? 33.700 78.375 42.024 1.00 25.25 298 SER B O 1
ATOM 5963 N N . ASN B 1 299 ? 31.514 77.772 41.970 1.00 25.27 299 ASN B N 1
ATOM 5964 C CA . ASN B 1 299 ? 30.934 79.048 42.424 1.00 25.00 299 ASN B CA 1
ATOM 5965 C C . ASN B 1 299 ? 29.809 78.695 43.406 1.00 25.11 299 ASN B C 1
ATOM 5966 O O . ASN B 1 299 ? 28.629 78.743 43.042 1.00 25.10 299 ASN B O 1
ATOM 5971 N N . PRO B 1 300 ? 30.169 78.287 44.645 1.00 25.55 300 PRO B N 1
ATOM 5972 C CA . PRO B 1 300 ? 29.154 77.788 45.584 1.00 25.68 300 PRO B CA 1
ATOM 5973 C C . PRO B 1 300 ? 28.023 78.759 45.963 1.00 25.73 300 PRO B C 1
ATOM 5974 O O . PRO B 1 300 ? 26.896 78.312 46.190 1.00 26.03 300 PRO B O 1
ATOM 5978 N N . HIS B 1 301 ? 28.308 80.060 46.028 1.00 25.81 301 HIS B N 1
ATOM 5979 C CA . HIS B 1 301 ? 27.292 81.043 46.429 1.00 25.68 301 HIS B CA 1
ATOM 5980 C C . HIS B 1 301 ? 26.503 81.605 45.228 1.00 25.38 301 HIS B C 1
ATOM 5981 O O . HIS B 1 301 ? 25.719 82.552 45.380 1.00 25.47 301 HIS B O 1
ATOM 5988 N N . HIS B 1 302 ? 26.719 81.020 44.045 1.00 25.10 302 HIS B N 1
ATOM 5989 C CA . HIS B 1 302 ? 26.065 81.453 42.800 1.00 24.78 302 HIS B CA 1
ATOM 5990 C C . HIS B 1 302 ? 26.218 82.958 42.568 1.00 24.43 302 HIS B C 1
ATOM 5991 O O . HIS B 1 302 ? 25.258 83.643 42.183 1.00 23.98 302 HIS B O 1
ATOM 5998 N N . LEU B 1 303 ? 27.432 83.456 42.806 1.00 23.99 303 LEU B N 1
ATOM 5999 C CA . LEU B 1 303 ? 27.724 84.879 42.696 1.00 23.84 303 LEU B CA 1
ATOM 6000 C C . LEU B 1 303 ? 27.568 85.324 41.254 1.00 23.85 303 LEU B C 1
ATOM 6001 O O . LEU B 1 303 ? 28.010 84.632 40.335 1.00 23.64 303 LEU B O 1
ATOM 6006 N N . ALA B 1 304 ? 26.918 86.467 41.060 1.00 23.57 304 ALA B N 1
ATOM 6007 C CA . ALA B 1 304 ? 26.762 87.015 39.709 1.00 23.66 304 ALA B CA 1
ATOM 6008 C C . ALA B 1 304 ? 28.120 87.508 39.190 1.00 23.31 304 ALA B C 1
ATOM 6009 O O . ALA B 1 304 ? 29.025 87.754 39.988 1.00 23.26 304 ALA B O 1
ATOM 6011 N N . PRO B 1 305 ? 28.285 87.616 37.852 1.00 23.43 305 PRO B N 1
ATOM 6012 C CA . PRO B 1 305 ? 29.507 88.251 37.332 1.00 23.22 305 PRO B CA 1
ATOM 6013 C C . PRO B 1 305 ? 29.756 89.639 37.944 1.00 23.27 305 PRO B C 1
ATOM 6014 O O . PRO B 1 305 ? 28.799 90.368 38.253 1.00 23.12 305 PRO B O 1
ATOM 6018 N N . SER B 1 306 ? 31.029 89.991 38.127 1.00 23.03 306 SER B N 1
ATOM 6019 C CA . SER B 1 306 ? 31.402 91.305 38.651 1.00 23.19 306 SER B CA 1
ATOM 6020 C C . SER B 1 306 ? 30.839 92.424 37.762 1.00 23.10 306 SER B C 1
ATOM 6021 O O . SER B 1 306 ? 30.490 93.503 38.241 1.00 22.35 306 SER B O 1
ATOM 6024 N N . ASP B 1 307 ? 30.750 92.130 36.466 1.00 22.80 307 ASP B N 1
ATOM 6025 C CA . ASP B 1 307 ? 30.108 92.998 35.489 1.00 22.87 307 ASP B CA 1
ATOM 6026 C C . ASP B 1 307 ? 29.788 92.198 34.219 1.00 22.79 307 ASP B C 1
ATOM 6027 O O . ASP B 1 307 ? 30.355 91.114 33.994 1.00 23.02 307 ASP B O 1
ATOM 6032 N N . ASP B 1 308 ? 28.868 92.714 33.403 1.00 22.93 308 ASP B N 1
ATOM 6033 C CA . ASP B 1 308 ? 28.584 92.126 32.082 1.00 23.61 308 ASP B CA 1
ATOM 6034 C C . ASP B 1 308 ? 29.854 91.940 31.263 1.00 23.52 308 ASP B C 1
ATOM 6035 O O . ASP B 1 308 ? 29.960 90.986 30.494 1.00 23.90 308 ASP B O 1
ATOM 6040 N N . LYS B 1 309 ? 30.808 92.861 31.421 1.00 23.59 309 LYS B N 1
ATOM 6041 C CA . LYS B 1 309 ? 32.037 92.863 30.623 1.00 23.89 309 LYS B CA 1
ATOM 6042 C C . LYS B 1 309 ? 32.932 91.678 30.947 1.00 24.09 309 LYS B C 1
ATOM 6043 O O . LYS B 1 309 ? 33.704 91.226 30.099 1.00 24.67 309 LYS B O 1
ATOM 6045 N N . TYR B 1 310 ? 32.804 91.168 32.170 1.00 24.01 310 TYR B N 1
ATOM 6046 C CA . TYR B 1 310 ? 33.647 90.076 32.661 1.00 24.48 310 TYR B CA 1
ATOM 6047 C C . TYR B 1 310 ? 33.078 88.660 32.488 1.00 24.31 310 TYR B C 1
ATOM 6048 O O . TYR B 1 310 ? 33.723 87.677 32.887 1.00 24.24 310 TYR B O 1
ATOM 6057 N N . ILE B 1 311 ? 31.885 88.546 31.901 1.00 24.23 311 ILE B N 1
ATOM 6058 C CA . ILE B 1 311 ? 31.310 87.232 31.586 1.00 24.42 311 ILE B CA 1
ATOM 6059 C C . ILE B 1 311 ? 32.290 86.449 30.707 1.00 24.72 311 ILE B C 1
ATOM 6060 O O . ILE B 1 311 ? 32.737 86.952 29.681 1.00 24.75 311 ILE B O 1
ATOM 6065 N N . GLY B 1 312 ? 32.646 85.239 31.133 1.00 24.49 312 GLY B N 1
ATOM 6066 C CA . GLY B 1 312 ? 33.615 84.414 30.398 1.00 25.14 312 GLY B CA 1
ATOM 6067 C C . GLY B 1 312 ? 35.058 84.614 30.848 1.00 25.08 312 GLY B C 1
ATOM 6068 O O . GLY B 1 312 ? 35.920 83.773 30.596 1.00 25.23 312 GLY B O 1
ATOM 6069 N N . SER B 1 313 ? 35.323 85.739 31.496 1.00 24.82 313 SER B N 1
ATOM 6070 C CA . SER B 1 313 ? 36.647 86.018 32.064 1.00 25.28 313 SER B CA 1
ATOM 6071 C C . SER B 1 313 ? 36.721 85.551 33.525 1.00 25.32 313 SER B C 1
ATOM 6072 O O . SER B 1 313 ? 35.828 84.846 33.996 1.00 25.17 313 SER B O 1
ATOM 6075 N N . ASN B 1 314 ? 37.784 85.945 34.231 1.00 25.60 314 ASN B N 1
ATOM 6076 C CA . ASN B 1 314 ? 37.935 85.651 35.659 1.00 25.81 314 ASN B CA 1
ATOM 6077 C C . ASN B 1 314 ? 37.294 86.710 36.561 1.00 25.33 314 ASN B C 1
ATOM 6078 O O . ASN B 1 314 ? 37.532 87.908 36.388 1.00 25.35 314 ASN B O 1
ATOM 6083 N N . ASP B 1 315 ? 36.470 86.252 37.501 1.00 25.02 315 ASP B N 1
ATOM 6084 C CA . ASP B 1 315 ? 35.952 87.072 38.613 1.00 24.75 315 ASP B CA 1
ATOM 6085 C C . ASP B 1 315 ? 35.212 86.190 39.633 1.00 24.84 315 ASP B C 1
ATOM 6086 O O . ASP B 1 315 ? 35.288 84.955 39.564 1.00 24.43 315 ASP B O 1
ATOM 6091 N N . GLN B 1 316 ? 34.492 86.820 40.565 1.00 25.09 316 GLN B N 1
ATOM 6092 C CA . GLN B 1 316 ? 33.768 86.093 41.619 1.00 25.32 316 GLN B CA 1
ATOM 6093 C C . GLN B 1 316 ? 32.840 84.956 41.142 1.00 24.91 316 GLN B C 1
ATOM 6094 O O . GLN B 1 316 ? 32.603 84.011 41.893 1.00 25.02 316 GLN B O 1
ATOM 6100 N N . ALA B 1 317 ? 32.322 85.044 39.914 1.00 24.54 317 ALA B N 1
ATOM 6101 C CA . ALA B 1 317 ? 31.444 83.993 39.378 1.00 24.27 317 ALA B CA 1
ATOM 6102 C C . ALA B 1 317 ? 32.162 82.675 39.042 1.00 24.21 317 ALA B C 1
ATOM 6103 O O . ALA B 1 317 ? 31.516 81.623 38.913 1.00 23.87 317 ALA B O 1
ATOM 6105 N N . ASN B 1 318 ? 33.486 82.739 38.888 1.00 23.98 318 ASN B N 1
ATOM 6106 C CA . ASN B 1 318 ? 34.307 81.581 38.513 1.00 23.82 318 ASN B CA 1
ATOM 6107 C C . ASN B 1 318 ? 33.751 80.756 37.336 1.00 23.67 318 ASN B C 1
ATOM 6108 O O . ASN B 1 318 ? 33.685 79.525 37.394 1.00 23.12 318 ASN B O 1
ATOM 6113 N N . HIS B 1 319 ? 33.336 81.458 36.284 1.00 23.80 319 HIS B N 1
ATOM 6114 C CA . HIS B 1 319 ? 32.871 80.844 35.042 1.00 23.58 319 HIS B CA 1
ATOM 6115 C C . HIS B 1 319 ? 31.547 80.079 35.145 1.00 23.25 319 HIS B C 1
ATOM 6116 O O . HIS B 1 319 ? 31.162 79.367 34.201 1.00 22.91 319 HIS B O 1
ATOM 6123 N N . GLN B 1 320 ? 30.847 80.230 36.270 1.00 22.46 320 GLN B N 1
ATOM 6124 C CA . GLN B 1 320 ? 29.577 79.529 36.489 1.00 22.41 320 GLN B CA 1
ATOM 6125 C C . GLN B 1 320 ? 28.443 80.551 36.549 1.00 22.50 320 GLN B C 1
ATOM 6126 O O . GLN B 1 320 ? 28.445 81.438 37.408 1.00 21.99 320 GLN B O 1
ATOM 6132 N N . TYR B 1 321 ? 27.479 80.419 35.637 1.00 22.26 321 TYR B N 1
ATOM 6133 C CA . TYR B 1 321 ? 26.535 81.507 35.378 1.00 22.40 321 TYR B CA 1
ATOM 6134 C C . TYR B 1 321 ? 25.093 81.050 35.213 1.00 22.61 321 TYR B C 1
ATOM 6135 O O . TYR B 1 321 ? 24.827 79.899 34.848 1.00 22.32 321 TYR B O 1
ATOM 6144 N N . ASP B 1 322 ? 24.166 81.973 35.453 1.00 22.75 322 ASP B N 1
ATOM 6145 C CA . ASP B 1 322 ? 22.789 81.805 34.994 1.00 23.01 322 ASP B CA 1
ATOM 6146 C C . ASP B 1 322 ? 22.794 81.881 33.466 1.00 22.98 322 ASP B C 1
ATOM 6147 O O . ASP B 1 322 ? 23.673 82.519 32.884 1.00 23.82 322 ASP B O 1
ATOM 6152 N N . ILE B 1 323 ? 21.823 81.230 32.824 1.00 22.92 323 ILE B N 1
ATOM 6153 C CA . ILE B 1 323 ? 21.698 81.247 31.361 1.00 22.57 323 ILE B CA 1
ATOM 6154 C C . ILE B 1 323 ? 21.596 82.676 30.790 1.00 22.62 323 ILE B C 1
ATOM 6155 O O . ILE B 1 323 ? 22.121 82.960 29.709 1.00 22.95 323 ILE B O 1
ATOM 6160 N N . SER B 1 324 ? 20.947 83.570 31.537 1.00 22.32 324 SER B N 1
ATOM 6161 C CA . SER B 1 324 ? 20.822 84.981 31.141 1.00 22.36 324 SER B CA 1
ATOM 6162 C C . SER B 1 324 ? 22.157 85.648 30.758 1.00 22.43 324 SER B C 1
ATOM 6163 O O . SER B 1 324 ? 22.179 86.538 29.899 1.00 22.25 324 SER B O 1
ATOM 6166 N N . GLU B 1 325 ? 23.254 85.212 31.384 1.00 22.30 325 GLU B N 1
ATOM 6167 C CA . GLU B 1 325 ? 24.573 85.837 31.188 1.00 22.77 325 GLU B CA 1
ATOM 6168 C C . GLU B 1 325 ? 25.202 85.469 29.843 1.00 23.37 325 GLU B C 1
ATOM 6169 O O . GLU B 1 325 ? 26.046 86.205 29.326 1.00 23.65 325 GLU B O 1
ATOM 6175 N N . PHE B 1 326 ? 24.811 84.320 29.292 1.00 23.50 326 PHE B N 1
ATOM 6176 C CA . PHE B 1 326 ? 25.259 83.966 27.945 1.00 23.75 326 PHE B CA 1
ATOM 6177 C C . PHE B 1 326 ? 24.781 85.011 26.938 1.00 24.02 326 PHE B C 1
ATOM 6178 O O . PHE B 1 326 ? 25.573 85.516 26.136 1.00 23.89 326 PHE B O 1
ATOM 6186 N N . TRP B 1 327 ? 23.490 85.353 27.018 1.00 24.11 327 TRP B N 1
ATOM 6187 C CA . TRP B 1 327 ? 22.866 86.271 26.071 1.00 24.01 327 TRP B CA 1
ATOM 6188 C C . TRP B 1 327 ? 23.415 87.674 26.194 1.00 24.05 327 TRP B C 1
ATOM 6189 O O . TRP B 1 327 ? 23.536 88.389 25.190 1.00 23.78 327 TRP B O 1
ATOM 6200 N N . LYS B 1 328 ? 23.752 88.065 27.423 1.00 24.09 328 LYS B N 1
ATOM 6201 C CA . LYS B 1 328 ? 24.419 89.351 27.658 1.00 24.78 328 LYS B CA 1
ATOM 6202 C C . LYS B 1 328 ? 25.798 89.369 26.987 1.00 24.75 328 LYS B C 1
ATOM 6203 O O . LYS B 1 328 ? 26.144 90.339 26.317 1.00 25.08 328 LYS B O 1
ATOM 6209 N N . ALA B 1 329 ? 26.571 88.294 27.159 1.00 25.03 329 ALA B N 1
ATOM 6210 C CA . ALA B 1 329 ? 27.893 88.182 26.516 1.00 24.89 329 ALA B CA 1
ATOM 6211 C C . ALA B 1 329 ? 27.796 88.222 24.985 1.00 24.95 329 ALA B C 1
ATOM 6212 O O . ALA B 1 329 ? 28.502 88.991 24.330 1.00 24.69 329 ALA B O 1
ATOM 6214 N N . LEU B 1 330 ? 26.914 87.391 24.433 1.00 24.73 330 LEU B N 1
ATOM 6215 C CA . LEU B 1 330 ? 26.711 87.303 22.988 1.00 24.68 330 LEU B CA 1
ATOM 6216 C C . LEU B 1 330 ? 26.294 88.648 22.390 1.00 24.65 330 LEU B C 1
ATOM 6217 O O . LEU B 1 330 ? 26.865 89.102 21.393 1.00 24.17 330 LEU B O 1
ATOM 6222 N N . ASP B 1 331 ? 25.314 89.290 23.024 1.00 24.73 331 ASP B N 1
ATOM 6223 C CA . ASP B 1 331 ? 24.762 90.563 22.551 1.00 25.30 331 ASP B CA 1
ATOM 6224 C C . ASP B 1 331 ? 25.761 91.717 22.659 1.00 25.04 331 ASP B C 1
ATOM 6225 O O . ASP B 1 331 ? 25.641 92.727 21.952 1.00 25.72 331 ASP B O 1
ATOM 6230 N N . GLN B 1 332 ? 26.738 91.569 23.552 1.00 24.91 332 GLN B N 1
ATOM 6231 C CA . GLN B 1 332 ? 27.739 92.609 23.788 1.00 25.26 332 GLN B CA 1
ATOM 6232 C C . GLN B 1 332 ? 29.072 92.306 23.088 1.00 25.15 332 GLN B C 1
ATOM 6233 O O . GLN B 1 332 ? 30.106 92.876 23.440 1.00 25.15 332 GLN B O 1
ATOM 6239 N N . ASN B 1 333 ? 29.028 91.427 22.084 1.00 25.29 333 ASN B N 1
ATOM 6240 C CA . ASN B 1 333 ? 30.209 91.066 21.276 1.00 25.74 333 ASN B CA 1
ATOM 6241 C C . ASN B 1 333 ? 31.341 90.431 22.082 1.00 25.76 333 ASN B C 1
ATOM 6242 O O . ASN B 1 333 ? 32.513 90.518 21.702 1.00 25.61 333 ASN B O 1
ATOM 6247 N N . ASN B 1 334 ? 30.959 89.777 23.180 1.00 25.81 334 ASN B N 1
ATOM 6248 C CA . ASN B 1 334 ? 31.868 89.067 24.071 1.00 25.95 334 ASN B CA 1
ATOM 6249 C C . ASN B 1 334 ? 31.479 87.597 24.195 1.00 25.59 334 ASN B C 1
ATOM 6250 O O . ASN B 1 334 ? 31.632 86.988 25.263 1.00 25.76 334 ASN B O 1
ATOM 6255 N N . MET B 1 335 ? 30.974 87.016 23.105 1.00 24.95 335 MET B N 1
ATOM 6256 C CA . MET B 1 335 ? 30.645 85.593 23.107 1.00 24.60 335 MET B CA 1
ATOM 6257 C C . MET B 1 335 ? 31.884 84.793 23.540 1.00 24.03 335 MET B C 1
ATOM 6258 O O . MET B 1 335 ? 32.962 84.982 22.968 1.00 23.96 335 MET B O 1
ATOM 6263 N N . PRO B 1 336 ? 31.739 83.921 24.561 1.00 23.84 336 PRO B N 1
ATOM 6264 C CA . PRO B 1 336 ? 32.868 83.097 25.025 1.00 23.43 336 PRO B CA 1
ATOM 6265 C C . PRO B 1 336 ? 33.368 82.136 23.940 1.00 23.56 336 PRO B C 1
ATOM 6266 O O . PRO B 1 336 ? 32.607 81.781 23.032 1.00 23.37 336 PRO B O 1
ATOM 6270 N N . ALA B 1 337 ? 34.638 81.756 24.012 1.00 23.00 337 ALA B N 1
ATOM 6271 C CA . ALA B 1 337 ? 35.164 80.690 23.144 1.00 23.79 337 ALA B CA 1
ATOM 6272 C C . ALA B 1 337 ? 34.450 79.345 23.386 1.00 23.27 337 ALA B C 1
ATOM 6273 O O . ALA B 1 337 ? 34.155 78.614 22.442 1.00 23.36 337 ALA B O 1
ATOM 6275 N N . VAL B 1 338 ? 34.168 79.042 24.654 1.00 23.36 338 VAL B N 1
ATOM 6276 C CA . VAL B 1 338 ? 33.541 77.778 25.075 1.00 22.86 338 VAL B CA 1
ATOM 6277 C C . VAL B 1 338 ? 32.374 78.042 26.039 1.00 23.20 338 VAL B C 1
ATOM 6278 O O . VAL B 1 338 ? 32.557 78.517 27.159 1.00 22.82 338 VAL B O 1
ATOM 6282 N N . SER B 1 339 ? 31.171 77.735 25.586 1.00 23.90 339 SER B N 1
ATOM 6283 C CA . SER B 1 339 ? 29.972 77.943 26.382 1.00 24.24 339 SER B CA 1
ATOM 6284 C C . SER B 1 339 ? 29.204 76.627 26.465 1.00 24.24 339 SER B C 1
ATOM 6285 O O . SER B 1 339 ? 28.901 76.018 25.444 1.00 24.03 339 SER B O 1
ATOM 6288 N N . TYR B 1 340 ? 28.927 76.186 27.687 1.00 24.74 340 TYR B N 1
ATOM 6289 C CA . TYR B 1 340 ? 27.995 75.095 27.940 1.00 24.92 340 TYR B CA 1
ATOM 6290 C C . TYR B 1 340 ? 26.642 75.696 28.265 1.00 24.85 340 TYR B C 1
ATOM 6291 O O . TYR B 1 340 ? 26.537 76.559 29.120 1.00 24.69 340 TYR B O 1
ATOM 6300 N N . LEU B 1 341 ? 25.602 75.249 27.576 1.00 25.56 341 LEU B N 1
ATOM 6301 C CA . LEU B 1 341 ? 24.259 75.755 27.851 1.00 26.13 341 LEU B CA 1
ATOM 6302 C C . LEU B 1 341 ? 23.391 74.634 28.436 1.00 25.31 341 LEU B C 1
ATOM 6303 O O . LEU B 1 341 ? 23.256 73.548 27.846 1.00 25.60 341 LEU B O 1
ATOM 6308 N N . LYS B 1 342 ? 22.826 74.900 29.604 1.00 24.96 342 LYS B N 1
ATOM 6309 C CA . LYS B 1 342 ? 21.914 73.973 30.256 1.00 23.73 342 LYS B CA 1
ATOM 6310 C C . LYS B 1 342 ? 20.557 74.639 30.468 1.00 24.09 342 LYS B C 1
ATOM 6311 O O . LYS B 1 342 ? 20.465 75.671 31.113 1.00 24.30 342 LYS B O 1
ATOM 6317 N N . ALA B 1 343 ? 19.506 74.038 29.916 1.00 24.36 343 ALA B N 1
ATOM 6318 C CA . ALA B 1 343 ? 18.156 74.575 30.039 1.00 24.15 343 ALA B CA 1
ATOM 6319 C C . ALA B 1 343 ? 17.692 74.654 31.487 1.00 24.36 343 ALA B C 1
ATOM 6320 O O . ALA B 1 343 ? 18.159 73.881 32.344 1.00 23.95 343 ALA B O 1
ATOM 6322 N N . PRO B 1 344 ? 16.761 75.585 31.771 1.00 24.74 344 PRO B N 1
ATOM 6323 C CA . PRO B 1 344 ? 16.009 75.430 33.010 1.00 24.44 344 PRO B CA 1
ATOM 6324 C C . PRO B 1 344 ? 15.345 74.052 32.977 1.00 24.68 344 PRO B C 1
ATOM 6325 O O . PRO B 1 344 ? 14.952 73.570 31.892 1.00 24.25 344 PRO B O 1
ATOM 6329 N N . GLY B 1 345 ? 15.235 73.430 34.146 1.00 24.01 345 GLY B N 1
ATOM 6330 C CA . GLY B 1 345 ? 14.711 72.084 34.251 1.00 24.14 345 GLY B CA 1
ATOM 6331 C C . GLY B 1 345 ? 13.599 71.780 33.269 1.00 23.86 345 GLY B C 1
ATOM 6332 O O . GLY B 1 345 ? 13.706 70.828 32.500 1.00 24.12 345 GLY B O 1
ATOM 6333 N N . TYR B 1 346 ? 12.539 72.589 33.287 1.00 24.35 346 TYR B N 1
ATOM 6334 C CA . TYR B 1 346 ? 11.342 72.292 32.489 1.00 24.46 346 TYR B CA 1
ATOM 6335 C C . TYR B 1 346 ? 11.607 72.126 30.990 1.00 24.57 346 TYR B C 1
ATOM 6336 O O . TYR B 1 346 ? 10.799 71.516 30.282 1.00 24.92 346 TYR B O 1
ATOM 6345 N N . GLN B 1 347 ? 12.741 72.655 30.523 1.00 24.36 347 GLN B N 1
ATOM 6346 C CA . GLN B 1 347 ? 13.109 72.599 29.111 1.00 24.42 347 GLN B CA 1
ATOM 6347 C C . GLN B 1 347 ? 14.324 71.706 28.782 1.00 24.56 347 GLN B C 1
ATOM 6348 O O . GLN B 1 347 ? 14.761 71.673 27.638 1.00 24.95 347 GLN B O 1
ATOM 6354 N N . ASP B 1 348 ? 14.868 70.987 29.770 1.00 24.40 348 ASP B N 1
ATOM 6355 C CA . ASP B 1 348 ? 16.087 70.197 29.525 1.00 24.00 348 ASP B CA 1
ATOM 6356 C C . ASP B 1 348 ? 15.854 68.879 28.782 1.00 23.60 348 ASP B C 1
ATOM 6357 O O . ASP B 1 348 ? 16.810 68.206 28.397 1.00 23.63 348 ASP B O 1
ATOM 6362 N N . GLY B 1 349 ? 14.591 68.521 28.568 1.00 23.13 349 GLY B N 1
ATOM 6363 C CA . GLY B 1 349 ? 14.266 67.335 27.772 1.00 23.84 349 GLY B CA 1
ATOM 6364 C C . GLY B 1 349 ? 14.078 66.055 28.582 1.00 24.22 349 GLY B C 1
ATOM 6365 O O . GLY B 1 349 ? 13.610 65.061 28.037 1.00 24.77 349 GLY B O 1
ATOM 6366 N N . HIS B 1 350 ? 14.432 66.096 29.869 1.00 24.27 350 HIS B N 1
ATOM 6367 C CA . HIS B 1 350 ? 14.275 64.973 30.827 1.00 24.50 350 HIS B CA 1
ATOM 6368 C C . HIS B 1 350 ? 12.803 64.596 31.011 1.00 24.55 350 HIS B C 1
ATOM 6369 O O . HIS B 1 350 ? 11.946 65.467 31.163 1.00 23.63 350 HIS B O 1
ATOM 6376 N N . GLY B 1 351 ? 12.501 63.303 30.991 1.00 24.26 351 GLY B N 1
ATOM 6377 C CA . GLY B 1 351 ? 11.135 62.833 31.265 1.00 24.91 351 GLY B CA 1
ATOM 6378 C C . GLY B 1 351 ? 10.578 63.260 32.620 1.00 25.43 351 GLY B C 1
ATOM 6379 O O . GLY B 1 351 ? 11.325 63.680 33.515 1.00 25.88 351 GLY B O 1
ATOM 6380 N N . GLY B 1 352 ? 9.258 63.169 32.763 1.00 25.27 352 GLY B N 1
ATOM 6381 C CA . GLY B 1 352 ? 8.577 63.542 34.006 1.00 25.25 352 GLY B CA 1
ATOM 6382 C C . GLY B 1 352 ? 8.284 65.024 34.211 1.00 25.43 352 GLY B C 1
ATOM 6383 O O . GLY B 1 352 ? 7.121 65.417 34.405 1.00 24.78 352 GLY B O 1
ATOM 6384 N N . TYR B 1 353 ? 9.336 65.842 34.192 1.00 24.91 353 TYR B N 1
ATOM 6385 C CA . TYR B 1 353 ? 9.209 67.274 34.452 1.00 25.10 353 TYR B CA 1
ATOM 6386 C C . TYR B 1 353 ? 9.478 68.105 33.193 1.00 25.20 353 TYR B C 1
ATOM 6387 O O . TYR B 1 353 ? 9.111 69.280 33.120 1.00 25.14 353 TYR B O 1
ATOM 6396 N N . SER B 1 354 ? 10.139 67.488 32.221 1.00 25.01 354 SER B N 1
ATOM 6397 C CA . SER B 1 354 ? 10.292 68.084 30.898 1.00 25.14 354 SER B CA 1
ATOM 6398 C C . SER B 1 354 ? 9.709 67.140 29.835 1.00 25.42 354 SER B C 1
ATOM 6399 O O . SER B 1 354 ? 9.162 66.080 30.164 1.00 25.63 354 SER B O 1
ATOM 6402 N N . ASN B 1 355 ? 9.801 67.554 28.573 1.00 25.02 355 ASN B N 1
ATOM 6403 C CA . ASN B 1 355 ? 9.176 66.867 27.442 1.00 25.02 355 ASN B CA 1
ATOM 6404 C C . ASN B 1 355 ? 9.765 67.434 26.135 1.00 24.75 355 ASN B C 1
ATOM 6405 O O . ASN B 1 355 ? 10.436 68.470 26.166 1.00 24.63 355 ASN B O 1
ATOM 6410 N N . PRO B 1 356 ? 9.537 66.753 24.992 1.00 25.19 356 PRO B N 1
ATOM 6411 C CA . PRO B 1 356 ? 10.099 67.271 23.739 1.00 25.28 356 PRO B CA 1
ATOM 6412 C C . PRO B 1 356 ? 9.571 68.631 23.247 1.00 25.14 356 PRO B C 1
ATOM 6413 O O . PRO B 1 356 ? 10.279 69.305 22.479 1.00 25.27 356 PRO B O 1
ATOM 6417 N N . LEU B 1 357 ? 8.370 69.039 23.666 1.00 24.70 357 LEU B N 1
ATOM 6418 C CA . LEU B 1 357 ? 7.795 70.291 23.165 1.00 24.35 357 LEU B CA 1
ATOM 6419 C C . LEU B 1 357 ? 8.418 71.490 23.883 1.00 24.22 357 LEU B C 1
ATOM 6420 O O . LEU B 1 357 ? 8.852 72.441 23.235 1.00 24.54 357 LEU B O 1
ATOM 6425 N N . ASP B 1 358 ? 8.494 71.431 25.214 1.00 23.93 358 ASP B N 1
ATOM 6426 C CA . ASP B 1 358 ? 9.240 72.440 25.967 1.00 23.59 358 ASP B CA 1
ATOM 6427 C C . ASP B 1 358 ? 10.709 72.475 25.607 1.00 23.75 358 ASP B C 1
ATOM 6428 O O . ASP B 1 358 ? 11.278 73.551 25.507 1.00 23.58 358 ASP B O 1
ATOM 6433 N N . GLU B 1 359 ? 11.333 71.301 25.446 1.00 23.43 359 GLU B N 1
ATOM 6434 C CA . GLU B 1 359 ? 12.729 71.244 24.994 1.00 23.89 359 GLU B CA 1
ATOM 6435 C C . GLU B 1 359 ? 12.881 71.948 23.652 1.00 23.49 359 GLU B C 1
ATOM 6436 O O . GLU B 1 359 ? 13.802 72.733 23.463 1.00 23.50 359 GLU B O 1
ATOM 6442 N N . GLN B 1 360 ? 11.960 71.669 22.735 1.00 24.35 360 GLN B N 1
ATOM 6443 C CA . GLN B 1 360 ? 12.003 72.231 21.374 1.00 24.42 360 GLN B CA 1
ATOM 6444 C C . GLN B 1 360 ? 11.902 73.755 21.386 1.00 24.12 360 GLN B C 1
ATOM 6445 O O . GLN B 1 360 ? 12.576 74.434 20.620 1.00 23.98 360 GLN B O 1
ATOM 6451 N N . GLU B 1 361 ? 11.054 74.295 22.258 1.00 23.96 361 GLU B N 1
ATOM 6452 C CA . GLU B 1 361 ? 10.969 75.734 22.401 1.00 23.63 361 GLU B CA 1
ATOM 6453 C C . GLU B 1 361 ? 12.326 76.315 22.828 1.00 23.31 361 GLU B C 1
ATOM 6454 O O . GLU B 1 361 ? 12.816 77.267 22.223 1.00 22.46 361 GLU B O 1
ATOM 6460 N N . TRP B 1 362 ? 12.938 75.720 23.850 1.00 23.46 362 TRP B N 1
ATOM 6461 C CA . TRP B 1 362 ? 14.277 76.125 24.313 1.00 23.83 362 TRP B CA 1
ATOM 6462 C C . TRP B 1 362 ? 15.343 75.966 23.230 1.00 24.77 362 TRP B C 1
ATOM 6463 O O . TRP B 1 362 ? 16.152 76.871 23.011 1.00 24.60 362 TRP B O 1
ATOM 6474 N N . LEU B 1 363 ? 15.340 74.810 22.565 1.00 24.81 363 LEU B N 1
ATOM 6475 C CA . LEU B 1 363 ? 16.283 74.545 21.488 1.00 24.39 363 LEU B CA 1
ATOM 6476 C C . LEU B 1 363 ? 16.124 75.566 20.356 1.00 24.16 363 LEU B C 1
ATOM 6477 O O . LEU B 1 363 ? 17.095 76.219 19.984 1.00 23.75 363 LEU B O 1
ATOM 6482 N N . VAL B 1 364 ? 14.896 75.718 19.848 1.00 24.27 364 VAL B N 1
ATOM 6483 C CA . VAL B 1 364 ? 14.634 76.647 18.739 1.00 24.12 364 VAL B CA 1
ATOM 6484 C C . VAL B 1 364 ? 14.943 78.090 19.132 1.00 24.84 364 VAL B C 1
ATOM 6485 O O . VAL B 1 364 ? 15.595 78.814 18.369 1.00 24.84 364 VAL B O 1
ATOM 6489 N N . ASN B 1 365 ? 14.480 78.533 20.305 1.00 24.46 365 ASN B N 1
ATOM 6490 C CA . ASN B 1 365 ? 14.757 79.921 20.709 1.00 24.49 365 ASN B CA 1
ATOM 6491 C C . ASN B 1 365 ? 16.255 80.226 20.821 1.00 24.45 365 ASN B C 1
ATOM 6492 O O . ASN B 1 365 ? 16.730 81.266 20.330 1.00 24.43 365 ASN B O 1
ATOM 6497 N N . THR B 1 366 ? 16.986 79.293 21.429 1.00 23.94 366 THR B N 1
ATOM 6498 C CA . THR B 1 366 ? 18.427 79.412 21.679 1.00 23.99 366 THR B CA 1
ATOM 6499 C C . THR B 1 366 ? 19.241 79.380 20.382 1.00 24.26 366 THR B C 1
ATOM 6500 O O . THR B 1 366 ? 20.115 80.231 20.149 1.00 24.22 366 THR B O 1
ATOM 6504 N N . ILE B 1 367 ? 18.947 78.387 19.551 1.00 23.90 367 ILE B N 1
ATOM 6505 C CA . ILE B 1 367 ? 19.662 78.195 18.289 1.00 23.80 367 ILE B CA 1
ATOM 6506 C C . ILE B 1 367 ? 19.297 79.289 17.278 1.00 24.12 367 ILE B C 1
ATOM 6507 O O . ILE B 1 367 ? 20.169 79.762 16.528 1.00 24.22 367 ILE B O 1
ATOM 6512 N N . ASN B 1 368 ? 18.026 79.716 17.271 1.00 23.91 368 ASN B N 1
ATOM 6513 C CA . ASN B 1 368 ? 17.631 80.861 16.448 1.00 24.13 368 ASN B CA 1
ATOM 6514 C C . ASN B 1 368 ? 18.489 82.064 16.827 1.00 24.11 368 ASN B C 1
ATOM 6515 O O . ASN B 1 368 ? 19.081 82.719 15.969 1.00 23.63 368 ASN B O 1
ATOM 6520 N N . ARG B 1 369 ? 18.565 82.320 18.132 1.00 23.85 369 ARG B N 1
ATOM 6521 C CA . ARG B 1 369 ? 19.267 83.491 18.652 1.00 23.98 369 ARG B CA 1
ATOM 6522 C C . ARG B 1 369 ? 20.771 83.466 18.360 1.00 23.57 369 ARG B C 1
ATOM 6523 O O . ARG B 1 369 ? 21.347 84.496 18.006 1.00 22.93 369 ARG B O 1
ATOM 6531 N N . ILE B 1 370 ? 21.410 82.307 18.502 1.00 23.97 370 ILE B N 1
ATOM 6532 C CA . ILE B 1 370 ? 22.843 82.213 18.187 1.00 23.82 370 ILE B CA 1
ATOM 6533 C C . ILE B 1 370 ? 23.118 82.400 16.680 1.00 24.20 370 ILE B C 1
ATOM 6534 O O . ILE B 1 370 ? 24.022 83.146 16.293 1.00 23.88 370 ILE B O 1
ATOM 6539 N N . GLN B 1 371 ? 22.317 81.740 15.842 1.00 24.73 371 GLN B N 1
ATOM 6540 C CA . GLN B 1 371 ? 22.411 81.908 14.375 1.00 25.02 371 GLN B CA 1
ATOM 6541 C C . GLN B 1 371 ? 22.209 83.339 13.900 1.00 25.11 371 GLN B C 1
ATOM 6542 O O . GLN B 1 371 ? 22.809 83.753 12.911 1.00 24.76 371 GLN B O 1
ATOM 6548 N N . GLN B 1 372 ? 21.366 84.100 14.594 1.00 25.13 372 GLN B N 1
ATOM 6549 C CA . GLN B 1 372 ? 21.117 85.487 14.196 1.00 25.35 372 GLN B CA 1
ATOM 6550 C C . GLN B 1 372 ? 22.278 86.389 14.581 1.00 24.78 372 GLN B C 1
ATOM 6551 O O . GLN B 1 372 ? 22.468 87.436 13.976 1.00 25.29 372 GLN B O 1
ATOM 6557 N N . SER B 1 373 ? 23.065 85.957 15.567 1.00 24.41 373 SER B N 1
ATOM 6558 C CA . SER B 1 373 ? 24.127 86.789 16.119 1.00 23.97 373 SER B CA 1
ATOM 6559 C C . SER B 1 373 ? 25.272 86.999 15.140 1.00 24.03 373 SER B C 1
ATOM 6560 O O . SER B 1 373 ? 25.414 86.267 14.156 1.00 24.27 373 SER B O 1
ATOM 6563 N N . LYS B 1 374 ? 26.089 88.003 15.441 1.00 23.67 374 LYS B N 1
ATOM 6564 C CA . LYS B 1 374 ? 27.208 88.395 14.590 1.00 23.94 374 LYS B CA 1
ATOM 6565 C C . LYS B 1 374 ? 28.325 87.362 14.632 1.00 24.09 374 LYS B C 1
ATOM 6566 O O . LYS B 1 374 ? 29.220 87.387 13.788 1.00 25.18 374 LYS B O 1
ATOM 6572 N N . ASP B 1 375 ? 28.272 86.451 15.597 1.00 24.57 375 ASP B N 1
ATOM 6573 C CA . ASP B 1 375 ? 29.311 85.423 15.699 1.00 25.20 375 ASP B CA 1
ATOM 6574 C C . ASP B 1 375 ? 28.941 84.058 15.146 1.00 25.24 375 ASP B C 1
ATOM 6575 O O . ASP B 1 375 ? 29.733 83.124 15.251 1.00 25.05 375 ASP B O 1
ATOM 6580 N N . TRP B 1 376 ? 27.751 83.933 14.560 1.00 25.70 376 TRP B N 1
ATOM 6581 C CA . TRP B 1 376 ? 27.347 82.668 13.923 1.00 25.62 376 TRP B CA 1
ATOM 6582 C C . TRP B 1 376 ? 28.409 82.159 12.935 1.00 25.89 376 TRP B C 1
ATOM 6583 O O . TRP B 1 376 ? 28.703 80.954 12.880 1.00 25.49 376 TRP B O 1
ATOM 6594 N N . ASP B 1 377 ? 29.006 83.082 12.184 1.00 26.22 377 ASP B N 1
ATOM 6595 C CA . ASP B 1 377 ? 29.952 82.714 11.122 1.00 26.63 377 ASP B CA 1
ATOM 6596 C C . ASP B 1 377 ? 31.208 81.959 11.582 1.00 26.28 377 ASP B C 1
ATOM 6597 O O . ASP B 1 377 ? 31.865 81.313 10.763 1.00 26.46 377 ASP B O 1
ATOM 6602 N N . SER B 1 378 ? 31.519 82.021 12.878 1.00 25.12 378 SER B N 1
ATOM 6603 C CA . SER B 1 378 ? 32.667 81.307 13.433 1.00 24.34 378 SER B CA 1
ATOM 6604 C C . SER B 1 378 ? 32.251 80.354 14.542 1.00 24.04 378 SER B C 1
ATOM 6605 O O . SER B 1 378 ? 33.086 79.949 15.328 1.00 23.99 378 SER B O 1
ATOM 6608 N N . THR B 1 379 ? 30.960 80.008 14.599 1.00 24.06 379 THR B N 1
ATOM 6609 C CA . THR B 1 379 ? 30.404 79.217 15.699 1.00 23.77 379 THR B CA 1
ATOM 6610 C C . THR B 1 379 ? 30.194 77.741 15.320 1.00 23.97 379 THR B C 1
ATOM 6611 O O . THR B 1 379 ? 29.871 77.441 14.187 1.00 24.54 379 THR B O 1
ATOM 6615 N N . ALA B 1 380 ? 30.375 76.838 16.283 1.00 23.49 380 ALA B N 1
ATOM 6616 C CA . ALA B 1 380 ? 29.854 75.475 16.160 1.00 23.84 380 ALA B CA 1
ATOM 6617 C C . ALA B 1 380 ? 28.962 75.199 17.364 1.00 23.96 380 ALA B C 1
ATOM 6618 O O . ALA B 1 380 ? 29.391 75.372 18.496 1.00 24.55 380 ALA B O 1
ATOM 6620 N N . ILE B 1 381 ? 27.712 74.819 17.106 1.00 24.01 381 ILE B N 1
ATOM 6621 C CA . ILE B 1 381 ? 26.783 74.397 18.160 1.00 24.10 381 ILE B CA 1
ATOM 6622 C C . ILE B 1 381 ? 26.748 72.873 18.161 1.00 24.35 381 ILE B C 1
ATOM 6623 O O . ILE B 1 381 ? 26.527 72.238 17.111 1.00 24.18 381 ILE B O 1
ATOM 6628 N N . ILE B 1 382 ? 26.994 72.308 19.339 1.00 24.58 382 ILE B N 1
ATOM 6629 C CA . ILE B 1 382 ? 26.892 70.882 19.562 1.00 24.62 382 ILE B CA 1
ATOM 6630 C C . ILE B 1 382 ? 25.689 70.588 20.461 1.00 24.80 382 ILE B C 1
ATOM 6631 O O . ILE B 1 382 ? 25.577 71.141 21.556 1.00 24.70 382 ILE B O 1
ATOM 6636 N N . ILE B 1 383 ? 24.772 69.759 19.973 1.00 24.79 383 ILE B N 1
ATOM 6637 C CA . ILE B 1 383 ? 23.708 69.233 20.823 1.00 24.42 383 ILE B CA 1
ATOM 6638 C C . ILE B 1 383 ? 24.145 67.823 21.207 1.00 24.79 383 ILE B C 1
ATOM 6639 O O . ILE B 1 383 ? 24.395 66.986 20.337 1.00 23.88 383 ILE B O 1
ATOM 6644 N N . ILE B 1 384 ? 24.253 67.564 22.506 1.00 24.73 384 ILE B N 1
ATOM 6645 C CA . ILE B 1 384 ? 24.596 66.211 22.982 1.00 24.59 384 ILE B CA 1
ATOM 6646 C C . ILE B 1 384 ? 23.815 65.960 24.270 1.00 24.88 384 ILE B C 1
ATOM 6647 O O . ILE B 1 384 ? 23.423 66.913 24.959 1.00 23.65 384 ILE B O 1
ATOM 6652 N N . TYR B 1 385 ? 23.575 64.685 24.578 1.00 25.14 385 TYR B N 1
ATOM 6653 C CA . TYR B 1 385 ? 22.819 64.311 25.784 1.00 25.06 385 TYR B CA 1
ATOM 6654 C C . TYR B 1 385 ? 23.715 63.768 26.899 1.00 25.33 385 TYR B C 1
ATOM 6655 O O . TYR B 1 385 ? 24.846 63.352 26.645 1.00 25.14 385 TYR B O 1
ATOM 6664 N N . ASP B 1 386 ? 23.222 63.821 28.142 1.00 25.19 386 ASP B N 1
ATOM 6665 C CA . ASP B 1 386 ? 24.012 63.408 29.313 1.00 24.81 386 ASP B CA 1
ATOM 6666 C C . ASP B 1 386 ? 23.860 61.916 29.600 1.00 24.86 386 ASP B C 1
ATOM 6667 O O . ASP B 1 386 ? 24.775 61.265 30.107 1.00 24.65 386 ASP B O 1
ATOM 6672 N N . ASP B 1 387 ? 22.676 61.402 29.289 1.00 24.99 387 ASP B N 1
ATOM 6673 C CA . ASP B 1 387 ? 22.307 60.025 29.567 1.00 25.23 387 ASP B CA 1
ATOM 6674 C C . ASP B 1 387 ? 21.083 59.701 28.721 1.00 25.46 387 ASP B C 1
ATOM 6675 O O . ASP B 1 387 ? 20.511 60.596 28.083 1.00 25.52 387 ASP B O 1
ATOM 6680 N N . SER B 1 388 ? 20.710 58.424 28.703 1.00 25.46 388 SER B N 1
ATOM 6681 C CA . SER B 1 388 ? 19.671 57.892 27.829 1.00 25.20 388 SER B CA 1
ATOM 6682 C C . SER B 1 388 ? 18.298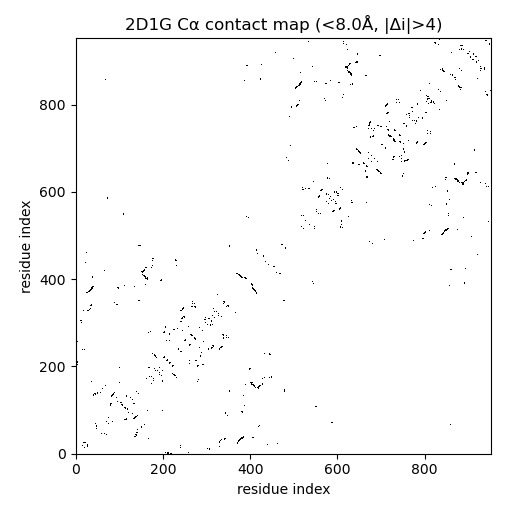 57.799 28.519 1.00 24.99 388 SER B C 1
ATOM 6683 O O . SER B 1 388 ? 17.329 57.337 27.910 1.00 25.73 388 SER B O 1
ATOM 6686 N N . ASP B 1 389 ? 18.224 58.253 29.771 1.00 24.60 389 ASP B N 1
ATOM 6687 C CA . ASP B 1 389 ? 17.068 58.029 30.674 1.00 24.58 389 ASP B CA 1
ATOM 6688 C C . ASP B 1 389 ? 16.960 56.550 31.053 1.00 24.33 389 ASP B C 1
ATOM 6689 O O . ASP B 1 389 ? 16.182 56.190 31.927 1.00 24.39 389 ASP B O 1
ATOM 6694 N N . GLY B 1 390 ? 17.756 55.707 30.388 1.00 24.58 390 GLY B N 1
ATOM 6695 C CA . GLY B 1 390 ? 17.587 54.258 30.450 1.00 25.13 390 GLY B CA 1
ATOM 6696 C C . GLY B 1 390 ? 16.635 53.756 29.378 1.00 25.16 390 GLY B C 1
ATOM 6697 O O . GLY B 1 390 ? 16.196 52.604 29.422 1.00 25.36 390 GLY B O 1
ATOM 6698 N N . ASP B 1 391 ? 16.312 54.636 28.422 1.00 24.42 391 ASP B N 1
ATOM 6699 C CA . ASP B 1 391 ? 15.377 54.316 27.353 1.00 24.56 391 ASP B CA 1
ATOM 6700 C C . ASP B 1 391 ? 15.971 53.331 26.366 1.00 24.30 391 ASP B C 1
ATOM 6701 O O . ASP B 1 391 ? 17.189 53.203 26.264 1.00 24.36 391 ASP B O 1
ATOM 6706 N N . TYR B 1 392 ? 15.098 52.630 25.650 1.00 24.00 392 TYR B N 1
ATOM 6707 C CA . TYR B 1 392 ? 15.558 51.665 24.664 1.00 23.34 392 TYR B CA 1
ATOM 6708 C C . TYR B 1 392 ? 16.458 52.257 23.601 1.00 23.70 392 TYR B C 1
ATOM 6709 O O . TYR B 1 392 ? 16.161 53.311 23.034 1.00 23.79 392 TYR B O 1
ATOM 6718 N N . ASP B 1 393 ? 17.569 51.562 23.363 1.00 22.50 393 ASP B N 1
ATOM 6719 C CA . ASP B 1 393 ? 18.390 51.747 22.181 1.00 23.04 393 ASP B CA 1
ATOM 6720 C C . ASP B 1 393 ? 18.951 50.384 21.852 1.00 22.49 393 ASP B C 1
ATOM 6721 O O . ASP B 1 393 ? 19.325 49.644 22.750 1.00 22.48 393 ASP B O 1
ATOM 6726 N N . HIS B 1 394 ? 19.036 50.068 20.569 1.00 22.50 394 HIS B N 1
ATOM 6727 C CA . HIS B 1 394 ? 19.317 48.697 20.144 1.00 22.10 394 HIS B CA 1
ATOM 6728 C C . HIS B 1 394 ? 20.822 48.357 20.123 1.00 22.34 394 HIS B C 1
ATOM 6729 O O . HIS B 1 394 ? 21.196 47.186 19.976 1.00 22.56 394 HIS B O 1
ATOM 6736 N N . VAL B 1 395 ? 21.671 49.371 20.278 1.00 21.27 395 VAL B N 1
ATOM 6737 C CA . VAL B 1 395 ? 23.106 49.192 20.097 1.00 22.58 395 VAL B CA 1
ATOM 6738 C C . VAL B 1 395 ? 23.809 48.753 21.373 1.00 22.02 395 VAL B C 1
ATOM 6739 O O . VAL B 1 395 ? 23.824 49.468 22.394 1.00 22.63 395 VAL B O 1
ATOM 6743 N N . TYR B 1 396 ? 24.427 47.582 21.281 1.00 23.02 396 TYR B N 1
ATOM 6744 C CA . TYR B 1 396 ? 25.222 47.040 22.372 1.00 22.90 396 TYR B CA 1
ATOM 6745 C C . TYR B 1 396 ? 26.578 47.757 22.291 1.00 23.29 396 TYR B C 1
ATOM 6746 O O . TYR B 1 396 ? 27.460 47.363 21.522 1.00 24.16 396 TYR B O 1
ATOM 6755 N N . SER B 1 397 ? 26.713 48.840 23.058 1.00 22.97 397 SER B N 1
ATOM 6756 C CA . SER B 1 397 ? 27.861 49.758 22.955 1.00 23.32 397 SER B CA 1
ATOM 6757 C C . SER B 1 397 ? 29.225 49.073 23.103 1.00 23.25 397 SER B C 1
ATOM 6758 O O . SER B 1 397 ? 29.389 48.199 23.944 1.00 23.60 397 SER B O 1
ATOM 6761 N N . PRO B 1 398 ? 30.218 49.485 22.292 1.00 23.24 398 PRO B N 1
ATOM 6762 C CA . PRO B 1 398 ? 31.540 48.887 22.449 1.00 23.48 398 PRO B CA 1
ATOM 6763 C C . PRO B 1 398 ? 32.130 49.296 23.802 1.00 23.42 398 PRO B C 1
ATOM 6764 O O . PRO B 1 398 ? 31.643 50.238 24.454 1.00 23.46 398 PRO B O 1
ATOM 6768 N N . LYS B 1 399 ? 33.159 48.573 24.226 1.00 23.31 399 LYS B N 1
ATOM 6769 C CA . LYS B 1 399 ? 33.844 48.887 25.455 1.00 22.76 399 LYS B CA 1
ATOM 6770 C C . LYS B 1 399 ? 34.724 50.116 25.298 1.00 22.67 399 LYS B C 1
ATOM 6771 O O . LYS B 1 399 ? 35.266 50.390 24.239 1.00 22.64 399 LYS B O 1
ATOM 6777 N N . SER B 1 400 ? 34.878 50.838 26.403 1.00 23.54 400 SER B N 1
ATOM 6778 C CA . SER B 1 400 ? 35.857 51.910 26.512 1.00 23.51 400 SER B CA 1
ATOM 6779 C C . SER B 1 400 ? 37.133 51.296 27.087 1.00 23.57 400 SER B C 1
ATOM 6780 O O . SER B 1 400 ? 37.108 50.189 27.636 1.00 23.83 400 SER B O 1
ATOM 6783 N N . GLN B 1 401 ? 38.246 52.021 27.017 1.00 23.59 401 GLN B N 1
ATOM 6784 C CA . GLN B 1 401 ? 39.493 51.532 27.601 1.00 23.75 401 GLN B CA 1
ATOM 6785 C C . GLN B 1 401 ? 39.442 51.409 29.143 1.00 24.33 401 GLN B C 1
ATOM 6786 O O . GLN B 1 401 ? 40.284 50.742 29.746 1.00 24.18 401 GLN B O 1
ATOM 6792 N N . PHE B 1 402 ? 38.429 52.015 29.766 1.00 24.76 402 PHE B N 1
ATOM 6793 C CA . PHE B 1 402 ? 38.264 51.931 31.228 1.00 25.49 402 PHE B CA 1
ATOM 6794 C C . PHE B 1 402 ? 37.223 50.914 31.719 1.00 25.62 402 PHE B C 1
ATOM 6795 O O . PHE B 1 402 ? 36.983 50.799 32.923 1.00 25.83 402 PHE B O 1
ATOM 6803 N N . SER B 1 403 ? 36.628 50.162 30.799 1.00 26.58 403 SER B N 1
ATOM 6804 C CA . SER B 1 403 ? 35.490 49.300 31.122 1.00 27.68 403 SER B CA 1
ATOM 6805 C C . SER B 1 403 ? 35.799 48.183 32.139 1.00 27.56 403 SER B C 1
ATOM 6806 O O . SER B 1 403 ? 34.878 47.642 32.754 1.00 27.86 403 SER B O 1
ATOM 6809 N N . ASP B 1 404 ? 37.079 47.834 32.299 1.00 27.39 404 ASP B N 1
ATOM 6810 C CA . ASP B 1 404 ? 37.487 46.825 33.280 1.00 27.60 404 ASP B CA 1
ATOM 6811 C C . ASP B 1 404 ? 37.693 47.394 34.686 1.00 27.02 404 ASP B C 1
ATOM 6812 O O . ASP B 1 404 ? 37.904 46.640 35.631 1.00 26.17 404 ASP B O 1
ATOM 6817 N N . ILE B 1 405 ? 37.626 48.716 34.810 1.00 26.33 405 ILE B N 1
ATOM 6818 C CA . ILE B 1 405 ? 37.778 49.382 36.110 1.00 26.20 405 ILE B CA 1
ATOM 6819 C C . ILE B 1 405 ? 36.414 49.564 36.761 1.00 25.62 405 ILE B C 1
ATOM 6820 O O . ILE B 1 405 ? 35.531 50.163 36.174 1.00 25.23 405 ILE B O 1
ATOM 6825 N N . LYS B 1 406 ? 36.238 49.017 37.967 1.00 25.51 406 LYS B N 1
ATOM 6826 C CA . LYS B 1 406 ? 34.968 49.170 38.687 1.00 25.84 406 LYS B CA 1
ATOM 6827 C C . LYS B 1 406 ? 34.564 50.632 38.826 1.00 24.82 406 LYS B C 1
ATOM 6828 O O . LYS B 1 406 ? 35.378 51.472 39.201 1.00 24.89 406 LYS B O 1
ATOM 6833 N N . GLY B 1 407 ? 33.306 50.916 38.503 1.00 24.76 407 GLY B N 1
ATOM 6834 C CA . GLY B 1 407 ? 32.771 52.278 38.541 1.00 24.15 407 GLY B CA 1
ATOM 6835 C C . GLY B 1 407 ? 32.897 53.024 37.218 1.00 24.37 407 GLY B C 1
ATOM 6836 O O . GLY B 1 407 ? 32.373 54.125 37.080 1.00 23.79 407 GLY B O 1
ATOM 6837 N N . ARG B 1 408 ? 33.586 52.418 36.247 1.00 23.87 408 ARG B N 1
ATOM 6838 C CA . ARG B 1 408 ? 33.786 53.047 34.942 1.00 23.61 408 ARG B CA 1
ATOM 6839 C C . ARG B 1 408 ? 33.299 52.187 33.778 1.00 23.73 408 ARG B C 1
ATOM 6840 O O . ARG B 1 408 ? 33.750 52.365 32.642 1.00 23.02 408 ARG B O 1
ATOM 6848 N N . GLN B 1 409 ? 32.368 51.275 34.047 1.00 23.83 409 GLN B N 1
ATOM 6849 C CA . GLN B 1 409 ? 31.822 50.466 32.955 1.00 23.75 409 GLN B CA 1
ATOM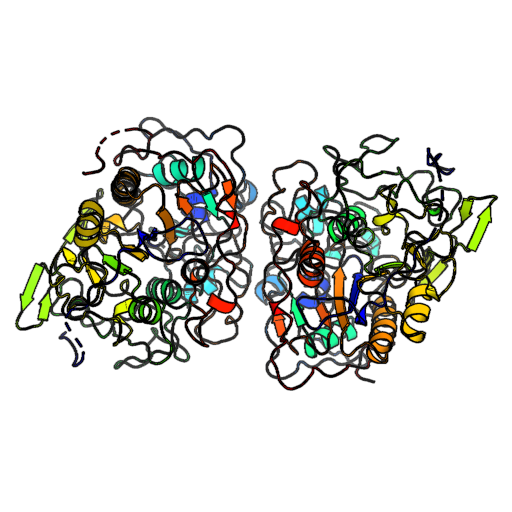 6850 C C . GLN B 1 409 ? 31.280 51.349 31.822 1.00 23.84 409 GLN B C 1
ATOM 6851 O O . GLN B 1 409 ? 30.604 52.356 32.047 1.00 23.19 409 GLN B O 1
ATOM 6857 N N . GLY B 1 410 ? 31.623 50.977 30.595 1.00 23.00 410 GLY B N 1
ATOM 6858 C CA . GLY B 1 410 ? 31.178 51.719 29.432 1.00 22.87 410 GLY B CA 1
ATOM 6859 C C . GLY B 1 410 ? 31.800 51.117 28.186 1.00 22.89 410 GLY B C 1
ATOM 6860 O O . GLY B 1 410 ? 32.608 50.186 28.290 1.00 23.48 410 GLY B O 1
ATOM 6861 N N . TYR B 1 411 ? 31.449 51.650 27.014 1.00 22.95 411 TYR B N 1
ATOM 6862 C CA . TYR B 1 411 ? 30.595 52.834 26.906 1.00 23.23 411 TYR B CA 1
ATOM 6863 C C . TYR B 1 411 ? 29.154 52.549 27.302 1.00 22.81 411 TYR B C 1
ATOM 6864 O O . TYR B 1 411 ? 28.688 51.409 27.231 1.00 22.51 411 TYR B O 1
ATOM 6873 N N . GLY B 1 412 ? 28.448 53.592 27.727 1.00 23.58 412 GLY B N 1
ATOM 6874 C CA . GLY B 1 412 ? 27.053 53.435 28.119 1.00 23.57 412 GLY B CA 1
ATOM 6875 C C . GLY B 1 412 ? 26.182 53.534 26.881 1.00 23.33 412 GLY B C 1
ATOM 6876 O O . GLY B 1 412 ? 26.693 53.500 25.763 1.00 24.11 412 GLY B O 1
ATOM 6877 N N . PRO B 1 413 ? 24.859 53.667 27.073 1.00 23.08 413 PRO B N 1
ATOM 6878 C CA . PRO B 1 413 ? 23.917 53.765 25.966 1.00 22.91 413 PRO B CA 1
ATOM 6879 C C . PRO B 1 413 ? 24.177 54.920 24.987 1.00 22.75 413 PRO B C 1
ATOM 6880 O O . PRO B 1 413 ? 24.742 55.972 25.351 1.00 22.99 413 PRO B O 1
ATOM 6884 N N . ARG B 1 414 ? 23.739 54.687 23.759 1.00 22.88 414 ARG B N 1
ATOM 6885 C CA . ARG B 1 414 ? 23.941 55.577 22.637 1.00 22.86 414 ARG B CA 1
ATOM 6886 C C . ARG B 1 414 ? 23.014 56.798 22.747 1.00 23.48 414 ARG B C 1
ATOM 6887 O O . ARG B 1 414 ? 21.863 56.664 23.149 1.00 23.38 414 ARG B O 1
ATOM 6895 N N . LEU B 1 415 ? 23.534 57.967 22.363 1.00 23.77 415 LEU B N 1
ATOM 6896 C CA . LEU B 1 415 ? 22.865 59.255 22.577 1.00 24.18 415 LEU B CA 1
ATOM 6897 C C . LEU B 1 415 ? 22.751 60.047 21.271 1.00 23.83 415 LEU B C 1
ATOM 6898 O O . LEU B 1 415 ? 23.557 59.854 20.380 1.00 24.74 415 LEU B O 1
ATOM 6903 N N . PRO B 1 416 ? 21.762 60.957 21.170 1.00 23.49 416 PRO B N 1
ATOM 6904 C CA . PRO B 1 416 ? 21.758 61.895 20.044 1.00 23.42 416 PRO B CA 1
ATOM 6905 C C . PRO B 1 416 ? 22.948 62.851 20.113 1.00 23.52 416 PRO B C 1
ATOM 6906 O O . PRO B 1 416 ? 23.397 63.240 21.198 1.00 24.54 416 PRO B O 1
ATOM 6910 N N . MET B 1 417 ? 23.452 63.209 18.949 1.00 24.40 417 MET B N 1
ATOM 6911 C CA A MET B 1 417 ? 24.594 64.106 18.845 0.50 23.81 417 MET B CA 1
ATOM 6912 C CA B MET B 1 417 ? 24.598 64.103 18.842 0.50 24.66 417 MET B CA 1
ATOM 6913 C C . MET B 1 417 ? 24.476 64.848 17.515 1.00 24.39 417 MET B C 1
ATOM 6914 O O . MET B 1 417 ? 24.425 64.220 16.453 1.00 24.32 417 MET B O 1
ATOM 6923 N N . LEU B 1 418 ? 24.405 66.178 17.586 1.00 24.41 418 LEU B N 1
ATOM 6924 C CA . LEU B 1 418 ? 24.294 67.026 16.378 1.00 23.97 418 LEU B CA 1
ATOM 6925 C C . LEU B 1 418 ? 25.356 68.126 16.404 1.00 24.26 418 LEU B C 1
ATOM 6926 O O . LEU B 1 418 ? 25.770 68.586 17.486 1.00 24.15 418 LEU B O 1
ATOM 6931 N N . VAL B 1 419 ? 25.794 68.529 15.212 1.00 23.68 419 VAL B N 1
ATOM 6932 C CA . VAL B 1 419 ? 26.657 69.690 15.043 1.00 23.58 419 VAL B CA 1
ATOM 6933 C C . VAL B 1 419 ? 25.963 70.633 14.070 1.00 23.93 419 VAL B C 1
ATOM 6934 O O . VAL B 1 419 ? 25.677 70.272 12.925 1.00 23.79 419 VAL B O 1
ATOM 6938 N N . ILE B 1 420 ? 25.716 71.842 14.554 1.00 23.58 420 ILE B N 1
ATOM 6939 C CA . ILE B 1 420 ? 25.025 72.885 13.829 1.00 23.39 420 ILE B CA 1
ATOM 6940 C C . ILE B 1 420 ? 25.996 74.052 13.705 1.00 24.10 420 ILE B C 1
ATOM 6941 O O . ILE B 1 420 ? 26.381 74.661 14.706 1.00 24.28 420 ILE B O 1
ATOM 6946 N N . SER B 1 421 ? 26.374 74.362 12.469 1.00 24.15 421 SER B N 1
ATOM 6947 C CA . SER B 1 421 ? 27.453 75.297 12.203 1.00 23.85 421 SER B CA 1
ATOM 6948 C C . SER B 1 421 ? 27.453 75.700 10.726 1.00 23.72 421 SER B C 1
ATOM 6949 O O . SER B 1 421 ? 27.036 74.906 9.867 1.00 23.58 421 SER B O 1
ATOM 6952 N N . PRO B 1 422 ? 27.960 76.915 10.407 1.00 23.70 422 PRO B N 1
ATOM 6953 C CA . PRO B 1 422 ? 28.143 77.203 8.970 1.00 23.77 422 PRO B CA 1
ATOM 6954 C C . PRO B 1 422 ? 29.186 76.275 8.327 1.00 24.24 422 PRO B C 1
ATOM 6955 O O . PRO B 1 422 ? 29.255 76.172 7.093 1.00 24.36 422 PRO B O 1
ATOM 6959 N N . TYR B 1 423 ? 30.000 75.633 9.162 1.00 23.93 423 TYR B N 1
ATOM 6960 C CA . TYR B 1 423 ? 31.000 74.666 8.679 1.00 23.65 423 TYR B CA 1
ATOM 6961 C C . TYR B 1 423 ? 30.530 73.195 8.758 1.00 23.24 423 TYR B C 1
ATOM 6962 O O . TYR B 1 423 ? 31.269 72.286 8.344 1.00 23.25 423 TYR B O 1
ATOM 6971 N N . ALA B 1 424 ? 29.313 72.966 9.259 1.00 22.91 424 ALA B N 1
ATOM 6972 C CA . ALA B 1 424 ? 28.774 71.605 9.332 1.00 22.83 424 ALA B CA 1
ATOM 6973 C C . ALA B 1 424 ? 28.453 71.068 7.946 1.00 22.95 424 ALA B C 1
ATOM 6974 O O . ALA B 1 424 ? 27.988 71.803 7.068 1.00 22.60 424 ALA B O 1
ATOM 6976 N N . LYS B 1 425 ? 28.711 69.780 7.752 1.00 23.28 425 LYS B N 1
ATOM 6977 C CA . LYS B 1 425 ? 28.158 69.077 6.608 1.00 23.89 425 LYS B CA 1
ATOM 6978 C C . LYS B 1 425 ? 26.635 69.107 6.750 1.00 23.78 425 LYS B C 1
ATOM 6979 O O . LYS B 1 425 ? 26.121 69.069 7.865 1.00 25.66 425 LYS B O 1
ATOM 6985 N N . ALA B 1 426 ? 25.923 69.219 5.628 1.00 23.83 426 ALA B N 1
ATOM 6986 C CA . ALA B 1 426 ? 24.465 69.418 5.662 1.00 23.74 426 ALA B CA 1
ATOM 6987 C C . ALA B 1 426 ? 23.682 68.154 5.322 1.00 23.68 426 ALA B C 1
ATOM 6988 O O . ALA B 1 426 ? 24.005 67.481 4.347 1.00 23.50 426 ALA B O 1
ATOM 6990 N N . ASN B 1 427 ? 22.610 67.864 6.068 1.00 23.78 427 ASN B N 1
ATOM 6991 C CA . ASN B 1 427 ? 21.883 66.605 5.881 1.00 23.68 427 ASN B CA 1
ATOM 6992 C C . ASN B 1 427 ? 22.849 65.405 5.842 1.00 23.82 427 ASN B C 1
ATOM 6993 O O . ASN B 1 427 ? 22.774 64.528 4.955 1.00 23.79 427 ASN B O 1
ATOM 6998 N N . TYR B 1 428 ? 23.778 65.382 6.795 1.00 23.12 428 TYR B N 1
ATOM 6999 C CA . TYR B 1 428 ? 24.856 64.408 6.779 1.00 22.92 428 TYR B CA 1
ATOM 7000 C C . TYR B 1 428 ? 24.863 63.597 8.059 1.00 22.99 428 TYR B C 1
ATOM 7001 O O . TYR B 1 428 ? 24.735 64.157 9.145 1.00 23.16 428 TYR B O 1
ATOM 7010 N N . VAL B 1 429 ? 25.025 62.281 7.930 1.00 22.89 429 VAL B N 1
ATOM 7011 C CA . VAL B 1 429 ? 25.139 61.416 9.104 1.00 22.87 429 VAL B CA 1
ATOM 7012 C C . VAL B 1 429 ? 26.567 60.883 9.229 1.00 22.70 429 VAL B C 1
ATOM 7013 O O . VAL B 1 429 ? 27.054 60.143 8.371 1.00 23.72 429 VAL B O 1
ATOM 7017 N N . ASP B 1 430 ? 27.237 61.318 10.291 1.00 23.00 430 ASP B N 1
ATOM 7018 C CA . ASP B 1 430 ? 28.556 60.808 10.631 1.00 22.54 430 ASP B CA 1
ATOM 7019 C C . ASP B 1 430 ? 28.387 59.525 11.450 1.00 22.30 430 ASP B C 1
ATOM 7020 O O . ASP B 1 430 ? 27.657 59.502 12.437 1.00 21.85 430 ASP B O 1
ATOM 7025 N N . HIS B 1 431 ? 29.091 58.473 11.031 1.00 23.19 431 HIS B N 1
ATOM 7026 C CA . HIS B 1 431 ? 29.074 57.174 11.706 1.00 22.31 431 HIS B CA 1
ATOM 7027 C C . HIS B 1 431 ? 30.340 56.933 12.558 1.00 22.86 431 HIS B C 1
ATOM 7028 O O . HIS B 1 431 ? 30.513 55.849 13.148 1.00 22.29 431 HIS B O 1
ATOM 7035 N N . SER B 1 432 ? 31.220 57.936 12.634 1.00 23.33 432 SER B N 1
ATOM 7036 C CA . SER B 1 432 ? 32.404 57.878 13.490 1.00 22.92 432 SER B CA 1
ATOM 7037 C C . SER B 1 432 ? 32.042 57.554 14.937 1.00 22.64 432 SER B C 1
ATOM 7038 O O . SER B 1 432 ? 31.037 58.062 15.464 1.00 22.15 432 SER B O 1
ATOM 7041 N N . LEU B 1 433 ? 32.861 56.703 15.569 1.00 21.65 433 LEU B N 1
ATOM 7042 C CA . LEU B 1 433 ? 32.676 56.349 16.959 1.00 22.01 433 LEU B CA 1
ATOM 7043 C C . LEU B 1 433 ? 33.047 57.517 17.873 1.00 22.66 433 LEU B C 1
ATOM 7044 O O . LEU B 1 433 ? 34.221 57.871 17.996 1.00 22.70 433 LEU B O 1
ATOM 7049 N N . LEU B 1 434 ? 32.026 58.098 18.495 1.00 22.22 434 LEU B N 1
ATOM 7050 C CA . LEU B 1 434 ? 32.216 59.166 19.481 1.00 23.07 434 LEU B CA 1
ATOM 7051 C C . LEU B 1 434 ? 31.753 58.751 20.874 1.00 23.68 434 LEU B C 1
ATOM 7052 O O . LEU B 1 434 ? 30.935 57.823 21.039 1.00 24.71 434 LEU B O 1
ATOM 7057 N N . ASN B 1 435 ? 32.273 59.446 21.884 1.00 23.99 435 ASN B N 1
ATOM 7058 C CA . ASN B 1 435 ? 31.663 59.405 23.211 1.00 23.98 435 ASN B CA 1
ATOM 7059 C C . ASN B 1 435 ? 31.603 60.832 23.749 1.00 24.03 435 ASN B C 1
ATOM 7060 O O . ASN B 1 435 ? 31.997 61.768 23.045 1.00 24.34 435 ASN B O 1
ATOM 7065 N N . GLN B 1 436 ? 31.087 61.016 24.958 1.00 24.78 436 GLN B N 1
ATOM 7066 C CA . GLN B 1 436 ? 30.947 62.383 25.497 1.00 25.11 436 GLN B CA 1
ATOM 7067 C C . GLN B 1 436 ? 32.296 63.097 25.555 1.00 25.00 436 GLN B C 1
ATOM 7068 O O . GLN B 1 436 ? 32.381 64.313 25.334 1.00 25.89 436 GLN B O 1
ATOM 7074 N N . ALA B 1 437 ? 33.362 62.343 25.807 1.00 24.55 437 ALA B N 1
ATOM 7075 C CA . ALA B 1 437 ? 34.710 62.912 25.804 1.00 24.31 437 ALA B CA 1
ATOM 7076 C C . ALA B 1 437 ? 35.273 63.283 24.433 1.00 24.60 437 ALA B C 1
ATOM 7077 O O . ALA B 1 437 ? 36.363 63.850 24.350 1.00 24.93 437 ALA B O 1
ATOM 7079 N N . SER B 1 438 ? 34.543 62.973 23.358 1.00 24.24 438 SER B N 1
ATOM 7080 C CA . SER B 1 438 ? 34.881 63.514 22.029 1.00 24.53 438 SER B CA 1
ATOM 7081 C C . SER B 1 438 ? 34.665 65.033 21.981 1.00 25.07 438 SER B C 1
ATOM 7082 O O . SER B 1 438 ? 35.351 65.736 21.221 1.00 25.51 438 SER B O 1
ATOM 7085 N N . VAL B 1 439 ? 33.698 65.533 22.752 1.00 24.77 439 VAL B N 1
ATOM 7086 C CA . VAL B 1 439 ? 33.444 66.986 22.793 1.00 25.24 439 VAL B CA 1
ATOM 7087 C C . VAL B 1 439 ? 34.657 67.654 23.437 1.00 25.06 439 VAL B C 1
ATOM 7088 O O . VAL B 1 439 ? 35.198 68.661 22.943 1.00 25.56 439 VAL B O 1
ATOM 7092 N N . LEU B 1 440 ? 35.107 67.051 24.529 1.00 25.46 440 LEU B N 1
ATOM 7093 C CA . LEU B 1 440 ? 36.346 67.418 25.174 1.00 25.48 440 LEU B CA 1
ATOM 7094 C C . LEU B 1 440 ? 37.528 67.364 24.200 1.00 25.45 440 LEU B C 1
ATOM 7095 O O . LEU B 1 440 ? 38.378 68.279 24.173 1.00 25.66 440 LEU B O 1
ATOM 7100 N N . LYS B 1 441 ? 37.562 66.310 23.383 1.00 24.95 441 LYS B N 1
ATOM 7101 C CA . LYS B 1 441 ? 38.646 66.106 22.428 1.00 24.72 441 LYS B CA 1
ATOM 7102 C C . LYS B 1 441 ? 38.702 67.252 21.417 1.00 24.40 441 LYS B C 1
ATOM 7103 O O . LYS B 1 441 ? 39.795 67.727 21.091 1.00 23.76 441 LYS B O 1
ATOM 7109 N N . PHE B 1 442 ? 37.527 67.665 20.926 1.00 24.05 442 PHE B N 1
ATOM 7110 C CA . PHE B 1 442 ? 37.430 68.796 20.002 1.00 23.96 442 PHE B CA 1
ATOM 7111 C C . PHE B 1 442 ? 37.948 70.088 20.632 1.00 24.01 442 PHE B C 1
ATOM 7112 O O . PHE B 1 442 ? 38.733 70.792 19.997 1.00 24.31 442 PHE B O 1
ATOM 7120 N N . ILE B 1 443 ? 37.484 70.418 21.845 1.00 24.04 443 ILE B N 1
ATOM 7121 C CA . ILE B 1 443 ? 37.973 71.638 22.543 1.00 23.88 443 ILE B CA 1
ATOM 7122 C C . ILE B 1 443 ? 39.501 71.617 22.654 1.00 24.07 443 ILE B C 1
ATOM 7123 O O . ILE B 1 443 ? 40.172 72.622 22.366 1.00 24.18 443 ILE B O 1
ATOM 7128 N N . GLU B 1 444 ? 40.046 70.474 23.067 1.00 23.99 444 GLU B N 1
ATOM 7129 C CA . GLU B 1 444 ? 41.492 70.298 23.209 1.00 23.88 444 GLU B CA 1
ATOM 7130 C C . GLU B 1 444 ? 42.204 70.459 21.873 1.00 24.43 444 GLU B C 1
ATOM 7131 O O . GLU B 1 444 ? 43.194 71.173 21.768 1.00 24.81 444 GLU B O 1
ATOM 7137 N N . TYR B 1 445 ? 41.688 69.797 20.845 1.00 23.89 445 TYR B N 1
ATOM 7138 C CA . TYR B 1 445 ? 42.242 69.946 19.499 1.00 23.63 445 TYR B CA 1
ATOM 7139 C C . TYR B 1 445 ? 42.194 71.388 18.970 1.00 23.01 445 TYR B C 1
ATOM 7140 O O . TYR B 1 445 ? 43.164 71.864 18.387 1.00 23.46 445 TYR B O 1
ATOM 7149 N N . ASN B 1 446 ? 41.045 72.049 19.129 1.00 23.70 446 ASN B N 1
ATOM 7150 C CA . ASN B 1 446 ? 40.818 73.364 18.511 1.00 23.49 446 ASN B CA 1
ATOM 7151 C C . ASN B 1 446 ? 41.598 74.492 19.174 1.00 23.87 446 ASN B C 1
ATOM 7152 O O . ASN B 1 446 ? 42.047 75.417 18.493 1.00 23.95 446 ASN B O 1
ATOM 7157 N N . TRP B 1 447 ? 41.730 74.426 20.498 1.00 23.70 447 TRP B N 1
ATOM 7158 C CA . TRP B 1 447 ? 42.377 75.521 21.246 1.00 24.07 447 TRP B CA 1
ATOM 7159 C C . TRP B 1 447 ? 43.791 75.172 21.733 1.00 24.22 447 TRP B C 1
ATOM 7160 O O . TRP B 1 447 ? 44.441 75.972 22.413 1.00 24.78 447 TRP B O 1
ATOM 7171 N N . GLY B 1 448 ? 44.262 73.981 21.375 1.00 24.85 448 GLY B N 1
ATOM 7172 C CA . GLY B 1 448 ? 45.653 73.585 21.602 1.00 25.04 448 GLY B CA 1
ATOM 7173 C C . GLY B 1 448 ? 45.960 73.191 23.041 1.00 25.71 448 GLY B C 1
ATOM 7174 O O . GLY B 1 448 ? 46.965 73.622 23.619 1.00 25.06 448 GLY B O 1
ATOM 7175 N N . ILE B 1 449 ? 45.072 72.383 23.612 1.00 25.88 449 ILE B N 1
ATOM 7176 C CA . ILE B 1 449 ? 45.209 71.856 24.973 1.00 25.91 449 ILE B CA 1
ATOM 7177 C C . ILE B 1 449 ? 45.391 70.334 24.872 1.00 25.99 449 ILE B C 1
ATOM 7178 O O . ILE B 1 449 ? 44.884 69.696 23.940 1.00 26.68 449 ILE B O 1
ATOM 7183 N N . GLY B 1 450 ? 46.127 69.749 25.810 1.00 25.68 450 GLY B N 1
ATOM 7184 C CA . GLY B 1 450 ? 46.310 68.302 25.813 1.00 25.67 450 GLY B CA 1
ATOM 7185 C C . GLY B 1 450 ? 45.259 67.587 26.636 1.00 25.62 450 GLY B C 1
ATOM 7186 O O . GLY B 1 450 ? 44.201 68.152 26.955 1.00 25.93 450 GLY B O 1
ATOM 7187 N N . SER B 1 451 ? 45.558 66.337 26.984 1.00 25.90 451 SER B N 1
ATOM 7188 C CA . SER B 1 451 ? 44.681 65.521 27.815 1.00 25.70 451 SER B CA 1
ATOM 7189 C C . SER B 1 451 ? 44.563 66.166 29.203 1.00 25.22 451 SER B C 1
ATOM 7190 O O . SER B 1 451 ? 45.555 66.630 29.750 1.00 25.73 451 SER B O 1
ATOM 7193 N N . VAL B 1 452 ? 43.351 66.212 29.755 1.00 24.88 452 VAL B N 1
ATOM 7194 C CA . VAL B 1 452 ? 43.122 66.921 31.017 1.00 24.62 452 VAL B CA 1
ATOM 7195 C C . VAL B 1 452 ? 43.696 66.203 32.248 1.00 24.93 452 VAL B C 1
ATOM 7196 O O . VAL B 1 452 ? 44.017 66.852 33.245 1.00 24.30 452 VAL B O 1
ATOM 7200 N N . SER B 1 453 ? 43.816 64.871 32.172 1.00 24.78 453 SER B N 1
ATOM 7201 C CA . SER B 1 453 ? 44.338 64.068 33.294 1.00 25.13 453 SER B CA 1
ATOM 7202 C C . SER B 1 453 ? 44.675 62.629 32.899 1.00 25.50 453 SER B C 1
ATOM 7203 O O . SER B 1 453 ? 44.328 62.170 31.796 1.00 25.07 453 SER B O 1
ATOM 7206 N N . LYS B 1 454 ? 45.344 61.904 33.795 1.00 25.60 454 LYS B N 1
ATOM 7207 C CA . LYS B 1 454 ? 45.627 60.486 33.540 1.00 25.67 454 LYS B CA 1
ATOM 7208 C C . LYS B 1 454 ? 44.367 59.628 33.650 1.00 25.52 454 LYS B C 1
ATOM 7209 O O . LYS B 1 454 ? 44.366 58.479 33.221 1.00 25.69 454 LYS B O 1
ATOM 7214 N N . TYR B 1 455 ? 43.297 60.188 34.213 1.00 25.29 455 TYR B N 1
ATOM 7215 C CA . TYR B 1 455 ? 42.016 59.475 34.315 1.00 24.67 455 TYR B CA 1
ATOM 7216 C C . TYR B 1 455 ? 41.123 59.620 33.089 1.00 24.53 455 TYR B C 1
ATOM 7217 O O . TYR B 1 455 ? 40.149 58.877 32.944 1.00 24.47 455 TYR B O 1
ATOM 7226 N N . SER B 1 456 ? 41.436 60.577 32.217 1.00 24.03 456 SER B N 1
ATOM 7227 C CA . SER B 1 456 ? 40.501 60.985 31.173 1.00 23.22 456 SER B CA 1
ATOM 7228 C C . SER B 1 456 ? 40.385 60.031 29.987 1.00 23.49 456 SER B C 1
ATOM 7229 O O . SER B 1 456 ? 41.383 59.491 29.509 1.00 23.39 456 SER B O 1
ATOM 7232 N N . ASN B 1 457 ? 39.158 59.873 29.497 1.00 23.73 457 ASN B N 1
ATOM 7233 C CA . ASN B 1 457 ? 38.927 59.202 28.221 1.00 23.95 457 ASN B CA 1
ATOM 7234 C C . ASN B 1 457 ? 39.254 60.055 26.996 1.00 23.89 457 ASN B C 1
ATOM 7235 O O . ASN B 1 457 ? 39.150 59.576 25.854 1.00 24.07 457 ASN B O 1
ATOM 7240 N N . ASP B 1 458 ? 39.640 61.309 27.205 1.00 23.80 458 ASP B N 1
ATOM 7241 C CA . ASP B 1 458 ? 39.956 62.175 26.047 1.00 24.00 458 ASP B CA 1
ATOM 7242 C C . ASP B 1 458 ? 41.021 61.559 25.131 1.00 24.24 458 ASP B C 1
ATOM 7243 O O . ASP B 1 458 ? 40.889 61.611 23.895 1.00 24.30 458 ASP B O 1
ATOM 7248 N N . LYS B 1 459 ? 42.035 60.948 25.744 1.00 23.83 459 LYS B N 1
ATOM 7249 C CA . LYS B 1 459 ? 43.125 60.244 25.054 1.00 24.49 459 LYS B CA 1
ATOM 7250 C C . LYS B 1 459 ? 42.667 59.153 24.084 1.00 24.72 459 LYS B C 1
ATOM 7251 O O . LYS B 1 459 ? 43.386 58.831 23.129 1.00 25.18 459 LYS B O 1
ATOM 7257 N N . TYR B 1 460 ? 41.487 58.584 24.331 1.00 24.35 460 TYR B N 1
ATOM 7258 C CA . TYR B 1 460 ? 40.982 57.480 23.510 1.00 24.52 460 TYR B CA 1
ATOM 7259 C C . TYR B 1 460 ? 39.815 57.845 22.602 1.00 24.84 460 TYR B C 1
ATOM 7260 O O . TYR B 1 460 ? 39.355 57.015 21.804 1.00 26.18 460 TYR B O 1
ATOM 7269 N N . SER B 1 461 ? 39.384 59.099 22.680 1.00 23.90 461 SER B N 1
ATOM 7270 C CA . SER B 1 461 ? 38.190 59.563 22.011 1.00 24.48 461 SER B CA 1
ATOM 7271 C C . SER B 1 461 ? 38.519 60.066 20.618 1.00 24.19 461 SER B C 1
ATOM 7272 O O . SER B 1 461 ? 39.534 60.741 20.415 1.00 25.32 461 SER B O 1
ATOM 7275 N N . ASN B 1 462 ? 37.672 59.730 19.655 1.00 24.14 462 ASN B N 1
ATOM 7276 C CA . ASN B 1 462 ? 37.807 60.329 18.336 1.00 23.65 462 ASN B CA 1
ATOM 7277 C C . ASN B 1 462 ? 37.296 61.757 18.379 1.00 24.07 462 ASN B C 1
ATOM 7278 O O . ASN B 1 462 ? 36.438 62.106 19.198 1.00 23.83 462 ASN B O 1
ATOM 7283 N N . ASN B 1 463 ? 37.867 62.579 17.511 1.00 24.62 463 ASN B N 1
ATOM 7284 C CA . ASN B 1 463 ? 37.380 63.926 17.266 1.00 24.69 463 ASN B CA 1
ATOM 7285 C C . ASN B 1 463 ? 36.073 63.925 16.463 1.00 24.62 463 ASN B C 1
ATOM 7286 O O . ASN B 1 463 ? 35.561 62.856 16.083 1.00 24.39 463 ASN B O 1
ATOM 7291 N N . ILE B 1 464 ? 35.533 65.118 16.203 1.00 24.40 464 ILE B N 1
ATOM 7292 C CA . ILE B 1 464 ? 34.202 65.266 15.590 1.00 24.39 464 ILE B CA 1
ATOM 7293 C C . ILE B 1 464 ? 34.334 65.835 14.170 1.00 24.50 464 ILE B C 1
ATOM 7294 O O . ILE B 1 464 ? 33.366 66.322 13.587 1.00 25.19 464 ILE B O 1
ATOM 7299 N N . LEU B 1 465 ? 35.547 65.754 13.614 1.00 24.37 465 LEU B N 1
ATOM 7300 C CA . LEU B 1 465 ? 35.883 66.477 12.401 1.00 23.65 465 LEU B CA 1
ATOM 7301 C C . LEU B 1 465 ? 35.190 65.961 11.152 1.00 23.55 465 LEU B C 1
ATOM 7302 O O . LEU B 1 465 ? 35.100 66.693 10.176 1.00 22.81 465 LEU B O 1
ATOM 7307 N N . ASN B 1 466 ? 34.693 64.720 11.177 1.00 22.64 466 ASN B N 1
ATOM 7308 C CA . ASN B 1 466 ? 33.969 64.239 10.005 1.00 22.81 466 ASN B CA 1
ATOM 7309 C C . ASN B 1 466 ? 32.570 64.878 9.898 1.00 23.28 466 ASN B C 1
ATOM 7310 O O . ASN B 1 466 ? 31.858 64.637 8.936 1.00 23.81 466 ASN B O 1
ATOM 7315 N N . MET B 1 467 ? 32.184 65.692 10.886 1.00 22.73 467 MET B N 1
ATOM 7316 C CA . MET B 1 467 ? 30.897 66.394 10.854 1.00 23.28 467 MET B CA 1
ATOM 7317 C C . MET B 1 467 ? 31.064 67.802 10.260 1.00 23.59 467 MET B C 1
ATOM 7318 O O . MET B 1 467 ? 30.061 68.545 10.054 1.00 22.85 467 MET B O 1
ATOM 7323 N N . PHE B 1 468 ? 32.327 68.145 9.986 1.00 21.56 468 PHE B N 1
ATOM 7324 C CA . PHE B 1 468 ? 32.706 69.465 9.448 1.00 23.39 468 PHE B CA 1
ATOM 7325 C C . PHE B 1 468 ? 33.297 69.375 8.043 1.00 23.60 468 PHE B C 1
ATOM 7326 O O . PHE B 1 468 ? 33.995 68.408 7.708 1.00 23.83 468 PHE B O 1
ATOM 7334 N N . ASP B 1 469 ? 33.083 70.422 7.242 1.00 23.30 469 ASP B N 1
ATOM 7335 C CA . ASP B 1 469 ? 33.820 70.570 5.997 1.00 23.78 469 ASP B CA 1
ATOM 7336 C C . ASP B 1 469 ? 34.428 71.961 6.001 1.00 23.81 469 ASP B C 1
ATOM 7337 O O . ASP B 1 469 ? 33.743 72.946 5.729 1.00 23.87 469 ASP B O 1
ATOM 7342 N N . PHE B 1 470 ? 35.713 72.030 6.341 1.00 22.59 470 PHE B N 1
ATOM 7343 C CA . PHE B 1 470 ? 36.402 73.312 6.412 1.00 23.51 470 PHE B CA 1
ATOM 7344 C C . PHE B 1 470 ? 36.974 73.764 5.080 1.00 23.19 470 PHE B C 1
ATOM 7345 O O . PHE B 1 470 ? 37.572 74.843 5.000 1.00 24.10 470 PHE B O 1
ATOM 7353 N N . ASN B 1 471 ? 36.764 72.971 4.031 1.00 23.28 471 ASN B N 1
ATOM 7354 C CA . ASN B 1 471 ? 37.316 73.298 2.714 1.00 23.92 471 ASN B CA 1
ATOM 7355 C C . ASN B 1 471 ? 36.302 73.829 1.698 1.00 22.93 471 ASN B C 1
ATOM 7356 O O . ASN B 1 471 ? 36.686 74.528 0.756 1.00 22.79 471 ASN B O 1
ATOM 7361 N N . LYS B 1 472 ? 35.017 73.501 1.899 1.00 22.58 472 LYS B N 1
ATOM 7362 C CA . LYS B 1 472 ? 33.957 73.959 1.001 1.00 22.15 472 LYS B CA 1
ATOM 7363 C C . LYS B 1 472 ? 33.850 75.488 0.964 1.00 22.93 472 LYS B C 1
ATOM 7364 O O . LYS B 1 472 ? 34.042 76.172 1.968 1.00 22.68 472 LYS B O 1
ATOM 7370 N N . GLU B 1 473 ? 33.542 76.021 -0.211 1.00 24.08 473 GLU B N 1
ATOM 7371 C CA . GLU B 1 473 ? 33.414 77.464 -0.370 1.00 26.00 473 GLU B CA 1
ATOM 7372 C C . GLU B 1 473 ? 32.096 78.018 0.183 1.00 26.54 473 GLU B C 1
ATOM 7373 O O . GLU B 1 473 ? 32.099 78.984 0.969 1.00 28.10 473 GLU B O 1
ATOM 7379 N N . GLN B 1 474 ? 30.974 77.408 -0.192 1.00 25.31 474 GLN B N 1
ATOM 7380 C CA . GLN B 1 474 ? 29.671 77.883 0.290 1.00 24.79 474 GLN B CA 1
ATOM 7381 C C . GLN B 1 474 ? 29.399 77.440 1.702 1.00 24.23 474 GLN B C 1
ATOM 7382 O O . GLN B 1 474 ? 29.532 76.262 2.039 1.00 24.04 474 GLN B O 1
ATOM 7388 N N . LYS B 1 475 ? 29.008 78.389 2.539 1.00 24.31 475 LYS B N 1
ATOM 7389 C CA . LYS B 1 475 ? 28.712 78.061 3.924 1.00 24.85 475 LYS B CA 1
ATOM 7390 C C . LYS B 1 475 ? 27.346 77.407 4.039 1.00 24.58 475 LYS B C 1
ATOM 7391 O O . LYS B 1 475 ? 26.460 77.646 3.206 1.00 23.99 475 LYS B O 1
ATOM 7397 N N . THR B 1 476 ? 27.208 76.576 5.066 1.00 23.60 476 THR B N 1
ATOM 7398 C CA . THR B 1 476 ? 25.936 76.001 5.465 1.00 24.73 476 THR B CA 1
ATOM 7399 C C . THR B 1 476 ? 25.093 77.161 6.026 1.00 24.96 476 THR B C 1
ATOM 7400 O O . THR B 1 476 ? 25.527 77.882 6.929 1.00 24.64 476 THR B O 1
ATOM 7404 N N . LEU B 1 477 ? 23.906 77.347 5.464 1.00 25.95 477 LEU B N 1
ATOM 7405 C CA . LEU B 1 477 ? 23.054 78.471 5.860 1.00 26.07 477 LEU B CA 1
ATOM 7406 C C . LEU B 1 477 ? 22.324 78.257 7.194 1.00 26.12 477 LEU B C 1
ATOM 7407 O O . LEU B 1 477 ? 22.111 77.108 7.630 1.00 25.61 477 LEU B O 1
ATOM 7412 N N . LYS B 1 478 ? 21.955 79.373 7.826 1.00 26.60 478 LYS B N 1
ATOM 7413 C CA . LYS B 1 478 ? 21.165 79.362 9.069 1.00 26.94 478 LYS B CA 1
ATOM 7414 C C . LYS B 1 478 ? 19.821 78.707 8.781 1.00 26.13 478 LYS B C 1
ATOM 7415 O O . LYS B 1 478 ? 19.309 78.798 7.655 1.00 25.91 478 LYS B O 1
ATOM 7421 N N . LEU B 1 479 ? 19.253 78.065 9.800 1.00 24.89 479 LEU B N 1
ATOM 7422 C CA . LEU B 1 479 ? 17.918 77.487 9.716 1.00 24.44 479 LEU B CA 1
ATOM 7423 C C . LEU B 1 479 ? 17.079 78.069 10.841 1.00 24.08 479 LEU B C 1
ATOM 7424 O O . LEU B 1 479 ? 17.310 77.740 11.998 1.00 23.96 479 LEU B O 1
ATOM 7429 N N . ILE B 1 480 ? 16.131 78.939 10.489 1.00 23.37 480 ILE B N 1
ATOM 7430 C CA . ILE B 1 480 ? 15.303 79.631 11.476 1.00 23.54 480 ILE B CA 1
ATOM 7431 C C . ILE B 1 480 ? 13.971 78.918 11.545 1.00 23.23 480 ILE B C 1
ATOM 7432 O O . ILE B 1 480 ? 13.286 78.775 10.532 1.00 23.21 480 ILE B O 1
ATOM 7437 N N . LEU B 1 481 ? 13.618 78.478 12.751 1.00 23.58 481 LEU B N 1
ATOM 7438 C CA . LEU B 1 481 ? 12.432 77.656 12.974 1.00 23.63 481 LEU B CA 1
ATOM 7439 C C . LEU B 1 481 ? 11.429 78.327 13.902 1.00 23.65 481 LEU B C 1
ATOM 7440 O O . LEU B 1 481 ? 11.750 79.272 14.614 1.00 23.52 481 LEU B O 1
ATOM 7445 N N . ASP B 1 482 ? 10.200 77.827 13.873 1.00 23.86 482 ASP B N 1
ATOM 7446 C CA . ASP B 1 482 ? 9.137 78.304 14.751 1.00 24.78 482 ASP B CA 1
ATOM 7447 C C . ASP B 1 482 ? 9.256 77.537 16.071 1.00 25.49 482 ASP B C 1
ATOM 7448 O O . ASP B 1 482 ? 9.131 76.306 16.075 1.00 25.62 482 ASP B O 1
ATOM 7453 N N . PRO B 1 483 ? 9.514 78.248 17.197 1.00 25.81 483 PRO B N 1
ATOM 7454 C CA . PRO B 1 483 ? 9.764 77.524 18.461 1.00 26.02 483 PRO B CA 1
ATOM 7455 C C . PRO B 1 483 ? 8.588 76.688 18.979 1.00 26.14 483 PRO B C 1
ATOM 7456 O O . PRO B 1 483 ? 8.805 75.742 19.732 1.00 26.52 483 PRO B O 1
ATOM 7460 N N . LYS B 1 484 ? 7.370 77.024 18.561 1.00 26.60 484 LYS B N 1
ATOM 7461 C CA . LYS B 1 484 ? 6.175 76.285 18.964 1.00 26.69 484 LYS B CA 1
ATOM 7462 C C . LYS B 1 484 ? 5.942 75.005 18.154 1.00 26.57 484 LYS B C 1
ATOM 7463 O O . LYS B 1 484 ? 5.205 74.125 18.600 1.00 26.41 484 LYS B O 1
ATOM 7469 N N . THR B 1 485 ? 6.547 74.898 16.969 1.00 25.77 485 THR B N 1
ATOM 7470 C CA . THR B 1 485 ? 6.267 73.766 16.071 1.00 25.29 485 THR B CA 1
ATOM 7471 C C . THR B 1 485 ? 7.509 72.992 15.628 1.00 25.66 485 THR B C 1
ATOM 7472 O O . THR B 1 485 ? 7.421 71.809 15.284 1.00 24.97 485 THR B O 1
ATOM 7476 N N . GLY B 1 486 ? 8.656 73.669 15.612 1.00 25.91 486 GLY B N 1
ATOM 7477 C CA . GLY B 1 486 ? 9.891 73.087 15.068 1.00 26.45 486 GLY B CA 1
ATOM 7478 C C . GLY B 1 486 ? 9.981 73.194 13.548 1.00 27.18 486 GLY B C 1
ATOM 7479 O O . GLY B 1 486 ? 10.961 72.752 12.944 1.00 26.78 486 GLY B O 1
ATOM 7480 N N . LEU B 1 487 ? 8.949 73.777 12.940 1.00 28.21 487 LEU B N 1
ATOM 7481 C CA . LEU B 1 487 ? 8.859 73.947 11.486 1.00 28.72 487 LEU B CA 1
ATOM 7482 C C . LEU B 1 487 ? 9.653 75.168 11.024 1.00 29.57 487 LEU B C 1
ATOM 7483 O O . LEU B 1 487 ? 9.846 76.115 11.793 1.00 29.64 487 LEU B O 1
ATOM 7488 N N . VAL B 1 488 ? 10.104 75.149 9.770 1.00 30.51 488 VAL B N 1
ATOM 7489 C CA . VAL B 1 488 ? 10.836 76.292 9.199 1.00 31.56 488 VAL B CA 1
ATOM 7490 C C . VAL B 1 488 ? 9.987 77.568 9.276 1.00 31.94 488 VAL B C 1
ATOM 7491 O O . VAL B 1 488 ? 8.809 77.558 8.918 1.00 31.86 488 VAL B O 1
ATOM 7495 N N . MET B 1 489 ? 10.589 78.639 9.793 1.00 32.89 489 MET B N 1
ATOM 7496 C CA . MET B 1 489 ? 9.972 79.962 9.808 1.00 34.49 489 MET B CA 1
ATOM 7497 C C . MET B 1 489 ? 10.321 80.679 8.506 1.00 34.76 489 MET B C 1
ATOM 7498 O O . MET B 1 489 ? 9.445 80.939 7.682 1.00 35.40 489 MET B O 1
ATOM 7503 N N . HIS B 1 495 ? 18.679 91.839 12.880 1.00 46.17 495 HIS B N 1
ATOM 7504 C CA . HIS B 1 495 ? 18.800 91.280 14.221 1.00 45.52 495 HIS B CA 1
ATOM 7505 C C . HIS B 1 495 ? 19.276 89.845 14.069 1.00 44.69 495 HIS B C 1
ATOM 7506 O O . HIS B 1 495 ? 18.448 88.987 13.802 1.00 44.90 495 HIS B O 1
ATOM 7513 N N . HIS B 1 496 ? 20.557 89.517 14.280 1.00 43.87 496 HIS B N 1
ATOM 7514 C CA . HIS B 1 496 ? 21.541 90.133 15.198 1.00 42.10 496 HIS B CA 1
ATOM 7515 C C . HIS B 1 496 ? 21.162 90.130 16.676 1.00 41.90 496 HIS B C 1
ATOM 7516 O O . HIS B 1 496 ? 21.721 89.339 17.423 1.00 41.05 496 HIS B O 1
ATOM 7523 N N . HIS B 1 497 ? 20.226 90.983 17.092 1.00 41.90 497 HIS B N 1
ATOM 7524 C CA . HIS B 1 497 ? 19.807 91.020 18.499 1.00 42.26 497 HIS B CA 1
ATOM 7525 C C . HIS B 1 497 ? 18.330 90.680 18.707 1.00 42.68 497 HIS B C 1
ATOM 7526 O O . HIS B 1 497 ? 17.470 91.069 17.916 1.00 42.13 497 HIS B O 1
ATOM 7533 N N . HIS B 1 498 ? 18.068 89.941 19.782 1.00 43.36 498 HIS B N 1
ATOM 7534 C CA . HIS B 1 498 ? 16.730 89.456 20.130 1.00 44.35 498 HIS B CA 1
ATOM 7535 C C . HIS B 1 498 ? 15.735 90.590 20.431 1.00 44.72 498 HIS B C 1
ATOM 7536 O O . HIS B 1 498 ? 16.060 91.552 21.138 1.00 45.14 498 HIS B O 1
#

Sequence (953 aa):
NSKPNDYGTLQKLFNNANTLKTTTPIKHVVIIFQENNSFDRYFGMYPNAKNPEGEPKFVAKENTPNVNGLTKQLLENNPNTKNPYRLDRNFQPCSQNHEYHQEISSFNGGLMNKFVEHGGHDNDTYKQNCDGQVMGYYDGNTVTALWNYAQNFALNDNTFGTTFGPSTPGALNLVAGANGPAMSPSGNLENIENNYIIDDPNPYYDDCSYGTSKSGDTNTAVAKITDGYNIGHHYLTQQKGITWGWFQGGFKPTSYSGKTAICDAMSTNKFGVKSRDYIPHHEPFNYWKETSNPHHLAPSDDKYIGSNDQANHQYDISEFWKALDQNNMPAVSYLKAPGYQDGHGGYSNPLDEQEWLVNTINRIQQSKDWDSTAIIIIYDDSDGDYDHVYSPKSQFSSDIIKGRQGYGPRLPMMLVISPYAKANYVDHSLLNQASVLKFIEYNWGIGSVSKYSNDKYSNNILNMFDFNKEQKTLKLILDPKTGLVMSKPNDYQKLFNNANTLKTTTPIKHVVIIFQENNSFDRYFGMYPNAKNPEGEPKFVAKENTPNVNGLTKQLLENNPNTKNPYRLDRNFQPCSQNHEYHQEISSFNGGLMNKFVEHGGCDGQVMGYYDGNTVTALWNYAQNFALNDNTFGTTFGPSTPGALNLVAGANGPAMSPSGNLENIENNYIIDDPNPYYDDCSYGTSKSGDTNTAVAKITDGYNIGHYLTQKGITWGWFQGGFKPTSYSGKTAICDAMSTNKFGVKSRDYIPHHEPFNYWKETSNPHHLAPSDDKYIGSNDQANHQYDISEFWKALDQNNMPAVSYLKAPGYQDGHGGYSNPLDEQEWLVNTINRIQQSKDWDSTAIIIIYDDSDGDYDHVYSPKSQFSDIKGRQGYGPRLPMMLVISPYAKANYVDHSLLNQASVLKFIEYNWGIGSVSKYSNDKYSNNILNMFDFNKEQKTLKLILDPKTGLVMHHHH

Nearest PDB structures (foldseek):
  2d1g-assembly1_B  TM=1.002E+00  e=0.000E+00  Francisella tularensis subsp. novicida
  2d1g-assembly1_A  TM=1.001E+00  e=0.000E+00  Francisella tularensis subsp. novicida
  8yk5-assembly1_B  TM=6.478E-01  e=9.441E-22  Streptomyces sanglieri
  8k3g-assembly1_A  TM=6.942E-01  e=1.754E-20  Rasamsonia emersonii CBS 393.64
  8hav-assembly1_B  TM=6.794E-01  e=7.455E-15  Arabidopsis thaliana